Protein AF-0000000080279387 (afdb_homodimer)

Sequence (1044 aa):
MLILSMKEGHDGGIVAIEDGKLLFALESEKDNYPRYDRITGELMARAAGMLDKQPDVVALGGWVKGEFSVEPPSRTGYFGVGEGAISDEAGKFFGKDVRYFSSTHERSHIYTSLGMAPAAPGQEYYSLVWEGNIGDFYRIDERGEATHLQHVLTDPGAKYAYLFALADPGFPLGKGKFRFNDAGKQMALTGFAEPGPLTPDEQKTIDFILDRDGIILGLSKEEMSWSHLYNAGVWSQEYRNAAAKHSQAIFGRFHDYAEKNLTEGLPLLISGGCGLNCDWNRLWRESGLFSSVFVPPCPNDSGSALGTAIDAQWFYTGQATIEWDVYAGEDFVEDVVPDPAKYETRPLVASEVAKYIKDGNIIGWARGRYEMGPRALGNRSILAAPFTVDTTVRLNKIKRREDYRPIAPIALESDAPKWFVGSVQDPYMLYFNHVTSDELKAITHVDGTARTQTVTRERNAGITDLLEAFREQTGFSVLCNTSLNNNGRGFLNRTSDLIEYGETYGLDGYVINDTFVTPRASMLILSMKEGHDGGIVAIEDGKLLFALESEKDNYPRYDRITGELMARAAGMLDKQPDVVALGGWVKGEFSVEPPSRTGYFGVGEGAISDEAGKFFGKDVRYFSSTHERSHIYTSLGMAPAAPGQEYYSLVWEGNIGDFYRIDERGEATHLQHVLTDPGAKYAYLFALADPGFPLGKGKFRFNDAGKQMALTGFAEPGPLTPDEQKTIDFILDRDGIILGLSKEEMSWSHLYNAGVWSQEYRNAAAKHSQAIFGRFHDYAEKNLTEGLPLLISGGCGLNCDWNRLWRESGLFSSVFVPPCPNDSGSALGTAIDAQWFYTGQATIEWDVYAGEDFVEDVVPDPAKYETRPLVASEVAKYIKDGNIIGWARGRYEMGPRALGNRSILAAPFTVDTTVRLNKIKRREDYRPIAPIALESDAPKWFVGSVQDPYMLYFNHVTSDELKAITHVDGTARTQTVTRERNAGITDLLEAFREQTGFSVLCNTSLNNNGRGFLNRTSDLIEYGETYGLDGYVINDTFVTPRAS

Organism: Amycolatopsis orientalis (NCBI:txid31958)

Solvent-accessible surface area (backbone atoms only — not comparable to full-atom values): 51699 Å² total; per-residue (Å²): 99,36,35,38,11,25,20,58,50,61,27,3,24,44,21,34,35,45,73,47,30,57,72,32,42,42,52,37,15,45,63,54,15,37,53,54,25,45,44,44,57,67,55,50,49,53,55,29,42,74,33,74,47,71,53,46,27,44,26,43,33,12,29,41,43,58,88,49,85,87,41,59,62,31,90,30,9,47,62,48,68,58,92,67,14,58,47,78,44,82,48,40,51,32,46,38,79,25,37,38,34,26,29,3,37,47,40,10,32,55,27,32,25,57,13,65,40,80,89,52,91,62,54,50,33,37,32,39,42,30,13,56,61,44,24,32,37,31,39,28,41,55,77,66,52,60,42,86,73,44,84,73,40,66,23,47,36,46,51,60,27,43,57,50,49,34,13,28,74,81,48,74,81,49,55,63,60,84,64,85,65,40,43,62,53,48,59,54,40,29,48,70,36,65,90,75,80,86,46,72,67,52,47,53,50,46,51,55,53,71,70,39,71,59,50,46,68,69,45,30,56,72,82,41,61,86,39,87,44,45,52,52,30,74,82,30,66,69,43,19,33,42,47,37,53,45,52,48,53,56,51,44,56,53,48,54,49,40,69,73,68,51,75,82,43,43,32,36,32,31,11,18,49,50,49,66,38,22,62,60,45,34,51,56,61,68,59,73,56,38,74,42,66,46,67,50,58,28,24,30,56,64,22,27,11,49,1,28,37,26,44,50,40,23,74,77,69,58,48,40,57,47,50,78,60,65,55,21,36,58,64,58,38,77,82,52,75,81,54,70,89,54,33,44,78,44,73,58,46,43,57,60,52,25,51,47,22,71,72,68,36,38,29,41,36,39,36,54,31,31,48,44,40,91,53,52,73,70,23,30,17,31,38,29,49,27,56,37,58,64,47,38,53,50,51,28,56,48,46,68,52,64,83,78,62,74,41,26,32,38,26,38,49,90,54,40,69,80,38,34,45,77,55,47,90,22,70,58,46,42,24,38,23,36,58,72,50,87,57,44,40,22,28,45,36,93,64,37,32,32,40,36,23,26,44,45,56,90,80,39,48,69,57,41,46,30,32,53,33,27,20,75,74,70,74,43,39,57,30,30,38,39,61,32,42,56,74,71,31,19,41,51,40,34,41,58,58,48,51,52,49,25,73,72,47,65,46,56,31,35,34,57,59,65,29,33,36,32,65,52,82,128,100,36,34,38,10,26,21,60,49,62,26,3,23,44,20,34,36,46,72,47,30,56,70,34,43,42,51,38,14,47,62,53,15,38,53,54,25,44,44,44,57,67,55,50,50,53,55,28,42,74,32,74,49,71,54,46,28,46,27,42,34,12,29,41,43,58,90,48,84,85,41,58,61,31,88,29,10,45,61,48,68,57,91,66,15,59,47,77,44,82,46,40,51,31,47,38,77,25,36,38,34,26,29,4,38,47,39,10,35,55,28,32,24,57,13,65,40,80,90,54,90,61,53,50,33,35,32,39,40,29,14,54,62,44,23,33,39,31,39,29,41,54,76,67,51,60,42,85,71,44,81,72,41,66,23,46,37,45,52,62,28,42,57,50,48,33,13,30,74,82,48,75,82,50,55,63,61,84,65,85,66,41,44,62,53,47,59,55,40,30,49,70,36,65,91,74,80,87,46,72,68,54,48,54,49,46,49,56,53,72,72,39,72,60,49,46,68,69,44,30,59,72,81,41,60,85,39,87,45,46,51,52,32,74,80,30,66,71,42,19,34,43,47,37,52,46,53,48,54,56,52,45,56,54,50,55,49,40,68,74,69,50,74,82,44,43,33,35,32,30,13,18,50,49,49,65,38,22,64,61,44,32,50,56,59,68,60,71,56,38,74,42,67,48,66,49,58,29,24,30,57,65,22,28,11,49,2,27,35,26,43,48,39,22,73,77,70,59,48,40,58,47,49,77,62,65,56,21,35,56,63,57,38,76,81,53,76,79,55,69,89,53,33,43,76,42,73,60,47,42,57,59,52,25,50,47,21,71,73,68,36,37,28,40,36,39,35,55,31,30,48,45,39,91,55,52,74,69,22,30,16,31,39,30,49,26,56,36,58,65,46,39,54,50,50,29,58,49,46,69,52,64,84,78,62,74,40,24,34,36,27,37,50,90,56,39,70,79,37,34,45,76,54,47,88,22,71,56,47,43,25,38,23,37,57,73,49,84,57,43,40,23,28,44,32,92,66,37,33,30,41,36,23,26,45,46,56,90,82,39,48,70,56,41,47,30,32,52,34,26,21,75,74,70,74,44,40,57,30,29,39,41,60,31,42,57,75,72,30,20,41,52,40,36,41,58,58,48,51,52,49,25,73,71,48,65,45,56,30,36,34,56,60,66,27,33,35,33,63,52,81,129

Radius of gyration: 30.42 Å; Cα contacts (8 Å, |Δi|>4): 2560; chains: 2; bounding box: 77×84×66 Å

Foldseek 3Di:
DWEWFWEFFFQTWIWIDDPQATQFIATPQEAFRFHRDGDDPVRVVVVVVSDPDDGQEYEYEKDAPDHDQPHHIDQLGADDQDPSQKDWDWDDDPRDIHIYIYGHLVLLLLLLLVQADPDDQQAKEKEFEDAQAFGFIWIQGNLRRIDTDDGQFGRLHVLLLVLQLQQAPPRDWDAQGDDPCSNVVLLLLLLVADDDDQDPLLVVVLCVSRVDHPCRHPDTSVVVVVRPRRNNHCNDNVSSNSSNVSVCVSLVRVVVCLVVPVQPQGEYGYAYPCLLNQASQLCVQPVSRHVGYDYDLARYCSSSRVSSRLVVCCVVPSGSHHHDAQLRAAAFAAPDDPDPVWKDKDFDDLLVVLVVQVVWAKEFAAATGAGGHQFGQRRGKIKHAQFDCVSLQLVCQLQVHDSLDAWAKEFALVCQVVFWDGPRAAQNQRHKIAGRDPRRHRHAHPNRIHSYHHDDCVRPVVLVSNLVSNCVVPVGSMITIGGCHHVSGGGNRYPVVNVVSCVVRPGQWYDDHGMTMGTDDD/DWEWFWEFFFQTWIWIDDPQATQFIATPQEAFRFHRDGDDPVRVVVVVVSDPDDGQEYEYEKDAPDHDQVHHIDQLGADDQDPSQKDWDWDDDPRDIHIYIYGHLVQLLLLLLVQAPPDDQQAKEKEAEDAQAFGFIWIQGNLRRIDGDDGQFGRLHVLLLVLQLQQAPPRDWDAQGDDPCSNVVLLLLLLVADDDDQDPLLVVVLCVSRVDHPCRHPDTSVVVVVRPRRNNHCNDNVSSNSSNVSVCVSLVRVVVCLVVPVQPQGEYGYAYPCLLNQASQLCVQPVSSHPGYDYDLARYCSSSRVSSRLVVCCVVPSRSHHHDAQLRAAAFAAPDDPDPVWKDKDFDDLLVVLVVQVVWAKEFAAATGAGGHQFGQRRGKIKHAQFDCVSLQLVCQLQVHDSLDAWAKEFALVCQVVFWDGPRAAQNQRHKIAGRDPRRHRHAHPNRIHSYHHDDCVRPVPLQSNLVSNCVVPVGSMITIGGCHHVSGGGNRYPVVNVVSCVVRPGQWYDDHGMTMGTDDD

Secondary structure (DSSP, 8-state):
-EEEEEE-SSS-EEEEEETTEEEEEEETTTTTPBTTPPP-HHHHHHHHHT-SS--SEEEEE-EESSSSTTSPEETT-SS-SSTTSEEEEEEEETTEEEEEEEE-HHHHHHHHHHHHSPP-TT--EEEEEESSS-EEEEEE-TT--EEEEEE--SSHHHHHHHHHHHH-TTSPPSTT---TTHHHHHHHHHTTPPP-PPPHHHHHHHHHHHT-SSHHHH--GGGGTTSTTTT--TTSHHHHHHHHHHHHHHHHHHHHHHHHH--S---EEEESGGGG-HHHHHHHHTSSSSS-EE--S--SGGGHHHHHHHHHHHHHHS----B--S--SPBPB--SPPPTTTEEEEE--HHHHHHHHHTT--EEEE-SBPPSSSS--SSEEEEE-SS-HHHHHHHHHHHT--TT---EEEEETTTGGGTEEES---TTS---EEE--TT-GGG--TTSEE-PEEE-TTT-HHHHHHHHHHHHHHS--EEEEEE-B-TTB-B--BHHHHHHHHHHHT--EEEETTEEEEE---/-EEEEEE-SSS-EEEEEETTEEEEEEETTTTTPBTTPPP-HHHHHHHHHT-SS--SEEEEE-EESSSSTTSPEETT-SS-SSTTSEEEEEEEETTEEEEEEEE-HHHHHHHHHHHHSPP-TT--EEEEEESSS-EEEEEE-TT--EEEEEE--SSHHHHHHHHHHHH-TTSPPSTT---TTHHHHHHHHHTTPPP-PPPHHHHHHHHHHHT-SSHHHH--GGGGTTSTTTT--TTSHHHHHHHHHHHHHHHHHHHHHHHHH--S---EEEESGGGG-HHHHHHHHTSSSSS-EE--S--SGGGHHHHHHHHHHHHHHS----B--S--SPBPB--SPPPTTTEEEEE--HHHHHHHHHTT--EEEE-SBPPSSSS--SSEEEEE-SS-HHHHHHHHHHHT--TT---EEEEETTTGGGTEEES---TTS---EEE--TT-GGG--TTSEE-PEEE-TTT-HHHHHHHHHHHHHHS--EEEEEE-B-TTB-B--BHHHHHHHHHHHT--EEEETTEEEEEPP-

pLDDT: mean 97.04, std 3.27, range [49.47, 98.94]

Nearest PDB structures (foldseek):
  7vzn-assembly1_A  TM=8.167E-01  e=6.235E-36  Streptomyces hygroscopicus
  7vzq-assembly1_A  TM=8.208E-01  e=5.874E-36  Streptomyces hygroscopicus
  7vzu-assembly1_A  TM=8.029E-01  e=1.230E-34  Streptomyces hygroscopicus
  3vf4-assembly1_A  TM=7.707E-01  e=1.015E-32  Streptoalloteichus tenebrarius
  3veo-assembly1_A  TM=7.714E-01  e=3.347E-32  Streptoalloteichus tenebrarius

InterPro domains:
  IPR003696 Carbamoyltransferase [PF02543] (266-310)
  IPR031730 Carbamoyltransferase, C-terminal [PF16861] (354-517)
  IPR038152 Carbamoyltransferase, C-terminal domain superfamily [G3DSA:3.90.870.20] (325-518)
  IPR051338 NodU/CmcH Carbamoyltransferase [PTHR34847] (261-520)

Structure (mmCIF, N/CA/C/O backbone):
data_AF-0000000080279387-model_v1
#
loop_
_entity.id
_entity.type
_entity.pdbx_description
1 polymer 'Proline dehydrogenase'
#
loop_
_atom_site.group_PDB
_atom_site.id
_atom_site.type_symbol
_atom_site.label_atom_id
_atom_site.label_alt_id
_atom_site.label_comp_id
_atom_site.label_asym_id
_atom_site.label_entity_id
_atom_site.label_seq_id
_atom_site.pdbx_PDB_ins_code
_atom_site.Cartn_x
_atom_site.Cartn_y
_atom_site.Cartn_z
_atom_site.occupancy
_atom_site.B_iso_or_equiv
_atom_site.auth_seq_id
_atom_site.auth_comp_id
_atom_site.auth_asym_id
_atom_site.auth_atom_id
_atom_site.pdbx_PDB_model_num
ATOM 1 N N . MET A 1 1 ? 4.902 -24.031 19.344 1 97.62 1 MET A N 1
ATOM 2 C CA . MET A 1 1 ? 5.301 -22.656 19.062 1 97.62 1 MET A CA 1
ATOM 3 C C . MET A 1 1 ? 4.457 -22.062 17.938 1 97.62 1 MET A C 1
ATOM 5 O O . MET A 1 1 ? 4.398 -22.625 16.844 1 97.62 1 MET A O 1
ATOM 9 N N . LEU A 1 2 ? 3.699 -21.016 18.25 1 98.88 2 LEU A N 1
ATOM 10 C CA . LEU A 1 2 ? 2.877 -20.328 17.25 1 98.88 2 LEU A CA 1
ATOM 11 C C . LEU A 1 2 ? 3.625 -19.141 16.656 1 98.88 2 LEU A C 1
ATOM 13 O O . LEU A 1 2 ? 4.043 -18.234 17.375 1 98.88 2 LEU A O 1
ATOM 17 N N . ILE A 1 3 ? 3.801 -19.188 15.328 1 98.94 3 ILE A N 1
ATOM 18 C CA . ILE A 1 3 ? 4.5 -18.141 14.594 1 98.94 3 ILE A CA 1
ATOM 19 C C . ILE A 1 3 ? 3.51 -17.375 13.719 1 98.94 3 ILE A C 1
ATOM 21 O O . ILE A 1 3 ? 2.783 -17.969 12.922 1 98.94 3 ILE A O 1
ATOM 25 N N . LEU A 1 4 ? 3.357 -16.109 13.875 1 98.94 4 LEU A N 1
ATOM 26 C CA . LEU A 1 4 ? 2.627 -15.195 12.992 1 98.94 4 LEU A CA 1
ATOM 27 C C . LEU A 1 4 ? 3.584 -14.406 12.109 1 98.94 4 LEU A C 1
ATOM 29 O O . LEU A 1 4 ? 4.426 -13.664 12.609 1 98.94 4 LEU A O 1
ATOM 33 N N . SER A 1 5 ? 3.461 -14.578 10.836 1 98.94 5 SER A N 1
ATOM 34 C CA . SER A 1 5 ? 4.418 -13.977 9.914 1 98.94 5 SER A CA 1
ATOM 35 C C . SER A 1 5 ? 3.729 -13.023 8.945 1 98.94 5 SER A C 1
ATOM 37 O O . SER A 1 5 ? 2.605 -13.281 8.508 1 98.94 5 SER A O 1
ATOM 39 N N . MET A 1 6 ? 4.375 -11.945 8.617 1 98.56 6 MET A N 1
ATOM 40 C CA . MET A 1 6 ? 3.83 -10.93 7.715 1 98.56 6 MET A CA 1
ATOM 41 C C . MET A 1 6 ? 4.836 -10.578 6.625 1 98.56 6 MET A C 1
ATOM 43 O O . MET A 1 6 ? 6.039 -10.5 6.887 1 98.56 6 MET A O 1
ATOM 47 N N . LYS A 1 7 ? 4.355 -10.344 5.488 1 98 7 LYS A N 1
ATOM 48 C CA . LYS A 1 7 ? 5.148 -9.914 4.344 1 98 7 LYS A CA 1
ATOM 49 C C . LYS A 1 7 ? 4.809 -8.477 3.955 1 98 7 LYS A C 1
ATOM 51 O O . LYS A 1 7 ? 3.664 -8.172 3.623 1 98 7 LYS A O 1
ATOM 56 N N . GLU A 1 8 ? 5.844 -7.602 3.924 1 94.88 8 GLU A N 1
ATOM 57 C CA . GLU A 1 8 ? 5.711 -6.199 3.549 1 94.88 8 GLU A CA 1
ATOM 58 C C . GLU A 1 8 ? 5.707 -6.031 2.033 1 94.88 8 GLU A C 1
ATOM 60 O O . GLU A 1 8 ? 6.141 -6.926 1.302 1 94.88 8 GLU A O 1
ATOM 65 N N . GLY A 1 9 ? 5.195 -4.82 1.569 1 94.69 9 GLY A N 1
ATOM 66 C CA . GLY A 1 9 ? 5.262 -4.504 0.151 1 94.69 9 GLY A CA 1
ATOM 67 C C . GLY A 1 9 ? 4.184 -5.191 -0.664 1 94.69 9 GLY A C 1
ATOM 68 O O . GLY A 1 9 ? 3.123 -5.535 -0.138 1 94.69 9 GLY A O 1
ATOM 69 N N . HIS A 1 10 ? 4.469 -5.266 -1.979 1 95.75 10 HIS A N 1
ATOM 70 C CA . HIS A 1 10 ? 3.486 -5.906 -2.848 1 95.75 10 HIS A CA 1
ATOM 71 C C . HIS A 1 10 ? 3.338 -7.387 -2.518 1 95.75 10 HIS A C 1
ATOM 73 O O . HIS A 1 10 ? 4.223 -7.98 -1.897 1 95.75 10 HIS A O 1
ATOM 79 N N . ASP A 1 11 ? 2.191 -7.945 -2.828 1 97.44 11 ASP A N 1
ATOM 80 C CA . ASP A 1 11 ? 1.854 -9.328 -2.498 1 97.44 11 ASP A CA 1
ATOM 81 C C . ASP A 1 11 ? 1.908 -9.562 -0.99 1 97.44 11 ASP A C 1
ATOM 83 O O . ASP A 1 11 ? 2.525 -10.523 -0.527 1 97.44 11 ASP A O 1
ATOM 87 N N . GLY A 1 12 ? 1.348 -8.625 -0.328 1 97 12 GLY A N 1
ATOM 88 C CA . GLY A 1 12 ? 1.302 -8.75 1.119 1 97 12 GLY A CA 1
ATOM 89 C C . GLY A 1 12 ? 0.514 -9.961 1.586 1 97 12 GLY A C 1
ATOM 90 O O . GLY A 1 12 ? -0.411 -10.406 0.904 1 97 12 GLY A O 1
ATOM 91 N N . GLY A 1 13 ? 0.885 -10.508 2.756 1 98 13 GLY A N 1
ATOM 92 C CA . GLY A 1 13 ? 0.2 -11.656 3.318 1 98 13 GLY A CA 1
ATOM 93 C C . GLY A 1 13 ? 0.511 -11.883 4.789 1 98 13 GLY A C 1
ATOM 94 O O . GLY A 1 13 ? 1.445 -11.281 5.324 1 98 13 GLY A O 1
ATOM 95 N N . ILE A 1 14 ? -0.312 -12.609 5.453 1 98.75 14 ILE A N 1
ATOM 96 C CA . ILE A 1 14 ? -0.151 -13.016 6.844 1 98.75 14 ILE A CA 1
ATOM 97 C C . ILE A 1 14 ? -0.313 -14.531 6.953 1 98.75 14 ILE A C 1
ATOM 99 O O . ILE A 1 14 ? -1.27 -15.102 6.422 1 98.75 14 ILE A O 1
ATOM 103 N N . VAL A 1 15 ? 0.646 -15.141 7.578 1 98.81 15 VAL A N 1
ATOM 104 C CA . VAL A 1 15 ? 0.677 -16.594 7.688 1 98.81 15 VAL A CA 1
ATOM 105 C C . VAL A 1 15 ? 0.832 -17 9.156 1 98.81 15 VAL A C 1
ATOM 107 O O . VAL A 1 15 ? 1.449 -16.281 9.938 1 98.81 15 VAL A O 1
ATOM 110 N N . ALA A 1 16 ? 0.267 -18.141 9.5 1 98.94 16 ALA A N 1
ATOM 111 C CA . ALA A 1 16 ? 0.477 -18.703 10.836 1 98.94 16 ALA A CA 1
ATOM 112 C C . ALA A 1 16 ? 0.886 -20.172 10.75 1 98.94 16 ALA A C 1
ATOM 114 O O . ALA A 1 16 ? 0.264 -20.953 10.031 1 98.94 16 ALA A O 1
ATOM 115 N N . ILE A 1 17 ? 1.974 -20.469 11.383 1 98.88 17 ILE A N 1
ATOM 116 C CA . ILE A 1 17 ? 2.439 -21.844 11.562 1 98.88 17 ILE A CA 1
ATOM 117 C C . ILE A 1 17 ? 2.441 -22.188 13.055 1 98.88 17 ILE A C 1
ATOM 119 O O . ILE A 1 17 ? 2.898 -21.406 13.883 1 98.88 17 ILE A O 1
ATOM 123 N N . GLU A 1 18 ? 1.944 -23.359 13.375 1 98.75 18 GLU A N 1
ATOM 124 C CA . GLU A 1 18 ? 2.02 -23.828 14.758 1 98.75 18 GLU A CA 1
ATOM 125 C C . GLU A 1 18 ? 2.646 -25.219 14.82 1 98.75 18 GLU A C 1
ATOM 127 O O . GLU A 1 18 ? 2.084 -26.188 14.297 1 98.75 18 GLU A O 1
ATOM 132 N N . ASP A 1 19 ? 3.801 -25.328 15.453 1 98.12 19 ASP A N 1
ATOM 133 C CA . ASP A 1 19 ? 4.52 -26.578 15.641 1 98.12 19 ASP A CA 1
ATOM 134 C C . ASP A 1 19 ? 4.691 -27.312 14.312 1 98.12 19 ASP A C 1
ATOM 136 O O . ASP A 1 19 ? 4.406 -28.516 14.219 1 98.12 19 ASP A O 1
ATOM 140 N N . GLY A 1 20 ? 4.984 -26.531 13.297 1 97.88 20 GLY A N 1
ATOM 141 C CA . GLY A 1 20 ? 5.316 -27.109 12.008 1 97.88 20 GLY A CA 1
ATOM 142 C C . GLY A 1 20 ? 4.102 -27.344 11.125 1 97.88 20 GLY A C 1
ATOM 143 O O . GLY A 1 20 ? 4.219 -27.891 10.023 1 97.88 20 GLY A O 1
ATOM 144 N N . LYS A 1 21 ? 2.979 -26.953 11.555 1 98.69 21 LYS A N 1
ATOM 145 C CA . LYS A 1 21 ? 1.758 -27.094 10.766 1 98.69 21 LYS A CA 1
ATOM 146 C C . LYS A 1 21 ? 1.252 -25.734 10.289 1 98.69 21 LYS A C 1
ATOM 148 O O . LYS A 1 21 ? 1.062 -24.812 11.094 1 98.69 21 LYS A O 1
ATOM 153 N N . LEU A 1 22 ? 1.047 -25.594 8.992 1 98.81 22 LEU A N 1
ATOM 154 C CA . LEU A 1 22 ? 0.469 -24.375 8.445 1 98.81 22 LEU A CA 1
ATOM 155 C C . LEU A 1 22 ? -1.002 -24.25 8.828 1 98.81 22 LEU A C 1
ATOM 157 O O . LEU A 1 22 ? -1.815 -25.109 8.477 1 98.81 22 LEU A O 1
ATOM 161 N N . LEU A 1 23 ? -1.324 -23.219 9.555 1 98.81 23 LEU A N 1
ATOM 162 C CA . LEU A 1 23 ? -2.715 -22.984 9.93 1 98.81 23 LEU A CA 1
ATOM 163 C C . LEU A 1 23 ? -3.457 -22.234 8.82 1 98.81 23 LEU A C 1
ATOM 165 O O . LEU A 1 23 ? -4.57 -22.625 8.453 1 98.81 23 LEU A O 1
ATOM 169 N N . PHE A 1 24 ? -2.861 -21.203 8.312 1 98.81 24 PHE A N 1
ATOM 170 C CA . PHE A 1 24 ? -3.436 -20.453 7.199 1 98.81 24 PHE A CA 1
ATOM 171 C C . PHE A 1 24 ? -2.373 -19.609 6.504 1 98.81 24 PHE A C 1
ATOM 173 O O . PHE A 1 24 ? -1.317 -19.344 7.082 1 98.81 24 PHE A O 1
ATOM 180 N N . ALA A 1 25 ? -2.551 -19.312 5.305 1 98.81 25 ALA A N 1
ATOM 181 C CA . ALA A 1 25 ? -1.802 -18.359 4.484 1 98.81 25 ALA A CA 1
ATOM 182 C C . ALA A 1 25 ? -2.74 -17.391 3.779 1 98.81 25 ALA A C 1
ATOM 184 O O . ALA A 1 25 ? -3.287 -17.703 2.717 1 98.81 25 ALA A O 1
ATOM 185 N N . LEU A 1 26 ? -2.891 -16.219 4.348 1 98.69 26 LEU A N 1
ATOM 186 C CA . LEU A 1 26 ? -3.809 -15.203 3.824 1 98.69 26 LEU A CA 1
ATOM 187 C C . LEU A 1 26 ? -3.076 -14.227 2.912 1 98.69 26 LEU A C 1
ATOM 189 O O . LEU A 1 26 ? -2.02 -13.703 3.275 1 98.69 26 LEU A O 1
ATOM 193 N N . GLU A 1 27 ? -3.566 -14.047 1.76 1 98.44 27 GLU A N 1
ATOM 194 C CA . GLU A 1 27 ? -3.01 -13.086 0.806 1 98.44 27 GLU A CA 1
ATOM 195 C C . GLU A 1 27 ? -3.889 -11.844 0.692 1 98.44 27 GLU A C 1
ATOM 197 O O . GLU A 1 27 ? -5.117 -11.953 0.655 1 98.44 27 GLU A O 1
ATOM 202 N N . SER A 1 28 ? -3.287 -10.68 0.595 1 97.81 28 SER A N 1
ATOM 203 C CA . SER A 1 28 ? -3.986 -9.406 0.637 1 97.81 28 SER A CA 1
ATOM 204 C C . SER A 1 28 ? -4.938 -9.25 -0.547 1 97.81 28 SER A C 1
ATOM 206 O O . SER A 1 28 ? -5.973 -8.602 -0.437 1 97.81 28 SER A O 1
ATOM 208 N N . GLU A 1 29 ? -4.617 -9.82 -1.642 1 97.94 29 GLU A N 1
ATOM 209 C CA . GLU A 1 29 ? -5.395 -9.586 -2.854 1 97.94 29 GLU A CA 1
ATOM 210 C C . GLU A 1 29 ? -6.707 -10.367 -2.83 1 97.94 29 GLU A C 1
ATOM 212 O O . GLU A 1 29 ? -7.629 -10.062 -3.586 1 97.94 29 GLU A O 1
ATOM 217 N N . LYS A 1 30 ? -6.805 -11.438 -1.943 1 98.12 30 LYS A N 1
ATOM 218 C CA . LYS A 1 30 ? -7.996 -12.281 -1.937 1 98.12 30 LYS A CA 1
ATOM 219 C C . LYS A 1 30 ? -9.211 -11.523 -1.413 1 98.12 30 LYS A C 1
ATOM 221 O O . LYS A 1 30 ? -9.07 -10.461 -0.798 1 98.12 30 LYS A O 1
ATOM 226 N N . ASP A 1 31 ? -10.406 -12 -1.745 1 97.38 31 ASP A N 1
ATOM 227 C CA . ASP A 1 31 ? -11.68 -11.383 -1.395 1 97.38 31 ASP A CA 1
ATOM 228 C C . ASP A 1 31 ? -11.906 -10.094 -2.184 1 97.38 31 ASP A C 1
ATOM 230 O O . ASP A 1 31 ? -12.273 -9.062 -1.611 1 97.38 31 ASP A O 1
ATOM 234 N N . ASN A 1 32 ? -11.523 -10.125 -3.436 1 96.94 32 ASN A N 1
ATOM 235 C CA . ASN A 1 32 ? -11.852 -9.117 -4.438 1 96.94 32 ASN A CA 1
ATOM 236 C C . ASN A 1 32 ? -11.008 -7.859 -4.262 1 96.94 32 ASN A C 1
ATOM 238 O O . ASN A 1 32 ? -11.391 -6.785 -4.727 1 96.94 32 ASN A O 1
ATOM 242 N N . TYR A 1 33 ? -9.867 -7.891 -3.559 1 97.75 33 TYR A N 1
ATOM 243 C CA . TYR A 1 33 ? -8.93 -6.781 -3.461 1 97.75 33 TYR A CA 1
ATOM 244 C C . TYR A 1 33 ? -8.008 -6.734 -4.676 1 97.75 33 TYR A C 1
ATOM 246 O O . TYR A 1 33 ? -7.926 -7.703 -5.434 1 97.75 33 TYR A O 1
ATOM 254 N N . PRO A 1 34 ? -7.32 -5.602 -4.902 1 97.06 34 PRO A N 1
ATOM 255 C CA . PRO A 1 34 ? -6.43 -5.5 -6.062 1 97.06 34 PRO A CA 1
ATOM 256 C C . PRO A 1 34 ? -5.297 -6.523 -6.027 1 97.06 34 PRO A C 1
ATOM 258 O O . PRO A 1 34 ? -4.73 -6.789 -4.965 1 97.06 34 PRO A O 1
ATOM 261 N N . ARG A 1 35 ? -4.992 -7.023 -7.184 1 96.69 35 ARG A N 1
ATOM 262 C CA . ARG A 1 35 ? -3.85 -7.926 -7.297 1 96.69 35 ARG A CA 1
ATOM 263 C C . ARG A 1 35 ? -2.578 -7.262 -6.777 1 96.69 35 ARG A C 1
ATOM 265 O O . ARG A 1 35 ? -2.359 -6.066 -6.996 1 96.69 35 ARG A O 1
ATOM 272 N N . TYR A 1 36 ? -1.696 -8.008 -6.066 1 96.69 36 TYR A N 1
ATOM 273 C CA . TYR A 1 36 ? -0.398 -7.586 -5.555 1 96.69 36 TYR A CA 1
ATOM 274 C C . TYR A 1 36 ? -0.561 -6.582 -4.418 1 96.69 36 TYR A C 1
ATOM 276 O O . TYR A 1 36 ? 0.364 -5.824 -4.113 1 96.69 36 TYR A O 1
ATOM 284 N N . ASP A 1 37 ? -1.741 -6.551 -3.863 1 96.69 37 ASP A N 1
ATOM 285 C CA . ASP A 1 37 ? -2.014 -5.551 -2.836 1 96.69 37 ASP A CA 1
ATOM 286 C C . ASP A 1 37 ? -1.117 -5.758 -1.616 1 96.69 37 ASP A C 1
ATOM 288 O O . ASP A 1 37 ? -0.533 -6.828 -1.443 1 96.69 37 ASP A O 1
ATOM 292 N N . ARG A 1 38 ? -0.967 -4.746 -0.827 1 96.75 38 ARG A N 1
ATOM 293 C CA . ARG A 1 38 ? -0.201 -4.77 0.415 1 96.75 38 ARG A CA 1
ATOM 294 C C . ARG A 1 38 ? -1.077 -5.191 1.59 1 96.75 38 ARG A C 1
ATOM 296 O O . ARG A 1 38 ? -2.307 -5.191 1.486 1 96.75 38 ARG A O 1
ATOM 303 N N . ILE A 1 39 ? -0.416 -5.488 2.678 1 96.38 39 ILE A N 1
ATOM 304 C CA . ILE A 1 39 ? -1.158 -5.855 3.877 1 96.38 39 ILE A CA 1
ATOM 305 C C . ILE A 1 39 ? -2.123 -4.734 4.25 1 96.38 39 ILE A C 1
ATOM 307 O O . ILE A 1 39 ? -1.808 -3.553 4.086 1 96.38 39 ILE A O 1
ATOM 311 N N . THR A 1 40 ? -3.307 -5.086 4.75 1 96 40 THR A N 1
ATOM 312 C CA . THR A 1 40 ? -4.328 -4.133 5.176 1 96 40 THR A CA 1
ATOM 313 C C . THR A 1 40 ? -4.727 -4.383 6.625 1 96 40 THR A C 1
ATOM 315 O O . THR A 1 40 ? -4.406 -5.426 7.195 1 96 40 THR A O 1
ATOM 318 N N . GLY A 1 41 ? -5.348 -3.424 7.191 1 96.31 41 GLY A N 1
ATOM 319 C CA . GLY A 1 41 ? -5.934 -3.625 8.508 1 96.31 41 GLY A CA 1
ATOM 320 C C . GLY A 1 41 ? -6.969 -4.734 8.531 1 96.31 41 GLY A C 1
ATOM 321 O O . GLY A 1 41 ? -7.062 -5.48 9.508 1 96.31 41 GLY A O 1
ATOM 322 N N . GLU A 1 42 ? -7.715 -4.82 7.445 1 96.5 42 GLU A N 1
ATOM 323 C CA . GLU A 1 42 ? -8.719 -5.871 7.309 1 96.5 42 GLU A CA 1
ATOM 324 C C . GLU A 1 42 ? -8.078 -7.258 7.348 1 96.5 42 GLU A C 1
ATOM 326 O O . GLU A 1 42 ? -8.609 -8.18 7.965 1 96.5 42 GLU A O 1
ATOM 331 N N . LEU A 1 43 ? -7.016 -7.418 6.66 1 97.44 43 LEU A N 1
ATOM 332 C CA . LEU A 1 43 ? -6.312 -8.695 6.645 1 97.44 43 LEU A CA 1
ATOM 333 C C . LEU A 1 43 ? -5.816 -9.062 8.039 1 97.44 43 LEU A C 1
ATOM 335 O O . LEU A 1 43 ? -5.895 -10.219 8.445 1 97.44 43 LEU A O 1
ATOM 339 N N . MET A 1 44 ? -5.285 -8.07 8.719 1 97.5 44 MET A N 1
ATOM 340 C CA . MET A 1 44 ? -4.789 -8.281 10.07 1 97.5 44 MET A CA 1
ATOM 341 C C . MET A 1 44 ? -5.918 -8.711 11 1 97.5 44 MET A C 1
ATOM 343 O O . MET A 1 44 ? -5.742 -9.625 11.812 1 97.5 44 MET A O 1
ATOM 347 N N . ALA A 1 45 ? -7.039 -8.031 10.875 1 97.56 45 ALA A N 1
ATOM 348 C CA . ALA A 1 45 ? -8.195 -8.367 11.703 1 97.56 45 ALA A CA 1
ATOM 349 C C . ALA A 1 45 ? -8.664 -9.797 11.445 1 97.56 45 ALA A C 1
ATOM 351 O O . ALA A 1 45 ? -8.992 -10.523 12.383 1 97.56 45 ALA A O 1
ATOM 352 N N . ARG A 1 46 ? -8.711 -10.195 10.188 1 97.5 46 ARG A N 1
ATOM 353 C CA . ARG A 1 46 ? -9.133 -11.547 9.836 1 97.5 46 ARG A CA 1
ATOM 354 C C . ARG A 1 46 ? -8.156 -12.586 10.367 1 97.5 46 ARG A C 1
ATOM 356 O O . ARG A 1 46 ? -8.562 -13.609 10.914 1 97.5 46 ARG A O 1
ATOM 363 N N . ALA A 1 47 ? -6.867 -12.32 10.203 1 98.56 47 ALA A N 1
ATOM 364 C CA . ALA A 1 47 ? -5.844 -13.227 10.703 1 98.56 47 ALA A CA 1
ATOM 365 C C . ALA A 1 47 ? -5.957 -13.398 12.219 1 98.56 47 ALA A C 1
ATOM 367 O O . ALA A 1 47 ? -5.918 -14.523 12.727 1 98.56 47 ALA A O 1
ATOM 368 N N . ALA A 1 48 ? -6.102 -12.266 12.898 1 98.62 48 ALA A N 1
ATOM 369 C CA . ALA A 1 48 ? -6.238 -12.297 14.352 1 98.62 48 ALA A CA 1
ATOM 370 C C . ALA A 1 48 ? -7.473 -13.094 14.766 1 98.62 48 ALA A C 1
ATOM 372 O O . ALA A 1 48 ? -7.445 -13.812 15.773 1 98.62 48 ALA A O 1
ATOM 373 N N . GLY A 1 49 ? -8.508 -12.914 13.992 1 98.19 49 GLY A N 1
ATOM 374 C CA . GLY A 1 49 ? -9.758 -13.586 14.305 1 98.19 49 GLY A CA 1
ATOM 375 C C . GLY A 1 49 ? -9.695 -15.086 14.109 1 98.19 49 GLY A C 1
ATOM 376 O O . GLY A 1 49 ? -10.484 -15.828 14.688 1 98.19 49 GLY A O 1
ATOM 377 N N . MET A 1 50 ? -8.734 -15.555 13.352 1 98.19 50 MET A N 1
ATOM 378 C CA . MET A 1 50 ? -8.609 -16.969 13.023 1 98.19 50 MET A CA 1
ATOM 379 C C . MET A 1 50 ? -7.719 -17.688 14.031 1 98.19 50 MET A C 1
ATOM 381 O O . MET A 1 50 ? -7.598 -18.922 14 1 98.19 50 MET A O 1
ATOM 385 N N . LEU A 1 51 ? -7.098 -16.938 14.922 1 98.56 51 LEU A N 1
ATOM 386 C CA . LEU A 1 51 ? -6.223 -17.516 15.93 1 98.56 51 LEU A CA 1
ATOM 387 C C . LEU A 1 51 ? -6.875 -17.484 17.312 1 98.56 51 LEU A C 1
ATOM 389 O O . LEU A 1 51 ? -7.547 -16.516 17.656 1 98.56 51 LEU A O 1
ATOM 393 N N . ASP A 1 52 ? -6.621 -18.469 18.156 1 98.06 52 ASP A N 1
ATOM 394 C CA . ASP A 1 52 ? -7.254 -18.562 19.469 1 98.06 52 ASP A CA 1
ATOM 395 C C . ASP A 1 52 ? -6.305 -18.109 20.562 1 98.06 52 ASP A C 1
ATOM 397 O O . ASP A 1 52 ? -6.629 -18.203 21.75 1 98.06 52 ASP A O 1
ATOM 401 N N . LYS A 1 53 ? -5.137 -17.641 20.203 1 98.44 53 LYS A N 1
ATOM 402 C CA . LYS A 1 53 ? -4.16 -17.141 21.156 1 98.44 53 LYS A CA 1
ATOM 403 C C . LYS A 1 53 ? -3.152 -16.203 20.484 1 98.44 53 LYS A C 1
ATOM 405 O O . LYS A 1 53 ? -3.08 -16.141 19.266 1 98.44 53 LYS A O 1
ATOM 410 N N . GLN A 1 54 ? -2.418 -15.469 21.266 1 98.56 54 GLN A N 1
ATOM 411 C CA . GLN A 1 54 ? -1.31 -14.648 20.781 1 98.56 54 GLN A CA 1
ATOM 412 C C . GLN A 1 54 ? -0.14 -15.523 20.328 1 98.56 54 GLN A C 1
ATOM 414 O O . GLN A 1 54 ? 0.078 -16.609 20.875 1 98.56 54 GLN A O 1
ATOM 419 N N . PRO A 1 55 ? 0.603 -15.055 19.406 1 98.81 55 PRO A N 1
ATOM 420 C CA . PRO A 1 55 ? 1.743 -15.836 18.922 1 98.81 55 PRO A CA 1
ATOM 421 C C . PRO A 1 55 ? 2.9 -15.867 19.922 1 98.81 55 PRO A C 1
ATOM 423 O O . PRO A 1 55 ? 2.945 -15.047 20.844 1 98.81 55 PRO A O 1
ATOM 426 N N . ASP A 1 56 ? 3.779 -16.844 19.75 1 98.88 56 ASP A N 1
ATOM 427 C CA . ASP A 1 56 ? 5.051 -16.875 20.453 1 98.88 56 ASP A CA 1
ATOM 428 C C . ASP A 1 56 ? 6.125 -16.078 19.719 1 98.88 56 ASP A C 1
ATOM 430 O O . ASP A 1 56 ? 7.047 -15.555 20.344 1 98.88 56 ASP A O 1
ATOM 434 N N . VAL A 1 57 ? 6.004 -16.062 18.406 1 98.88 57 VAL A N 1
ATOM 435 C CA . VAL A 1 57 ? 6.941 -15.367 17.531 1 98.88 57 VAL A CA 1
ATOM 436 C C . VAL A 1 57 ? 6.168 -14.516 16.531 1 98.88 57 VAL A C 1
ATOM 438 O O . VAL A 1 57 ? 5.211 -14.977 15.906 1 98.88 57 VAL A O 1
ATOM 441 N N . VAL A 1 58 ? 6.496 -13.281 16.422 1 98.88 58 VAL A N 1
ATOM 442 C CA . VAL A 1 58 ? 6.062 -12.422 15.328 1 98.88 58 VAL A CA 1
ATOM 443 C C . VAL A 1 58 ? 7.191 -12.273 14.312 1 98.88 58 VAL A C 1
ATOM 445 O O . VAL A 1 58 ? 8.25 -11.727 14.625 1 98.88 58 VAL A O 1
ATOM 448 N N . ALA A 1 59 ? 6.977 -12.781 13.133 1 98.88 59 ALA A N 1
ATOM 449 C CA . ALA A 1 59 ? 7.996 -12.766 12.086 1 98.88 59 ALA A CA 1
ATOM 450 C C . ALA A 1 59 ? 7.664 -11.734 11.016 1 98.88 59 ALA A C 1
ATOM 452 O O . ALA A 1 59 ? 6.57 -11.758 10.438 1 98.88 59 ALA A O 1
ATOM 453 N N . LEU A 1 60 ? 8.547 -10.844 10.789 1 98.56 60 LEU A N 1
ATOM 454 C CA . LEU A 1 60 ? 8.422 -9.828 9.75 1 98.56 60 LEU A CA 1
ATOM 455 C C . LEU A 1 60 ? 9.461 -10.039 8.664 1 98.56 60 LEU A C 1
ATOM 457 O O . LEU A 1 60 ? 10.664 -9.961 8.922 1 98.56 60 LEU A O 1
ATOM 461 N N . GLY A 1 61 ? 8.984 -10.281 7.484 1 98.12 61 GLY A N 1
ATOM 462 C CA . GLY A 1 61 ? 9.914 -10.477 6.383 1 98.12 61 GLY A CA 1
ATOM 463 C C . GLY A 1 61 ? 10.758 -9.25 6.082 1 98.12 61 GLY A C 1
ATOM 464 O O . GLY A 1 61 ? 10.258 -8.125 6.129 1 98.12 61 GLY A O 1
ATOM 465 N N . GLY A 1 62 ? 12.07 -9.484 5.793 1 98.06 62 GLY A N 1
ATOM 466 C CA . GLY A 1 62 ? 12.898 -8.383 5.34 1 98.06 62 GLY A CA 1
ATOM 467 C C . GLY A 1 62 ? 12.391 -7.742 4.062 1 98.06 62 GLY A C 1
ATOM 468 O O . GLY A 1 62 ? 11.898 -8.43 3.168 1 98.06 62 GLY A O 1
ATOM 469 N N . TRP A 1 63 ? 12.508 -6.461 4.031 1 97.69 63 TRP A N 1
ATOM 470 C CA . TRP A 1 63 ? 12.023 -5.684 2.893 1 97.69 63 TRP A CA 1
ATOM 471 C C . TRP A 1 63 ? 12.695 -4.316 2.844 1 97.69 63 TRP A C 1
ATOM 473 O O . TRP A 1 63 ? 13.844 -4.164 3.268 1 97.69 63 TRP A O 1
ATOM 483 N N . VAL A 1 64 ? 12.039 -3.391 2.18 1 97.12 64 VAL A N 1
ATOM 484 C CA . VAL A 1 64 ? 12.531 -2.021 2.082 1 97.12 64 VAL A CA 1
ATOM 485 C C . VAL A 1 64 ? 11.445 -1.046 2.531 1 97.12 64 VAL A C 1
ATOM 487 O O . VAL A 1 64 ? 10.258 -1.379 2.518 1 97.12 64 VAL A O 1
ATOM 490 N N . LYS A 1 65 ? 11.875 0.129 2.984 1 95.94 65 LYS A N 1
ATOM 491 C CA . LYS A 1 65 ? 10.938 1.223 3.242 1 95.94 65 LYS A CA 1
ATOM 492 C C . LYS A 1 65 ? 10.531 1.911 1.943 1 95.94 65 LYS A C 1
ATOM 494 O O . LYS A 1 65 ? 10.867 3.076 1.72 1 95.94 65 LYS A O 1
ATOM 499 N N . GLY A 1 66 ? 9.781 1.199 1.149 1 94.31 66 GLY A N 1
ATOM 500 C CA . GLY A 1 66 ? 9.391 1.713 -0.153 1 94.31 66 GLY A CA 1
ATOM 501 C C . GLY A 1 66 ? 9.094 0.619 -1.161 1 94.31 66 GLY A C 1
ATOM 502 O O . GLY A 1 66 ? 8.438 -0.375 -0.833 1 94.31 66 GLY A O 1
ATOM 503 N N . GLU A 1 67 ? 9.531 0.817 -2.377 1 89.69 67 GLU A N 1
ATOM 504 C CA . GLU A 1 67 ? 9.125 -0.059 -3.473 1 89.69 67 GLU A CA 1
ATOM 505 C C . GLU A 1 67 ? 10.328 -0.772 -4.082 1 89.69 67 GLU A C 1
ATOM 507 O O . GLU A 1 67 ? 10.219 -1.915 -4.535 1 89.69 67 GLU A O 1
ATOM 512 N N . PHE A 1 68 ? 11.5 -0.117 -4.078 1 92.31 68 PHE A N 1
ATOM 513 C CA . PHE A 1 68 ? 12.648 -0.625 -4.824 1 92.31 68 PHE A CA 1
ATOM 514 C C . PHE A 1 68 ? 13.719 -1.149 -3.877 1 92.31 68 PHE A C 1
ATOM 516 O O . PHE A 1 68 ? 13.969 -0.562 -2.822 1 92.31 68 PHE A O 1
ATOM 523 N N . SER A 1 69 ? 14.383 -2.113 -4.297 1 90.69 69 SER A N 1
ATOM 524 C CA . SER A 1 69 ? 15.32 -2.84 -3.443 1 90.69 69 SER A CA 1
ATOM 525 C C . SER A 1 69 ? 16.469 -1.942 -2.986 1 90.69 69 SER A C 1
ATOM 527 O O . SER A 1 69 ? 17.156 -2.252 -2.012 1 90.69 69 SER A O 1
ATOM 529 N N . VAL A 1 70 ? 16.688 -0.841 -3.654 1 91.25 70 VAL A N 1
ATOM 530 C CA . VAL A 1 70 ? 17.797 0.056 -3.344 1 91.25 70 VAL A CA 1
ATOM 531 C C . VAL A 1 70 ? 17.391 0.995 -2.207 1 91.25 70 VAL A C 1
ATOM 533 O O . VAL A 1 70 ? 18.25 1.686 -1.639 1 91.25 70 VAL A O 1
ATOM 536 N N . GLU A 1 71 ? 16.172 1.069 -1.851 1 92.94 71 GLU A N 1
ATOM 537 C CA . GLU A 1 71 ? 15.695 1.967 -0.804 1 92.94 71 GLU A CA 1
ATOM 538 C C . GLU A 1 71 ? 16.125 1.48 0.578 1 92.94 71 GLU A C 1
ATOM 540 O O . GLU A 1 71 ? 16.578 0.347 0.729 1 92.94 71 GLU A O 1
ATOM 545 N N . PRO A 1 72 ? 15.961 2.344 1.61 1 94 72 PRO A N 1
ATOM 546 C CA . PRO A 1 72 ? 16.391 1.936 2.951 1 94 72 PRO A CA 1
ATOM 547 C C . PRO A 1 72 ? 15.734 0.634 3.408 1 94 72 PRO A C 1
ATOM 549 O O . PRO A 1 72 ? 14.547 0.417 3.162 1 94 72 PRO A O 1
ATOM 552 N N . PRO A 1 73 ? 16.531 -0.21 4.043 1 94.94 73 PRO A N 1
ATOM 553 C CA . PRO A 1 73 ? 16 -1.516 4.445 1 94.94 73 PRO A CA 1
ATOM 554 C C . PRO A 1 73 ? 14.984 -1.415 5.582 1 94.94 73 PRO A C 1
ATOM 556 O O . PRO A 1 73 ? 15.086 -0.527 6.43 1 94.94 73 PRO A O 1
ATOM 559 N N . SER A 1 74 ? 14.055 -2.189 5.535 1 94.88 74 SER A N 1
ATOM 560 C CA . SER A 1 74 ? 13.211 -2.537 6.676 1 94.88 74 SER A CA 1
ATOM 561 C C . SER A 1 74 ? 13.617 -3.877 7.273 1 94.88 74 SER A C 1
ATOM 563 O O . SER A 1 74 ? 13.82 -4.855 6.551 1 94.88 74 SER A O 1
ATOM 565 N N . ARG A 1 75 ? 13.852 -3.9 8.586 1 95.44 75 ARG A N 1
ATOM 566 C CA . ARG A 1 75 ? 14.336 -5.078 9.305 1 95.44 75 ARG A CA 1
ATOM 567 C C . ARG A 1 75 ? 15.617 -5.617 8.68 1 95.44 75 ARG A C 1
ATOM 569 O O . ARG A 1 75 ? 16.609 -4.898 8.57 1 95.44 75 ARG A O 1
ATOM 576 N N . THR A 1 76 ? 15.617 -6.844 8.234 1 97.31 76 THR A N 1
ATOM 577 C CA . THR A 1 76 ? 16.844 -7.477 7.773 1 97.31 76 THR A CA 1
ATOM 578 C C . THR A 1 76 ? 17.094 -7.164 6.297 1 97.31 76 THR A C 1
ATOM 580 O O . THR A 1 76 ? 18.141 -7.523 5.746 1 97.31 76 THR A O 1
ATOM 583 N N . GLY A 1 77 ? 16.172 -6.5 5.633 1 97.44 77 GLY A N 1
ATOM 584 C CA . GLY A 1 77 ? 16.375 -6.004 4.285 1 97.44 77 GLY A CA 1
ATOM 585 C C . GLY A 1 77 ? 16.078 -7.035 3.213 1 97.44 77 GLY A C 1
ATOM 586 O O . GLY A 1 77 ? 15.391 -8.031 3.479 1 97.44 77 GLY A O 1
ATOM 587 N N . TYR A 1 78 ? 16.578 -6.754 2.025 1 97.81 78 TYR A N 1
ATOM 588 C CA . TYR A 1 78 ? 16.188 -7.473 0.821 1 97.81 78 TYR A CA 1
ATOM 589 C C . TYR A 1 78 ? 17.125 -8.641 0.548 1 97.81 78 TYR A C 1
ATOM 591 O O . TYR A 1 78 ? 16.672 -9.734 0.181 1 97.81 78 TYR A O 1
ATOM 599 N N . PHE A 1 79 ? 18.375 -8.445 0.728 1 97.69 79 PHE A N 1
ATOM 600 C CA . PHE A 1 79 ? 19.391 -9.375 0.237 1 97.69 79 PHE A CA 1
ATOM 601 C C . PHE A 1 79 ? 20.172 -9.992 1.394 1 97.69 79 PHE A C 1
ATOM 603 O O . PHE A 1 79 ? 20.266 -9.391 2.467 1 97.69 79 PHE A O 1
ATOM 610 N N . GLY A 1 80 ? 20.656 -11.203 1.146 1 97.19 80 GLY A N 1
ATOM 611 C CA . GLY A 1 80 ? 21.625 -11.797 2.051 1 97.19 80 GLY A CA 1
ATOM 612 C C . GLY A 1 80 ? 21.156 -13.109 2.648 1 97.19 80 GLY A C 1
ATOM 613 O O . GLY A 1 80 ? 19.969 -13.281 2.938 1 97.19 80 GLY A O 1
ATOM 614 N N . VAL A 1 81 ? 22.094 -14.039 2.809 1 97.25 81 VAL A N 1
ATOM 615 C CA . VAL A 1 81 ? 21.797 -15.312 3.445 1 97.25 81 VAL A CA 1
ATOM 616 C C . VAL A 1 81 ? 22.828 -15.602 4.535 1 97.25 81 VAL A C 1
ATOM 618 O O . VAL A 1 81 ? 22.75 -16.641 5.203 1 97.25 81 VAL A O 1
ATOM 621 N N . GLY A 1 82 ? 23.797 -14.766 4.754 1 92.94 82 GLY A N 1
ATOM 622 C CA . GLY A 1 82 ? 24.859 -14.945 5.727 1 92.94 82 GLY A CA 1
ATOM 623 C C . GLY A 1 82 ? 24.672 -14.117 6.98 1 92.94 82 GLY A C 1
ATOM 624 O O . GLY A 1 82 ? 23.562 -14 7.496 1 92.94 82 GLY A O 1
ATOM 625 N N . GLU A 1 83 ? 25.766 -13.57 7.438 1 90.75 83 GLU A N 1
ATOM 626 C CA . GLU A 1 83 ? 25.734 -12.75 8.648 1 90.75 83 GLU A CA 1
ATOM 627 C C . GLU A 1 83 ? 24.828 -11.547 8.469 1 90.75 83 GLU A C 1
ATOM 629 O O . GLU A 1 83 ? 24.891 -10.859 7.449 1 90.75 83 GLU A O 1
ATOM 634 N N . GLY A 1 84 ? 23.984 -11.383 9.422 1 93.75 84 GLY A N 1
ATOM 635 C CA . GLY A 1 84 ? 23.109 -10.227 9.383 1 93.75 84 GLY A CA 1
ATOM 636 C C . GLY A 1 84 ? 21.812 -10.484 8.648 1 93.75 84 GLY A C 1
ATOM 637 O O . GLY A 1 84 ? 20.922 -9.625 8.625 1 93.75 84 GLY A O 1
ATOM 638 N N . ALA A 1 85 ? 21.688 -11.68 8.117 1 97.88 85 ALA A N 1
ATOM 639 C CA . ALA A 1 85 ? 20.516 -12 7.309 1 97.88 85 ALA A CA 1
ATOM 640 C C . ALA A 1 85 ? 19.328 -12.375 8.188 1 97.88 85 ALA A C 1
ATOM 642 O O . ALA A 1 85 ? 18.219 -12.531 7.691 1 97.88 85 ALA A O 1
ATOM 643 N N . ILE A 1 86 ? 19.609 -12.516 9.461 1 98.38 86 ILE A N 1
ATOM 644 C CA . ILE A 1 86 ? 18.578 -12.875 10.422 1 98.38 86 ILE A CA 1
ATOM 645 C C . ILE A 1 86 ? 18.656 -11.953 11.641 1 98.38 86 ILE A C 1
ATOM 647 O O . ILE A 1 86 ? 19.75 -11.555 12.047 1 98.38 86 ILE A O 1
ATOM 651 N N . SER A 1 87 ? 17.547 -11.531 12.156 1 98.19 87 SER A N 1
ATOM 652 C CA . SER A 1 87 ? 17.484 -10.852 13.445 1 98.19 87 SER A CA 1
ATOM 653 C C . SER A 1 87 ? 16.469 -11.5 14.375 1 98.19 87 SER A C 1
ATOM 655 O O . SER A 1 87 ? 15.469 -12.07 13.906 1 98.19 87 SER A O 1
ATOM 657 N N . ASP A 1 88 ? 16.688 -11.555 15.625 1 98.19 88 ASP A N 1
ATOM 658 C CA . ASP A 1 88 ? 15.852 -12.094 16.688 1 98.19 88 ASP A CA 1
ATOM 659 C C . ASP A 1 88 ? 15.898 -11.203 17.922 1 98.19 88 ASP A C 1
ATOM 661 O O . ASP A 1 88 ? 16.969 -10.992 18.516 1 98.19 88 ASP A O 1
ATOM 665 N N . GLU A 1 89 ? 14.812 -10.625 18.328 1 97.44 89 GLU A N 1
ATOM 666 C CA . GLU A 1 89 ? 14.797 -9.75 19.484 1 97.44 89 GLU A CA 1
ATOM 667 C C . GLU A 1 89 ? 13.57 -10.016 20.359 1 97.44 89 GLU A C 1
ATOM 669 O O . GLU A 1 89 ? 12.523 -10.438 19.859 1 97.44 89 GLU A O 1
ATOM 674 N N . ALA A 1 90 ? 13.727 -9.82 21.641 1 98.25 90 ALA A N 1
ATOM 675 C CA . ALA A 1 90 ? 12.602 -9.914 22.562 1 98.25 90 ALA A CA 1
ATOM 676 C C . ALA A 1 90 ? 11.688 -8.688 22.438 1 98.25 90 ALA A C 1
ATOM 678 O O . ALA A 1 90 ? 12.156 -7.586 22.141 1 98.25 90 ALA A O 1
ATOM 679 N N . GLY A 1 91 ? 10.422 -8.883 22.562 1 97.88 91 GLY A N 1
ATOM 680 C CA . GLY A 1 91 ? 9.461 -7.793 22.562 1 97.88 91 GLY A CA 1
ATOM 681 C C . GLY A 1 91 ? 8.117 -8.18 23.156 1 97.88 91 GLY A C 1
ATOM 682 O O . GLY A 1 91 ? 8.016 -9.203 23.844 1 97.88 91 GLY A O 1
ATOM 683 N N . LYS A 1 92 ? 7.188 -7.277 23.016 1 98.38 92 LYS A N 1
ATOM 684 C CA . LYS A 1 92 ? 5.828 -7.52 23.5 1 98.38 92 LYS A CA 1
ATOM 685 C C . LYS A 1 92 ? 4.82 -7.461 22.359 1 98.38 92 LYS A C 1
ATOM 687 O O . LYS A 1 92 ? 5.051 -6.781 21.344 1 98.38 92 LYS A O 1
ATOM 692 N N . PHE A 1 93 ? 3.836 -8.195 22.469 1 98.69 93 PHE A N 1
ATOM 693 C CA . PHE A 1 93 ? 2.705 -8.227 21.547 1 98.69 93 PHE A CA 1
ATOM 694 C C . PHE A 1 93 ? 1.386 -8.25 22.312 1 98.69 93 PHE A C 1
ATOM 696 O O . PHE A 1 93 ? 0.925 -9.32 22.719 1 98.69 93 PHE A O 1
ATOM 703 N N . PHE A 1 94 ? 0.744 -7.035 22.438 1 98.56 94 PHE A N 1
ATOM 704 C CA . PHE A 1 94 ? -0.475 -6.84 23.203 1 98.56 94 PHE A CA 1
ATOM 705 C C . PHE A 1 94 ? -0.319 -7.402 24.609 1 98.56 94 PHE A C 1
ATOM 707 O O . PHE A 1 94 ? -1.174 -8.156 25.094 1 98.56 94 PHE A O 1
ATOM 714 N N . GLY A 1 95 ? 0.799 -7.148 25.266 1 98.38 95 GLY A N 1
ATOM 715 C CA . GLY A 1 95 ? 1.022 -7.473 26.672 1 98.38 95 GLY A CA 1
ATOM 716 C C . GLY A 1 95 ? 1.747 -8.789 26.875 1 98.38 95 GLY A C 1
ATOM 717 O O . GLY A 1 95 ? 2.27 -9.062 27.953 1 98.38 95 GLY A O 1
ATOM 718 N N . LYS A 1 96 ? 1.833 -9.641 25.844 1 98.56 96 LYS A N 1
ATOM 719 C CA . LYS A 1 96 ? 2.541 -10.914 25.922 1 98.56 96 LYS A CA 1
ATOM 720 C C . LYS A 1 96 ? 3.994 -10.766 25.484 1 98.56 96 LYS A C 1
ATOM 722 O O . LYS A 1 96 ? 4.285 -10.086 24.5 1 98.56 96 LYS A O 1
ATOM 727 N N . ASP A 1 97 ? 4.875 -11.43 26.234 1 98.62 97 ASP A N 1
ATOM 728 C CA . ASP A 1 97 ? 6.262 -11.516 25.797 1 98.62 97 ASP A CA 1
ATOM 729 C C . ASP A 1 97 ? 6.387 -12.406 24.562 1 98.62 97 ASP A C 1
ATOM 731 O O . ASP A 1 97 ? 5.918 -13.547 24.547 1 98.62 97 ASP A O 1
ATOM 735 N N . VAL A 1 98 ? 6.973 -11.883 23.484 1 98.75 98 VAL A N 1
ATOM 736 C CA . VAL A 1 98 ? 7.145 -12.633 22.25 1 98.75 98 VAL A CA 1
ATOM 737 C C . VAL A 1 98 ? 8.562 -12.438 21.719 1 98.75 98 VAL A C 1
ATOM 739 O O . VAL A 1 98 ? 9.305 -11.594 22.219 1 98.75 98 VAL A O 1
ATOM 742 N N . ARG A 1 99 ? 8.953 -13.273 20.781 1 98.69 99 ARG A N 1
ATOM 743 C CA . ARG A 1 99 ? 10.133 -13.031 19.969 1 98.69 99 ARG A CA 1
ATOM 744 C C . ARG A 1 99 ? 9.75 -12.352 18.656 1 98.69 99 ARG A C 1
ATOM 746 O O . ARG A 1 99 ? 8.742 -12.703 18.031 1 98.69 99 ARG A O 1
ATOM 753 N N . TYR A 1 100 ? 10.469 -11.367 18.297 1 98.69 100 TYR A N 1
ATOM 754 C CA . TYR A 1 100 ? 10.391 -10.789 16.953 1 98.69 100 TYR A CA 1
ATOM 755 C C . TYR A 1 100 ? 11.508 -11.305 16.062 1 98.69 100 TYR A C 1
ATOM 757 O O . TYR A 1 100 ? 12.688 -11.125 16.375 1 98.69 100 TYR A O 1
ATOM 765 N N . PHE A 1 101 ? 11.148 -11.945 15.039 1 98.81 101 PHE A N 1
ATOM 766 C CA . PHE A 1 101 ? 12.078 -12.555 14.102 1 98.81 101 PHE A CA 1
ATOM 767 C C . PHE A 1 101 ? 12.008 -11.875 12.742 1 98.81 101 PHE A C 1
ATOM 769 O O . PHE A 1 101 ? 10.938 -11.445 12.312 1 98.81 101 PHE A O 1
ATOM 776 N N . SER A 1 102 ? 13.156 -11.734 12.086 1 98.75 102 SER A N 1
ATOM 777 C CA . SER A 1 102 ? 13.195 -11.289 10.695 1 98.75 102 SER A CA 1
ATOM 778 C C . SER A 1 102 ? 14.305 -11.992 9.922 1 98.75 102 SER A C 1
ATOM 780 O O . SER A 1 102 ? 15.336 -12.359 10.5 1 98.75 102 SER A O 1
ATOM 782 N N . SER A 1 103 ? 14.055 -12.227 8.773 1 98.75 103 SER A N 1
ATOM 783 C CA . SER A 1 103 ? 15.055 -12.672 7.816 1 98.75 103 SER A CA 1
ATOM 784 C C . SER A 1 103 ? 14.898 -11.961 6.477 1 98.75 103 SER A C 1
ATOM 786 O O . SER A 1 103 ? 13.852 -11.375 6.199 1 98.75 103 SER A O 1
ATOM 788 N N . THR A 1 104 ? 15.938 -11.953 5.664 1 98.75 104 THR A N 1
ATOM 789 C CA . THR A 1 104 ? 15.945 -11.18 4.43 1 98.75 104 THR A CA 1
ATOM 790 C C . THR A 1 104 ? 14.867 -11.688 3.471 1 98.75 104 THR A C 1
ATOM 792 O O . THR A 1 104 ? 14.43 -12.836 3.568 1 98.75 104 THR A O 1
ATOM 795 N N . HIS A 1 105 ? 14.445 -10.797 2.6 1 98.69 105 HIS A N 1
ATOM 796 C CA . HIS A 1 105 ? 13.539 -11.18 1.522 1 98.69 105 HIS A CA 1
ATOM 797 C C . HIS A 1 105 ? 14.086 -12.359 0.733 1 98.69 105 HIS A C 1
ATOM 799 O O . HIS A 1 105 ? 13.336 -13.273 0.381 1 98.69 105 HIS A O 1
ATOM 805 N N . GLU A 1 106 ? 15.32 -12.352 0.512 1 98.69 106 GLU A N 1
ATOM 806 C CA . GLU A 1 106 ? 16.031 -13.422 -0.182 1 98.69 106 GLU A CA 1
ATOM 807 C C . GLU A 1 106 ? 15.859 -14.758 0.532 1 98.69 106 GLU A C 1
ATOM 809 O O . GLU A 1 106 ? 15.508 -15.758 -0.091 1 98.69 106 GLU A O 1
ATOM 814 N N . ARG A 1 107 ? 16 -14.805 1.771 1 98.81 107 ARG A N 1
ATOM 815 C CA . ARG A 1 107 ? 15.844 -16.031 2.562 1 98.81 107 ARG A CA 1
ATOM 816 C C . ARG A 1 107 ? 14.398 -16.516 2.539 1 98.81 107 ARG A C 1
ATOM 818 O O . ARG A 1 107 ? 14.148 -17.719 2.557 1 98.81 107 ARG A O 1
ATOM 825 N N . SER A 1 108 ? 13.469 -15.57 2.52 1 98.81 108 SER A N 1
ATOM 826 C CA . SER A 1 108 ? 12.07 -15.984 2.5 1 98.81 108 SER A CA 1
ATOM 827 C C . SER A 1 108 ? 11.766 -16.859 1.289 1 98.81 108 SER A C 1
ATOM 829 O O . SER A 1 108 ? 11 -17.828 1.388 1 98.81 108 SER A O 1
ATOM 831 N N . HIS A 1 109 ? 12.375 -16.547 0.176 1 98.88 109 HIS A N 1
ATOM 832 C CA . HIS A 1 109 ? 12.188 -17.359 -1.019 1 98.88 109 HIS A CA 1
ATOM 833 C C . HIS A 1 109 ? 12.789 -18.75 -0.834 1 98.88 109 HIS A C 1
ATOM 835 O O . HIS A 1 109 ? 12.148 -19.75 -1.132 1 98.88 109 HIS A O 1
ATOM 841 N N . ILE A 1 110 ? 13.977 -18.812 -0.317 1 98.88 110 ILE A N 1
ATOM 842 C CA . ILE A 1 110 ? 14.68 -20.078 -0.141 1 98.88 110 ILE A CA 1
ATOM 843 C C . ILE A 1 110 ? 13.883 -21 0.785 1 98.88 110 ILE A C 1
ATOM 845 O O . ILE A 1 110 ? 13.609 -22.156 0.447 1 98.88 110 ILE A O 1
ATOM 849 N N . TYR A 1 111 ? 13.414 -20.469 1.822 1 98.81 111 TYR A N 1
ATOM 850 C CA . TYR A 1 111 ? 12.805 -21.297 2.855 1 98.81 111 TYR A CA 1
ATOM 851 C C . TYR A 1 111 ? 11.359 -21.641 2.496 1 98.81 111 TYR A C 1
ATOM 853 O O . TYR A 1 111 ? 10.836 -22.672 2.926 1 98.81 111 TYR A O 1
ATOM 861 N N . THR A 1 112 ? 10.688 -20.812 1.695 1 98.81 112 THR A N 1
ATOM 862 C CA . THR A 1 112 ? 9.375 -21.219 1.19 1 98.81 112 THR A CA 1
ATOM 863 C C . THR A 1 112 ? 9.469 -22.547 0.432 1 98.81 112 THR A C 1
ATOM 865 O O . THR A 1 112 ? 8.734 -23.484 0.72 1 98.81 112 THR A O 1
ATOM 868 N N . SER A 1 113 ? 10.422 -22.594 -0.513 1 98.62 113 SER A N 1
ATOM 869 C CA . SER A 1 113 ? 10.555 -23.812 -1.315 1 98.62 113 SER A CA 1
ATOM 870 C C . SER A 1 113 ? 11.062 -24.984 -0.478 1 98.62 113 SER A C 1
ATOM 872 O O . SER A 1 113 ? 10.602 -26.109 -0.632 1 98.62 113 SER A O 1
ATOM 874 N N . LEU A 1 114 ? 11.969 -24.734 0.475 1 98.69 114 LEU A N 1
ATOM 875 C CA . LEU A 1 114 ? 12.508 -25.797 1.32 1 98.69 114 LEU A CA 1
ATOM 876 C C . LEU A 1 114 ? 11.43 -26.391 2.217 1 98.69 114 LEU A C 1
ATOM 878 O O . LEU A 1 114 ? 11.258 -27.609 2.268 1 98.69 114 LEU A O 1
ATOM 882 N N . GLY A 1 115 ? 10.703 -25.484 2.848 1 98.62 115 GLY A N 1
ATOM 883 C CA . GLY A 1 115 ? 9.727 -25.953 3.824 1 98.62 115 GLY A CA 1
ATOM 884 C C . GLY A 1 115 ? 8.547 -26.656 3.197 1 98.62 115 GLY A C 1
ATOM 885 O O . GLY A 1 115 ? 7.926 -27.516 3.83 1 98.62 115 GLY A O 1
ATOM 886 N N . MET A 1 116 ? 8.242 -26.359 1.992 1 98.56 116 MET A N 1
ATOM 887 C CA . MET A 1 116 ? 7.051 -26.906 1.348 1 98.56 116 MET A CA 1
ATOM 888 C C . MET A 1 116 ? 7.402 -28.141 0.518 1 98.56 116 MET A C 1
ATOM 890 O O . MET A 1 116 ? 6.512 -28.859 0.059 1 98.56 116 MET A O 1
ATOM 894 N N . ALA A 1 117 ? 8.688 -28.359 0.304 1 98 117 ALA A N 1
ATOM 895 C CA . ALA A 1 117 ? 9.109 -29.547 -0.447 1 98 117 ALA A CA 1
ATOM 896 C C . ALA A 1 117 ? 8.695 -30.828 0.273 1 98 117 ALA A C 1
ATOM 898 O O . ALA A 1 117 ? 8.492 -30.812 1.489 1 98 117 ALA A O 1
ATOM 899 N N . PRO A 1 118 ? 8.539 -31.938 -0.491 1 94.62 118 PRO A N 1
ATOM 900 C CA . PRO A 1 118 ? 8.273 -33.219 0.18 1 94.62 118 PRO A CA 1
ATOM 901 C C . PRO A 1 118 ? 9.305 -33.531 1.253 1 94.62 118 PRO A C 1
ATOM 903 O O . PRO A 1 118 ? 10.5 -33.312 1.053 1 94.62 118 PRO A O 1
ATOM 906 N N . ALA A 1 119 ? 8.852 -34.062 2.361 1 90.5 119 ALA A N 1
ATOM 907 C CA . ALA A 1 119 ? 9.711 -34.344 3.51 1 90.5 119 ALA A CA 1
ATOM 908 C C . ALA A 1 119 ? 10.82 -35.312 3.137 1 90.5 119 ALA A C 1
ATOM 910 O O . ALA A 1 119 ? 10.547 -36.406 2.594 1 90.5 119 ALA A O 1
ATOM 911 N N . ALA A 1 120 ? 12.023 -34.812 3.402 1 91.75 120 ALA A N 1
ATOM 912 C CA . ALA A 1 120 ? 13.211 -35.625 3.166 1 91.75 120 ALA A CA 1
ATOM 913 C C . ALA A 1 120 ? 14.336 -35.25 4.133 1 91.75 120 ALA A C 1
ATOM 915 O O . ALA A 1 120 ? 15.32 -34.625 3.736 1 91.75 120 ALA A O 1
ATOM 916 N N . PRO A 1 121 ? 14.148 -35.75 5.367 1 89.75 121 PRO A N 1
ATOM 917 C CA . PRO A 1 121 ? 15.156 -35.406 6.375 1 89.75 121 PRO A CA 1
ATOM 918 C C . PRO A 1 121 ? 16.578 -35.719 5.926 1 89.75 121 PRO A C 1
ATOM 920 O O . PRO A 1 121 ? 16.828 -36.812 5.402 1 89.75 121 PRO A O 1
ATOM 923 N N . GLY A 1 122 ? 17.422 -34.812 6.039 1 92.88 122 GLY A N 1
ATOM 924 C CA . GLY A 1 122 ? 18.828 -35 5.738 1 92.88 122 GLY A CA 1
ATOM 925 C C . GLY A 1 122 ? 19.172 -34.75 4.277 1 92.88 122 GLY A C 1
ATOM 926 O O . GLY A 1 122 ? 20.328 -34.812 3.883 1 92.88 122 GLY A O 1
ATOM 927 N N . GLN A 1 123 ? 18.156 -34.5 3.516 1 96 123 GLN A N 1
ATOM 928 C CA . GLN A 1 123 ? 18.344 -34.281 2.09 1 96 123 GLN A CA 1
ATOM 929 C C . GLN A 1 123 ? 19 -32.906 1.845 1 96 123 GLN A C 1
ATOM 931 O O . GLN A 1 123 ? 18.594 -31.906 2.424 1 96 123 GLN A O 1
ATOM 936 N N . GLU A 1 124 ? 20.031 -32.875 1.024 1 98.06 124 GLU A N 1
ATOM 937 C CA . GLU A 1 124 ? 20.609 -31.641 0.511 1 98.06 124 GLU A CA 1
ATOM 938 C C . GLU A 1 124 ? 19.938 -31.203 -0.785 1 98.06 124 GLU A C 1
ATOM 940 O O . GLU A 1 124 ? 19.406 -32.031 -1.525 1 98.06 124 GLU A O 1
ATOM 945 N N . TYR A 1 125 ? 19.969 -29.891 -1 1 98.62 125 TYR A N 1
ATOM 946 C CA . TYR A 1 125 ? 19.312 -29.359 -2.191 1 98.62 125 TYR A CA 1
ATOM 947 C C . TYR A 1 125 ? 20.188 -28.297 -2.865 1 98.62 125 TYR A C 1
ATOM 949 O O . TYR A 1 125 ? 21.016 -27.656 -2.213 1 98.62 125 TYR A O 1
ATOM 957 N N . TYR A 1 126 ? 20.062 -28.203 -4.141 1 98.81 126 TYR A N 1
ATOM 958 C CA . TYR A 1 126 ? 20.281 -26.906 -4.781 1 98.81 126 TYR A CA 1
ATOM 959 C C . TYR A 1 126 ? 19.016 -26.062 -4.75 1 98.81 126 TYR A C 1
ATOM 961 O O . TYR A 1 126 ? 17.906 -26.594 -4.727 1 98.81 126 TYR A O 1
ATOM 969 N N . SER A 1 127 ? 19.219 -24.797 -4.656 1 98.81 127 SER A N 1
ATOM 970 C CA . SER A 1 127 ? 18.094 -23.844 -4.691 1 98.81 127 SER A CA 1
ATOM 971 C C . SER A 1 127 ? 18.344 -22.75 -5.715 1 98.81 127 SER A C 1
ATOM 973 O O . SER A 1 127 ? 19.438 -22.188 -5.793 1 98.81 127 SER A O 1
ATOM 975 N N . LEU A 1 128 ? 17.359 -22.531 -6.523 1 98.94 128 LEU A N 1
ATOM 976 C CA . LEU A 1 128 ? 17.359 -21.406 -7.453 1 98.94 128 LEU A CA 1
ATOM 977 C C . LEU A 1 128 ? 16.328 -20.344 -7.023 1 98.94 128 LEU A C 1
ATOM 979 O O . LEU A 1 128 ? 15.141 -20.641 -6.945 1 98.94 128 LEU A O 1
ATOM 983 N N . VAL A 1 129 ? 16.828 -19.172 -6.688 1 98.88 129 VAL A N 1
ATOM 984 C CA . VAL A 1 129 ? 15.945 -18.031 -6.488 1 98.88 129 VAL A CA 1
ATOM 985 C C . VAL A 1 129 ? 16.078 -17.062 -7.668 1 98.88 129 VAL A C 1
ATOM 987 O O . VAL A 1 129 ? 17.141 -16.484 -7.891 1 98.88 129 VAL A O 1
ATOM 990 N N . TRP A 1 130 ? 15.031 -16.922 -8.445 1 98.62 130 TRP A N 1
ATOM 991 C CA . TRP A 1 130 ? 15.023 -15.938 -9.523 1 98.62 130 TRP A CA 1
ATOM 992 C C . TRP A 1 130 ? 13.695 -15.195 -9.57 1 98.62 130 TRP A C 1
ATOM 994 O O . TRP A 1 130 ? 12.641 -15.805 -9.758 1 98.62 130 TRP A O 1
ATOM 1004 N N . GLU A 1 131 ? 13.742 -14 -9.344 1 97.69 131 GLU A N 1
ATOM 1005 C CA . GLU A 1 131 ? 12.633 -13.055 -9.266 1 97.69 131 GLU A CA 1
ATOM 1006 C C . GLU A 1 131 ? 13.023 -11.688 -9.812 1 97.69 131 GLU A C 1
ATOM 1008 O O . GLU A 1 131 ? 13.852 -11.586 -10.719 1 97.69 131 GLU A O 1
ATOM 1013 N N . GLY A 1 132 ? 12.266 -10.688 -9.5 1 96.31 132 GLY A N 1
ATOM 1014 C CA . GLY A 1 132 ? 12.453 -9.367 -10.078 1 96.31 132 GLY A CA 1
ATOM 1015 C C . GLY A 1 132 ? 13.891 -8.875 -9.992 1 96.31 132 GLY A C 1
ATOM 1016 O O . GLY A 1 132 ? 14.43 -8.336 -10.961 1 96.31 132 GLY A O 1
ATOM 1017 N N . ASN A 1 133 ? 14.555 -9.156 -8.852 1 96.62 133 ASN A N 1
ATOM 1018 C CA . ASN A 1 133 ? 15.867 -8.57 -8.602 1 96.62 133 ASN A CA 1
ATOM 1019 C C . ASN A 1 133 ? 16.938 -9.648 -8.438 1 96.62 133 ASN A C 1
ATOM 1021 O O . ASN A 1 133 ? 18.109 -9.422 -8.742 1 96.62 133 ASN A O 1
ATOM 1025 N N . ILE A 1 134 ? 16.516 -10.781 -7.957 1 98.12 134 ILE A N 1
ATOM 1026 C CA . ILE A 1 134 ? 17.469 -11.82 -7.582 1 98.12 134 ILE A CA 1
ATOM 1027 C C . ILE A 1 134 ? 17.516 -12.898 -8.664 1 98.12 134 ILE A C 1
ATOM 1029 O O . ILE A 1 134 ? 16.469 -13.359 -9.125 1 98.12 134 ILE A O 1
ATOM 1033 N N . GLY A 1 135 ? 18.656 -13.328 -9.102 1 98.62 135 GLY A N 1
ATOM 1034 C CA . GLY A 1 135 ? 18.938 -14.461 -9.977 1 98.62 135 GLY A CA 1
ATOM 1035 C C . GLY A 1 135 ? 20.156 -15.258 -9.547 1 98.62 135 GLY A C 1
ATOM 1036 O O . GLY A 1 135 ? 21.234 -15.102 -10.117 1 98.62 135 GLY A O 1
ATOM 1037 N N . ASP A 1 136 ? 19.906 -16.141 -8.531 1 98.81 136 ASP A N 1
ATOM 1038 C CA . ASP A 1 136 ? 21.062 -16.75 -7.875 1 98.81 136 ASP A CA 1
ATOM 1039 C C . ASP A 1 136 ? 20.781 -18.234 -7.578 1 98.81 136 ASP A C 1
ATOM 1041 O O . ASP A 1 136 ? 19.625 -18.641 -7.453 1 98.81 136 ASP A O 1
ATOM 1045 N N . PHE A 1 137 ? 21.891 -18.984 -7.465 1 98.88 137 PHE A N 1
ATOM 1046 C CA . PHE A 1 137 ? 21.844 -20.359 -6.984 1 98.88 137 PHE A CA 1
ATOM 1047 C C . PHE A 1 137 ? 22.391 -20.469 -5.566 1 98.88 137 PHE A C 1
ATOM 1049 O O . PHE A 1 137 ? 23.297 -19.703 -5.188 1 98.88 137 PHE A O 1
ATOM 1056 N N . TYR A 1 138 ? 21.875 -21.391 -4.82 1 98.81 138 TYR A N 1
ATOM 1057 C CA . TYR A 1 138 ? 22.281 -21.688 -3.447 1 98.81 138 TYR A CA 1
ATOM 1058 C C . TYR A 1 138 ? 22.406 -23.188 -3.219 1 98.81 138 TYR A C 1
ATOM 1060 O O . TYR A 1 138 ? 21.922 -23.984 -4.012 1 98.81 138 TYR A O 1
ATOM 1068 N N . ARG A 1 139 ? 23.125 -23.531 -2.174 1 98.56 139 ARG A N 1
ATOM 1069 C CA . ARG A 1 139 ? 23.156 -24.875 -1.62 1 98.56 139 ARG A CA 1
ATOM 1070 C C . ARG A 1 139 ? 22.516 -24.922 -0.234 1 98.56 139 ARG A C 1
ATOM 1072 O O . ARG A 1 139 ? 22.75 -24.016 0.581 1 98.56 139 ARG A O 1
ATOM 1079 N N . ILE A 1 140 ? 21.625 -25.828 -0.059 1 98.31 140 ILE A N 1
ATOM 1080 C CA . ILE A 1 140 ? 21.047 -26.078 1.257 1 98.31 140 ILE A CA 1
ATOM 1081 C C . ILE A 1 140 ? 21.594 -27.391 1.817 1 98.31 140 ILE A C 1
ATOM 1083 O O . ILE A 1 140 ? 21.406 -28.453 1.217 1 98.31 140 ILE A O 1
ATOM 1087 N N . ASP A 1 141 ? 22.219 -27.359 2.99 1 97.81 141 ASP A N 1
ATOM 1088 C CA . ASP A 1 141 ? 22.875 -28.547 3.535 1 97.81 141 ASP A CA 1
ATOM 1089 C C . ASP A 1 141 ? 21.875 -29.406 4.309 1 97.81 141 ASP A C 1
ATOM 1091 O O . ASP A 1 141 ? 20.672 -29.141 4.301 1 97.81 141 ASP A O 1
ATOM 1095 N N . GLU A 1 142 ? 22.359 -30.406 4.941 1 96.38 142 GLU A N 1
ATOM 1096 C CA . GLU A 1 142 ? 21.516 -31.391 5.602 1 96.38 142 GLU A CA 1
ATOM 1097 C C . GLU A 1 142 ? 20.797 -30.797 6.801 1 96.38 142 GLU A C 1
ATOM 1099 O O . GLU A 1 142 ? 19.797 -31.344 7.266 1 96.38 142 GLU A O 1
ATOM 1104 N N . ARG A 1 143 ? 21.344 -29.719 7.34 1 95.38 143 ARG A N 1
ATOM 1105 C CA . ARG A 1 143 ? 20.734 -29.062 8.492 1 95.38 143 ARG A CA 1
ATOM 1106 C C . ARG A 1 143 ? 19.719 -28.016 8.055 1 95.38 143 ARG A C 1
ATOM 1108 O O . ARG A 1 143 ? 18.984 -27.453 8.883 1 95.38 143 A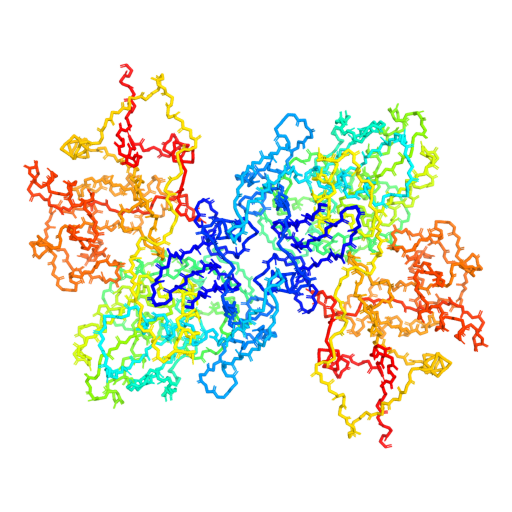RG A O 1
ATOM 1115 N N . GLY A 1 144 ? 19.641 -27.719 6.707 1 96.94 144 GLY A N 1
ATOM 1116 C CA . GLY A 1 144 ? 18.719 -26.719 6.195 1 96.94 144 GLY A CA 1
ATOM 1117 C C . GLY A 1 144 ? 19.359 -25.344 6.078 1 96.94 144 GLY A C 1
ATOM 1118 O O . GLY A 1 144 ? 18.656 -24.344 5.906 1 96.94 144 GLY A O 1
ATOM 1119 N N . GLU A 1 145 ? 20.625 -25.234 6.211 1 96.94 145 GLU A N 1
ATOM 1120 C CA . GLU A 1 145 ? 21.328 -23.969 6.094 1 96.94 145 GLU A CA 1
ATOM 1121 C C . GLU A 1 145 ? 21.625 -23.625 4.637 1 96.94 145 GLU A C 1
ATOM 1123 O O . GLU A 1 145 ? 22.172 -24.453 3.902 1 96.94 145 GLU A O 1
ATOM 1128 N N . ALA A 1 146 ? 21.312 -22.453 4.309 1 97.75 146 ALA A N 1
ATOM 1129 C CA . ALA A 1 146 ? 21.516 -22.016 2.932 1 97.75 146 ALA A CA 1
ATOM 1130 C C . ALA A 1 146 ? 22.844 -21.281 2.789 1 97.75 146 ALA A C 1
ATOM 1132 O O . ALA A 1 146 ? 23.203 -20.453 3.635 1 97.75 146 ALA A O 1
ATOM 1133 N N . THR A 1 147 ? 23.578 -21.547 1.753 1 98.06 147 THR A N 1
ATOM 1134 C CA . THR A 1 147 ? 24.812 -20.859 1.377 1 98.06 147 THR A CA 1
ATOM 1135 C C . THR A 1 147 ? 24.75 -20.391 -0.075 1 98.06 147 THR A C 1
ATOM 1137 O O . THR A 1 147 ? 24.281 -21.141 -0.95 1 98.06 147 THR A O 1
ATOM 1140 N N . HIS A 1 148 ? 25.188 -19.25 -0.296 1 98.5 148 HIS A N 1
ATOM 1141 C CA . HIS A 1 148 ? 25.172 -18.688 -1.638 1 98.5 148 HIS A CA 1
ATOM 1142 C C . HIS A 1 148 ? 26.219 -19.344 -2.529 1 98.5 148 HIS A C 1
ATOM 1144 O O . HIS A 1 148 ? 27.359 -19.531 -2.109 1 98.5 148 HIS A O 1
ATOM 1150 N N . LEU A 1 149 ? 25.844 -19.703 -3.764 1 98.31 149 LEU A N 1
ATOM 1151 C CA . LEU A 1 149 ? 26.781 -20.312 -4.695 1 98.31 149 LEU A CA 1
ATOM 1152 C C . LEU A 1 149 ? 27.203 -19.328 -5.777 1 98.31 149 LEU A C 1
ATOM 1154 O O . LEU A 1 149 ? 28.391 -19.078 -5.969 1 98.31 149 LEU A O 1
ATOM 1158 N N . GLN A 1 150 ? 26.125 -18.766 -6.52 1 98.19 150 GLN A N 1
ATOM 1159 C CA . GLN A 1 150 ? 26.469 -17.922 -7.668 1 98.19 150 GLN A CA 1
ATOM 1160 C C . GLN A 1 150 ? 25.344 -16.938 -7.98 1 98.19 150 GLN A C 1
ATOM 1162 O O . GLN A 1 150 ? 24.172 -17.312 -7.984 1 98.19 150 GLN A O 1
ATOM 1167 N N . HIS A 1 151 ? 25.781 -15.719 -8.164 1 97.88 151 HIS A N 1
ATOM 1168 C CA . HIS A 1 151 ? 24.922 -14.742 -8.82 1 97.88 151 HIS A CA 1
ATOM 1169 C C . HIS A 1 151 ? 24.984 -14.867 -10.336 1 97.88 151 HIS A C 1
ATOM 1171 O O . HIS A 1 151 ? 26.031 -14.586 -10.938 1 97.88 151 HIS A O 1
ATOM 1177 N N . VAL A 1 152 ? 23.891 -15.234 -10.992 1 98.38 152 VAL A N 1
ATOM 1178 C CA . VAL A 1 152 ? 23.906 -15.562 -12.414 1 98.38 152 VAL A CA 1
ATOM 1179 C C . VAL A 1 152 ? 23.469 -14.344 -13.227 1 98.38 152 VAL A C 1
ATOM 1181 O O . VAL A 1 152 ? 24.078 -14.016 -14.25 1 98.38 152 VAL A O 1
ATOM 1184 N N . LEU A 1 153 ? 22.422 -13.734 -12.852 1 98.06 153 LEU A N 1
ATOM 1185 C CA . LEU A 1 153 ? 21.859 -12.602 -13.586 1 98.06 153 LEU A CA 1
ATOM 1186 C C . LEU A 1 153 ? 21.109 -11.672 -12.641 1 98.06 153 LEU A C 1
ATOM 1188 O O . LEU A 1 153 ? 20.25 -12.117 -11.883 1 98.06 153 LEU A O 1
ATOM 1192 N N . THR A 1 154 ? 21.453 -10.406 -12.703 1 96.38 154 THR A N 1
ATOM 1193 C CA . THR A 1 154 ? 20.719 -9.398 -11.938 1 96.38 154 THR A CA 1
ATOM 1194 C C . THR A 1 154 ? 19.359 -9.117 -12.578 1 96.38 154 THR A C 1
ATOM 1196 O O . THR A 1 154 ? 19.266 -8.969 -13.805 1 96.38 154 THR A O 1
ATOM 1199 N N . ASP A 1 155 ? 18.297 -9.07 -11.836 1 97.06 155 ASP A N 1
ATOM 1200 C CA . ASP A 1 155 ? 16.969 -8.625 -12.219 1 97.06 155 ASP A CA 1
ATOM 1201 C C . ASP A 1 155 ? 16.391 -9.492 -13.336 1 97.06 155 ASP A C 1
ATOM 1203 O O . ASP A 1 155 ? 15.898 -8.969 -14.336 1 97.06 155 ASP A O 1
ATOM 1207 N N . PRO A 1 156 ? 16.5 -10.812 -13.219 1 98.06 156 PRO A N 1
ATOM 1208 C CA . PRO A 1 156 ? 16.016 -11.641 -14.328 1 98.06 156 PRO A CA 1
ATOM 1209 C C . PRO A 1 156 ? 14.523 -11.438 -14.602 1 98.06 156 PRO A C 1
ATOM 1211 O O . PRO A 1 156 ? 14.109 -11.383 -15.766 1 98.06 156 PRO A O 1
ATOM 1214 N N . GLY A 1 157 ? 13.711 -11.352 -13.562 1 97.62 157 GLY A N 1
ATOM 1215 C CA . GLY A 1 157 ? 12.289 -11.133 -13.766 1 97.62 157 GLY A CA 1
ATOM 1216 C C . GLY A 1 157 ? 11.977 -9.789 -14.398 1 97.62 157 GLY A C 1
ATOM 1217 O O . GLY A 1 157 ? 11.148 -9.703 -15.312 1 97.62 157 GLY A O 1
ATOM 1218 N N . ALA A 1 158 ? 12.648 -8.742 -13.922 1 97.12 158 ALA A N 1
ATOM 1219 C CA . ALA A 1 158 ? 12.461 -7.406 -14.484 1 97.12 158 ALA A CA 1
ATOM 1220 C C . ALA A 1 158 ? 12.906 -7.363 -15.945 1 97.12 158 ALA A C 1
ATOM 1222 O O . ALA A 1 158 ? 12.234 -6.75 -16.781 1 97.12 158 ALA A O 1
ATOM 1223 N N . LYS A 1 159 ? 13.977 -8.008 -16.188 1 97.94 159 LYS A N 1
ATOM 1224 C CA . LYS A 1 159 ? 14.508 -8.039 -17.547 1 97.94 159 LYS A CA 1
ATOM 1225 C C . LYS A 1 159 ? 13.594 -8.812 -18.484 1 97.94 159 LYS A C 1
ATOM 1227 O O . LYS A 1 159 ? 13.43 -8.453 -19.641 1 97.94 159 LYS A O 1
ATOM 1232 N N . TYR A 1 160 ? 13.016 -9.875 -17.969 1 98.19 160 TYR A N 1
ATOM 1233 C CA . TYR A 1 160 ? 12.055 -10.648 -18.734 1 98.19 160 TYR A CA 1
ATOM 1234 C C . TYR A 1 160 ? 10.867 -9.781 -19.141 1 98.19 160 TYR A C 1
ATOM 1236 O O . TYR A 1 160 ? 10.492 -9.742 -20.312 1 98.19 160 TYR A O 1
ATOM 1244 N N . ALA A 1 161 ? 10.305 -9.023 -18.234 1 97 161 ALA A N 1
ATOM 1245 C CA . ALA A 1 161 ? 9.102 -8.227 -18.453 1 97 161 ALA A CA 1
ATOM 1246 C C . ALA A 1 161 ? 9.422 -6.969 -19.266 1 97 161 ALA A C 1
ATOM 1248 O O . ALA A 1 161 ? 8.555 -6.418 -19.938 1 97 161 ALA A O 1
ATOM 1249 N N . TYR A 1 162 ? 10.664 -6.535 -19.219 1 97.44 162 TYR A N 1
ATOM 1250 C CA . TYR A 1 162 ? 11.047 -5.277 -19.844 1 97.44 162 TYR A CA 1
ATOM 1251 C C . TYR A 1 162 ? 10.836 -5.328 -21.344 1 97.44 162 TYR A C 1
ATOM 1253 O O . TYR A 1 162 ? 10.492 -4.316 -21.969 1 97.44 162 TYR A O 1
ATOM 1261 N N . LEU A 1 163 ? 11.07 -6.492 -21.984 1 98 163 LEU A N 1
ATOM 1262 C CA . LEU A 1 163 ? 10.867 -6.605 -23.422 1 98 163 LEU A CA 1
ATOM 1263 C C . LEU A 1 163 ? 9.422 -6.281 -23.797 1 98 163 LEU A C 1
ATOM 1265 O O . LEU A 1 163 ? 9.164 -5.672 -24.828 1 98 163 LEU A O 1
ATOM 1269 N N . PHE A 1 164 ? 8.492 -6.727 -22.984 1 97.88 164 PHE A N 1
ATOM 1270 C CA . PHE A 1 164 ? 7.09 -6.391 -23.203 1 97.88 164 PHE A CA 1
ATOM 1271 C C . PHE A 1 164 ? 6.879 -4.883 -23.125 1 97.88 164 PHE A C 1
ATOM 1273 O O . PHE A 1 164 ? 6.191 -4.309 -23.969 1 97.88 164 PHE A O 1
ATOM 1280 N N . ALA A 1 165 ? 7.426 -4.285 -22.109 1 97.19 165 ALA A N 1
ATOM 1281 C CA . ALA A 1 165 ? 7.336 -2.836 -21.953 1 97.19 165 ALA A CA 1
ATOM 1282 C C . ALA A 1 165 ? 7.875 -2.113 -23.172 1 97.19 165 ALA A C 1
ATOM 1284 O O . ALA A 1 165 ? 7.277 -1.14 -23.641 1 97.19 165 ALA A O 1
ATOM 1285 N N . LEU A 1 166 ? 8.984 -2.615 -23.672 1 97.88 166 LEU A N 1
ATOM 1286 C CA . LEU A 1 166 ? 9.641 -2.018 -24.828 1 97.88 166 LEU A CA 1
ATOM 1287 C C . LEU A 1 166 ? 8.727 -2.049 -26.047 1 97.88 166 LEU A C 1
ATOM 1289 O O . LEU A 1 166 ? 8.641 -1.07 -26.797 1 97.88 166 LEU A O 1
ATOM 1293 N N . ALA A 1 167 ? 8 -3.111 -26.203 1 98.19 167 ALA A N 1
ATOM 1294 C CA . ALA A 1 167 ? 7.203 -3.344 -27.406 1 98.19 167 ALA A CA 1
ATOM 1295 C C . ALA A 1 167 ? 5.844 -2.662 -27.297 1 98.19 167 ALA A C 1
ATOM 1297 O O . ALA A 1 167 ? 5.188 -2.406 -28.312 1 98.19 167 ALA A O 1
ATOM 1298 N N . ASP A 1 168 ? 5.363 -2.371 -26.109 1 97.31 168 ASP A N 1
ATOM 1299 C CA . ASP A 1 168 ? 4.012 -1.868 -25.859 1 97.31 168 ASP A CA 1
ATOM 1300 C C . ASP A 1 168 ? 3.965 -0.346 -25.984 1 97.31 168 ASP A C 1
ATOM 1302 O O . ASP A 1 168 ? 4.469 0.364 -25.109 1 97.31 168 ASP A O 1
ATOM 1306 N N . PRO A 1 169 ? 3.227 0.179 -26.953 1 95.06 169 PRO A N 1
ATOM 1307 C CA . PRO A 1 169 ? 3.123 1.636 -27.062 1 95.06 169 PRO A CA 1
ATOM 1308 C C . PRO A 1 169 ? 2.402 2.266 -25.875 1 95.06 169 PRO A C 1
ATOM 1310 O O . PRO A 1 169 ? 2.574 3.457 -25.594 1 95.06 169 PRO A O 1
ATOM 1313 N N . GLY A 1 170 ? 1.651 1.473 -25.203 1 91 170 GLY A N 1
ATOM 1314 C CA . GLY A 1 170 ? 0.87 1.991 -24.094 1 91 170 GLY A CA 1
ATOM 1315 C C . GLY A 1 170 ? 1.622 1.972 -22.766 1 91 170 GLY A C 1
ATOM 1316 O O . GLY A 1 170 ? 1.107 2.434 -21.75 1 91 170 GLY A O 1
ATOM 1317 N N . PHE A 1 171 ? 2.814 1.429 -22.766 1 92.94 171 PHE A N 1
ATOM 1318 C CA . PHE A 1 171 ? 3.611 1.422 -21.547 1 92.94 171 PHE A CA 1
ATOM 1319 C C . PHE A 1 171 ? 4.051 2.834 -21.188 1 92.94 171 PHE A C 1
ATOM 1321 O O . PHE A 1 171 ? 4.477 3.604 -22.047 1 92.94 171 PHE A O 1
ATOM 1328 N N . PRO A 1 172 ? 3.91 3.236 -19.906 1 87.12 172 PRO A N 1
ATOM 1329 C CA . PRO A 1 172 ? 4.277 4.598 -19.516 1 87.12 172 PRO A CA 1
ATOM 1330 C C . PRO A 1 172 ? 5.758 4.898 -19.75 1 87.12 172 PRO A C 1
ATOM 1332 O O . PRO A 1 172 ? 6.609 4.031 -19.531 1 87.12 172 PRO A O 1
ATOM 1335 N N . LEU A 1 173 ? 6.043 6.09 -20.047 1 88.19 173 LEU A N 1
ATOM 1336 C CA . LEU A 1 173 ? 7.41 6.527 -20.297 1 88.19 173 LEU A CA 1
ATOM 1337 C C . LEU A 1 173 ? 8.102 6.93 -19 1 88.19 173 LEU A C 1
ATOM 1339 O O . LEU A 1 173 ? 7.43 7.211 -18 1 88.19 173 LEU A O 1
ATOM 1343 N N . GLY A 1 174 ? 9.469 6.879 -19.109 1 89.5 174 GLY A N 1
ATOM 1344 C CA . GLY A 1 174 ? 10.258 7.262 -17.953 1 89.5 174 GLY A CA 1
ATOM 1345 C C . GLY A 1 174 ? 10.852 6.074 -17.219 1 89.5 174 GLY A C 1
ATOM 1346 O O . GLY A 1 174 ? 10.508 4.926 -17.5 1 89.5 174 GLY A O 1
ATOM 1347 N N . LYS A 1 175 ? 11.75 6.352 -16.297 1 91.38 175 LYS A N 1
ATOM 1348 C CA . LYS A 1 175 ? 12.406 5.332 -15.484 1 91.38 175 LYS A CA 1
ATOM 1349 C C . LYS A 1 175 ? 11.555 4.949 -14.281 1 91.38 175 LYS A C 1
ATOM 1351 O O . LYS A 1 175 ? 10.672 5.711 -13.867 1 91.38 175 LYS A O 1
ATOM 1356 N N . GLY A 1 176 ? 11.727 3.803 -13.789 1 90.88 176 GLY A N 1
ATOM 1357 C CA . GLY A 1 176 ? 11.062 3.379 -12.562 1 90.88 176 GLY A CA 1
ATOM 1358 C C . GLY A 1 176 ? 9.664 2.846 -12.805 1 90.88 176 GLY A C 1
ATOM 1359 O O . GLY A 1 176 ? 8.898 2.656 -11.859 1 90.88 176 GLY A O 1
ATOM 1360 N N . LYS A 1 177 ? 9.305 2.65 -14.031 1 88.56 177 LYS A N 1
ATOM 1361 C CA . LYS A 1 177 ? 7.973 2.158 -14.367 1 88.56 177 LYS A CA 1
ATOM 1362 C C . LYS A 1 177 ? 7.969 0.64 -14.523 1 88.56 177 LYS A C 1
ATOM 1364 O O . LYS A 1 177 ? 8.93 0.059 -15.031 1 88.56 177 LYS A O 1
ATOM 1369 N N . PHE A 1 178 ? 6.934 -0.036 -13.93 1 89.56 178 PHE A N 1
ATOM 1370 C CA . PHE A 1 178 ? 6.848 -1.49 -13.984 1 89.56 178 PHE A CA 1
ATOM 1371 C C . PHE A 1 178 ? 5.398 -1.95 -13.922 1 89.56 178 PHE A C 1
ATOM 1373 O O . PHE A 1 178 ? 4.59 -1.377 -13.188 1 89.56 178 PHE A O 1
ATOM 1380 N N . ARG A 1 179 ? 5.055 -2.928 -14.773 1 91.81 179 ARG A N 1
ATOM 1381 C CA . ARG A 1 179 ? 3.752 -3.586 -14.734 1 91.81 179 ARG A CA 1
ATOM 1382 C C . ARG A 1 179 ? 3.898 -5.066 -14.406 1 91.81 179 ARG A C 1
ATOM 1384 O O . ARG A 1 179 ? 4.387 -5.844 -15.227 1 91.81 179 ARG A O 1
ATOM 1391 N N . PHE A 1 180 ? 3.346 -5.551 -13.312 1 91.06 180 PHE A N 1
ATOM 1392 C CA . PHE A 1 180 ? 3.562 -6.895 -12.781 1 91.06 180 PHE A CA 1
ATOM 1393 C C . PHE A 1 180 ? 2.951 -7.941 -13.703 1 91.06 180 PHE A C 1
ATOM 1395 O O . PHE A 1 180 ? 3.461 -9.062 -13.805 1 91.06 180 PHE A O 1
ATOM 1402 N N . ASN A 1 181 ? 1.971 -7.602 -14.391 1 91.56 181 ASN A N 1
ATOM 1403 C CA . ASN A 1 181 ? 1.209 -8.57 -15.172 1 91.56 181 ASN A CA 1
ATOM 1404 C C . ASN A 1 181 ? 1.865 -8.844 -16.516 1 91.56 181 ASN A C 1
ATOM 1406 O O . ASN A 1 181 ? 1.513 -9.805 -17.203 1 91.56 181 ASN A O 1
ATOM 1410 N N . ASP A 1 182 ? 2.865 -8.102 -16.922 1 94.88 182 ASP A N 1
ATOM 1411 C CA . ASP A 1 182 ? 3.439 -8.188 -18.266 1 94.88 182 ASP A CA 1
ATOM 1412 C C . ASP A 1 182 ? 4.172 -9.516 -18.469 1 94.88 182 ASP A C 1
ATOM 1414 O O . ASP A 1 182 ? 4.188 -10.055 -19.578 1 94.88 182 ASP A O 1
ATOM 1418 N N . ALA A 1 183 ? 4.73 -9.992 -17.422 1 95.75 183 ALA A N 1
ATOM 1419 C CA . ALA A 1 183 ? 5.496 -11.234 -17.516 1 95.75 183 ALA A CA 1
ATOM 1420 C C . ALA A 1 183 ? 4.605 -12.391 -17.969 1 95.75 183 ALA A C 1
ATOM 1422 O O . ALA A 1 183 ? 5 -13.195 -18.812 1 95.75 183 ALA A O 1
ATOM 1423 N N . GLY A 1 184 ? 3.457 -12.484 -17.359 1 94.06 184 GLY A N 1
ATOM 1424 C CA . GLY A 1 184 ? 2.533 -13.547 -17.734 1 94.06 184 GLY A CA 1
ATOM 1425 C C . GLY A 1 184 ? 2.037 -13.414 -19.172 1 94.06 184 GLY A C 1
ATOM 1426 O O . GLY A 1 184 ? 1.905 -14.406 -19.875 1 94.06 184 GLY A O 1
ATOM 1427 N N . LYS A 1 185 ? 1.791 -12.195 -19.625 1 94.69 185 LYS A N 1
ATOM 1428 C CA . LYS A 1 185 ? 1.365 -11.945 -20.984 1 94.69 185 LYS A CA 1
ATOM 1429 C C . LYS A 1 185 ? 2.449 -12.352 -21.984 1 94.69 185 LYS A C 1
ATOM 1431 O O . LYS A 1 185 ? 2.16 -12.992 -23 1 94.69 185 LYS A O 1
ATOM 1436 N N . GLN A 1 186 ? 3.648 -11.961 -21.594 1 96.5 186 GLN A N 1
ATOM 1437 C CA . GLN A 1 186 ? 4.758 -12.297 -22.484 1 96.5 186 GLN A CA 1
ATOM 1438 C C . GLN A 1 186 ? 4.934 -13.812 -22.594 1 96.5 186 GLN A C 1
ATOM 1440 O O . GLN A 1 186 ? 5.191 -14.336 -23.672 1 96.5 186 GLN A O 1
ATOM 1445 N N . MET A 1 187 ? 4.816 -14.492 -21.5 1 96.38 187 MET A N 1
ATOM 1446 C CA . MET A 1 187 ? 4.922 -15.945 -21.531 1 96.38 187 MET A CA 1
ATOM 1447 C C . MET A 1 187 ? 3.922 -16.562 -22.5 1 96.38 187 MET A C 1
ATOM 1449 O O . MET A 1 187 ? 4.273 -17.422 -23.297 1 96.38 187 MET A O 1
ATOM 1453 N N . ALA A 1 188 ? 2.709 -16.078 -22.469 1 94.62 188 ALA A N 1
ATOM 1454 C CA . ALA A 1 188 ? 1.668 -16.578 -23.359 1 94.62 188 ALA A CA 1
ATOM 1455 C C . ALA A 1 188 ? 2.014 -16.281 -24.828 1 94.62 188 ALA A C 1
ATOM 1457 O O . ALA A 1 188 ? 1.785 -17.125 -25.703 1 94.62 188 ALA A O 1
ATOM 1458 N N . LEU A 1 189 ? 2.582 -15.164 -25.062 1 96.25 189 LEU A N 1
ATOM 1459 C CA . LEU A 1 189 ? 2.857 -14.711 -26.422 1 96.25 189 LEU A CA 1
ATOM 1460 C C . LEU A 1 189 ? 4.004 -15.5 -27.031 1 96.25 189 LEU A C 1
ATOM 1462 O O . LEU A 1 189 ? 4.102 -15.609 -28.25 1 96.25 189 LEU A O 1
ATOM 1466 N N . THR A 1 190 ? 4.875 -16.047 -26.219 1 96.75 190 THR A N 1
ATOM 1467 C CA . THR A 1 190 ? 5.973 -16.859 -26.734 1 96.75 190 THR A CA 1
ATOM 1468 C C . THR A 1 190 ? 5.441 -18.078 -27.484 1 96.75 190 THR A C 1
ATOM 1470 O O . THR A 1 190 ? 6.105 -18.594 -28.375 1 96.75 190 THR A O 1
ATOM 1473 N N . GLY A 1 191 ? 4.242 -18.531 -27.156 1 95.12 191 GLY A N 1
ATOM 1474 C CA . GLY A 1 191 ? 3.646 -19.672 -27.828 1 95.12 191 GLY A CA 1
ATOM 1475 C C . GLY A 1 191 ? 3.359 -19.422 -29.297 1 95.12 191 GLY A C 1
ATOM 1476 O O . GLY A 1 191 ? 3.215 -20.359 -30.078 1 95.12 191 GLY A O 1
ATOM 1477 N N . PHE A 1 192 ? 3.33 -18.203 -29.734 1 96.56 192 PHE A N 1
ATOM 1478 C CA . PHE A 1 192 ? 3.008 -17.812 -31.094 1 96.56 192 PHE A CA 1
ATOM 1479 C C . PHE A 1 192 ? 4.277 -17.625 -31.922 1 96.56 192 PHE A C 1
ATOM 1481 O O . PHE A 1 192 ? 4.211 -17.312 -33.125 1 96.56 192 PHE A O 1
ATOM 1488 N N . ALA A 1 193 ? 5.43 -17.812 -31.312 1 97.5 193 ALA A N 1
ATOM 1489 C CA . ALA A 1 193 ? 6.703 -17.578 -31.984 1 97.5 193 ALA A CA 1
ATOM 1490 C C . ALA A 1 193 ? 6.895 -18.547 -33.156 1 97.5 193 ALA A C 1
ATOM 1492 O O . ALA A 1 193 ? 6.551 -19.734 -33.031 1 97.5 193 ALA A O 1
ATOM 1493 N N . GLU A 1 194 ? 7.418 -18.031 -34.219 1 96.56 194 GLU A N 1
ATOM 1494 C CA . GLU A 1 194 ? 7.852 -18.844 -35.344 1 96.56 194 GLU A CA 1
ATOM 1495 C C . GLU A 1 194 ? 9.32 -19.219 -35.219 1 96.56 194 GLU A C 1
ATOM 1497 O O . GLU A 1 194 ? 10.156 -18.391 -34.844 1 96.56 194 GLU A O 1
ATOM 1502 N N . PRO A 1 195 ? 9.523 -20.5 -35.531 1 91.44 195 PRO A N 1
ATOM 1503 C CA . PRO A 1 195 ? 10.922 -20.906 -35.438 1 91.44 195 PRO A CA 1
ATOM 1504 C C . PRO A 1 195 ? 11.828 -20.172 -36.438 1 91.44 195 PRO A C 1
ATOM 1506 O O . PRO A 1 195 ? 11.391 -19.797 -37.5 1 91.44 195 PRO A O 1
ATOM 1509 N N . GLY A 1 196 ? 13.047 -19.797 -36.062 1 93.38 196 GLY A N 1
ATOM 1510 C CA . GLY A 1 196 ? 14.031 -19.141 -36.906 1 93.38 196 GLY A CA 1
ATOM 1511 C C . GLY A 1 196 ? 15.281 -18.734 -36.125 1 93.38 196 GLY A C 1
ATOM 1512 O O . GLY A 1 196 ? 15.312 -18.812 -34.906 1 93.38 196 GLY A O 1
ATOM 1513 N N . PRO A 1 197 ? 16.266 -18.391 -36.906 1 94.5 197 PRO A N 1
ATOM 1514 C CA . PRO A 1 197 ? 17.516 -18.016 -36.25 1 94.5 197 PRO A CA 1
ATOM 1515 C C . PRO A 1 197 ? 17.422 -16.656 -35.562 1 94.5 197 PRO A C 1
ATOM 1517 O O . PRO A 1 197 ? 16.531 -15.852 -35.875 1 94.5 197 PRO A O 1
ATOM 1520 N N . LEU A 1 198 ? 18.281 -16.484 -34.625 1 95.69 198 LEU A N 1
ATOM 1521 C CA . LEU A 1 198 ? 18.438 -15.18 -33.969 1 95.69 198 LEU A CA 1
ATOM 1522 C C . LEU A 1 198 ? 19.016 -14.156 -34.938 1 95.69 198 LEU A C 1
ATOM 1524 O O . LEU A 1 198 ? 20.109 -14.352 -35.469 1 95.69 198 LEU A O 1
ATOM 1528 N N . THR A 1 199 ? 18.297 -13.055 -35.188 1 96.62 199 THR A N 1
ATOM 1529 C CA . THR A 1 199 ? 18.797 -12 -36.062 1 96.62 199 THR A CA 1
ATOM 1530 C C . THR A 1 199 ? 19.75 -11.078 -35.312 1 96.62 199 THR A C 1
ATOM 1532 O O . THR A 1 199 ? 19.734 -11.016 -34.094 1 96.62 199 THR A O 1
ATOM 1535 N N . PRO A 1 200 ? 20.531 -10.297 -36.062 1 97.19 200 PRO A N 1
ATOM 1536 C CA . PRO A 1 200 ? 21.438 -9.359 -35.438 1 97.19 200 PRO A CA 1
ATOM 1537 C C . PRO A 1 200 ? 20.703 -8.312 -34.594 1 97.19 200 PRO A C 1
ATOM 1539 O O . PRO A 1 200 ? 21.156 -7.961 -33.5 1 97.19 200 PRO A O 1
ATOM 1542 N N . ASP A 1 201 ? 19.562 -7.891 -35.031 1 97.38 201 ASP A N 1
ATOM 1543 C CA . ASP A 1 201 ? 18.781 -6.883 -34.312 1 97.38 201 ASP A CA 1
ATOM 1544 C C . ASP A 1 201 ? 18.203 -7.453 -33.031 1 97.38 201 ASP A C 1
ATOM 1546 O O . ASP A 1 201 ? 18.188 -6.777 -32 1 97.38 201 ASP A O 1
ATOM 1550 N N . GLU A 1 202 ? 17.734 -8.625 -33.125 1 97.88 202 GLU A N 1
ATOM 1551 C CA . GLU A 1 202 ? 17.25 -9.305 -31.938 1 97.88 202 GLU A CA 1
ATOM 1552 C C . GLU A 1 202 ? 18.359 -9.5 -30.906 1 97.88 202 GLU A C 1
ATOM 1554 O O . GLU A 1 202 ? 18.172 -9.227 -29.719 1 97.88 202 GLU A O 1
ATOM 1559 N N . GLN A 1 203 ? 19.5 -9.93 -31.422 1 97.94 203 GLN A N 1
ATOM 1560 C CA . GLN A 1 203 ? 20.641 -10.164 -30.547 1 97.94 203 GLN A CA 1
ATOM 1561 C C . GLN A 1 203 ? 21.062 -8.883 -29.844 1 97.94 203 GLN A C 1
ATOM 1563 O O . GLN A 1 203 ? 21.312 -8.875 -28.641 1 97.94 203 GLN A O 1
ATOM 1568 N N . LYS A 1 204 ? 21.156 -7.832 -30.609 1 98.06 204 LYS A N 1
ATOM 1569 C CA . LYS A 1 204 ? 21.562 -6.543 -30.047 1 98.06 204 LYS A CA 1
ATOM 1570 C C . LYS A 1 204 ? 20.594 -6.098 -28.953 1 98.06 204 LYS A C 1
ATOM 1572 O O . LYS A 1 204 ? 21.031 -5.645 -27.891 1 98.06 204 LYS A O 1
ATOM 1577 N N . THR A 1 205 ? 19.328 -6.242 -29.188 1 98.38 205 THR A N 1
ATOM 1578 C CA . THR A 1 205 ? 18.297 -5.844 -28.219 1 98.38 205 THR A CA 1
ATOM 1579 C C . THR A 1 205 ? 18.391 -6.695 -26.953 1 98.38 205 THR A C 1
ATOM 1581 O O . THR A 1 205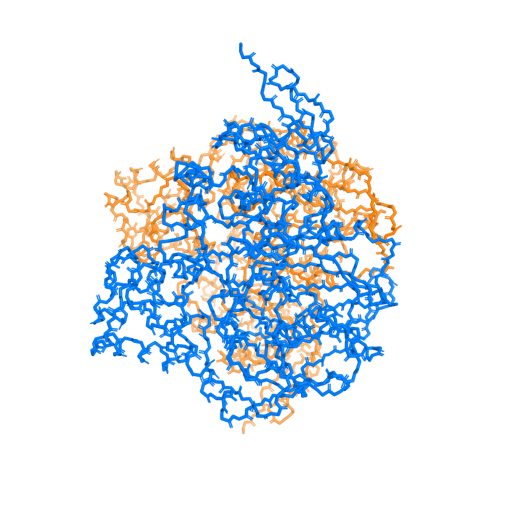 ? 18.406 -6.164 -25.844 1 98.38 205 THR A O 1
ATOM 1584 N N . ILE A 1 206 ? 18.453 -7.977 -27.109 1 98.44 206 ILE A N 1
ATOM 1585 C CA . ILE A 1 206 ? 18.469 -8.922 -26 1 98.44 206 ILE A CA 1
ATOM 1586 C C . ILE A 1 206 ? 19.734 -8.711 -25.172 1 98.44 206 ILE A C 1
ATOM 1588 O O . ILE A 1 206 ? 19.672 -8.617 -23.938 1 98.44 206 ILE A O 1
ATOM 1592 N N . ASP A 1 207 ? 20.891 -8.547 -25.812 1 98 207 ASP A N 1
ATOM 1593 C CA . ASP A 1 207 ? 22.141 -8.328 -25.109 1 98 207 ASP A CA 1
ATOM 1594 C C . ASP A 1 207 ? 22.109 -7.023 -24.312 1 98 207 ASP A C 1
ATOM 1596 O O . ASP A 1 207 ? 22.594 -6.965 -23.188 1 98 207 ASP A O 1
ATOM 1600 N N . PHE A 1 208 ? 21.562 -6.066 -24.953 1 98 208 PHE A N 1
ATOM 1601 C CA . PHE A 1 208 ? 21.484 -4.77 -24.297 1 98 208 PHE A CA 1
ATOM 1602 C C . PHE A 1 208 ? 20.688 -4.863 -23 1 98 208 PHE A C 1
ATOM 1604 O O . PHE A 1 208 ? 21.078 -4.324 -21.969 1 98 208 PHE A O 1
ATOM 1611 N N . ILE A 1 209 ? 19.547 -5.539 -23.031 1 97.88 209 ILE A N 1
ATOM 1612 C CA . ILE A 1 209 ? 18.672 -5.695 -21.875 1 97.88 209 ILE A CA 1
ATOM 1613 C C . ILE A 1 209 ? 19.375 -6.543 -20.812 1 97.88 209 ILE A C 1
ATOM 1615 O O . ILE A 1 209 ? 19.422 -6.152 -19.641 1 97.88 209 ILE A O 1
ATOM 1619 N N . LEU A 1 210 ? 19.953 -7.66 -21.188 1 97.69 210 LEU A N 1
ATOM 1620 C CA . LEU A 1 210 ? 20.484 -8.633 -20.25 1 97.69 210 LEU A CA 1
ATOM 1621 C C . LEU A 1 210 ? 21.766 -8.117 -19.609 1 97.69 210 LEU A C 1
ATOM 1623 O O . LEU A 1 210 ? 22.141 -8.547 -18.5 1 97.69 210 LEU A O 1
ATOM 1627 N N . ASP A 1 211 ? 22.438 -7.121 -20.172 1 95.62 211 ASP A N 1
ATOM 1628 C CA . ASP A 1 211 ? 23.719 -6.625 -19.656 1 95.62 211 ASP A CA 1
ATOM 1629 C C . ASP A 1 211 ? 23.5 -5.441 -18.719 1 95.62 211 ASP A C 1
ATOM 1631 O O . ASP A 1 211 ? 24.438 -4.969 -18.078 1 95.62 211 ASP A O 1
ATOM 1635 N N . ARG A 1 212 ? 22.266 -5.074 -18.547 1 92.5 212 ARG A N 1
ATOM 1636 C CA . ARG A 1 212 ? 21.984 -3.895 -17.734 1 92.5 212 ARG A CA 1
ATOM 1637 C C . ARG A 1 212 ? 21.688 -4.281 -16.297 1 92.5 212 ARG A C 1
ATOM 1639 O O . ARG A 1 212 ? 20.938 -5.223 -16.031 1 92.5 212 ARG A O 1
ATOM 1646 N N . ASP A 1 213 ? 22.344 -3.527 -15.406 1 90.25 213 ASP A N 1
ATOM 1647 C CA . ASP A 1 213 ? 21.938 -3.637 -14.008 1 90.25 213 ASP A CA 1
ATOM 1648 C C . ASP A 1 213 ? 20.922 -2.553 -13.648 1 90.25 213 ASP A C 1
ATOM 1650 O O . ASP A 1 213 ? 21 -1.43 -14.148 1 90.25 213 ASP A O 1
ATOM 1654 N N . GLY A 1 214 ? 20.016 -2.871 -12.789 1 91.62 214 GLY A N 1
ATOM 1655 C CA . GLY A 1 214 ? 19.031 -1.9 -12.352 1 91.62 214 GLY A CA 1
ATOM 1656 C C . GLY A 1 214 ? 18.156 -1.382 -13.484 1 91.62 214 GLY A C 1
ATOM 1657 O O . GLY A 1 214 ? 18 -0.171 -13.648 1 91.62 214 GLY A O 1
ATOM 1658 N N . ILE A 1 215 ? 17.672 -2.285 -14.266 1 92 215 ILE A N 1
ATOM 1659 C CA . ILE A 1 215 ? 17.047 -1.96 -15.539 1 92 215 ILE A CA 1
ATOM 1660 C C . ILE A 1 215 ? 15.82 -1.093 -15.312 1 92 215 ILE A C 1
ATOM 1662 O O . ILE A 1 215 ? 15.555 -0.164 -16.078 1 92 215 ILE A O 1
ATOM 1666 N N . ILE A 1 216 ? 15.094 -1.302 -14.25 1 91.56 216 ILE A N 1
ATOM 1667 C CA . ILE A 1 216 ? 13.859 -0.571 -13.992 1 91.56 216 ILE A CA 1
ATOM 1668 C C . ILE A 1 216 ? 14.18 0.88 -13.648 1 91.56 216 ILE A C 1
ATOM 1670 O O . ILE A 1 216 ? 13.562 1.805 -14.18 1 91.56 216 ILE A O 1
ATOM 1674 N N . LEU A 1 217 ? 15.141 1.083 -12.875 1 91.5 217 LEU A N 1
ATOM 1675 C CA . LEU A 1 217 ? 15.453 2.418 -12.375 1 91.5 217 LEU A CA 1
ATOM 1676 C C . LEU A 1 217 ? 16.438 3.121 -13.312 1 91.5 217 LEU A C 1
ATOM 1678 O O . LEU A 1 217 ? 16.547 4.348 -13.289 1 91.5 217 LEU A O 1
ATOM 1682 N N . GLY A 1 218 ? 17.094 2.354 -14.117 1 92.38 218 GLY A N 1
ATOM 1683 C CA . GLY A 1 218 ? 18.203 2.928 -14.867 1 92.38 218 GLY A CA 1
ATOM 1684 C C . GLY A 1 218 ? 17.891 3.117 -16.344 1 92.38 218 GLY A C 1
ATOM 1685 O O . GLY A 1 218 ? 18.656 3.771 -17.062 1 92.38 218 GLY A O 1
ATOM 1686 N N . LEU A 1 219 ? 16.75 2.541 -16.797 1 93.31 219 LEU A N 1
ATOM 1687 C CA . LEU A 1 219 ? 16.531 2.541 -18.234 1 93.31 219 LEU A CA 1
ATOM 1688 C C . LEU A 1 219 ? 15.086 2.854 -18.578 1 93.31 219 LEU A C 1
ATOM 1690 O O . LEU A 1 219 ? 14.188 2.049 -18.297 1 93.31 219 LEU A O 1
ATOM 1694 N N . SER A 1 220 ? 14.836 3.975 -19.188 1 93.75 220 SER A N 1
ATOM 1695 C CA . SER A 1 220 ? 13.539 4.254 -19.797 1 93.75 220 SER A CA 1
ATOM 1696 C C . SER A 1 220 ? 13.445 3.619 -21.188 1 93.75 220 SER A C 1
ATOM 1698 O O . SER A 1 220 ? 14.438 3.547 -21.906 1 93.75 220 SER A O 1
ATOM 1700 N N . LYS A 1 221 ? 12.273 3.18 -21.578 1 94.25 221 LYS A N 1
ATOM 1701 C CA . LYS A 1 221 ? 12.148 2.494 -22.859 1 94.25 221 LYS A CA 1
ATOM 1702 C C . LYS A 1 221 ? 12.508 3.422 -24.016 1 94.25 221 LYS A C 1
ATOM 1704 O O . LYS A 1 221 ? 12.938 2.965 -25.078 1 94.25 221 LYS A O 1
ATOM 1709 N N . GLU A 1 222 ? 12.359 4.758 -23.781 1 94.5 222 GLU A N 1
ATOM 1710 C CA . GLU A 1 222 ? 12.695 5.707 -24.828 1 94.5 222 GLU A CA 1
ATOM 1711 C C . GLU A 1 222 ? 14.18 5.664 -25.172 1 94.5 222 GLU A C 1
ATOM 1713 O O . GLU A 1 222 ? 14.578 5.98 -26.297 1 94.5 222 GLU A O 1
ATOM 1718 N N . GLU A 1 223 ? 14.977 5.289 -24.266 1 95.75 223 GLU A N 1
ATOM 1719 C CA . GLU A 1 223 ? 16.422 5.184 -24.469 1 95.75 223 GLU A CA 1
ATOM 1720 C C . GLU A 1 223 ? 16.75 4.016 -25.406 1 95.75 223 GLU A C 1
ATOM 1722 O O . GLU A 1 223 ? 17.875 3.908 -25.891 1 95.75 223 GLU A O 1
ATOM 1727 N N . MET A 1 224 ? 15.773 3.18 -25.719 1 97.56 224 MET A N 1
ATOM 1728 C CA . MET A 1 224 ? 15.945 2.062 -26.641 1 97.56 224 MET A CA 1
ATOM 1729 C C . MET A 1 224 ? 15.133 2.281 -27.922 1 97.56 224 MET A C 1
ATOM 1731 O O . MET A 1 224 ? 14.672 1.321 -28.531 1 97.56 224 MET A O 1
ATOM 1735 N N . SER A 1 225 ? 14.938 3.504 -28.266 1 97.38 225 SER A N 1
ATOM 1736 C CA . SER A 1 225 ? 14.195 3.834 -29.484 1 97.38 225 SER A CA 1
ATOM 1737 C C . SER A 1 225 ? 14.898 3.297 -30.719 1 97.38 225 SER A C 1
ATOM 1739 O O . SER A 1 225 ? 14.297 3.197 -31.797 1 97.38 225 SER A O 1
ATOM 1741 N N . TRP A 1 226 ? 16.141 2.918 -30.641 1 97.44 226 TRP A N 1
ATOM 1742 C CA . TRP A 1 226 ? 16.938 2.367 -31.734 1 97.44 226 TRP A CA 1
ATOM 1743 C C . TRP A 1 226 ? 16.5 0.937 -32.031 1 97.44 226 TRP A C 1
ATOM 1745 O O . TRP A 1 226 ? 16.797 0.417 -33.125 1 97.44 226 TRP A O 1
ATOM 1755 N N . SER A 1 227 ? 15.945 0.245 -31.062 1 98.12 227 SER A N 1
ATOM 1756 C CA . SER A 1 227 ? 15.555 -1.15 -31.234 1 98.12 227 SER A CA 1
ATOM 1757 C C . SER A 1 227 ? 14.375 -1.278 -32.188 1 98.12 227 SER A C 1
ATOM 1759 O O . SER A 1 227 ? 13.438 -0.48 -32.156 1 98.12 227 SER A O 1
ATOM 1761 N N . HIS A 1 228 ? 14.398 -2.322 -33 1 97.56 228 HIS A N 1
ATOM 1762 C CA . HIS A 1 228 ? 13.305 -2.598 -33.906 1 97.56 228 HIS A CA 1
ATOM 1763 C C . HIS A 1 228 ? 12.039 -2.992 -33.188 1 97.56 228 HIS A C 1
ATOM 1765 O O . HIS A 1 228 ? 10.945 -2.994 -33.75 1 97.56 228 HIS A O 1
ATOM 1771 N N . LEU A 1 229 ? 12.141 -3.213 -31.875 1 98.38 229 LEU A N 1
ATOM 1772 C CA . LEU A 1 229 ? 11.008 -3.672 -31.078 1 98.38 229 LEU A CA 1
ATOM 1773 C C . LEU A 1 229 ? 10.328 -2.502 -30.391 1 98.38 229 LEU A C 1
ATOM 1775 O O . LEU A 1 229 ? 9.227 -2.648 -29.844 1 98.38 229 LEU A O 1
ATOM 1779 N N . TYR A 1 230 ? 11.016 -1.341 -30.391 1 98.25 230 TYR A N 1
ATOM 1780 C CA . TYR A 1 230 ? 10.422 -0.183 -29.719 1 98.25 230 TYR A CA 1
ATOM 1781 C C . TYR A 1 230 ? 9.055 0.141 -30.312 1 98.25 230 TYR A C 1
ATOM 1783 O O . TYR A 1 230 ? 8.945 0.571 -31.453 1 98.25 230 TYR A O 1
ATOM 1791 N N . ASN A 1 231 ? 7.98 -0.054 -29.547 1 97.75 231 ASN A N 1
ATOM 1792 C CA . ASN A 1 231 ? 6.594 0.211 -29.906 1 97.75 231 ASN A CA 1
ATOM 1793 C C . ASN A 1 231 ? 6.172 -0.591 -31.125 1 97.75 231 ASN A C 1
ATOM 1795 O O . ASN A 1 231 ? 5.387 -0.112 -31.953 1 97.75 231 ASN A O 1
ATOM 1799 N N . ALA A 1 232 ? 6.727 -1.758 -31.281 1 97.94 232 ALA A N 1
ATOM 1800 C CA . ALA A 1 232 ? 6.402 -2.631 -32.406 1 97.94 232 ALA A CA 1
ATOM 1801 C C . ALA A 1 232 ? 5.02 -3.25 -32.25 1 97.94 232 ALA A C 1
ATOM 1803 O O . ALA A 1 232 ? 4.441 -3.77 -33.219 1 97.94 232 ALA A O 1
ATOM 1804 N N . GLY A 1 233 ? 4.445 -3.115 -31.094 1 97.25 233 GLY A N 1
ATOM 1805 C CA . GLY A 1 233 ? 3.193 -3.785 -30.781 1 97.25 233 GLY A CA 1
ATOM 1806 C C . GLY A 1 233 ? 3.387 -5.184 -30.219 1 97.25 233 GLY A C 1
ATOM 1807 O O . GLY A 1 233 ? 4.137 -5.984 -30.797 1 97.25 233 GLY A O 1
ATOM 1808 N N . VAL A 1 234 ? 2.662 -5.527 -29.219 1 95.31 234 VAL A N 1
ATOM 1809 C CA . VAL A 1 234 ? 2.875 -6.789 -28.516 1 95.31 234 VAL A CA 1
ATOM 1810 C C . VAL A 1 234 ? 2.285 -7.938 -29.312 1 95.31 234 VAL A C 1
ATOM 1812 O O . VAL A 1 234 ? 2.592 -9.109 -29.062 1 95.31 234 VAL A O 1
ATOM 1815 N N . TRP A 1 235 ? 1.484 -7.629 -30.359 1 95.12 235 TRP A N 1
ATOM 1816 C CA . TRP A 1 235 ? 0.883 -8.664 -31.203 1 95.12 235 TRP A CA 1
ATOM 1817 C C . TRP A 1 235 ? 1.69 -8.867 -32.469 1 95.12 235 TRP A C 1
ATOM 1819 O O . TRP A 1 235 ? 1.472 -9.836 -33.219 1 95.12 235 TRP A O 1
ATOM 1829 N N . SER A 1 236 ? 2.699 -8.031 -32.688 1 97.19 236 SER A N 1
ATOM 1830 C CA . SER A 1 236 ? 3.504 -8.188 -33.875 1 97.19 236 SER A CA 1
ATOM 1831 C C . SER A 1 236 ? 4.301 -9.484 -33.875 1 97.19 236 SER A C 1
ATOM 1833 O O . SER A 1 236 ? 4.73 -9.93 -32.781 1 97.19 236 SER A O 1
ATOM 1835 N N . GLN A 1 237 ? 4.441 -10.039 -35.062 1 97.06 237 GLN A N 1
ATOM 1836 C CA . GLN A 1 237 ? 5.18 -11.297 -35.156 1 97.06 237 GLN A CA 1
ATOM 1837 C C . GLN A 1 237 ? 6.641 -11.102 -34.781 1 97.06 237 GLN A C 1
ATOM 1839 O O . GLN A 1 237 ? 7.242 -11.984 -34.156 1 97.06 237 GLN A O 1
ATOM 1844 N N . GLU A 1 238 ? 7.199 -9.961 -35.094 1 96.62 238 GLU A N 1
ATOM 1845 C CA . GLU A 1 238 ? 8.578 -9.664 -34.719 1 96.62 238 GLU A CA 1
ATOM 1846 C C . GLU A 1 238 ? 8.766 -9.719 -33.219 1 96.62 238 GLU A C 1
ATOM 1848 O O . GLU A 1 238 ? 9.75 -10.273 -32.719 1 96.62 238 GLU A O 1
ATOM 1853 N N . TYR A 1 239 ? 7.828 -9.102 -32.562 1 97.69 239 TYR A N 1
ATOM 1854 C CA . TYR A 1 239 ? 7.906 -9.117 -31.094 1 97.69 239 TYR A CA 1
ATOM 1855 C C . TYR A 1 239 ? 7.754 -10.531 -30.562 1 97.69 239 TYR A C 1
ATOM 1857 O O . TYR A 1 239 ? 8.531 -10.961 -29.703 1 97.69 239 TYR A O 1
ATOM 1865 N N . ARG A 1 240 ? 6.789 -11.273 -30.984 1 97.94 240 ARG A N 1
ATOM 1866 C CA . ARG A 1 240 ? 6.531 -12.625 -30.5 1 97.94 240 ARG A CA 1
ATOM 1867 C C . ARG A 1 240 ? 7.738 -13.531 -30.734 1 97.94 240 ARG A C 1
ATOM 1869 O O . ARG A 1 240 ? 8.102 -14.32 -29.859 1 97.94 240 ARG A O 1
ATOM 1876 N N . ASN A 1 241 ? 8.414 -13.43 -31.875 1 98.12 241 ASN A N 1
ATOM 1877 C CA . ASN A 1 241 ? 9.648 -14.164 -32.156 1 98.12 241 ASN A CA 1
ATOM 1878 C C . ASN A 1 241 ? 10.758 -13.789 -31.172 1 98.12 241 ASN A C 1
ATOM 1880 O O . ASN A 1 241 ? 11.414 -14.664 -30.609 1 98.12 241 ASN A O 1
ATOM 1884 N N . ALA A 1 242 ? 10.883 -12.516 -30.969 1 98.25 242 ALA A N 1
ATOM 1885 C CA . ALA A 1 242 ? 11.93 -12.016 -30.078 1 98.25 242 ALA A CA 1
ATOM 1886 C C . ALA A 1 242 ? 11.664 -12.422 -28.641 1 98.25 242 ALA A C 1
ATOM 1888 O O . ALA A 1 242 ? 12.594 -12.695 -27.875 1 98.25 242 ALA A O 1
ATOM 1889 N N . ALA A 1 243 ? 10.391 -12.398 -28.266 1 98.25 243 ALA A N 1
ATOM 1890 C CA . ALA A 1 243 ? 10.016 -12.75 -26.906 1 98.25 243 ALA A CA 1
ATOM 1891 C C . ALA A 1 243 ? 10.453 -14.172 -26.562 1 98.25 243 ALA A C 1
ATOM 1893 O O . ALA A 1 243 ? 10.977 -14.43 -25.484 1 98.25 243 ALA A O 1
ATOM 1894 N N . ALA A 1 244 ? 10.242 -15.094 -27.484 1 98.19 244 ALA A N 1
ATOM 1895 C CA . ALA A 1 244 ? 10.656 -16.469 -27.266 1 98.19 244 ALA A CA 1
ATOM 1896 C C . ALA A 1 244 ? 12.172 -16.578 -27.156 1 98.19 244 ALA A C 1
ATOM 1898 O O . ALA A 1 244 ? 12.688 -17.297 -26.297 1 98.19 244 ALA A O 1
ATOM 1899 N N . LYS A 1 245 ? 12.891 -15.898 -28.031 1 98.38 245 LYS A N 1
ATOM 1900 C CA . LYS A 1 245 ? 14.352 -15.93 -28.031 1 98.38 245 LYS A CA 1
ATOM 1901 C C . LYS A 1 245 ? 14.914 -15.25 -26.781 1 98.38 245 LYS A C 1
ATOM 1903 O O . LYS A 1 245 ? 15.93 -15.68 -26.25 1 98.38 245 LYS A O 1
ATOM 1908 N N . HIS A 1 246 ? 14.266 -14.148 -26.375 1 98.56 246 HIS A N 1
ATOM 1909 C CA . HIS A 1 246 ? 14.625 -13.453 -25.141 1 98.56 246 HIS A CA 1
ATOM 1910 C C . HIS A 1 246 ? 14.469 -14.359 -23.922 1 98.56 246 HIS A C 1
ATOM 1912 O O . HIS A 1 246 ? 15.359 -14.43 -23.078 1 98.56 246 HIS A O 1
ATOM 1918 N N . SER A 1 247 ? 13.344 -15.07 -23.844 1 98.44 247 SER A N 1
ATOM 1919 C CA . SER A 1 247 ? 13.086 -16.031 -22.781 1 98.44 247 SER A CA 1
ATOM 1920 C C . SER A 1 247 ? 14.164 -17.109 -22.75 1 98.44 247 SER A C 1
ATOM 1922 O O . SER A 1 247 ? 14.688 -17.438 -21.672 1 98.44 247 SER A O 1
ATOM 1924 N N . GLN A 1 248 ? 14.523 -17.625 -23.875 1 97.81 248 GLN A N 1
ATOM 1925 C CA . GLN A 1 248 ? 15.539 -18.672 -23.984 1 97.81 248 GLN A CA 1
ATOM 1926 C C . GLN A 1 248 ? 16.906 -18.141 -23.562 1 97.81 248 GLN A C 1
ATOM 1928 O O . GLN A 1 248 ? 17.703 -18.875 -22.953 1 97.81 248 GLN A O 1
ATOM 1933 N N . ALA A 1 249 ? 17.172 -16.922 -23.922 1 98.38 249 ALA A N 1
ATOM 1934 C CA . ALA A 1 249 ? 18.453 -16.328 -23.578 1 98.38 249 ALA A CA 1
ATOM 1935 C C . ALA A 1 249 ? 18.625 -16.219 -22.062 1 98.38 249 ALA A C 1
ATOM 1937 O O . ALA A 1 249 ? 19.703 -16.5 -21.531 1 98.38 249 ALA A O 1
ATOM 1938 N N . ILE A 1 250 ? 17.578 -15.844 -21.391 1 98.75 250 ILE A N 1
ATOM 1939 C CA . ILE A 1 250 ? 17.625 -15.742 -19.938 1 98.75 250 ILE A CA 1
ATOM 1940 C C . ILE A 1 250 ? 17.797 -17.141 -19.328 1 98.75 250 ILE A C 1
ATOM 1942 O O . ILE A 1 250 ? 18.719 -17.359 -18.547 1 98.75 250 ILE A O 1
ATOM 1946 N N . PHE A 1 251 ? 16.953 -18.062 -19.719 1 98.75 251 PHE A N 1
ATOM 1947 C CA . PHE A 1 251 ? 17.031 -19.438 -19.203 1 98.75 251 PHE A CA 1
ATOM 1948 C C . PHE A 1 251 ? 18.406 -20.031 -19.453 1 98.75 251 PHE A C 1
ATOM 1950 O O . PHE A 1 251 ? 18.984 -20.688 -18.594 1 98.75 251 PHE A O 1
ATOM 1957 N N . GLY A 1 252 ? 18.906 -19.797 -20.625 1 98.62 252 GLY A N 1
ATOM 1958 C CA . GLY A 1 252 ? 20.188 -20.344 -21.031 1 98.62 252 GLY A CA 1
ATOM 1959 C C . GLY A 1 252 ? 21.328 -19.969 -20.109 1 98.62 252 GLY A C 1
ATOM 1960 O O . GLY A 1 252 ? 22.203 -20.781 -19.828 1 98.62 252 GLY A O 1
ATOM 1961 N N . ARG A 1 253 ? 21.312 -18.75 -19.609 1 98.38 253 ARG A N 1
ATOM 1962 C CA . ARG A 1 253 ? 22.359 -18.312 -18.688 1 98.38 253 ARG A CA 1
ATOM 1963 C C . ARG A 1 253 ? 22.359 -19.141 -17.422 1 98.38 253 ARG A C 1
ATOM 1965 O O . ARG A 1 253 ? 23.422 -19.531 -16.922 1 98.38 253 ARG A O 1
ATOM 1972 N N . PHE A 1 254 ? 21.234 -19.375 -16.906 1 98.81 254 PHE A N 1
ATOM 1973 C CA . PHE A 1 254 ? 21.109 -20.156 -15.68 1 98.81 254 PHE A CA 1
ATOM 1974 C C . PHE A 1 254 ? 21.406 -21.641 -15.945 1 98.81 254 PHE A C 1
ATOM 1976 O O . PHE A 1 254 ? 22.094 -22.281 -15.164 1 98.81 254 PHE A O 1
ATOM 1983 N N . HIS A 1 255 ? 20.875 -22.125 -17.047 1 98.75 255 HIS A N 1
ATOM 1984 C CA . HIS A 1 255 ? 21.094 -23.516 -17.406 1 98.75 255 HIS A CA 1
ATOM 1985 C C . HIS A 1 255 ? 22.578 -23.812 -17.609 1 98.75 255 HIS A C 1
ATOM 1987 O O . HIS A 1 255 ? 23.078 -24.828 -17.141 1 98.75 255 HIS A O 1
ATOM 1993 N N . ASP A 1 256 ? 23.297 -22.938 -18.312 1 98.44 256 ASP A N 1
ATOM 1994 C CA . ASP A 1 256 ? 24.719 -23.109 -18.594 1 98.44 256 ASP A CA 1
ATOM 1995 C C . ASP A 1 256 ? 25.516 -23.203 -17.312 1 98.44 256 ASP A C 1
ATOM 1997 O O . ASP A 1 256 ? 26.391 -24.062 -17.172 1 98.44 256 ASP A O 1
ATOM 2001 N N . TYR A 1 257 ? 25.219 -22.375 -16.375 1 98.5 257 TYR A N 1
ATOM 2002 C CA . TYR A 1 257 ? 25.906 -22.438 -15.086 1 98.5 257 TYR A CA 1
ATOM 2003 C C . TYR A 1 257 ? 25.625 -23.75 -14.375 1 98.5 257 TYR A C 1
ATOM 2005 O O . TYR A 1 257 ? 26.547 -24.391 -13.859 1 98.5 257 TYR A O 1
ATOM 2013 N N . ALA A 1 258 ? 24.359 -24.094 -14.305 1 98.75 258 ALA A N 1
ATOM 2014 C CA . ALA A 1 258 ? 23.969 -25.297 -13.586 1 98.75 258 ALA A CA 1
ATOM 2015 C C . ALA A 1 258 ? 24.641 -26.531 -14.18 1 98.75 258 ALA A C 1
ATOM 2017 O O . ALA A 1 258 ? 25.172 -27.375 -13.445 1 98.75 258 ALA A O 1
ATOM 2018 N N . GLU A 1 259 ? 24.625 -26.609 -15.484 1 98.38 259 GLU A N 1
ATOM 2019 C CA . GLU A 1 259 ? 25.219 -27.75 -16.172 1 98.38 259 GLU A CA 1
ATOM 2020 C C . GLU A 1 259 ? 26.703 -27.891 -15.844 1 98.38 259 GLU A C 1
ATOM 2022 O O . GLU A 1 259 ? 27.203 -29 -15.648 1 98.38 259 GLU A O 1
ATOM 2027 N N . LYS A 1 260 ? 27.328 -26.812 -15.711 1 98.25 260 LYS A N 1
ATOM 2028 C CA . LYS A 1 260 ? 28.781 -26.797 -15.523 1 98.25 260 LYS A CA 1
ATOM 2029 C C . LYS A 1 260 ? 29.125 -26.984 -14.047 1 98.25 260 LYS A C 1
ATOM 2031 O O . LYS A 1 260 ? 30.141 -27.594 -13.719 1 98.25 260 LYS A O 1
ATOM 2036 N N . ASN A 1 261 ? 28.297 -26.469 -13.148 1 98.38 261 ASN A N 1
ATOM 2037 C CA . ASN A 1 261 ? 28.766 -26.297 -11.781 1 98.38 261 ASN A CA 1
ATOM 2038 C C . ASN A 1 261 ? 27.953 -27.125 -10.797 1 98.38 261 ASN A C 1
ATOM 2040 O O . ASN A 1 261 ? 28.422 -27.406 -9.688 1 98.38 261 ASN A O 1
ATOM 2044 N N . LEU A 1 262 ? 26.734 -27.453 -11.117 1 98.31 262 LEU A N 1
ATOM 2045 C CA . LEU A 1 262 ? 25.859 -28.219 -10.227 1 98.31 262 LEU A CA 1
ATOM 2046 C C . LEU A 1 262 ? 25.812 -29.688 -10.633 1 98.31 262 LEU A C 1
ATOM 2048 O O . LEU A 1 262 ? 24.781 -30.156 -11.133 1 98.31 262 LEU A O 1
ATOM 2052 N N . THR A 1 263 ? 26.781 -30.484 -10.266 1 96.62 263 THR A N 1
ATOM 2053 C CA . THR A 1 263 ? 27 -31.781 -10.922 1 96.62 263 THR A CA 1
ATOM 2054 C C . THR A 1 263 ? 26.75 -32.938 -9.945 1 96.62 263 THR A C 1
ATOM 2056 O O . THR A 1 263 ? 26.953 -34.094 -10.289 1 96.62 263 THR A O 1
ATOM 2059 N N . GLU A 1 264 ? 26.266 -32.688 -8.766 1 96.81 264 GLU A N 1
ATOM 2060 C CA . GLU A 1 264 ? 26.141 -33.75 -7.758 1 96.81 264 GLU A CA 1
ATOM 2061 C C . GLU A 1 264 ? 24.797 -34.469 -7.887 1 96.81 264 GLU A C 1
ATOM 2063 O O . GLU A 1 264 ? 24.531 -35.438 -7.148 1 96.81 264 GLU A O 1
ATOM 2068 N N . GLY A 1 265 ? 23.953 -34 -8.742 1 95.62 265 GLY A N 1
ATOM 2069 C CA . GLY A 1 265 ? 22.672 -34.656 -8.961 1 95.62 265 GLY A CA 1
ATOM 2070 C C . GLY A 1 265 ? 21.688 -34.438 -7.836 1 95.62 265 GLY A C 1
ATOM 2071 O O . GLY A 1 265 ? 20.781 -35.25 -7.617 1 95.62 265 GLY A O 1
ATOM 2072 N N . LEU A 1 266 ? 21.844 -33.438 -7.043 1 97.94 266 LEU A N 1
ATOM 2073 C CA . LEU A 1 266 ? 20.922 -33.094 -5.965 1 97.94 266 LEU A CA 1
ATOM 2074 C C . LEU A 1 266 ? 19.594 -32.594 -6.527 1 97.94 266 LEU A C 1
ATOM 2076 O O . LEU A 1 266 ? 19.531 -32.125 -7.664 1 97.94 266 LEU A O 1
ATOM 2080 N N . PRO A 1 267 ? 18.516 -32.75 -5.738 1 98.5 267 PRO A N 1
ATOM 2081 C CA . PRO A 1 267 ? 17.25 -32.125 -6.16 1 98.5 267 PRO A CA 1
ATOM 2082 C C . PRO A 1 267 ? 17.328 -30.609 -6.207 1 98.5 267 PRO A C 1
ATOM 2084 O O . PRO A 1 267 ? 18.141 -30 -5.5 1 98.5 267 PRO A O 1
ATOM 2087 N N . LEU A 1 268 ? 16.484 -29.984 -7.016 1 98.81 268 LEU A N 1
ATOM 2088 C CA . LEU A 1 268 ? 16.438 -28.531 -7.191 1 98.81 268 LEU A CA 1
ATOM 2089 C C . LEU A 1 268 ? 15.148 -27.953 -6.633 1 98.81 268 LEU A C 1
ATOM 2091 O O . LEU A 1 268 ? 14.055 -28.422 -6.973 1 98.81 268 LEU A O 1
ATOM 2095 N N . LEU A 1 269 ? 15.297 -27 -5.742 1 98.81 269 LEU A N 1
ATOM 2096 C CA . LEU A 1 269 ? 14.172 -26.188 -5.285 1 98.81 269 LEU A CA 1
ATOM 2097 C C . LEU A 1 269 ? 14.141 -24.844 -6.02 1 98.81 269 LEU A C 1
ATOM 2099 O O . LEU A 1 269 ? 15.18 -24.203 -6.199 1 98.81 269 LEU A O 1
ATOM 2103 N N . ILE A 1 270 ? 12.938 -24.453 -6.492 1 98.88 270 ILE A N 1
ATOM 2104 C CA . ILE A 1 270 ? 12.812 -23.219 -7.254 1 98.88 270 ILE A CA 1
ATOM 2105 C C . ILE A 1 270 ? 11.844 -22.281 -6.547 1 98.88 270 ILE A C 1
ATOM 2107 O O . ILE A 1 270 ? 10.758 -22.688 -6.133 1 98.88 270 ILE A O 1
ATOM 2111 N N . SER A 1 271 ? 12.211 -21.016 -6.363 1 98.56 271 SER A N 1
ATOM 2112 C CA . SER A 1 271 ? 11.344 -19.969 -5.824 1 98.56 271 SER A CA 1
ATOM 2113 C C . SER A 1 271 ? 11.617 -18.625 -6.496 1 98.56 271 SER A C 1
ATOM 2115 O O . SER A 1 271 ? 12.555 -18.5 -7.281 1 98.56 271 SER A O 1
ATOM 2117 N N . GLY A 1 272 ? 10.789 -17.688 -6.207 1 98.56 272 GLY A N 1
ATOM 2118 C CA . GLY A 1 272 ? 10.789 -16.406 -6.906 1 98.56 272 GLY A CA 1
ATOM 2119 C C . GLY A 1 272 ? 9.75 -16.328 -8.008 1 98.56 272 GLY A C 1
ATOM 2120 O O . GLY A 1 272 ? 9.289 -17.359 -8.508 1 98.56 272 GLY A O 1
ATOM 2121 N N . GLY A 1 273 ? 9.469 -15.148 -8.398 1 98.25 273 GLY A N 1
ATOM 2122 C CA . GLY A 1 273 ? 8.398 -14.938 -9.367 1 98.25 273 GLY A CA 1
ATOM 2123 C C . GLY A 1 273 ? 8.633 -15.641 -10.688 1 98.25 273 GLY A C 1
ATOM 2124 O O . GLY A 1 273 ? 7.684 -16.031 -11.367 1 98.25 273 GLY A O 1
ATOM 2125 N N . CYS A 1 274 ? 9.883 -15.812 -11.062 1 98.56 274 CYS A N 1
ATOM 2126 C CA . CYS A 1 274 ? 10.227 -16.516 -12.289 1 98.56 274 CYS A CA 1
ATOM 2127 C C . CYS A 1 274 ? 9.844 -18 -12.195 1 98.56 274 CYS A C 1
ATOM 2129 O O . CYS A 1 274 ? 9.75 -18.688 -13.211 1 98.56 274 CYS A O 1
ATOM 2131 N N . GLY A 1 275 ? 9.609 -18.453 -10.977 1 98.62 275 GLY A N 1
ATOM 2132 C CA . GLY A 1 275 ? 9.117 -19.812 -10.766 1 98.62 275 GLY A CA 1
ATOM 2133 C C . GLY A 1 275 ? 7.711 -20.016 -11.289 1 98.62 275 GLY A C 1
ATOM 2134 O O . GLY A 1 275 ? 7.223 -21.156 -11.328 1 98.62 275 GLY A O 1
ATOM 2135 N N . LEU A 1 276 ? 7.062 -19.016 -11.742 1 98.25 276 LEU A N 1
ATOM 2136 C CA . LEU A 1 276 ? 5.734 -19.125 -12.328 1 98.25 276 LEU A CA 1
ATOM 2137 C C . LEU A 1 276 ? 5.824 -19.328 -13.836 1 98.25 276 LEU A C 1
ATOM 2139 O O . LEU A 1 276 ? 4.809 -19.516 -14.508 1 98.25 276 LEU A O 1
ATOM 2143 N N . ASN A 1 277 ? 7.023 -19.25 -14.406 1 98.19 277 ASN A N 1
ATOM 2144 C CA . ASN A 1 277 ? 7.211 -19.562 -15.82 1 98.19 277 ASN A CA 1
ATOM 2145 C C . ASN A 1 277 ? 7.18 -21.062 -16.078 1 98.19 277 ASN A C 1
ATOM 2147 O O . ASN A 1 277 ? 8.164 -21.75 -15.828 1 98.19 277 ASN A O 1
ATOM 2151 N N . CYS A 1 278 ? 6.129 -21.484 -16.641 1 97.75 278 CYS A N 1
ATOM 2152 C CA . CYS A 1 278 ? 5.855 -22.922 -16.766 1 97.75 278 CYS A CA 1
ATOM 2153 C C . CYS A 1 278 ? 6.793 -23.562 -17.766 1 97.75 278 CYS A C 1
ATOM 2155 O O . CYS A 1 278 ? 7.113 -24.75 -17.656 1 97.75 278 CYS A O 1
ATOM 2157 N N . ASP A 1 279 ? 7.199 -22.828 -18.75 1 97.25 279 ASP A N 1
ATOM 2158 C CA . ASP A 1 279 ? 8.156 -23.328 -19.719 1 97.25 279 ASP A CA 1
ATOM 2159 C C . ASP A 1 279 ? 9.516 -23.594 -19.062 1 97.25 279 ASP A C 1
ATOM 2161 O O . ASP A 1 279 ? 10.125 -24.641 -19.281 1 97.25 279 ASP A O 1
ATOM 2165 N N . TRP A 1 280 ? 9.961 -22.609 -18.328 1 98.62 280 TRP A N 1
ATOM 2166 C CA . TRP A 1 280 ? 11.234 -22.75 -17.625 1 98.62 280 TRP A CA 1
ATOM 2167 C C . TRP A 1 280 ? 11.203 -23.922 -16.656 1 98.62 280 TRP A C 1
ATOM 2169 O O . TRP A 1 280 ? 12.172 -24.688 -16.562 1 98.62 280 TRP A O 1
ATOM 2179 N N . ASN A 1 281 ? 10.109 -24.078 -15.93 1 98.69 281 ASN A N 1
ATOM 2180 C CA . ASN A 1 281 ? 9.969 -25.188 -15 1 98.69 281 ASN A CA 1
ATOM 2181 C C . ASN A 1 281 ? 10.039 -26.531 -15.719 1 98.69 281 ASN A C 1
ATOM 2183 O O . ASN A 1 281 ? 10.68 -27.469 -15.242 1 98.69 281 ASN A O 1
ATOM 2187 N N . ARG A 1 282 ? 9.359 -26.641 -16.844 1 98 282 ARG A N 1
ATOM 2188 C CA . ARG A 1 282 ? 9.414 -27.844 -17.641 1 98 282 ARG A CA 1
ATOM 2189 C C . ARG A 1 282 ? 10.844 -28.156 -18.078 1 98 282 ARG A C 1
ATOM 2191 O O . ARG A 1 282 ? 11.305 -29.281 -17.969 1 98 282 ARG A O 1
ATOM 2198 N N . LEU A 1 283 ? 11.539 -27.141 -18.562 1 98.31 283 LEU A N 1
ATOM 2199 C CA . LEU A 1 283 ? 12.898 -27.312 -19.031 1 98.31 283 LEU A CA 1
ATOM 2200 C C . LEU A 1 283 ? 13.82 -27.781 -17.922 1 98.31 283 LEU A C 1
ATOM 2202 O O . LEU A 1 283 ? 14.664 -28.656 -18.141 1 98.31 283 LEU A O 1
ATOM 2206 N N . TRP A 1 284 ? 13.664 -27.234 -16.734 1 98.69 284 TRP A N 1
ATOM 2207 C CA . TRP A 1 284 ? 14.453 -27.688 -15.594 1 98.69 284 TRP A CA 1
ATOM 2208 C C . TRP A 1 284 ? 14.141 -29.156 -15.266 1 98.69 284 TRP A C 1
ATOM 2210 O O . TRP A 1 284 ? 15.055 -29.969 -15.094 1 98.69 284 TRP A O 1
ATOM 2220 N N . ARG A 1 285 ? 12.852 -29.453 -15.172 1 98 285 ARG A N 1
ATOM 2221 C CA . ARG A 1 285 ? 12.414 -30.797 -14.805 1 98 285 ARG A CA 1
ATOM 2222 C C . ARG A 1 285 ? 12.914 -31.828 -15.805 1 98 285 ARG A C 1
ATOM 2224 O O . ARG A 1 285 ? 13.289 -32.938 -15.422 1 98 285 ARG A O 1
ATOM 2231 N N . GLU A 1 286 ? 13 -31.484 -17.062 1 97.31 286 GLU A N 1
ATOM 2232 C CA . GLU A 1 286 ? 13.344 -32.406 -18.125 1 97.31 286 GLU A CA 1
ATOM 2233 C C . GLU A 1 286 ? 14.828 -32.344 -18.469 1 97.31 286 GLU A C 1
ATOM 2235 O O . GLU A 1 286 ? 15.297 -33.031 -19.359 1 97.31 286 GLU A O 1
ATOM 2240 N N . SER A 1 287 ? 15.594 -31.562 -17.797 1 96.81 287 SER A N 1
ATOM 2241 C CA . SER A 1 287 ? 16.984 -31.297 -18.156 1 96.81 287 SER A CA 1
ATOM 2242 C C . SER A 1 287 ? 17.875 -32.5 -17.859 1 96.81 287 SER A C 1
ATOM 2244 O O . SER A 1 287 ? 18.953 -32.625 -18.453 1 96.81 287 SER A O 1
ATOM 2246 N N . GLY A 1 288 ? 17.5 -33.312 -16.875 1 96.69 288 GLY A N 1
ATOM 2247 C CA . GLY A 1 288 ? 18.328 -34.438 -16.438 1 96.69 288 GLY A CA 1
ATOM 2248 C C . GLY A 1 288 ? 19.438 -34 -15.484 1 96.69 288 GLY A C 1
ATOM 2249 O O . GLY A 1 288 ? 20.203 -34.844 -15.016 1 96.69 288 GLY A O 1
ATOM 2250 N N . LEU A 1 289 ? 19.484 -32.75 -15.102 1 97.81 289 LEU A N 1
ATOM 2251 C CA . LEU A 1 289 ? 20.547 -32.219 -14.25 1 97.81 289 LEU A CA 1
ATOM 2252 C C . LEU A 1 289 ? 20.25 -32.531 -12.781 1 97.81 289 LEU A C 1
ATOM 2254 O O . LEU A 1 289 ? 21.172 -32.594 -11.961 1 97.81 289 LEU A O 1
ATOM 2258 N N . PHE A 1 290 ? 19.047 -32.719 -12.414 1 98.31 290 PHE A N 1
ATOM 2259 C CA . PHE A 1 290 ? 18.609 -32.812 -11.023 1 98.31 290 PHE A CA 1
ATOM 2260 C C . PHE A 1 290 ? 17.781 -34.094 -10.82 1 98.31 290 PHE A C 1
ATOM 2262 O O . PHE A 1 290 ? 17.062 -34.5 -11.727 1 98.31 290 PHE A O 1
ATOM 2269 N N . SER A 1 291 ? 17.859 -34.656 -9.641 1 97.75 291 SER A N 1
ATOM 2270 C CA . SER A 1 291 ? 17.094 -35.875 -9.367 1 97.75 291 SER A CA 1
ATOM 2271 C C . SER A 1 291 ? 15.602 -35.594 -9.328 1 97.75 291 SER A C 1
ATOM 2273 O O . SER A 1 291 ? 14.797 -36.5 -9.602 1 97.75 291 SER A O 1
ATOM 2275 N N . SER A 1 292 ? 15.25 -34.375 -8.93 1 97.38 292 SER A N 1
ATOM 2276 C CA . SER A 1 292 ? 13.883 -33.875 -8.945 1 97.38 292 SER A CA 1
ATOM 2277 C C . SER A 1 292 ? 13.844 -32.344 -8.898 1 97.38 292 SER A C 1
ATOM 2279 O O . SER A 1 292 ? 14.844 -31.719 -8.57 1 97.38 292 SER A O 1
ATOM 2281 N N . VAL A 1 293 ? 12.789 -31.812 -9.32 1 98.25 293 VAL A N 1
ATOM 2282 C CA . VAL A 1 293 ? 12.562 -30.375 -9.289 1 98.25 293 VAL A CA 1
ATOM 2283 C C . VAL A 1 293 ? 11.242 -30.062 -8.578 1 98.25 293 VAL A C 1
ATOM 2285 O O . VAL A 1 293 ? 10.203 -30.625 -8.922 1 98.25 293 VAL A O 1
ATOM 2288 N N . PHE A 1 294 ? 11.297 -29.219 -7.527 1 98.31 294 PHE A N 1
ATOM 2289 C CA . PHE A 1 294 ? 10.086 -28.828 -6.812 1 98.31 294 PHE A CA 1
ATOM 2290 C C . PHE A 1 294 ? 9.875 -27.328 -6.875 1 98.31 294 PHE A C 1
ATOM 2292 O O . PHE A 1 294 ? 10.797 -26.562 -6.602 1 98.31 294 PHE A O 1
ATOM 2299 N N . VAL A 1 295 ? 8.727 -26.906 -7.285 1 98.69 295 VAL A N 1
ATOM 2300 C CA . VAL A 1 295 ? 8.25 -25.516 -7.238 1 98.69 295 VAL A CA 1
ATOM 2301 C C . VAL A 1 295 ? 6.988 -25.438 -6.379 1 98.69 295 VAL A C 1
ATOM 2303 O O . VAL A 1 295 ? 5.996 -26.109 -6.652 1 98.69 295 VAL A O 1
ATOM 2306 N N . PRO A 1 296 ? 7.023 -24.656 -5.316 1 98.62 296 PRO A N 1
ATOM 2307 C CA . PRO A 1 296 ? 5.805 -24.516 -4.52 1 98.62 296 PRO A CA 1
ATOM 2308 C C . PRO A 1 296 ? 4.688 -23.797 -5.27 1 98.62 296 PRO A C 1
ATOM 2310 O O . PRO A 1 296 ? 4.949 -23.125 -6.27 1 98.62 296 PRO A O 1
ATOM 2313 N N . PRO A 1 297 ? 3.424 -23.922 -4.812 1 98.44 297 PRO A N 1
ATOM 2314 C CA . PRO A 1 297 ? 2.305 -23.266 -5.488 1 98.44 297 PRO A CA 1
ATOM 2315 C C . PRO A 1 297 ? 2.379 -21.734 -5.395 1 98.44 297 PRO A C 1
ATOM 2317 O O . PRO A 1 297 ? 1.676 -21.031 -6.129 1 98.44 297 PRO A O 1
ATOM 2320 N N . CYS A 1 298 ? 3.172 -21.234 -4.484 1 98.5 298 CYS A N 1
ATOM 2321 C CA . CYS A 1 298 ? 3.324 -19.812 -4.27 1 98.5 298 CYS A CA 1
ATOM 2322 C C . CYS A 1 298 ? 4.789 -19.391 -4.359 1 98.5 298 CYS A C 1
ATOM 2324 O O . CYS A 1 298 ? 5.312 -18.75 -3.445 1 98.5 298 CYS A O 1
ATOM 2326 N N . PRO A 1 299 ? 5.426 -19.609 -5.488 1 98.44 299 PRO A N 1
ATOM 2327 C CA . PRO A 1 299 ? 6.855 -19.312 -5.578 1 98.44 299 PRO A CA 1
ATOM 2328 C C . PRO A 1 299 ? 7.141 -17.812 -5.586 1 98.44 299 PRO A C 1
ATOM 2330 O O . PRO A 1 299 ? 8.25 -17.391 -5.25 1 98.44 299 PRO A O 1
ATOM 2333 N N . ASN A 1 300 ? 6.199 -17.016 -6.039 1 98.06 300 ASN A N 1
ATOM 2334 C CA . ASN A 1 300 ? 6.355 -15.562 -6.047 1 98.06 300 ASN A CA 1
ATOM 2335 C C . ASN A 1 300 ? 6.207 -14.977 -4.645 1 98.06 300 ASN A C 1
ATOM 2337 O O . ASN A 1 300 ? 6.25 -15.703 -3.654 1 98.06 300 ASN A O 1
ATOM 2341 N N . ASP A 1 301 ? 6.023 -13.695 -4.547 1 97.94 301 ASP A N 1
ATOM 2342 C CA . ASP A 1 301 ? 6.062 -13.016 -3.254 1 97.94 301 ASP A CA 1
ATOM 2343 C C . ASP A 1 301 ? 4.832 -13.359 -2.418 1 97.94 301 ASP A C 1
ATOM 2345 O O . ASP A 1 301 ? 4.797 -13.086 -1.217 1 97.94 301 ASP A O 1
ATOM 2349 N N . SER A 1 302 ? 3.84 -14.008 -3.008 1 97.62 302 SER A N 1
ATOM 2350 C CA . SER A 1 302 ? 2.713 -14.484 -2.211 1 97.62 302 SER A CA 1
ATOM 2351 C C . SER A 1 302 ? 3.148 -15.562 -1.228 1 97.62 302 SER A C 1
ATOM 2353 O O . SER A 1 302 ? 2.445 -15.844 -0.255 1 97.62 302 SER A O 1
ATOM 2355 N N . GLY A 1 303 ? 4.297 -16.141 -1.448 1 98.5 303 GLY A N 1
ATOM 2356 C CA . GLY A 1 303 ? 4.824 -17.156 -0.549 1 98.5 303 GLY A CA 1
ATOM 2357 C C . GLY A 1 303 ? 5.84 -16.609 0.435 1 98.5 303 GLY A C 1
ATOM 2358 O O . GLY A 1 303 ? 6.344 -17.344 1.286 1 98.5 303 GLY A O 1
ATOM 2359 N N . SER A 1 304 ? 6.117 -15.359 0.363 1 98.56 304 SER A N 1
ATOM 2360 C CA . SER A 1 304 ? 7.234 -14.789 1.115 1 98.56 304 SER A CA 1
ATOM 2361 C C . SER A 1 304 ? 6.934 -14.766 2.609 1 98.56 304 SER A C 1
ATOM 2363 O O . SER A 1 304 ? 7.82 -15.008 3.43 1 98.56 304 SER A O 1
ATOM 2365 N N . ALA A 1 305 ? 5.703 -14.414 2.979 1 98.81 305 ALA A N 1
ATOM 2366 C CA . ALA A 1 305 ? 5.34 -14.469 4.395 1 98.81 305 ALA A CA 1
ATOM 2367 C C . ALA A 1 305 ? 5.531 -15.875 4.953 1 98.81 305 ALA A C 1
ATOM 2369 O O . ALA A 1 305 ? 6.02 -16.047 6.074 1 98.81 305 ALA A O 1
ATOM 2370 N N . LEU A 1 306 ? 5.117 -16.859 4.188 1 98.88 306 LEU A N 1
ATOM 2371 C CA . LEU A 1 306 ? 5.262 -18.25 4.582 1 98.88 306 LEU A CA 1
ATOM 2372 C C . LEU A 1 306 ? 6.734 -18.625 4.719 1 98.88 306 LEU A C 1
ATOM 2374 O O . LEU A 1 306 ? 7.121 -19.312 5.672 1 98.88 306 LEU A O 1
ATOM 2378 N N . GLY A 1 307 ? 7.527 -18.188 3.752 1 98.88 307 GLY A N 1
ATOM 2379 C CA . GLY A 1 307 ? 8.961 -18.438 3.826 1 98.88 307 GLY A CA 1
ATOM 2380 C C . GLY A 1 307 ? 9.594 -17.891 5.086 1 98.88 307 GLY A C 1
ATOM 2381 O O . GLY A 1 307 ? 10.43 -18.547 5.711 1 98.88 307 GLY A O 1
ATOM 2382 N N . THR A 1 308 ? 9.242 -16.672 5.441 1 98.88 308 THR A N 1
ATOM 2383 C CA . THR A 1 308 ? 9.758 -16.078 6.664 1 98.88 308 THR A CA 1
ATOM 2384 C C . THR A 1 308 ? 9.32 -16.875 7.891 1 98.88 308 THR A C 1
ATOM 2386 O O . THR A 1 308 ? 10.102 -17.062 8.82 1 98.88 308 THR A O 1
ATOM 2389 N N . ALA A 1 309 ? 8.102 -17.344 7.922 1 98.94 309 ALA A N 1
ATOM 2390 C CA . ALA A 1 309 ? 7.605 -18.172 9.023 1 98.94 309 ALA A CA 1
ATOM 2391 C C . ALA A 1 309 ? 8.391 -19.469 9.117 1 98.94 309 ALA A C 1
ATOM 2393 O O . ALA A 1 309 ? 8.75 -19.906 10.219 1 98.94 309 ALA A O 1
ATOM 2394 N N . ILE A 1 310 ? 8.594 -20.109 8.008 1 98.88 310 ILE A N 1
ATOM 2395 C CA . ILE A 1 310 ? 9.328 -21.359 7.961 1 98.88 310 ILE A CA 1
ATOM 2396 C C . ILE A 1 310 ? 10.766 -21.141 8.438 1 98.88 310 ILE A C 1
ATOM 2398 O O . ILE A 1 310 ? 11.32 -21.953 9.172 1 98.88 310 ILE A O 1
ATOM 2402 N N . ASP A 1 311 ? 11.352 -20.016 7.941 1 98.88 311 ASP A N 1
ATOM 2403 C CA . ASP A 1 311 ? 12.695 -19.672 8.383 1 98.88 311 ASP A CA 1
ATOM 2404 C C . ASP A 1 311 ? 12.75 -19.5 9.898 1 98.88 311 ASP A C 1
ATOM 2406 O O . ASP A 1 311 ? 13.68 -19.969 10.547 1 98.88 311 ASP A O 1
ATOM 2410 N N . ALA A 1 312 ? 11.773 -18.812 10.461 1 98.88 312 ALA A N 1
ATOM 2411 C CA . ALA A 1 312 ? 11.672 -18.672 11.914 1 98.88 312 ALA A CA 1
ATOM 2412 C C . ALA A 1 312 ? 11.578 -20.031 12.594 1 98.88 312 ALA A C 1
ATOM 2414 O O . ALA A 1 312 ? 12.266 -20.281 13.586 1 98.88 312 ALA A O 1
ATOM 2415 N N . GLN A 1 313 ? 10.734 -20.875 12.086 1 98.69 313 GLN A N 1
ATOM 2416 C CA . GLN A 1 313 ? 10.602 -22.219 12.648 1 98.69 313 GLN A CA 1
ATOM 2417 C C . GLN A 1 313 ? 11.938 -22.953 12.625 1 98.69 313 GLN A C 1
ATOM 2419 O O . GLN A 1 313 ? 12.328 -23.594 13.609 1 98.69 313 GLN A O 1
ATOM 2424 N N . TRP A 1 314 ? 12.594 -22.891 11.492 1 98.19 314 TRP A N 1
ATOM 2425 C CA . TRP A 1 314 ? 13.898 -23.531 11.359 1 98.19 314 TRP A CA 1
ATOM 2426 C C . TRP A 1 314 ? 14.883 -22.984 12.383 1 98.19 314 TRP A C 1
ATOM 2428 O O . TRP A 1 314 ? 15.617 -23.734 13.023 1 98.19 314 TRP A O 1
ATOM 2438 N N . PHE A 1 315 ? 14.898 -21.641 12.5 1 98.44 315 PHE A N 1
ATOM 2439 C CA . PHE A 1 315 ? 15.82 -20.953 13.398 1 98.44 315 PHE A CA 1
ATOM 2440 C C . PHE A 1 315 ? 15.609 -21.422 14.836 1 98.44 315 PHE A C 1
ATOM 2442 O O . PHE A 1 315 ? 16.578 -21.688 15.555 1 98.44 315 PHE A O 1
ATOM 2449 N N . TYR A 1 316 ? 14.359 -21.578 15.281 1 98.38 316 TYR A N 1
ATOM 2450 C CA . TYR A 1 316 ? 14.062 -21.828 16.688 1 98.38 316 TYR A CA 1
ATOM 2451 C C . TYR A 1 316 ? 14.039 -23.328 16.969 1 98.38 316 TYR A C 1
ATOM 2453 O O . TYR A 1 316 ? 14.289 -23.766 18.094 1 98.38 316 TYR A O 1
ATOM 2461 N N . THR A 1 317 ? 13.766 -24.188 15.938 1 97.44 317 THR A N 1
ATOM 2462 C CA . THR A 1 317 ? 13.508 -25.594 16.234 1 97.44 317 THR A CA 1
ATOM 2463 C C . THR A 1 317 ? 14.453 -26.5 15.445 1 97.44 317 THR A C 1
ATOM 2465 O O . THR A 1 317 ? 14.562 -27.688 15.727 1 97.44 317 THR A O 1
ATOM 2468 N N . GLY A 1 318 ? 15.008 -25.984 14.414 1 96.25 318 GLY A N 1
ATOM 2469 C CA . GLY A 1 318 ? 15.852 -26.781 13.539 1 96.25 318 GLY A CA 1
ATOM 2470 C C . GLY A 1 318 ? 15.078 -27.484 12.438 1 96.25 318 GLY A C 1
ATOM 2471 O O . GLY A 1 318 ? 15.664 -28.203 11.617 1 96.25 318 GLY A O 1
ATOM 2472 N N . GLN A 1 319 ? 13.773 -27.266 12.383 1 95 319 GLN A N 1
ATOM 2473 C CA . GLN A 1 319 ? 12.93 -27.938 11.406 1 95 319 GLN A CA 1
ATOM 2474 C C . GLN A 1 319 ? 12.32 -26.938 10.43 1 95 319 GLN A C 1
ATOM 2476 O O . GLN A 1 319 ? 11.5 -26.109 10.812 1 95 319 GLN A O 1
ATOM 2481 N N . ALA A 1 320 ? 12.641 -27.125 9.164 1 96.25 320 ALA A N 1
ATOM 2482 C CA . ALA A 1 320 ? 12.094 -26.219 8.148 1 96.25 320 ALA A CA 1
ATOM 2483 C C . ALA A 1 320 ? 10.836 -26.812 7.512 1 96.25 320 ALA A C 1
ATOM 2485 O O . ALA A 1 320 ? 9.953 -26.062 7.07 1 96.25 320 ALA A O 1
ATOM 2486 N N . THR A 1 321 ? 10.758 -28.078 7.457 1 97.25 321 THR A N 1
ATOM 2487 C CA . THR A 1 321 ? 9.648 -28.75 6.789 1 97.25 321 THR A CA 1
ATOM 2488 C C . THR A 1 321 ? 8.336 -28.5 7.535 1 97.25 321 THR A C 1
ATOM 2490 O O . THR A 1 321 ? 8.289 -28.594 8.766 1 97.25 321 THR A O 1
ATOM 2493 N N . ILE A 1 322 ? 7.281 -28.281 6.746 1 98.06 322 ILE A N 1
ATOM 2494 C CA . ILE A 1 322 ? 5.988 -28.047 7.379 1 98.06 322 ILE A CA 1
ATOM 2495 C C . ILE A 1 322 ? 4.953 -29.016 6.797 1 98.06 322 ILE A C 1
ATOM 2497 O O . ILE A 1 322 ? 5.109 -29.5 5.672 1 98.06 322 ILE A O 1
ATOM 2501 N N . GLU A 1 323 ? 3.934 -29.312 7.637 1 98.31 323 GLU A N 1
ATOM 2502 C CA . GLU A 1 323 ? 2.697 -29.906 7.141 1 98.31 323 GLU A CA 1
ATOM 2503 C C . GLU A 1 323 ? 1.77 -28.844 6.555 1 98.31 323 GLU A C 1
ATOM 2505 O O . GLU A 1 323 ? 1.494 -27.828 7.199 1 98.31 323 GLU A O 1
ATOM 2510 N N . TRP A 1 324 ? 1.315 -29.078 5.312 1 98.19 324 TRP A N 1
ATOM 2511 C CA . TRP A 1 324 ? 0.531 -28.016 4.68 1 98.19 324 TRP A CA 1
ATOM 2512 C C . TRP A 1 324 ? -0.416 -28.594 3.633 1 98.19 324 TRP A C 1
ATOM 2514 O O . TRP A 1 324 ? -0.283 -29.766 3.24 1 98.19 324 TRP A O 1
ATOM 2524 N N . ASP A 1 325 ? -1.408 -27.781 3.33 1 97.44 325 ASP A N 1
ATOM 2525 C CA . ASP A 1 325 ? -2.363 -27.953 2.24 1 97.44 325 ASP A CA 1
ATOM 2526 C C . ASP A 1 325 ? -2.449 -26.688 1.389 1 97.44 325 ASP A C 1
ATOM 2528 O O . ASP A 1 325 ? -2.375 -25.578 1.913 1 97.44 325 ASP A O 1
ATOM 2532 N N . VAL A 1 326 ? -2.592 -26.891 0.057 1 98.31 326 VAL A N 1
ATOM 2533 C CA . VAL A 1 326 ? -2.607 -25.734 -0.818 1 98.31 326 VAL A CA 1
ATOM 2534 C C . VAL A 1 326 ? -3.836 -24.875 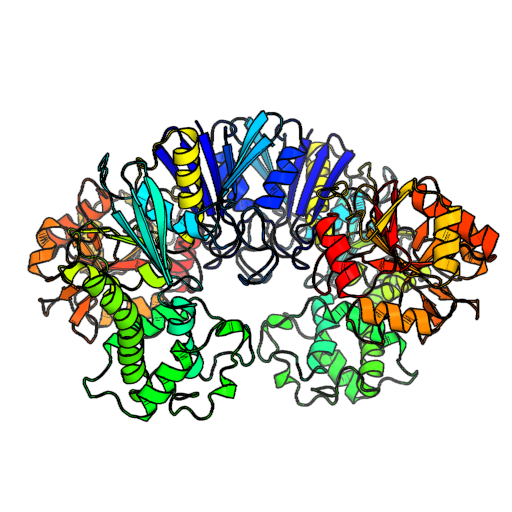-0.52 1 98.31 326 VAL A C 1
ATOM 2536 O O . VAL A 1 326 ? -3.834 -23.672 -0.766 1 98.31 326 VAL A O 1
ATOM 2539 N N . TYR A 1 327 ? -4.863 -25.469 0.003 1 98.56 327 TYR A N 1
ATOM 2540 C CA . TYR A 1 327 ? -6.066 -24.75 0.405 1 98.56 327 TYR A CA 1
ATOM 2541 C C . TYR A 1 327 ? -5.941 -24.234 1.833 1 98.56 327 TYR A C 1
ATOM 2543 O O . TYR A 1 327 ? -6.594 -24.75 2.744 1 98.56 327 TYR A O 1
ATOM 2551 N N . ALA A 1 328 ? -5.16 -23.172 1.914 1 98.5 328 ALA A N 1
ATOM 2552 C CA . ALA A 1 328 ? -4.789 -22.656 3.23 1 98.5 328 ALA A CA 1
ATOM 2553 C C . ALA A 1 328 ? -5.281 -21.219 3.424 1 98.5 328 ALA A C 1
ATOM 2555 O O . ALA A 1 328 ? -4.824 -20.516 4.328 1 98.5 328 ALA A O 1
ATOM 2556 N N . GLY A 1 329 ? -6.207 -20.75 2.523 1 98.44 329 GLY A N 1
ATOM 2557 C CA . GLY A 1 329 ? -6.812 -19.438 2.693 1 98.44 329 GLY A CA 1
ATOM 2558 C C . GLY A 1 329 ? -8.008 -19.453 3.625 1 98.44 329 GLY A C 1
ATOM 2559 O O . GLY A 1 329 ? -8.016 -20.172 4.629 1 98.44 329 GLY A O 1
ATOM 2560 N N . GLU A 1 330 ? -8.977 -18.609 3.396 1 98.25 330 GLU A N 1
ATOM 2561 C CA . GLU A 1 330 ? -10.203 -18.516 4.176 1 98.25 330 GLU A CA 1
ATOM 2562 C C . GLU A 1 330 ? -11.328 -19.328 3.523 1 98.25 330 GLU A C 1
ATOM 2564 O O . GLU A 1 330 ? -11.289 -19.578 2.318 1 98.25 330 GLU A O 1
ATOM 2569 N N . ASP A 1 331 ? -12.25 -19.734 4.348 1 98.31 331 ASP A N 1
ATOM 2570 C CA . ASP A 1 331 ? -13.461 -20.359 3.82 1 98.31 331 ASP A CA 1
ATOM 2571 C C . ASP A 1 331 ? -14.281 -19.359 3.006 1 98.31 331 ASP A C 1
ATOM 2573 O O . ASP A 1 331 ? -14.234 -18.156 3.26 1 98.31 331 ASP A O 1
ATOM 2577 N N . PHE A 1 332 ? -14.992 -19.875 2.023 1 98.38 332 PHE A N 1
ATOM 2578 C CA . PHE A 1 332 ? -15.914 -19.047 1.262 1 98.38 332 PHE A CA 1
ATOM 2579 C C . PHE A 1 332 ? -17.031 -18.5 2.158 1 98.38 332 PHE A C 1
ATOM 2581 O O . PHE A 1 332 ? -17.609 -19.25 2.939 1 98.38 332 PHE A O 1
ATOM 2588 N N . VAL A 1 333 ? -17.281 -17.203 2.002 1 97.62 333 VAL A N 1
ATOM 2589 C CA . VAL A 1 333 ? -18.234 -16.547 2.893 1 97.62 333 VAL A CA 1
ATOM 2590 C C . VAL A 1 333 ? -19.609 -16.484 2.221 1 97.62 333 VAL A C 1
ATOM 2592 O O . VAL A 1 333 ? -19.75 -15.883 1.156 1 97.62 333 VAL A O 1
ATOM 2595 N N . GLU A 1 334 ? -20.578 -17.062 2.826 1 98 334 GLU A N 1
ATOM 2596 C CA . GLU A 1 334 ? -21.953 -17 2.34 1 98 334 GLU A CA 1
ATOM 2597 C C . GLU A 1 334 ? -22.719 -15.852 2.992 1 98 334 GLU A C 1
ATOM 2599 O O . GLU A 1 334 ? -23.641 -16.078 3.779 1 98 334 GLU A O 1
ATOM 2604 N N . ASP A 1 335 ? -22.469 -14.664 2.514 1 95.62 335 ASP A N 1
ATOM 2605 C CA . ASP A 1 335 ? -22.953 -13.453 3.164 1 95.62 335 ASP A CA 1
ATOM 2606 C C . ASP A 1 335 ? -24.359 -13.109 2.707 1 95.62 335 ASP A C 1
ATOM 2608 O O . ASP A 1 335 ? -25.062 -12.352 3.371 1 95.62 335 ASP A O 1
ATOM 2612 N N . VAL A 1 336 ? -24.781 -13.594 1.511 1 96.94 336 VAL A N 1
ATOM 2613 C CA . VAL A 1 336 ? -26.141 -13.391 1.037 1 96.94 336 VAL A CA 1
ATOM 2614 C C . VAL A 1 336 ? -26.703 -14.711 0.51 1 96.94 336 VAL A C 1
ATOM 2616 O O . VAL A 1 336 ? -25.953 -15.633 0.185 1 96.94 336 VAL A O 1
ATOM 2619 N N . VAL A 1 337 ? -27.984 -14.758 0.479 1 97.19 337 VAL A N 1
ATOM 2620 C CA . VAL A 1 337 ? -28.703 -15.867 -0.155 1 97.19 337 VAL A CA 1
ATOM 2621 C C . VAL A 1 337 ? -29.109 -15.469 -1.572 1 97.19 337 VAL A C 1
ATOM 2623 O O . VAL A 1 337 ? -29.688 -14.398 -1.782 1 97.19 337 VAL A O 1
ATOM 2626 N N . PRO A 1 338 ? -28.75 -16.344 -2.471 1 97.62 338 PRO A N 1
ATOM 2627 C CA . PRO A 1 338 ? -29.203 -16.016 -3.822 1 97.62 338 PRO A CA 1
ATOM 2628 C C . PRO A 1 338 ? -30.719 -15.758 -3.891 1 97.62 338 PRO A C 1
ATOM 2630 O O . PRO A 1 338 ? -31.484 -16.469 -3.254 1 97.62 338 PRO A O 1
ATOM 2633 N N . ASP A 1 339 ? -31.109 -14.781 -4.676 1 97.06 339 ASP A N 1
ATOM 2634 C CA . ASP A 1 339 ? -32.5 -14.391 -4.797 1 97.06 339 ASP A CA 1
ATOM 2635 C C . ASP A 1 339 ? -33.375 -15.531 -5.344 1 97.06 339 ASP A C 1
ATOM 2637 O O . ASP A 1 339 ? -33.219 -15.914 -6.508 1 97.06 339 ASP A O 1
ATOM 2641 N N . PRO A 1 340 ? -34.344 -16 -4.613 1 96.38 340 PRO A N 1
ATOM 2642 C CA . PRO A 1 340 ? -35.156 -17.141 -5.066 1 96.38 340 PRO A CA 1
ATOM 2643 C C . PRO A 1 340 ? -36.031 -16.797 -6.27 1 96.38 340 PRO A C 1
ATOM 2645 O O . PRO A 1 340 ? -36.531 -17.703 -6.957 1 96.38 340 PRO A O 1
ATOM 2648 N N . ALA A 1 341 ? -36.25 -15.531 -6.473 1 96.81 341 ALA A N 1
ATOM 2649 C CA . ALA A 1 341 ? -37.031 -15.117 -7.641 1 96.81 341 ALA A CA 1
ATOM 2650 C C . ALA A 1 341 ? -36.219 -15.242 -8.914 1 96.81 341 ALA A C 1
ATOM 2652 O O . ALA A 1 341 ? -36.75 -15.422 -10.008 1 96.81 341 ALA A O 1
ATOM 2653 N N . LYS A 1 342 ? -34.938 -15.273 -8.797 1 96.38 342 LYS A N 1
ATOM 2654 C CA . LYS A 1 342 ? -34.062 -15.258 -9.961 1 96.38 342 LYS A CA 1
ATOM 2655 C C . LYS A 1 342 ? -33.375 -16.594 -10.133 1 96.38 342 LYS A C 1
ATOM 2657 O O . LYS A 1 342 ? -33.031 -16.984 -11.258 1 96.38 342 LYS A O 1
ATOM 2662 N N . TYR A 1 343 ? -33.156 -17.281 -8.914 1 98.12 343 TYR A N 1
ATOM 2663 C CA . TYR A 1 343 ? -32.312 -18.453 -8.953 1 98.12 343 TYR A CA 1
ATOM 2664 C C . TYR A 1 343 ? -33 -19.656 -8.305 1 98.12 343 TYR A C 1
ATOM 2666 O O . TYR A 1 343 ? -33.781 -19.5 -7.383 1 98.12 343 TYR A O 1
ATOM 2674 N N . GLU A 1 344 ? -32.656 -20.828 -8.852 1 97.88 344 GLU A N 1
ATOM 2675 C CA . GLU A 1 344 ? -32.938 -22.094 -8.18 1 97.88 344 GLU A CA 1
ATOM 2676 C C . GLU A 1 344 ? -31.703 -22.625 -7.449 1 97.88 344 GLU A C 1
ATOM 2678 O O . GLU A 1 344 ? -30.625 -22.75 -8.039 1 97.88 344 GLU A O 1
ATOM 2683 N N . THR A 1 345 ? -31.875 -22.859 -6.172 1 97.88 345 THR A N 1
ATOM 2684 C CA . THR A 1 345 ? -30.797 -23.391 -5.348 1 97.88 345 THR A CA 1
ATOM 2685 C C . THR A 1 345 ? -31.109 -24.828 -4.914 1 97.88 345 THR A C 1
ATOM 2687 O O . THR A 1 345 ? -32.188 -25.094 -4.367 1 97.88 345 THR A O 1
ATOM 2690 N N . ARG A 1 346 ? -30.234 -25.734 -5.18 1 97.88 346 ARG A N 1
ATOM 2691 C CA . ARG A 1 346 ? -30.406 -27.141 -4.793 1 97.88 346 ARG A CA 1
ATOM 2692 C C . ARG A 1 346 ? -29.094 -27.719 -4.266 1 97.88 346 ARG A C 1
ATOM 2694 O O . ARG A 1 346 ? -28.031 -27.125 -4.449 1 97.88 346 ARG A O 1
ATOM 2701 N N . PRO A 1 347 ? -29.141 -28.812 -3.562 1 98.25 347 PRO A N 1
ATOM 2702 C CA . PRO A 1 347 ? -27.906 -29.453 -3.09 1 98.25 347 PRO A CA 1
ATOM 2703 C C . PRO A 1 347 ? -26.953 -29.797 -4.227 1 98.25 347 PRO A C 1
ATOM 2705 O O . PRO A 1 347 ? -27.391 -30.172 -5.316 1 98.25 347 PRO A O 1
ATOM 2708 N N . LEU A 1 348 ? -25.719 -29.812 -3.916 1 98.56 348 LEU A N 1
ATOM 2709 C CA . LEU A 1 348 ? -24.688 -30.109 -4.902 1 98.56 348 LEU A CA 1
ATOM 2710 C C . LEU A 1 348 ? -24.656 -31.594 -5.219 1 98.56 348 LEU A C 1
ATOM 2712 O O . LEU A 1 348 ? -24.359 -32.406 -4.344 1 98.56 348 LEU A O 1
ATOM 2716 N N . VAL A 1 349 ? -24.969 -31.875 -6.461 1 98.62 349 VAL A N 1
ATOM 2717 C CA . VAL A 1 349 ? -24.844 -33.219 -7.016 1 98.62 349 VAL A CA 1
ATOM 2718 C C . VAL A 1 349 ? -23.906 -33.188 -8.227 1 98.62 349 VAL A C 1
ATOM 2720 O O . VAL A 1 349 ? -24.203 -32.531 -9.234 1 98.62 349 VAL A O 1
ATOM 2723 N N . ALA A 1 350 ? -22.859 -33.969 -8.164 1 98.69 350 ALA A N 1
ATOM 2724 C CA . ALA A 1 350 ? -21.797 -33.875 -9.156 1 98.69 350 ALA A CA 1
ATOM 2725 C C . ALA A 1 350 ? -22.328 -34.188 -10.555 1 98.69 350 ALA A C 1
ATOM 2727 O O . ALA A 1 350 ? -21.938 -33.531 -11.523 1 98.69 350 ALA A O 1
ATOM 2728 N N . SER A 1 351 ? -23.141 -35.188 -10.703 1 98.69 351 SER A N 1
ATOM 2729 C CA . SER A 1 351 ? -23.641 -35.594 -12.016 1 98.69 351 SER A CA 1
ATOM 2730 C C . SER A 1 351 ? -24.5 -34.5 -12.648 1 98.69 351 SER A C 1
ATOM 2732 O O . SER A 1 351 ? -24.5 -34.312 -13.867 1 98.69 351 SER A O 1
ATOM 2734 N N . GLU A 1 352 ? -25.219 -33.781 -11.781 1 98.62 352 GLU A N 1
ATOM 2735 C CA . GLU A 1 352 ? -26.031 -32.688 -12.289 1 98.62 352 GLU A CA 1
ATOM 2736 C C . GLU A 1 352 ? -25.172 -31.531 -12.797 1 98.62 352 GLU A C 1
ATOM 2738 O O . GLU A 1 352 ? -25.453 -30.938 -13.844 1 98.62 352 GLU A O 1
ATOM 2743 N N . VAL A 1 353 ? -24.188 -31.203 -12.047 1 98.81 353 VAL A N 1
ATOM 2744 C CA . VAL A 1 353 ? -23.281 -30.125 -12.445 1 98.81 353 VAL A CA 1
ATOM 2745 C C . VAL A 1 353 ? -22.531 -30.531 -13.719 1 98.81 353 VAL A C 1
ATOM 2747 O O . VAL A 1 353 ? -22.391 -29.734 -14.641 1 98.81 353 VAL A O 1
ATOM 2750 N N . ALA A 1 354 ? -22.078 -31.781 -13.758 1 98.88 354 ALA A N 1
ATOM 2751 C CA . ALA A 1 354 ? -21.391 -32.281 -14.938 1 98.88 354 ALA A CA 1
ATOM 2752 C C . ALA A 1 354 ? -22.25 -32.188 -16.188 1 98.88 354 ALA A C 1
ATOM 2754 O O . ALA A 1 354 ? -21.781 -31.766 -17.25 1 98.88 354 ALA A O 1
ATOM 2755 N N . LYS A 1 355 ? -23.5 -32.531 -16.047 1 98.81 355 LYS A N 1
ATOM 2756 C CA . LYS A 1 355 ? -24.422 -32.406 -17.172 1 98.81 355 LYS A CA 1
ATOM 2757 C C . LYS A 1 355 ? -24.594 -30.969 -17.609 1 98.81 355 LYS A C 1
ATOM 2759 O O . LYS A 1 355 ? -24.578 -30.672 -18.797 1 98.81 355 LYS A O 1
ATOM 2764 N N . TYR A 1 356 ? -24.703 -30.109 -16.641 1 98.69 356 TYR A N 1
ATOM 2765 C CA . TYR A 1 356 ? -24.891 -28.688 -16.906 1 98.6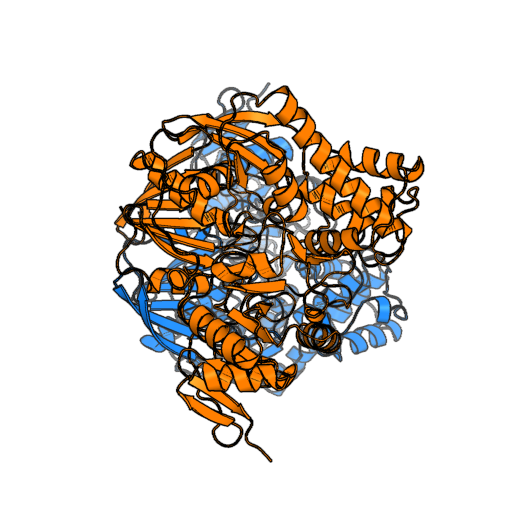9 356 TYR A CA 1
ATOM 2766 C C . TYR A 1 356 ? -23.688 -28.125 -17.672 1 98.69 356 TYR A C 1
ATOM 2768 O O . TYR A 1 356 ? -23.859 -27.359 -18.625 1 98.69 356 TYR A O 1
ATOM 2776 N N . ILE A 1 357 ? -22.5 -28.531 -17.344 1 98.81 357 ILE A N 1
ATOM 2777 C CA . ILE A 1 357 ? -21.266 -28.094 -18 1 98.81 357 ILE A CA 1
ATOM 2778 C C . ILE A 1 357 ? -21.172 -28.734 -19.375 1 98.81 357 ILE A C 1
ATOM 2780 O O . ILE A 1 357 ? -20.828 -28.078 -20.359 1 98.81 357 ILE A O 1
ATOM 2784 N N . LYS A 1 358 ? -21.5 -30.031 -19.453 1 98.5 358 LYS A N 1
ATOM 2785 C CA . LYS A 1 358 ? -21.484 -30.75 -20.719 1 98.5 358 LYS A CA 1
ATOM 2786 C C . LYS A 1 358 ? -22.391 -30.062 -21.75 1 98.5 358 LYS A C 1
ATOM 2788 O O . LYS A 1 358 ? -22.078 -30.031 -22.938 1 98.5 358 LYS A O 1
ATOM 2793 N N . ASP A 1 359 ? -23.438 -29.484 -21.234 1 98.06 359 ASP A N 1
ATOM 2794 C CA . ASP A 1 359 ? -24.422 -28.844 -22.109 1 98.06 359 ASP A CA 1
ATOM 2795 C C . ASP A 1 359 ? -23.953 -27.453 -22.547 1 98.06 359 ASP A C 1
ATOM 2797 O O . ASP A 1 359 ? -24.703 -26.719 -23.188 1 98.06 359 ASP A O 1
ATOM 2801 N N . GLY A 1 360 ? -22.797 -27.062 -22.125 1 97.81 360 GLY A N 1
ATOM 2802 C CA . GLY A 1 360 ? -22.203 -25.859 -22.672 1 97.81 360 GLY A CA 1
ATOM 2803 C C . GLY A 1 360 ? -22.188 -24.703 -21.703 1 97.81 360 GLY A C 1
ATOM 2804 O O . GLY A 1 360 ? -21.719 -23.609 -22.031 1 97.81 360 GLY A O 1
ATOM 2805 N N . ASN A 1 361 ? -22.625 -24.922 -20.453 1 98.5 361 ASN A N 1
ATOM 2806 C CA . ASN A 1 361 ? -22.703 -23.844 -19.469 1 98.5 361 ASN A CA 1
ATOM 2807 C C . ASN A 1 361 ? -21.375 -23.625 -18.766 1 98.5 361 ASN A C 1
ATOM 2809 O O . ASN A 1 361 ? -20.641 -24.578 -18.516 1 98.5 361 ASN A O 1
ATOM 2813 N N . ILE A 1 362 ? -21.062 -22.344 -18.5 1 98.81 362 ILE A N 1
ATOM 2814 C CA . ILE A 1 362 ? -19.875 -21.938 -17.766 1 98.81 362 ILE A CA 1
ATOM 2815 C C . ILE A 1 362 ? -20.266 -21.531 -16.344 1 98.81 362 ILE A C 1
ATOM 2817 O O . ILE A 1 362 ? -21.125 -20.672 -16.141 1 98.81 362 ILE A O 1
ATOM 2821 N N . ILE A 1 363 ? -19.609 -22.062 -15.32 1 98.81 363 ILE A N 1
ATOM 2822 C CA . ILE A 1 363 ? -20.078 -21.828 -13.961 1 98.81 363 ILE A CA 1
ATOM 2823 C C . ILE A 1 363 ? -18.938 -21.312 -13.094 1 98.81 363 ILE A C 1
ATOM 2825 O O . ILE A 1 363 ? -17.766 -21.562 -13.383 1 98.81 363 ILE A O 1
ATOM 2829 N N . GLY A 1 364 ? -19.312 -20.531 -12.062 1 98.88 364 GLY A N 1
ATOM 2830 C CA . GLY A 1 364 ? -18.406 -20.219 -10.977 1 98.88 364 GLY A CA 1
ATOM 2831 C C . GLY A 1 364 ? -18.406 -21.281 -9.883 1 98.88 364 GLY A C 1
ATOM 2832 O O . GLY A 1 364 ? -19.469 -21.703 -9.422 1 98.88 364 GLY A O 1
ATOM 2833 N N . TRP A 1 365 ? -17.25 -21.75 -9.516 1 98.81 365 TRP A N 1
ATOM 2834 C CA . TRP A 1 365 ? -17.062 -22.797 -8.523 1 98.81 365 TRP A CA 1
ATOM 2835 C C . TRP A 1 365 ? -16.297 -22.266 -7.312 1 98.81 365 TRP A C 1
ATOM 2837 O O . TRP A 1 365 ? -15.094 -22 -7.395 1 98.81 365 TRP A O 1
ATOM 2847 N N . ALA A 1 366 ? -16.969 -22.094 -6.172 1 98.81 366 ALA A N 1
ATOM 2848 C CA . ALA A 1 366 ? -16.375 -21.609 -4.93 1 98.81 366 ALA A CA 1
ATOM 2849 C C . ALA A 1 366 ? -16.688 -22.562 -3.77 1 98.81 366 ALA A C 1
ATOM 2851 O O . ALA A 1 366 ? -17.828 -22.625 -3.299 1 98.81 366 ALA A O 1
ATOM 2852 N N . ARG A 1 367 ? -15.688 -23.281 -3.322 1 98.12 367 ARG A N 1
ATOM 2853 C CA . ARG A 1 367 ? -15.883 -24.266 -2.26 1 98.12 367 ARG A CA 1
ATOM 2854 C C . ARG A 1 367 ? -14.695 -24.281 -1.303 1 98.12 367 ARG A C 1
ATOM 2856 O O . ARG A 1 367 ? -13.547 -24.234 -1.734 1 98.12 367 ARG A O 1
ATOM 2863 N N . GLY A 1 368 ? -15.023 -24.297 -0.029 1 98.31 368 GLY A N 1
ATOM 2864 C CA . GLY A 1 368 ? -13.992 -24.422 0.993 1 98.31 368 GLY A CA 1
ATOM 2865 C C . GLY A 1 368 ? -13.031 -23.25 1.019 1 98.31 368 GLY A C 1
ATOM 2866 O O . GLY A 1 368 ? -13.406 -22.125 0.68 1 98.31 368 GLY A O 1
ATOM 2867 N N . ARG A 1 369 ? -11.812 -23.547 1.522 1 98.56 369 ARG A N 1
ATOM 2868 C CA . ARG A 1 369 ? -10.773 -22.516 1.628 1 98.56 369 ARG A CA 1
ATOM 2869 C C . ARG A 1 369 ? -10.125 -22.25 0.272 1 98.56 369 ARG A C 1
ATOM 2871 O O . ARG A 1 369 ? -9.914 -23.188 -0.511 1 98.56 369 ARG A O 1
ATOM 2878 N N . TYR A 1 370 ? -9.867 -21.016 -0.023 1 98.69 370 TYR A N 1
ATOM 2879 C CA . TYR A 1 370 ? -9.219 -20.734 -1.298 1 98.69 370 TYR A CA 1
ATOM 2880 C C . TYR A 1 370 ? -7.758 -21.172 -1.276 1 98.69 370 TYR A C 1
ATOM 2882 O O . TYR A 1 370 ? -7.16 -21.297 -0.206 1 98.69 370 TYR A O 1
ATOM 2890 N N . GLU A 1 371 ? -7.203 -21.484 -2.385 1 98.56 371 GLU A N 1
ATOM 2891 C CA . GLU A 1 371 ? -5.832 -21.953 -2.557 1 98.56 371 GLU A CA 1
ATOM 2892 C C . GLU A 1 371 ? -4.832 -20.812 -2.41 1 98.56 371 GLU A C 1
ATOM 2894 O O . GLU A 1 371 ? -5.16 -19.656 -2.686 1 98.56 371 GLU A O 1
ATOM 2899 N N . MET A 1 372 ? -3.66 -21.125 -1.984 1 97.88 372 MET A N 1
ATOM 2900 C CA . MET A 1 372 ? -2.531 -20.203 -1.95 1 97.88 372 MET A CA 1
ATOM 2901 C C . MET A 1 372 ? -1.934 -20.016 -3.342 1 97.88 372 MET A C 1
ATOM 2903 O O . MET A 1 372 ? -2.043 -20.906 -4.191 1 97.88 372 MET A O 1
AT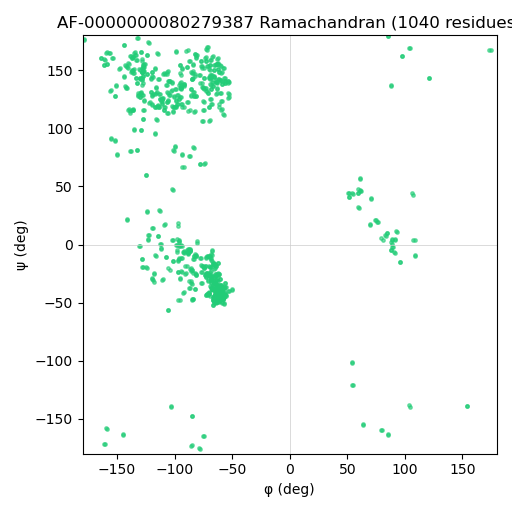OM 2907 N N . GLY A 1 373 ? -1.318 -18.844 -3.51 1 97.62 373 GLY A N 1
ATOM 2908 C CA . GLY A 1 373 ? -0.668 -18.578 -4.781 1 97.62 373 GLY A CA 1
ATOM 2909 C C . GLY A 1 373 ? -1.612 -18.016 -5.828 1 97.62 373 GLY A C 1
ATOM 2910 O O . GLY A 1 373 ? -2.807 -17.859 -5.574 1 97.62 373 GLY A O 1
ATOM 2911 N N . PRO A 1 374 ? -1.115 -17.75 -6.973 1 96.44 374 PRO A N 1
ATOM 2912 C CA . PRO A 1 374 ? -1.885 -17 -7.965 1 96.44 374 PRO A CA 1
ATOM 2913 C C . PRO A 1 374 ? -2.742 -17.891 -8.852 1 96.44 374 PRO A C 1
ATOM 2915 O O . PRO A 1 374 ? -3.561 -17.391 -9.633 1 96.44 374 PRO A O 1
ATOM 2918 N N . ARG A 1 375 ? -2.621 -19.219 -8.742 1 97.88 375 ARG A N 1
ATOM 2919 C CA . ARG A 1 375 ? -3.324 -20.125 -9.648 1 97.88 375 ARG A CA 1
ATOM 2920 C C . ARG A 1 375 ? -4.648 -20.578 -9.039 1 97.88 375 ARG A C 1
ATOM 2922 O O . ARG A 1 375 ? -4.73 -20.844 -7.84 1 97.88 375 ARG A O 1
ATOM 2929 N N . ALA A 1 376 ? -5.648 -20.641 -9.891 1 98.06 376 ALA A N 1
ATOM 2930 C CA . ALA A 1 376 ? -6.867 -21.312 -9.461 1 98.06 376 ALA A CA 1
ATOM 2931 C C . ALA A 1 376 ? -6.684 -22.828 -9.469 1 98.06 376 ALA A C 1
ATOM 2933 O O . ALA A 1 376 ? -6.379 -23.422 -10.516 1 98.06 376 ALA A O 1
ATOM 2934 N N . LEU A 1 377 ? -6.914 -23.438 -8.344 1 98.62 377 LEU A N 1
ATOM 2935 C CA . LEU A 1 377 ? -6.609 -24.859 -8.203 1 98.62 377 LEU A CA 1
ATOM 2936 C C . LEU A 1 377 ? -7.844 -25.641 -7.766 1 98.62 377 LEU A C 1
ATOM 2938 O O . LEU A 1 377 ? -7.738 -26.594 -6.996 1 98.62 377 LEU A O 1
ATOM 2942 N N . GLY A 1 378 ? -8.977 -25.109 -8.133 1 98.56 378 GLY A N 1
ATOM 2943 C CA . GLY A 1 378 ? -10.172 -25.922 -7.996 1 98.56 378 GLY A CA 1
ATOM 2944 C C . GLY A 1 378 ? -11.094 -25.453 -6.887 1 98.56 378 GLY A C 1
ATOM 2945 O O . GLY A 1 378 ? -12.211 -25.953 -6.75 1 98.56 378 GLY A O 1
ATOM 2946 N N . ASN A 1 379 ? -10.68 -24.5 -6.023 1 98.75 379 ASN A N 1
ATOM 2947 C CA . ASN A 1 379 ? -11.57 -24 -4.984 1 98.75 379 ASN A CA 1
ATOM 2948 C C . ASN A 1 379 ? -12.125 -22.625 -5.328 1 98.75 379 ASN A C 1
ATOM 2950 O O . ASN A 1 379 ? -13.125 -22.188 -4.75 1 98.75 379 ASN A O 1
ATOM 2954 N N . ARG A 1 380 ? -11.523 -21.875 -6.168 1 98.88 380 ARG A N 1
ATOM 2955 C CA . ARG A 1 380 ? -11.992 -20.625 -6.746 1 98.88 380 ARG A CA 1
ATOM 2956 C C . ARG A 1 380 ? -11.789 -20.609 -8.258 1 98.88 380 ARG A C 1
ATOM 2958 O O . ARG A 1 380 ? -10.883 -19.953 -8.766 1 98.88 380 ARG A O 1
ATOM 2965 N N . SER A 1 381 ? -12.719 -21.234 -8.945 1 98.81 381 SER A N 1
ATOM 2966 C CA . SER A 1 381 ? -12.492 -21.531 -10.359 1 98.81 381 SER A CA 1
ATOM 2967 C C . SER A 1 381 ? -13.727 -21.203 -11.188 1 98.81 381 SER A C 1
ATOM 2969 O O . SER A 1 381 ? -14.852 -21.25 -10.68 1 98.81 381 SER A O 1
ATOM 2971 N N . ILE A 1 382 ? -13.477 -20.797 -12.383 1 98.88 382 ILE A N 1
ATOM 2972 C CA . ILE A 1 382 ? -14.477 -20.859 -13.445 1 98.88 382 ILE A CA 1
ATOM 2973 C C . ILE A 1 382 ? -14.273 -22.125 -14.273 1 98.88 382 ILE A C 1
ATOM 2975 O O . ILE A 1 382 ? -13.18 -22.391 -14.773 1 98.88 382 ILE A O 1
ATOM 2979 N N . LEU A 1 383 ? -15.336 -22.922 -14.398 1 98.88 383 LEU A N 1
ATOM 2980 C CA . LEU A 1 383 ? -15.227 -24.219 -15.039 1 98.88 383 LEU A CA 1
ATOM 2981 C C . LEU A 1 383 ? -16.125 -24.297 -16.266 1 98.88 383 LEU A C 1
ATOM 2983 O O . LEU A 1 383 ? -17.219 -23.734 -16.281 1 98.88 383 LEU A O 1
ATOM 2987 N N . ALA A 1 384 ? -15.664 -25 -17.266 1 98.88 384 ALA A N 1
ATOM 2988 C CA . ALA A 1 384 ? -16.391 -25.203 -18.516 1 98.88 384 ALA A CA 1
ATOM 2989 C C . ALA A 1 384 ? -15.922 -26.453 -19.234 1 98.88 384 ALA A C 1
ATOM 2991 O O . ALA A 1 384 ? -14.883 -27.031 -18.891 1 98.88 384 ALA A O 1
ATOM 2992 N N . ALA A 1 385 ? -16.734 -26.891 -20.203 1 98.81 385 ALA A N 1
ATOM 2993 C CA . ALA A 1 385 ? -16.344 -28.016 -21.047 1 98.81 385 ALA A CA 1
ATOM 2994 C C . ALA A 1 385 ? -15.172 -27.641 -21.953 1 98.81 385 ALA A C 1
ATOM 2996 O O . ALA A 1 385 ? -15.109 -26.516 -22.469 1 98.81 385 ALA A O 1
ATOM 2997 N N . PRO A 1 386 ? -14.289 -28.516 -22.219 1 98.69 386 PRO A N 1
ATOM 2998 C CA . PRO A 1 386 ? -13.023 -28.172 -22.875 1 98.69 386 PRO A CA 1
ATOM 2999 C C . PRO A 1 386 ? -13.062 -28.406 -24.375 1 98.69 386 PRO A C 1
ATOM 3001 O O . PRO A 1 386 ? -12.023 -28.344 -25.047 1 98.69 386 PRO A O 1
ATOM 3004 N N . PHE A 1 387 ? -14.133 -28.562 -25.031 1 98.38 387 PHE A N 1
ATOM 3005 C CA . PHE A 1 387 ? -14.195 -29.25 -26.328 1 98.38 387 PHE A CA 1
ATOM 3006 C C . PHE A 1 387 ? -14.164 -28.25 -27.469 1 98.38 387 PHE A C 1
ATOM 3008 O O . PHE A 1 387 ? -13.82 -28.609 -28.609 1 98.38 387 PHE A O 1
ATOM 3015 N N . THR A 1 388 ? -14.547 -27.016 -27.266 1 97.19 388 THR A N 1
ATOM 3016 C CA . THR A 1 388 ? -14.734 -26.141 -28.422 1 97.19 388 THR A CA 1
ATOM 3017 C C . THR A 1 388 ? -13.945 -24.844 -28.266 1 97.19 388 THR A C 1
ATOM 3019 O O . THR A 1 388 ? -13.75 -24.375 -27.141 1 97.19 388 THR A O 1
ATOM 3022 N N . VAL A 1 389 ? -13.625 -24.266 -29.375 1 95.5 389 VAL A N 1
ATOM 3023 C CA . VAL A 1 389 ? -12.945 -22.969 -29.422 1 95.5 389 VAL A CA 1
ATOM 3024 C C . VAL A 1 389 ? -13.891 -21.875 -28.906 1 95.5 389 VAL A C 1
ATOM 3026 O O . VAL A 1 389 ? -13.453 -20.922 -28.281 1 95.5 389 VAL A O 1
ATOM 3029 N N . ASP A 1 390 ? -15.117 -22.094 -29.109 1 96.06 390 ASP A N 1
ATOM 3030 C CA . ASP A 1 390 ? -16.125 -21.141 -28.641 1 96.06 390 ASP A CA 1
ATOM 3031 C C . ASP A 1 390 ? -16.062 -20.969 -27.125 1 96.06 390 ASP A C 1
ATOM 3033 O O . ASP A 1 390 ? -16.266 -19.875 -26.594 1 96.06 390 ASP A O 1
ATOM 3037 N N . THR A 1 391 ? -15.812 -22.047 -26.484 1 97.19 391 THR A N 1
ATOM 3038 C CA . THR A 1 391 ? -15.672 -21.984 -25.031 1 97.19 391 THR A CA 1
ATOM 3039 C C . THR A 1 391 ? -14.516 -21.062 -24.641 1 97.19 391 THR A C 1
ATOM 3041 O O . THR A 1 391 ? -14.641 -20.266 -23.703 1 97.19 391 THR A O 1
ATOM 3044 N N . THR A 1 392 ? -13.414 -21.172 -25.359 1 96.25 392 THR A N 1
ATOM 3045 C CA . THR A 1 392 ? -12.266 -20.297 -25.109 1 96.25 392 THR A CA 1
ATOM 3046 C C . THR A 1 392 ? -12.648 -18.828 -25.266 1 96.25 392 THR A C 1
ATOM 3048 O O . THR A 1 392 ? -12.312 -18 -24.422 1 96.25 392 THR A O 1
ATOM 3051 N N . VAL A 1 393 ? -13.336 -18.531 -26.297 1 95.94 393 VAL A N 1
ATOM 3052 C CA . VAL A 1 393 ? -13.742 -17.156 -26.594 1 95.94 393 VAL A CA 1
ATOM 3053 C C . VAL A 1 393 ? -14.648 -16.641 -25.5 1 95.94 393 VAL A C 1
ATOM 3055 O O . VAL A 1 393 ? -14.469 -15.516 -25.016 1 95.94 393 VAL A O 1
ATOM 3058 N N . ARG A 1 394 ? -15.578 -17.438 -25.094 1 96.94 394 ARG A N 1
ATOM 3059 C CA . ARG A 1 394 ? -16.531 -17.031 -24.062 1 96.94 394 ARG A CA 1
ATOM 3060 C C . ARG A 1 394 ? -15.836 -16.812 -22.734 1 96.94 394 ARG A C 1
ATOM 3062 O O . ARG A 1 394 ? -16.141 -15.844 -22.016 1 96.94 394 ARG A O 1
ATOM 3069 N N . LEU A 1 395 ? -14.969 -17.734 -22.422 1 97.62 395 LEU A N 1
ATOM 3070 C CA . LEU A 1 395 ? -14.234 -17.609 -21.156 1 97.62 395 LEU A CA 1
ATOM 3071 C C . LEU A 1 395 ? -13.398 -16.344 -21.141 1 97.62 395 LEU A C 1
ATOM 3073 O O . LEU A 1 395 ? -13.359 -15.633 -20.125 1 97.62 395 LEU A O 1
ATOM 3077 N N . ASN A 1 396 ? -12.727 -16.031 -22.203 1 95.75 396 ASN A N 1
ATOM 3078 C CA . ASN A 1 396 ? -11.906 -14.828 -22.266 1 95.75 396 ASN A CA 1
ATOM 3079 C C . ASN A 1 396 ? -12.766 -13.562 -22.188 1 95.75 396 ASN A C 1
ATOM 3081 O O . ASN A 1 396 ? -12.336 -12.555 -21.641 1 95.75 396 ASN A O 1
ATOM 3085 N N . LYS A 1 397 ? -13.961 -13.656 -22.75 1 96.12 397 LYS A N 1
ATOM 3086 C CA . LYS A 1 397 ? -14.898 -12.539 -22.625 1 96.12 397 LYS A CA 1
ATOM 3087 C C . LYS A 1 397 ? -15.336 -12.344 -21.172 1 96.12 397 LYS A C 1
ATOM 3089 O O . LYS A 1 397 ? -15.344 -11.219 -20.672 1 96.12 397 LYS A O 1
ATOM 3094 N N . ILE A 1 398 ? -15.656 -13.406 -20.531 1 97 398 ILE A N 1
ATOM 3095 C CA . ILE A 1 398 ? -16.062 -13.367 -19.141 1 97 398 ILE A CA 1
ATOM 3096 C C . ILE A 1 398 ? -14.938 -12.797 -18.281 1 97 398 ILE A C 1
ATOM 3098 O O . ILE A 1 398 ? -15.172 -11.969 -17.391 1 97 398 ILE A O 1
ATOM 3102 N N . LYS A 1 399 ? -13.703 -13.195 -18.609 1 95.88 399 LYS A N 1
ATOM 3103 C CA . LYS A 1 399 ? -12.523 -12.789 -17.859 1 95.88 399 LYS A CA 1
ATOM 3104 C C . LYS A 1 399 ? -12.055 -11.398 -18.266 1 95.88 399 LYS A C 1
ATOM 3106 O O . LYS A 1 399 ? -11.203 -10.805 -17.609 1 95.88 399 LYS A O 1
ATOM 3111 N N . ARG A 1 400 ? -12.633 -10.828 -19.375 1 92 400 ARG A N 1
ATOM 3112 C CA . ARG A 1 400 ? -12.273 -9.516 -19.906 1 92 400 ARG A CA 1
ATOM 3113 C C . ARG A 1 400 ? -10.781 -9.414 -20.172 1 92 400 ARG A C 1
ATOM 3115 O O . ARG A 1 400 ? -10.117 -8.477 -19.703 1 92 400 ARG A O 1
ATOM 3122 N N . ARG A 1 401 ? -10.273 -10.406 -20.75 1 87.31 401 ARG A N 1
ATOM 3123 C CA . ARG A 1 401 ? -8.844 -10.391 -21.062 1 87.31 401 ARG A CA 1
ATOM 3124 C C . ARG A 1 401 ? -8.617 -10.602 -22.562 1 87.31 401 ARG A C 1
ATOM 3126 O O . ARG A 1 401 ? -9.57 -10.727 -23.328 1 87.31 401 ARG A O 1
ATOM 3133 N N . GLU A 1 402 ? -7.277 -10.484 -23 1 86.12 402 GLU A N 1
ATOM 3134 C CA . GLU A 1 402 ? -6.91 -10.578 -24.406 1 86.12 402 GLU A CA 1
ATOM 3135 C C . GLU A 1 402 ? -7.297 -11.938 -24.984 1 86.12 402 GLU A C 1
ATOM 3137 O O . GLU A 1 402 ? -7.223 -12.953 -24.297 1 86.12 402 GLU A O 1
ATOM 3142 N N . ASP A 1 403 ? -7.496 -11.969 -26.219 1 85.5 403 ASP A N 1
ATOM 3143 C CA . ASP A 1 403 ? -8.023 -13.148 -26.906 1 85.5 403 ASP A CA 1
ATOM 3144 C C . ASP A 1 403 ? -6.949 -14.227 -27.031 1 85.5 403 ASP A C 1
ATOM 3146 O O . ASP A 1 403 ? -7.266 -15.406 -27.234 1 85.5 403 ASP A O 1
ATOM 3150 N N . TYR A 1 404 ? -5.754 -13.844 -26.906 1 86.81 404 TYR A N 1
ATOM 3151 C CA . TYR A 1 404 ? -4.688 -14.812 -27.141 1 86.81 404 TYR A CA 1
ATOM 3152 C C . TYR A 1 404 ? -4.367 -15.586 -25.875 1 86.81 404 TYR A C 1
ATOM 3154 O O . TYR A 1 404 ? -3.562 -16.516 -25.891 1 86.81 404 TYR A O 1
ATOM 3162 N N . ARG A 1 405 ? -5.016 -15.234 -24.719 1 87.5 405 ARG A N 1
ATOM 3163 C CA . ARG A 1 405 ? -4.719 -15.891 -23.453 1 87.5 405 ARG A CA 1
ATOM 3164 C C . ARG A 1 405 ? -5.238 -17.328 -23.438 1 87.5 405 ARG A C 1
ATOM 3166 O O . ARG A 1 405 ? -6.418 -17.562 -23.703 1 87.5 405 ARG A O 1
ATOM 3173 N N . PRO A 1 406 ? -4.422 -18.234 -23.062 1 90.44 406 PRO A N 1
ATOM 3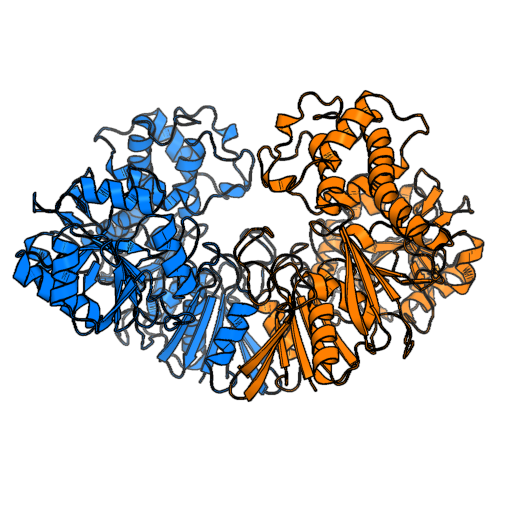174 C CA . PRO A 1 406 ? -4.848 -19.625 -23.016 1 90.44 406 PRO A CA 1
ATOM 3175 C C . PRO A 1 406 ? -5.707 -19.938 -21.797 1 90.44 406 PRO A C 1
ATOM 3177 O O . PRO A 1 406 ? -5.699 -19.188 -20.828 1 90.44 406 PRO A O 1
ATOM 3180 N N . ILE A 1 407 ? -6.473 -20.984 -21.906 1 96 407 ILE A N 1
ATOM 3181 C CA . ILE A 1 407 ? -7.25 -21.531 -20.797 1 96 407 ILE A CA 1
ATOM 3182 C C . ILE A 1 407 ? -6.605 -22.812 -20.281 1 96 407 ILE A C 1
ATOM 3184 O O . ILE A 1 407 ? -6.254 -23.688 -21.062 1 96 407 ILE A O 1
ATOM 3188 N N . ALA A 1 408 ? -6.438 -22.875 -18.984 1 97.31 408 ALA A N 1
ATOM 3189 C CA . ALA A 1 408 ? -5.773 -24.031 -18.406 1 97.31 408 ALA A CA 1
ATOM 3190 C C . ALA A 1 408 ? -6.766 -25.172 -18.156 1 97.31 408 ALA A C 1
ATOM 3192 O O . ALA A 1 408 ? -7.949 -24.922 -17.906 1 97.31 408 ALA A O 1
ATOM 3193 N N . PRO A 1 409 ? -6.309 -26.406 -18.25 1 98.19 409 PRO A N 1
ATOM 3194 C CA . PRO A 1 409 ? -7.137 -27.562 -17.875 1 98.19 409 PRO A CA 1
ATOM 3195 C C . PRO A 1 409 ? -6.934 -28 -16.438 1 98.19 409 PRO A C 1
ATOM 3197 O O . PRO A 1 409 ? -5.867 -27.781 -15.859 1 98.19 409 PRO A O 1
ATOM 3200 N N . ILE A 1 410 ? -7.93 -28.562 -15.883 1 98.81 410 ILE A N 1
ATOM 3201 C CA . ILE A 1 410 ? -7.895 -29.359 -14.664 1 98.81 410 ILE A CA 1
ATOM 3202 C C . ILE A 1 410 ? -8.352 -30.781 -14.969 1 98.81 410 ILE A C 1
ATOM 3204 O O . ILE A 1 410 ? -9.359 -30.984 -15.641 1 98.81 410 ILE A O 1
ATOM 3208 N N . ALA A 1 411 ? -7.582 -31.797 -14.547 1 98.81 411 ALA A N 1
ATOM 3209 C CA . ALA A 1 411 ? -7.848 -33.188 -14.953 1 98.81 411 ALA A CA 1
ATOM 3210 C C . ALA A 1 411 ? -7.566 -34.156 -13.805 1 98.81 411 ALA A C 1
ATOM 3212 O O . ALA A 1 411 ? -6.793 -33.844 -12.898 1 98.81 411 ALA A O 1
ATOM 3213 N N . LEU A 1 412 ? -8.25 -35.281 -13.867 1 98.69 412 LEU A N 1
ATOM 3214 C CA . LEU A 1 412 ? -7.887 -36.344 -12.961 1 98.69 412 LEU A CA 1
ATOM 3215 C C . LEU A 1 412 ? -6.469 -36.844 -13.242 1 98.69 412 LEU A C 1
ATOM 3217 O O . LEU A 1 412 ? -6.125 -37.125 -14.391 1 98.69 412 LEU A O 1
ATOM 3221 N N . GLU A 1 413 ? -5.711 -36.906 -12.195 1 98.38 413 GLU A N 1
ATOM 3222 C CA . GLU A 1 413 ? -4.309 -37.281 -12.344 1 98.38 413 GLU A CA 1
ATOM 3223 C C . GLU A 1 413 ? -4.156 -38.656 -12.992 1 98.38 413 GLU A C 1
ATOM 3225 O O . GLU A 1 413 ? -3.287 -38.844 -13.844 1 98.38 413 GLU A O 1
ATOM 3230 N N . SER A 1 414 ? -5.016 -39.594 -12.703 1 97.88 414 SER A N 1
ATOM 3231 C CA . SER A 1 414 ? -4.945 -40.969 -13.195 1 97.88 414 SER A CA 1
ATOM 3232 C C . SER A 1 414 ? -5.211 -41.031 -14.695 1 97.88 414 SER A C 1
ATOM 3234 O O . SER A 1 414 ? -4.699 -41.938 -15.383 1 97.88 414 SER A O 1
ATOM 3236 N N . ASP A 1 415 ? -5.957 -40.094 -15.227 1 98.12 415 ASP A N 1
ATOM 3237 C CA . ASP A 1 415 ? -6.367 -40.156 -16.625 1 98.12 415 ASP A CA 1
ATOM 3238 C C . ASP A 1 415 ? -5.508 -39.219 -17.484 1 98.12 415 ASP A C 1
ATOM 3240 O O . ASP A 1 415 ? -5.504 -39.312 -18.703 1 98.12 415 ASP A O 1
ATOM 3244 N N . ALA A 1 416 ? -4.781 -38.344 -16.859 1 97.94 416 ALA A N 1
ATOM 3245 C CA . ALA A 1 416 ? -4.113 -37.25 -17.547 1 97.94 416 ALA A CA 1
ATOM 3246 C C . ALA A 1 416 ? -3.207 -37.75 -18.672 1 97.94 416 ALA A C 1
ATOM 3248 O O . ALA A 1 416 ? -3.164 -37.188 -19.75 1 97.94 416 ALA A O 1
ATOM 3249 N N . PRO A 1 417 ? -2.537 -38.906 -18.484 1 97.12 417 PRO A N 1
ATOM 3250 C CA . PRO A 1 417 ? -1.616 -39.375 -19.516 1 97.12 417 PRO A CA 1
ATOM 3251 C C . PRO A 1 417 ? -2.334 -39.781 -20.797 1 97.12 417 PRO A C 1
ATOM 3253 O O . PRO A 1 417 ? -1.691 -39.969 -21.828 1 97.12 417 PRO A O 1
ATOM 3256 N N . LYS A 1 418 ? -3.65 -39.938 -20.703 1 97.56 418 LYS A N 1
ATOM 3257 C CA . LYS A 1 418 ? -4.414 -40.281 -21.906 1 97.56 418 LYS A CA 1
ATOM 3258 C C . LYS A 1 418 ? -4.391 -39.125 -22.906 1 97.56 418 LYS A C 1
ATOM 3260 O O . LYS A 1 418 ? -4.484 -39.344 -24.125 1 97.56 418 LYS A O 1
ATOM 3265 N N . TRP A 1 419 ? -4.23 -37.938 -22.359 1 98 419 TRP A N 1
ATOM 3266 C CA . TRP A 1 419 ? -4.457 -36.781 -23.266 1 98 419 TRP A CA 1
ATOM 3267 C C . TRP A 1 419 ? -3.279 -35.812 -23.234 1 98 419 TRP A C 1
ATOM 3269 O O . TRP A 1 419 ? -3.195 -34.906 -24.047 1 98 419 TRP A O 1
ATOM 3279 N N . PHE A 1 420 ? -2.398 -36 -22.25 1 98 420 PHE A N 1
ATOM 3280 C CA . PHE A 1 420 ? -1.264 -35.094 -22.078 1 98 420 PHE A CA 1
ATOM 3281 C C . PHE A 1 420 ? 0.042 -35.875 -22 1 98 420 PHE A C 1
ATOM 3283 O O . PHE A 1 420 ? 0.073 -37 -21.484 1 98 420 PHE A O 1
ATOM 3290 N N . VAL A 1 421 ? 1.139 -35.281 -22.484 1 97.62 421 VAL A N 1
ATOM 3291 C CA . VAL A 1 421 ? 2.455 -35.906 -22.406 1 97.62 421 VAL A CA 1
ATOM 3292 C C . VAL A 1 421 ? 3.492 -34.875 -21.953 1 97.62 421 VAL A C 1
ATOM 3294 O O . VAL A 1 421 ? 3.301 -33.688 -22.125 1 97.62 421 VAL A O 1
ATOM 3297 N N . GLY A 1 422 ? 4.555 -35.438 -21.25 1 95.62 422 GLY A N 1
ATOM 3298 C CA . GLY A 1 422 ? 5.586 -34.562 -20.703 1 95.62 422 GLY A CA 1
ATOM 3299 C C . GLY A 1 422 ? 5.453 -34.375 -19.203 1 95.62 422 GLY A C 1
ATOM 3300 O O . GLY A 1 422 ? 5.297 -35.344 -18.453 1 95.62 422 GLY A O 1
ATOM 3301 N N . SER A 1 423 ? 5.652 -33.219 -18.734 1 92.56 423 SER A N 1
ATOM 3302 C CA . SER A 1 423 ? 5.535 -32.875 -17.312 1 92.56 423 SER A CA 1
ATOM 3303 C C . SER A 1 423 ? 4.078 -32.812 -16.875 1 92.56 423 SER A C 1
ATOM 3305 O O . SER A 1 423 ? 3.6 -31.781 -16.422 1 92.56 423 SER A O 1
ATOM 3307 N N . VAL A 1 424 ? 3.445 -33.938 -16.828 1 91.69 424 VAL A N 1
ATOM 3308 C CA . VAL A 1 424 ? 1.99 -34.031 -16.75 1 91.69 424 VAL A CA 1
ATOM 3309 C C . VAL A 1 424 ? 1.548 -33.906 -15.289 1 91.69 424 VAL A C 1
ATOM 3311 O O . VAL A 1 424 ? 0.631 -33.156 -14.977 1 91.69 424 VAL A O 1
ATOM 3314 N N . GLN A 1 425 ? 2.223 -34.656 -14.359 1 94.62 425 GLN A N 1
ATOM 3315 C CA . GLN A 1 425 ? 1.822 -34.562 -12.961 1 94.62 425 GLN A CA 1
ATOM 3316 C C . GLN A 1 425 ? 2.17 -33.219 -12.359 1 94.62 425 GLN A C 1
ATOM 3318 O O . GLN A 1 425 ? 3.344 -32.906 -12.141 1 94.62 425 GLN A O 1
ATOM 3323 N N . ASP A 1 426 ? 1.148 -32.438 -12.148 1 97.31 426 ASP A N 1
ATOM 3324 C CA . ASP A 1 426 ? 1.327 -31.062 -11.672 1 97.31 426 ASP A CA 1
ATOM 3325 C C . ASP A 1 426 ? 0.112 -30.594 -10.875 1 97.31 426 ASP A C 1
ATOM 3327 O O . ASP A 1 426 ? -0.784 -29.953 -11.422 1 97.31 426 ASP A O 1
ATOM 3331 N N . PRO A 1 427 ? 0.169 -30.828 -9.578 1 97.81 427 PRO A N 1
ATOM 3332 C CA . PRO A 1 427 ? -0.981 -30.438 -8.758 1 97.81 427 PRO A CA 1
ATOM 3333 C C . PRO A 1 427 ? -1.144 -28.922 -8.648 1 97.81 427 PRO A C 1
ATOM 3335 O O . PRO A 1 427 ? -2.201 -28.453 -8.234 1 97.81 427 PRO A O 1
ATOM 3338 N N . TYR A 1 428 ? -0.118 -28.156 -9.086 1 98.19 428 TYR A N 1
ATOM 3339 C CA . TYR A 1 428 ? -0.149 -26.734 -8.758 1 98.19 428 TYR A CA 1
ATOM 3340 C C . TYR A 1 428 ? -0.101 -25.875 -10.023 1 98.19 428 TYR A C 1
ATOM 3342 O O . TYR A 1 428 ? 0.065 -24.656 -9.945 1 98.19 428 TYR A O 1
ATOM 3350 N N . MET A 1 429 ? -0.202 -26.5 -11.188 1 97.88 429 MET A N 1
ATOM 3351 C CA . MET A 1 429 ? -0.293 -25.797 -12.469 1 97.88 429 MET A CA 1
ATOM 3352 C C . MET A 1 429 ? 0.955 -24.953 -12.719 1 97.88 429 MET A C 1
ATOM 3354 O O . MET A 1 429 ? 0.859 -23.75 -12.961 1 97.88 429 MET A O 1
ATOM 3358 N N . LEU A 1 430 ? 2.111 -25.641 -12.695 1 98.31 430 LEU A N 1
ATOM 3359 C CA . LEU A 1 430 ? 3.357 -24.891 -12.773 1 98.31 430 LEU A CA 1
ATOM 3360 C C . LEU A 1 430 ? 4.211 -25.359 -13.945 1 98.31 430 LEU A C 1
ATOM 3362 O O . LEU A 1 430 ? 5.348 -24.922 -14.109 1 98.31 430 LEU A O 1
ATOM 3366 N N . TYR A 1 431 ? 3.67 -26.297 -14.758 1 98 431 TYR A N 1
ATOM 3367 C CA . TYR A 1 431 ? 4.422 -26.844 -15.875 1 98 431 TYR A CA 1
ATOM 3368 C C . TYR A 1 431 ? 3.578 -26.875 -17.141 1 98 431 TYR A C 1
ATOM 3370 O O . TYR A 1 431 ? 2.381 -27.172 -17.094 1 98 431 TYR A O 1
ATOM 3378 N N . PHE A 1 432 ? 4.238 -26.609 -18.281 1 97 432 PHE A N 1
ATOM 3379 C CA . PHE A 1 432 ? 3.598 -26.859 -19.562 1 97 432 PHE A CA 1
ATOM 3380 C C . PHE A 1 432 ? 3.777 -28.328 -19.969 1 97 432 PHE A C 1
ATOM 3382 O O . PHE A 1 432 ? 4.801 -28.938 -19.672 1 97 432 PHE A O 1
ATOM 3389 N N . ASN A 1 433 ? 2.762 -28.828 -20.562 1 97.06 433 ASN A N 1
ATOM 3390 C CA . ASN A 1 433 ? 2.795 -30.125 -21.234 1 97.06 433 ASN A CA 1
ATOM 3391 C C . ASN A 1 433 ? 2.166 -30.047 -22.625 1 97.06 433 ASN A C 1
ATOM 3393 O O . ASN A 1 433 ? 1.748 -28.984 -23.062 1 97.06 433 ASN A O 1
ATOM 3397 N N . HIS A 1 434 ? 2.195 -31.188 -23.328 1 97.62 434 HIS A N 1
ATOM 3398 C CA . HIS A 1 434 ? 1.638 -31.203 -24.672 1 97.62 434 HIS A CA 1
ATOM 3399 C C . HIS A 1 434 ? 0.315 -31.969 -24.703 1 97.62 434 HIS A C 1
ATOM 3401 O O . HIS A 1 434 ? 0.186 -33.031 -24.094 1 97.62 434 HIS A O 1
ATOM 3407 N N . VAL A 1 435 ? -0.638 -31.406 -25.422 1 98.25 435 VAL A N 1
ATOM 3408 C CA . VAL A 1 435 ? -1.947 -32.031 -25.578 1 98.25 435 VAL A CA 1
ATOM 3409 C C . VAL A 1 435 ? -1.91 -33.031 -26.75 1 98.25 435 VAL A C 1
ATOM 3411 O O . VAL A 1 435 ? -1.442 -32.688 -27.844 1 98.25 435 VAL A O 1
ATOM 3414 N N . THR A 1 436 ? -2.439 -34.188 -26.547 1 97.62 436 THR A N 1
ATOM 3415 C CA . THR A 1 436 ? -2.355 -35.188 -27.594 1 97.62 436 THR A CA 1
ATOM 3416 C C . THR A 1 436 ? -3.732 -35.469 -28.188 1 97.62 436 THR A C 1
ATOM 3418 O O . THR A 1 436 ? -3.857 -36.25 -29.156 1 97.62 436 THR A O 1
ATOM 3421 N N . SER A 1 437 ? -4.715 -34.875 -27.672 1 96.88 437 SER A N 1
ATOM 3422 C CA . SER A 1 437 ? -6.07 -35.062 -28.172 1 96.88 437 SER A CA 1
ATOM 3423 C C . SER A 1 437 ? -6.52 -33.844 -29 1 96.88 437 SER A C 1
ATOM 3425 O O . SER A 1 437 ? -6.363 -32.719 -28.578 1 96.88 437 SER A O 1
ATOM 3427 N N . ASP A 1 438 ? -7.23 -34.156 -30.094 1 95.88 438 ASP A N 1
ATOM 3428 C CA . ASP A 1 438 ? -7.758 -33.094 -30.953 1 95.88 438 ASP A CA 1
ATOM 3429 C C . ASP A 1 438 ? -9.133 -32.625 -30.469 1 95.88 438 ASP A C 1
ATOM 3431 O O . ASP A 1 438 ? -9.664 -31.625 -30.938 1 95.88 438 ASP A O 1
ATOM 3435 N N . GLU A 1 439 ? -9.602 -33.312 -29.453 1 97.38 439 GLU A N 1
ATOM 3436 C CA . GLU A 1 439 ? -10.945 -33 -28.969 1 97.38 439 GLU A CA 1
ATOM 3437 C C . GLU A 1 439 ? -10.906 -31.859 -27.938 1 97.38 439 GLU A C 1
ATOM 3439 O O . GLU A 1 439 ? -11.93 -31.219 -27.672 1 97.38 439 GLU A O 1
ATOM 3444 N N . LEU A 1 440 ? -9.781 -31.656 -27.359 1 98.25 440 LEU A N 1
ATOM 3445 C CA . LEU A 1 440 ? -9.648 -30.688 -26.266 1 98.25 440 LEU A CA 1
ATOM 3446 C C . LEU A 1 440 ? -9.242 -29.312 -26.797 1 98.25 440 LEU A C 1
ATOM 3448 O O . LEU A 1 440 ? -8.203 -28.781 -26.422 1 98.25 440 LEU A O 1
ATOM 3452 N N . LYS A 1 441 ? -10.094 -28.703 -27.516 1 97.38 441 LYS A N 1
ATOM 3453 C CA . LYS A 1 441 ? -9.773 -27.5 -28.297 1 97.38 441 LYS A CA 1
ATOM 3454 C C . LYS A 1 441 ? -9.703 -26.266 -27.391 1 97.38 441 LYS A C 1
ATOM 3456 O O . LYS A 1 441 ? -8.844 -25.406 -27.594 1 97.38 441 LYS A O 1
ATOM 3461 N N . ALA A 1 442 ? -10.5 -26.219 -26.344 1 97.56 442 ALA A N 1
ATOM 3462 C CA . ALA A 1 442 ? -10.641 -25.016 -25.531 1 97.56 442 ALA A CA 1
ATOM 3463 C C . ALA A 1 442 ? -9.383 -24.766 -24.703 1 97.56 442 ALA A C 1
ATOM 3465 O O . ALA A 1 442 ? -9.086 -23.609 -24.344 1 97.56 442 ALA A O 1
ATOM 3466 N N . ILE A 1 443 ? -8.664 -25.875 -24.469 1 97.62 443 ILE A N 1
ATOM 3467 C CA . ILE A 1 443 ? -7.582 -25.766 -23.5 1 97.62 443 ILE A CA 1
ATOM 3468 C C . ILE A 1 443 ? -6.238 -25.922 -24.203 1 97.62 443 ILE A C 1
ATOM 3470 O O . ILE A 1 443 ? -5.188 -25.938 -23.547 1 97.62 443 ILE A O 1
ATOM 3474 N N . THR A 1 444 ? -6.199 -26.109 -25.5 1 97.31 444 THR A N 1
ATOM 3475 C CA . THR A 1 444 ? -4.961 -26.266 -26.266 1 97.31 444 THR A CA 1
ATOM 3476 C C . THR A 1 444 ? -4.473 -24.938 -26.797 1 97.31 444 THR A C 1
ATOM 3478 O O . THR A 1 444 ? -5.16 -24.297 -27.594 1 97.31 444 THR A O 1
ATOM 3481 N N . HIS A 1 445 ? -3.328 -24.562 -26.375 1 95.25 445 HIS A N 1
ATOM 3482 C CA . HIS A 1 445 ? -2.734 -23.328 -26.859 1 95.25 445 HIS A CA 1
ATOM 3483 C C . HIS A 1 445 ? -2.273 -23.469 -28.312 1 95.25 445 HIS A C 1
ATOM 3485 O O . HIS A 1 445 ? -2.219 -24.578 -28.844 1 95.25 445 HIS A O 1
ATOM 3491 N N . VAL A 1 446 ? -1.916 -22.438 -28.938 1 94.25 446 VAL A N 1
ATOM 3492 C CA . VAL A 1 446 ? -1.585 -22.375 -30.359 1 94.25 446 VAL A CA 1
ATOM 3493 C C . VAL A 1 446 ? -0.367 -23.25 -30.641 1 94.25 446 VAL A C 1
ATOM 3495 O O . VAL A 1 446 ? -0.252 -23.844 -31.719 1 94.25 446 VAL A O 1
ATOM 3498 N N . ASP A 1 447 ? 0.469 -23.453 -29.656 1 95.06 447 ASP A N 1
ATOM 3499 C CA . ASP A 1 447 ? 1.672 -24.25 -29.844 1 95.06 447 ASP A CA 1
ATOM 3500 C C . ASP A 1 447 ? 1.449 -25.688 -29.406 1 95.06 447 ASP A C 1
ATOM 3502 O O . ASP A 1 447 ? 2.404 -26.453 -29.266 1 95.06 447 ASP A O 1
ATOM 3506 N N . GLY A 1 448 ? 0.252 -26 -29 1 96.5 448 GLY A N 1
ATOM 3507 C CA . GLY A 1 448 ? -0.104 -27.359 -28.656 1 96.5 448 GLY A CA 1
ATOM 3508 C C . GLY A 1 448 ? 0.102 -27.672 -27.188 1 96.5 448 GLY A C 1
ATOM 3509 O O . GLY A 1 448 ? -0.104 -28.812 -26.75 1 96.5 448 GLY A O 1
ATOM 3510 N N . THR A 1 449 ? 0.467 -26.719 -26.422 1 96.94 449 THR A N 1
ATOM 3511 C CA . THR A 1 449 ? 0.771 -26.969 -25.016 1 96.94 449 THR A CA 1
ATOM 3512 C C . THR A 1 449 ? -0.42 -26.594 -24.141 1 96.94 449 THR A C 1
ATOM 3514 O O . THR A 1 449 ? -1.387 -26 -24.609 1 96.94 449 THR A O 1
ATOM 3517 N N . ALA A 1 450 ? -0.379 -27.031 -22.906 1 97.31 450 ALA A N 1
ATOM 3518 C CA . ALA A 1 450 ? -1.321 -26.656 -21.844 1 97.31 450 ALA A CA 1
ATOM 3519 C C . ALA A 1 450 ? -0.641 -26.641 -20.484 1 97.31 450 ALA A C 1
ATOM 3521 O O . ALA A 1 450 ? 0.39 -27.297 -20.297 1 97.31 450 ALA A O 1
ATOM 3522 N N . ARG A 1 451 ? -1.123 -25.844 -19.625 1 96.69 451 ARG A N 1
ATOM 3523 C CA . ARG A 1 451 ? -0.702 -25.828 -18.234 1 96.69 451 ARG A CA 1
ATOM 3524 C C . ARG A 1 451 ? -1.688 -26.594 -17.344 1 96.69 451 ARG A C 1
ATOM 3526 O O . ARG A 1 451 ? -2.533 -25.984 -16.688 1 96.69 451 ARG A O 1
ATOM 3533 N N . THR A 1 452 ? -1.545 -27.875 -17.266 1 96.81 452 THR A N 1
ATOM 3534 C CA . THR A 1 452 ? -2.553 -28.781 -16.719 1 96.81 452 THR A CA 1
ATOM 3535 C C . THR A 1 452 ? -2.379 -28.938 -15.211 1 96.81 452 THR A C 1
ATOM 3537 O O . THR A 1 452 ? -1.304 -29.312 -14.742 1 96.81 452 THR A O 1
ATOM 3540 N N . GLN A 1 453 ? -3.414 -28.625 -14.492 1 98.44 453 GLN A N 1
ATOM 3541 C CA . GLN A 1 453 ? -3.463 -29.062 -13.094 1 98.44 453 GLN A CA 1
ATOM 3542 C C . GLN A 1 453 ? -3.971 -30.5 -12.984 1 98.44 453 GLN A C 1
ATOM 3544 O O . GLN A 1 453 ? -5.023 -30.828 -13.531 1 98.44 453 GLN A O 1
ATOM 3549 N N . THR A 1 454 ? -3.271 -31.359 -12.305 1 98.62 454 THR A N 1
ATOM 3550 C CA . THR A 1 454 ? -3.756 -32.688 -12.023 1 98.62 454 THR A CA 1
ATOM 3551 C C . THR A 1 454 ? -4.258 -32.812 -10.594 1 98.62 454 THR A C 1
ATOM 3553 O O . THR A 1 454 ? -3.666 -32.25 -9.672 1 98.62 454 THR A O 1
ATOM 3556 N N . VAL A 1 455 ? -5.395 -33.531 -10.414 1 98.31 455 VAL A N 1
ATOM 3557 C CA . VAL A 1 455 ? -6.016 -33.594 -9.094 1 98.31 455 VAL A CA 1
ATOM 3558 C C . VAL A 1 455 ? -6.266 -35.062 -8.703 1 98.31 455 VAL A C 1
ATOM 3560 O O . VAL A 1 455 ? -6.539 -35.906 -9.57 1 98.31 455 VAL A O 1
ATOM 3563 N N . THR A 1 456 ? -6.094 -35.375 -7.422 1 98.25 456 THR A N 1
ATOM 3564 C CA . THR A 1 456 ? -6.473 -36.625 -6.812 1 98.25 456 THR A CA 1
ATOM 3565 C C . THR A 1 456 ? -7.574 -36.438 -5.777 1 98.25 456 THR A C 1
ATOM 3567 O O . THR A 1 456 ? -7.836 -35.312 -5.355 1 98.25 456 THR A O 1
ATOM 3570 N N . ARG A 1 457 ? -8.211 -37.5 -5.398 1 97.94 457 ARG A N 1
ATOM 3571 C CA . ARG A 1 457 ? -9.273 -37.406 -4.402 1 97.94 457 ARG A CA 1
ATOM 3572 C C . ARG A 1 457 ? -8.734 -36.906 -3.072 1 97.94 457 ARG A C 1
ATOM 3574 O O . ARG A 1 457 ? -9.398 -36.094 -2.389 1 97.94 457 ARG A O 1
ATOM 3581 N N . GLU A 1 458 ? -7.566 -37.312 -2.738 1 97 458 GLU A N 1
ATOM 3582 C CA . GLU A 1 458 ? -6.938 -36.906 -1.487 1 97 458 GLU A CA 1
ATOM 3583 C C . GLU A 1 458 ? -6.723 -35.375 -1.45 1 97 458 GLU A C 1
ATOM 3585 O O . GLU A 1 458 ? -6.879 -34.75 -0.401 1 97 458 GLU A O 1
ATOM 3590 N N . ARG A 1 459 ? -6.422 -34.781 -2.504 1 96.56 459 ARG A N 1
ATOM 3591 C CA . ARG A 1 459 ? -6.066 -33.375 -2.547 1 96.56 459 ARG A CA 1
ATOM 3592 C C . ARG A 1 459 ? -7.309 -32.5 -2.691 1 96.56 459 ARG A C 1
ATOM 3594 O O . ARG A 1 459 ? -7.371 -31.406 -2.139 1 96.56 459 ARG A O 1
ATOM 3601 N N . ASN A 1 460 ? -8.281 -33 -3.49 1 98.19 460 ASN A N 1
ATOM 3602 C CA . ASN A 1 460 ? -9.516 -32.25 -3.688 1 98.19 460 ASN A CA 1
ATOM 3603 C C . ASN A 1 460 ? -10.68 -33.156 -4.074 1 98.19 460 ASN A C 1
ATOM 3605 O O . ASN A 1 460 ? -10.969 -33.344 -5.258 1 98.19 460 ASN A O 1
ATOM 3609 N N . ALA A 1 461 ? -11.406 -33.625 -3.102 1 98.25 461 ALA A N 1
ATOM 3610 C CA . ALA A 1 461 ? -12.469 -34.625 -3.307 1 98.25 461 ALA A CA 1
ATOM 3611 C C . ALA A 1 461 ? -13.617 -34 -4.121 1 98.25 461 ALA A C 1
ATOM 3613 O O . ALA A 1 461 ? -14.211 -34.688 -4.953 1 98.25 461 ALA A O 1
ATOM 3614 N N . GLY A 1 462 ? -13.938 -32.812 -3.887 1 98.19 462 GLY A N 1
ATOM 3615 C CA . GLY A 1 462 ? -15.031 -32.156 -4.594 1 98.19 462 GLY A CA 1
ATOM 3616 C C . GLY A 1 462 ? -14.805 -32.062 -6.094 1 98.19 462 GLY A C 1
ATOM 3617 O O . GLY A 1 462 ? -15.68 -32.438 -6.879 1 98.19 462 GLY A O 1
ATOM 3618 N N . ILE A 1 463 ? -13.695 -31.625 -6.523 1 98.62 463 ILE A N 1
ATOM 3619 C CA . ILE A 1 463 ? -13.352 -31.531 -7.941 1 98.62 463 ILE A CA 1
ATOM 3620 C C . ILE A 1 463 ? -13.266 -32.938 -8.547 1 98.62 463 ILE A C 1
ATOM 3622 O O . ILE A 1 463 ? -13.664 -33.156 -9.688 1 98.62 463 ILE A O 1
ATOM 3626 N N . THR A 1 464 ? -12.711 -33.875 -7.777 1 98.69 464 THR A N 1
ATOM 3627 C CA . THR A 1 464 ? -12.609 -35.25 -8.258 1 98.69 464 THR A CA 1
ATOM 3628 C C . THR A 1 464 ? -13.992 -35.812 -8.57 1 98.69 464 THR A C 1
ATOM 3630 O O . THR A 1 464 ? -14.188 -36.469 -9.609 1 98.69 464 THR A O 1
ATOM 3633 N N . ASP A 1 465 ? -14.938 -35.562 -7.668 1 98.75 465 ASP A N 1
ATOM 3634 C CA . ASP A 1 465 ? -16.312 -36.031 -7.902 1 98.75 465 ASP A CA 1
ATOM 3635 C C . ASP A 1 465 ? -16.844 -35.469 -9.219 1 98.75 465 ASP A C 1
ATOM 3637 O O . ASP A 1 465 ? -17.484 -36.188 -9.992 1 98.75 465 ASP A O 1
ATOM 3641 N N . LEU A 1 466 ? -16.609 -34.188 -9.414 1 98.88 466 LEU A N 1
ATOM 3642 C CA . LEU A 1 466 ? -17.094 -33.531 -10.617 1 98.88 466 LEU A CA 1
ATOM 3643 C C . LEU A 1 466 ? -16.438 -34.125 -11.867 1 98.88 466 LEU A C 1
ATOM 3645 O O . LEU A 1 466 ? -17.109 -34.406 -12.859 1 98.88 466 LEU A O 1
ATOM 3649 N N . LEU A 1 467 ? -15.117 -34.281 -11.852 1 98.88 467 LEU A N 1
ATOM 3650 C CA . LEU A 1 467 ? -14.375 -34.812 -13 1 98.88 467 LEU A CA 1
ATOM 3651 C C . LEU A 1 467 ? -14.797 -36.219 -13.32 1 98.88 467 LEU A C 1
ATOM 3653 O O . LEU A 1 467 ? -14.898 -36.594 -14.492 1 98.88 467 LEU A O 1
ATOM 3657 N N . GLU A 1 468 ? -15 -37.031 -12.289 1 98.81 468 GLU A N 1
ATOM 3658 C CA . GLU A 1 468 ? -15.461 -38.406 -12.5 1 98.81 468 GLU A CA 1
ATOM 3659 C C . GLU A 1 468 ? -16.859 -38.438 -13.125 1 98.81 468 GLU A C 1
ATOM 3661 O O . GLU A 1 468 ? -17.109 -39.219 -14.047 1 98.81 468 GLU A O 1
ATOM 3666 N N . ALA A 1 469 ? -17.719 -37.594 -12.602 1 98.88 469 ALA A N 1
ATOM 3667 C CA . ALA A 1 469 ? -19.062 -37.5 -13.164 1 98.88 469 ALA A CA 1
ATOM 3668 C C . ALA A 1 469 ? -19.016 -37.031 -14.617 1 98.88 469 ALA A C 1
ATOM 3670 O O . ALA A 1 469 ? -19.766 -37.531 -15.461 1 98.88 469 ALA A O 1
ATOM 3671 N N . PHE A 1 470 ? -18.234 -36.125 -14.945 1 98.81 470 PHE A N 1
ATOM 3672 C CA . PHE A 1 470 ? -18.094 -35.594 -16.312 1 98.81 470 PHE A CA 1
ATOM 3673 C C . PHE A 1 470 ? -17.547 -36.688 -17.234 1 98.81 470 PHE A C 1
ATOM 3675 O O . PHE A 1 470 ? -18.016 -36.812 -18.375 1 98.81 470 PHE A O 1
ATOM 3682 N N . ARG A 1 471 ? -16.562 -37.469 -16.75 1 98.75 471 ARG A N 1
ATOM 3683 C CA . ARG A 1 471 ? -16 -38.562 -17.5 1 98.75 471 ARG A CA 1
ATOM 3684 C C . ARG A 1 471 ? -17.078 -39.594 -17.844 1 98.75 471 ARG A C 1
ATOM 3686 O O . ARG A 1 471 ? -17.109 -40.094 -18.969 1 98.75 471 ARG A O 1
ATOM 3693 N N . GLU A 1 472 ? -17.922 -39.844 -16.953 1 98.62 472 GLU A N 1
ATOM 3694 C CA . GLU A 1 472 ? -19 -40.812 -17.172 1 98.62 472 GLU A CA 1
ATOM 3695 C C . GLU A 1 472 ? -19.922 -40.375 -18.297 1 98.62 472 GLU A C 1
ATOM 3697 O O . GLU A 1 472 ? -20.453 -41.188 -19.047 1 98.62 472 GLU A O 1
ATOM 3702 N N . GLN A 1 473 ? -20.031 -39.094 -18.406 1 98.62 473 GLN A N 1
ATOM 3703 C CA . GLN A 1 473 ? -20.984 -38.562 -19.375 1 98.62 473 GLN A CA 1
ATOM 3704 C C . GLN A 1 473 ? -20.312 -38.281 -20.719 1 98.62 473 GLN A C 1
ATOM 3706 O O . GLN A 1 473 ? -20.969 -38.25 -21.75 1 98.62 473 GLN A O 1
ATOM 3711 N N . THR A 1 474 ? -18.984 -38.062 -20.734 1 98.5 474 THR A N 1
ATOM 3712 C CA . THR A 1 474 ? -18.375 -37.562 -21.953 1 98.5 474 THR A CA 1
ATOM 3713 C C . THR A 1 474 ? -17.188 -38.438 -22.375 1 98.5 474 THR A C 1
ATOM 3715 O O . THR A 1 474 ? -16.719 -38.344 -23.5 1 98.5 474 THR A O 1
ATOM 3718 N N . GLY A 1 475 ? -16.656 -39.219 -21.406 1 98.31 475 GLY A N 1
ATOM 3719 C CA . GLY A 1 475 ? -15.438 -39.969 -21.641 1 98.31 475 GLY A CA 1
ATOM 3720 C C . GLY A 1 475 ? -14.18 -39.219 -21.266 1 98.31 475 GLY A C 1
ATOM 3721 O O . GLY A 1 475 ? -13.086 -39.781 -21.281 1 98.31 475 GLY A O 1
ATOM 3722 N N . PHE A 1 476 ? -14.32 -37.938 -20.906 1 98.62 476 PHE A N 1
ATOM 3723 C CA . PHE A 1 476 ? -13.18 -37.094 -20.562 1 98.62 476 PHE A CA 1
ATOM 3724 C C . PHE A 1 476 ? -13.25 -36.656 -19.109 1 98.62 476 PHE A C 1
ATOM 3726 O O . PHE A 1 476 ? -14.305 -36.219 -18.625 1 98.62 476 PHE A O 1
ATOM 3733 N N . SER A 1 477 ? -12.172 -36.812 -18.375 1 98.69 477 SER A N 1
ATOM 3734 C CA . SER A 1 477 ? -12.062 -36.25 -17.031 1 98.69 477 SER A CA 1
ATOM 3735 C C . SER A 1 477 ? -11.219 -34.969 -17.031 1 98.69 477 SER A C 1
ATOM 3737 O O . SER A 1 477 ? -10.281 -34.844 -16.234 1 98.69 477 SER A O 1
ATOM 3739 N N . VAL A 1 478 ? -11.484 -34.094 -17.938 1 98.75 478 VAL A N 1
ATOM 3740 C CA . VAL A 1 478 ? -10.789 -32.812 -18.172 1 98.75 478 VAL A CA 1
ATOM 3741 C C . VAL A 1 478 ? -11.797 -31.688 -18.281 1 98.75 478 VAL A C 1
ATOM 3743 O O . VAL A 1 478 ? -12.82 -31.812 -18.953 1 98.75 478 VAL A O 1
ATOM 3746 N N . LEU A 1 479 ? -11.586 -30.578 -17.547 1 98.88 479 LEU A N 1
ATOM 3747 C CA . LEU A 1 479 ? -12.375 -29.359 -17.656 1 98.88 479 LEU A CA 1
ATOM 3748 C C . LEU A 1 479 ? -11.477 -28.141 -17.859 1 98.88 479 LEU A C 1
ATOM 3750 O O . LEU A 1 479 ? -10.273 -28.188 -17.578 1 98.88 479 LEU A O 1
ATOM 3754 N N . CYS A 1 480 ? -12.062 -27.047 -18.422 1 98.69 480 CYS A N 1
ATOM 3755 C CA . CYS A 1 480 ? -11.414 -25.734 -18.359 1 98.69 480 CYS A CA 1
ATOM 3756 C C . CYS A 1 480 ? -11.391 -25.203 -16.938 1 98.69 480 CYS A C 1
ATOM 3758 O O . CYS A 1 480 ? -12.352 -25.375 -16.188 1 98.69 480 CYS A O 1
ATOM 3760 N N . ASN A 1 481 ? -10.289 -24.656 -16.594 1 98.56 481 ASN A N 1
ATOM 3761 C CA . ASN A 1 481 ? -10.125 -24.047 -15.281 1 98.56 481 ASN A CA 1
ATOM 3762 C C . ASN A 1 481 ? -9.422 -22.703 -15.367 1 98.56 481 ASN A C 1
ATOM 3764 O O . ASN A 1 481 ? -8.273 -22.625 -15.812 1 98.56 481 ASN A O 1
ATOM 3768 N N . THR A 1 482 ? -10.117 -21.656 -15.008 1 97.69 482 THR A N 1
ATOM 3769 C CA . THR A 1 482 ? -9.5 -20.344 -14.852 1 97.69 482 THR A CA 1
ATOM 3770 C C . THR A 1 482 ? -9.945 -19.672 -13.555 1 97.69 482 THR A C 1
ATOM 3772 O O . THR A 1 482 ? -10.828 -20.188 -12.867 1 97.69 482 THR A O 1
ATOM 3775 N N . SER A 1 483 ? -9.242 -18.703 -13.164 1 97.62 483 SER A N 1
ATOM 3776 C CA . SER A 1 483 ? -9.422 -18.109 -11.844 1 97.62 483 SER A CA 1
ATOM 3777 C C . SER A 1 483 ? -10.773 -17.422 -11.719 1 97.62 483 SER A C 1
ATOM 3779 O O . SER A 1 483 ? -11.227 -16.766 -12.664 1 97.62 483 SER A O 1
ATOM 3781 N N . LEU A 1 484 ? -11.453 -17.594 -10.633 1 98.56 484 LEU A N 1
ATOM 3782 C CA . LEU A 1 484 ? -12.695 -16.906 -10.289 1 98.56 484 LEU A CA 1
ATOM 3783 C C . LEU A 1 484 ? -12.406 -15.539 -9.672 1 98.56 484 LEU A C 1
ATOM 3785 O O . LEU A 1 484 ? -12.406 -15.398 -8.445 1 98.56 484 LEU A O 1
ATOM 3789 N N . ASN A 1 485 ? -12.188 -14.578 -10.453 1 97.75 485 ASN A N 1
ATOM 3790 C CA . ASN A 1 485 ? -11.812 -13.242 -9.992 1 97.75 485 ASN A CA 1
ATOM 3791 C C . ASN A 1 485 ? -12.117 -12.18 -11.039 1 97.75 485 ASN A C 1
ATOM 3793 O O . ASN A 1 485 ? -12.258 -12.492 -12.227 1 97.75 485 ASN A O 1
ATOM 3797 N N . ASN A 1 486 ? -12.305 -10.93 -10.609 1 96.5 486 ASN A N 1
ATOM 3798 C CA . ASN A 1 486 ? -12.32 -9.781 -11.508 1 96.5 486 ASN A CA 1
ATOM 3799 C C . ASN A 1 486 ? -10.938 -9.508 -12.086 1 96.5 486 ASN A C 1
ATOM 3801 O O . ASN A 1 486 ? -9.922 -9.758 -11.43 1 96.5 486 ASN A O 1
ATOM 3805 N N . ASN A 1 487 ? -10.906 -9.047 -13.32 1 94.44 487 ASN A N 1
ATOM 3806 C CA . ASN A 1 487 ? -9.633 -8.664 -13.93 1 94.44 487 ASN A CA 1
ATOM 3807 C C . ASN A 1 487 ? -8.867 -7.676 -13.055 1 94.44 487 ASN A C 1
ATOM 3809 O O . ASN A 1 487 ? -9.422 -6.66 -12.625 1 94.44 487 ASN A O 1
ATOM 3813 N N . GLY A 1 488 ? -7.648 -8.031 -12.781 1 94.38 488 GLY A N 1
ATOM 3814 C CA . GLY A 1 488 ? -6.797 -7.172 -11.977 1 94.38 488 GLY A CA 1
ATOM 3815 C C . GLY A 1 488 ? -7.016 -7.336 -10.484 1 94.38 488 GLY A C 1
ATOM 3816 O O . GLY A 1 488 ? -6.441 -6.602 -9.68 1 94.38 488 GLY A O 1
ATOM 3817 N N . ARG A 1 489 ? -7.801 -8.312 -10.07 1 96.94 489 ARG A N 1
ATOM 3818 C CA . ARG A 1 489 ? -8.086 -8.523 -8.656 1 96.94 489 ARG A CA 1
ATOM 3819 C C . ARG A 1 489 ? -7.852 -9.977 -8.258 1 96.94 489 ARG A C 1
ATOM 3821 O O . ARG A 1 489 ? -7.668 -10.836 -9.125 1 96.94 489 ARG A O 1
ATOM 3828 N N . GLY A 1 490 ? -7.801 -10.219 -6.938 1 97.5 490 GLY A N 1
ATOM 3829 C CA . GLY A 1 490 ? -7.668 -11.578 -6.434 1 97.5 490 GLY A CA 1
ATOM 3830 C C . GLY A 1 490 ? -8.977 -12.352 -6.449 1 97.5 490 GLY A C 1
ATOM 3831 O O . GLY A 1 490 ? -10.008 -11.828 -6.867 1 97.5 490 GLY A O 1
ATOM 3832 N N . PHE A 1 491 ? -8.984 -13.547 -5.934 1 98.5 491 PHE A N 1
ATOM 3833 C CA . PHE A 1 491 ? -10.125 -14.453 -5.941 1 98.5 491 PHE A CA 1
ATOM 3834 C C . PHE A 1 491 ? -11.32 -13.828 -5.234 1 98.5 491 PHE A C 1
ATOM 3836 O O . PHE A 1 491 ? -11.164 -13.164 -4.207 1 98.5 491 PHE A O 1
ATOM 3843 N N . LEU A 1 492 ? -12.477 -14.016 -5.828 1 98.5 492 LEU A N 1
ATOM 3844 C CA . LEU A 1 492 ? -13.703 -13.734 -5.09 1 98.5 492 LEU A CA 1
ATOM 3845 C C . LEU A 1 492 ? -13.867 -14.703 -3.922 1 98.5 492 LEU A C 1
ATOM 3847 O O . LEU A 1 492 ? -13.539 -15.891 -4.043 1 98.5 492 LEU A O 1
ATOM 3851 N N . ASN A 1 493 ? -14.406 -14.18 -2.83 1 98.56 493 ASN A N 1
ATOM 3852 C CA . ASN A 1 493 ? -14.547 -15.078 -1.687 1 98.56 493 ASN A CA 1
ATOM 3853 C C . ASN A 1 493 ? -15.859 -14.836 -0.946 1 98.56 493 ASN A C 1
ATOM 3855 O O . ASN A 1 493 ? -16 -15.219 0.218 1 98.56 493 ASN A O 1
ATOM 3859 N N . ARG A 1 494 ? -16.859 -14.234 -1.64 1 97.88 494 ARG A N 1
ATOM 3860 C CA . ARG A 1 494 ? -18.172 -14.016 -1.058 1 97.88 494 ARG A CA 1
ATOM 3861 C C . ARG A 1 494 ? -19.266 -14.25 -2.092 1 97.88 494 ARG A C 1
ATOM 3863 O O . ARG A 1 494 ? -19.109 -13.906 -3.266 1 97.88 494 ARG A O 1
ATOM 3870 N N . THR A 1 495 ? -20.453 -14.648 -1.586 1 98.5 495 THR A N 1
ATOM 3871 C CA . THR A 1 495 ? -21.578 -14.93 -2.471 1 98.5 495 THR A CA 1
ATOM 3872 C C . THR A 1 495 ? -22.031 -13.664 -3.193 1 98.5 495 THR A C 1
ATOM 3874 O O . THR A 1 495 ? -22.344 -13.695 -4.387 1 98.5 495 THR A O 1
ATOM 3877 N N . SER A 1 496 ? -22.031 -12.547 -2.496 1 97.69 496 SER A N 1
ATOM 3878 C CA . SER A 1 496 ? -22.484 -11.289 -3.092 1 97.69 496 SER A CA 1
ATOM 3879 C C . SER A 1 496 ? -21.609 -10.906 -4.289 1 97.69 496 SER A C 1
ATOM 3881 O O . SER A 1 496 ? -22.141 -10.602 -5.363 1 97.69 496 SER A O 1
ATOM 3883 N N . ASP A 1 497 ? -20.328 -11.016 -4.086 1 97.81 497 ASP A N 1
ATOM 3884 C CA . ASP A 1 497 ? -19.406 -10.695 -5.16 1 97.81 497 ASP A CA 1
ATOM 3885 C C . ASP A 1 497 ? -19.531 -11.688 -6.312 1 97.81 497 ASP A C 1
ATOM 3887 O O . ASP A 1 497 ? -19.422 -11.312 -7.48 1 97.81 497 ASP A O 1
ATOM 3891 N N . LEU A 1 498 ? -19.734 -12.906 -5.973 1 98.5 498 LEU A N 1
ATOM 3892 C CA . LEU A 1 498 ? -19.828 -13.961 -6.977 1 98.5 498 LEU A CA 1
ATOM 3893 C C . LEU A 1 498 ? -21.047 -13.758 -7.863 1 98.5 498 LEU A C 1
ATOM 3895 O O . LEU A 1 498 ? -20.953 -13.836 -9.094 1 98.5 498 LEU A O 1
ATOM 3899 N N . ILE A 1 499 ? -22.156 -13.516 -7.254 1 98.19 499 ILE A N 1
ATOM 3900 C CA . ILE A 1 499 ? -23.406 -13.312 -7.992 1 98.19 499 ILE A CA 1
ATOM 3901 C C . ILE A 1 499 ? -23.297 -12.055 -8.852 1 98.19 499 ILE A C 1
ATOM 3903 O O . ILE A 1 499 ? -23.672 -12.062 -10.023 1 98.19 499 ILE A O 1
ATOM 3907 N N . GLU A 1 500 ? -22.797 -11.016 -8.242 1 97.75 500 GLU A N 1
ATOM 3908 C CA . GLU A 1 500 ? -22.609 -9.789 -9.008 1 97.75 500 GLU A CA 1
ATOM 3909 C C . GLU A 1 500 ? -21.703 -10.023 -10.219 1 97.75 500 GLU A C 1
ATOM 3911 O O . GLU A 1 500 ? -22 -9.539 -11.312 1 97.75 500 GLU A O 1
ATOM 3916 N N . TYR A 1 501 ? -20.672 -10.719 -10.008 1 97.94 501 TYR A N 1
ATOM 3917 C CA . TYR A 1 501 ? -19.75 -11.055 -11.086 1 97.94 501 TYR A CA 1
ATOM 3918 C C . TYR A 1 501 ? -20.453 -11.82 -12.195 1 97.94 501 TYR A C 1
ATOM 3920 O O . TYR A 1 501 ? -20.328 -11.477 -13.375 1 97.94 501 TYR A O 1
ATOM 3928 N N . GLY A 1 502 ? -21.188 -12.844 -11.852 1 98.19 502 GLY A N 1
ATOM 3929 C CA . GLY A 1 502 ? -21.875 -13.664 -12.828 1 98.19 502 GLY A CA 1
ATOM 3930 C C . GLY A 1 502 ? -22.938 -12.906 -13.609 1 98.19 502 GLY A C 1
ATOM 3931 O O . GLY A 1 502 ? -23.062 -13.062 -14.828 1 98.19 502 GLY A O 1
ATOM 3932 N N . GLU A 1 503 ? -23.672 -12.086 -12.898 1 97.62 503 GLU A N 1
ATOM 3933 C CA . GLU A 1 503 ? -24.719 -11.312 -13.547 1 97.62 503 GLU A CA 1
ATOM 3934 C C . GLU A 1 503 ? -24.125 -10.266 -14.492 1 97.62 503 GLU A C 1
ATOM 3936 O O . GLU A 1 503 ? -24.703 -9.961 -15.539 1 97.62 503 GLU A O 1
ATOM 3941 N N . THR A 1 504 ? -22.969 -9.797 -14.148 1 97.38 504 THR A N 1
ATOM 3942 C CA . THR A 1 504 ? -22.359 -8.727 -14.922 1 97.38 504 THR A CA 1
ATOM 3943 C C . THR A 1 504 ? -21.641 -9.297 -16.156 1 97.38 504 THR A C 1
ATOM 3945 O O . THR A 1 504 ? -21.688 -8.703 -17.234 1 97.38 504 THR A O 1
ATOM 3948 N N . TYR A 1 505 ? -20.984 -10.469 -15.984 1 97.25 505 TYR A N 1
ATOM 3949 C CA . TYR A 1 505 ? -20.062 -10.883 -17.031 1 97.25 505 TYR A CA 1
ATOM 3950 C C . TYR A 1 505 ? -20.531 -12.18 -17.688 1 97.25 505 TYR A C 1
ATOM 3952 O O . TYR A 1 505 ? -19.938 -12.633 -18.672 1 97.25 505 TYR A O 1
ATOM 3960 N N . GLY A 1 506 ? -21.484 -12.797 -17.141 1 96.06 506 GLY A N 1
ATOM 3961 C CA . GLY A 1 506 ? -22.156 -13.82 -17.938 1 96.06 506 GLY A CA 1
ATOM 3962 C C . GLY A 1 506 ? -21.828 -15.234 -17.484 1 96.06 506 GLY A C 1
ATOM 3963 O O . GLY A 1 506 ? -21.562 -16.109 -18.312 1 96.06 506 GLY A O 1
ATOM 3964 N N . LEU A 1 507 ? -21.781 -15.562 -16.203 1 98.25 507 LEU A N 1
ATOM 3965 C CA . LEU A 1 507 ? -21.766 -16.938 -15.727 1 98.25 507 LEU A CA 1
ATOM 3966 C C . LEU A 1 507 ? -23.172 -17.547 -15.789 1 98.25 507 LEU A C 1
ATOM 3968 O O . LEU A 1 507 ? -24.156 -16.859 -15.547 1 98.25 507 LEU A O 1
ATOM 3972 N N . ASP A 1 508 ? -23.172 -18.797 -16.062 1 98.25 508 ASP A N 1
ATOM 3973 C CA . ASP A 1 508 ? -24.453 -19.453 -16.281 1 98.25 508 ASP A CA 1
ATOM 3974 C C . ASP A 1 508 ? -24.969 -20.109 -14.992 1 98.25 508 ASP A C 1
ATOM 3976 O O . ASP A 1 508 ? -26.125 -20.531 -14.922 1 98.25 508 ASP A O 1
ATOM 3980 N N . GLY A 1 509 ? -24.188 -20.219 -13.984 1 98.56 509 GLY A N 1
ATOM 3981 C CA . GLY A 1 509 ? -24.531 -20.828 -12.711 1 98.56 509 GLY A CA 1
ATOM 3982 C C . GLY A 1 509 ? -23.391 -20.781 -11.711 1 98.56 509 GLY A C 1
ATOM 3983 O O . GLY A 1 509 ? -22.297 -20.328 -12.031 1 98.56 509 GLY A O 1
ATOM 3984 N N . TYR A 1 510 ? -23.75 -21.312 -10.461 1 98.75 510 TYR A N 1
ATOM 3985 C CA . TYR A 1 510 ? -22.766 -21.219 -9.375 1 98.75 510 TYR A CA 1
ATOM 3986 C C . TYR A 1 510 ? -22.812 -22.469 -8.508 1 98.75 510 TYR A C 1
ATOM 3988 O O . TYR A 1 510 ? -23.891 -23.016 -8.242 1 98.75 510 TYR A O 1
ATOM 3996 N N . VAL A 1 511 ? -21.625 -22.922 -8.188 1 98.88 511 VAL A N 1
ATOM 3997 C CA . VAL A 1 511 ? -21.5 -23.797 -7.031 1 98.88 511 VAL A CA 1
ATOM 3998 C C . VAL A 1 511 ? -20.984 -23 -5.836 1 98.88 511 VAL A C 1
ATOM 4000 O O . VAL A 1 511 ? -19.922 -22.391 -5.898 1 98.88 511 VAL A O 1
ATOM 4003 N N . ILE A 1 512 ? -21.734 -22.938 -4.844 1 98.69 512 ILE A N 1
ATOM 4004 C CA . ILE A 1 512 ? -21.422 -22.25 -3.596 1 98.69 512 ILE A CA 1
ATOM 4005 C C . ILE A 1 512 ? -21.375 -23.25 -2.447 1 98.69 512 ILE A C 1
ATOM 4007 O O . ILE A 1 512 ? -22.422 -23.641 -1.914 1 98.69 512 ILE A O 1
ATOM 4011 N N . ASN A 1 513 ? -20.125 -23.688 -2.168 1 98.25 513 ASN A N 1
ATOM 4012 C CA . ASN A 1 513 ? -19.891 -24.766 -1.216 1 98.25 513 ASN A CA 1
ATOM 4013 C C . ASN A 1 513 ? -20.703 -26 -1.569 1 98.25 513 ASN A C 1
ATOM 4015 O O . ASN A 1 513 ? -20.453 -26.656 -2.588 1 98.25 513 ASN A O 1
ATOM 4019 N N . ASP A 1 514 ? -21.844 -26.234 -0.882 1 98.12 514 ASP A N 1
ATOM 4020 C CA . ASP A 1 514 ? -22.547 -27.5 -1.073 1 98.12 514 ASP A CA 1
ATOM 4021 C C . ASP A 1 514 ? -23.844 -27.281 -1.836 1 98.12 514 ASP A C 1
ATOM 4023 O O . ASP A 1 514 ? -24.719 -28.156 -1.828 1 98.12 514 ASP A O 1
ATOM 4027 N N . THR A 1 515 ? -23.938 -26.141 -2.473 1 98.38 515 THR A N 1
ATOM 4028 C CA . THR A 1 515 ? -25.156 -25.875 -3.211 1 98.38 515 THR A CA 1
ATOM 4029 C C . THR A 1 515 ? -24.859 -25.562 -4.676 1 98.38 515 THR A C 1
ATOM 4031 O O . THR A 1 515 ? -23.766 -25.078 -5.004 1 98.38 515 THR A O 1
ATOM 4034 N N . PHE A 1 516 ? -25.812 -26 -5.461 1 98.62 516 PHE A N 1
ATOM 4035 C CA . PHE A 1 516 ? -25.797 -25.688 -6.883 1 98.62 516 PHE A CA 1
ATOM 4036 C C . PHE A 1 516 ? -26.891 -24.672 -7.223 1 98.62 516 PHE A C 1
ATOM 4038 O O . PHE A 1 516 ? -28.062 -24.906 -6.957 1 98.62 516 PHE A O 1
ATOM 4045 N N . VAL A 1 517 ? -26.484 -23.469 -7.727 1 98.81 517 VAL A N 1
ATOM 4046 C CA . VAL A 1 517 ? -27.375 -22.344 -7.973 1 98.81 517 VAL A CA 1
ATOM 4047 C C . VAL A 1 517 ? -27.438 -22.062 -9.469 1 98.81 517 VAL A C 1
ATOM 4049 O O . VAL A 1 517 ? -26.422 -21.75 -10.102 1 98.81 517 VAL A O 1
ATOM 4052 N N . THR A 1 518 ? -28.625 -22.141 -10.117 1 98.44 518 THR A N 1
ATOM 4053 C CA . THR A 1 518 ? -28.812 -21.859 -11.539 1 98.44 518 THR A CA 1
ATOM 4054 C C . THR A 1 518 ? -29.984 -20.906 -11.742 1 98.44 518 THR A C 1
ATOM 4056 O O . THR A 1 518 ? -30.891 -20.828 -10.906 1 98.44 518 THR A O 1
ATOM 4059 N N . PRO A 1 519 ? -29.891 -20.109 -12.828 1 96.88 519 PRO A N 1
ATOM 4060 C CA . PRO A 1 519 ? -31.031 -19.234 -13.102 1 96.88 519 PRO A CA 1
ATOM 4061 C C . PRO A 1 519 ? -32.344 -19.984 -13.336 1 96.88 519 PRO A C 1
ATOM 4063 O O . PRO A 1 519 ? -32.312 -21.062 -13.945 1 96.88 519 PRO A O 1
ATOM 4066 N N . ARG A 1 520 ? -33.375 -19.297 -12.914 1 92.25 520 ARG A N 1
ATOM 4067 C CA . ARG A 1 520 ? -34.656 -19.875 -13.211 1 92.25 520 ARG A CA 1
ATOM 4068 C C . ARG A 1 520 ? -35.031 -19.688 -14.672 1 92.25 520 ARG A C 1
ATOM 4070 O O . ARG A 1 520 ? -34.719 -18.672 -15.281 1 92.25 520 ARG A O 1
ATOM 4077 N N . ALA A 1 521 ? -35.531 -20.75 -15.258 1 73.75 521 ALA A N 1
ATOM 4078 C CA . ALA A 1 521 ? -36.031 -20.656 -16.641 1 73.75 521 ALA A CA 1
ATOM 4079 C C . ALA A 1 521 ? -37.156 -19.625 -16.75 1 73.75 521 ALA A C 1
ATOM 4081 O O . ALA A 1 521 ? -38 -19.516 -15.867 1 73.75 521 ALA A O 1
ATOM 4082 N N . SER A 1 522 ? -36.938 -18.453 -17.562 1 49.78 522 SER A N 1
ATOM 4083 C CA . SER A 1 522 ? -38.094 -17.641 -17.844 1 49.78 522 SER A CA 1
ATOM 4084 C C . SER A 1 522 ? -39.25 -18.484 -18.375 1 49.78 522 SER A C 1
ATOM 4086 O O . SER A 1 522 ? -39.031 -19.516 -19.016 1 49.78 522 SER A O 1
ATOM 4088 N N . MET B 1 1 ? -12.18 0.977 28.516 1 97.62 1 MET B N 1
ATOM 4089 C CA . MET B 1 1 ? -12.328 0.352 27.203 1 97.62 1 MET B CA 1
ATOM 4090 C C . MET B 1 1 ? -11.164 0.724 26.297 1 97.62 1 MET B C 1
ATOM 4092 O O . MET B 1 1 ? -10.898 1.905 26.062 1 97.62 1 MET B O 1
ATOM 4096 N N . LEU B 1 2 ? -10.406 -0.273 25.875 1 98.88 2 LEU B N 1
ATOM 4097 C CA . LEU B 1 2 ? -9.281 -0.059 24.953 1 98.88 2 LEU B CA 1
ATOM 4098 C C . LEU B 1 2 ? -9.711 -0.27 23.516 1 98.88 2 LEU B C 1
ATOM 4100 O O . LEU B 1 2 ? -10.188 -1.35 23.156 1 98.88 2 LEU B O 1
ATOM 4104 N N . ILE B 1 3 ? -9.555 0.78 22.703 1 98.94 3 ILE B N 1
ATOM 4105 C CA . ILE B 1 3 ? -9.922 0.75 21.297 1 98.94 3 ILE B CA 1
ATOM 4106 C C . ILE B 1 3 ? -8.656 0.808 20.438 1 98.94 3 ILE B C 1
ATOM 4108 O O . ILE B 1 3 ? -7.836 1.712 20.594 1 98.94 3 ILE B O 1
ATOM 4112 N N . LEU B 1 4 ? -8.398 -0.144 19.594 1 98.94 4 LEU B N 1
ATOM 4113 C CA . LEU B 1 4 ? -7.371 -0.147 18.562 1 98.94 4 LEU B CA 1
ATOM 4114 C C . LEU B 1 4 ? -7.977 0.131 17.203 1 98.94 4 LEU B C 1
ATOM 4116 O O . LEU B 1 4 ? -8.82 -0.629 16.719 1 98.94 4 LEU B O 1
ATOM 4120 N N . SER B 1 5 ? -7.559 1.188 16.594 1 98.94 5 SER B N 1
ATOM 4121 C CA . SER B 1 5 ? -8.18 1.613 15.344 1 98.94 5 SER B CA 1
ATOM 4122 C C . SER B 1 5 ? -7.16 1.662 14.203 1 98.94 5 SER B C 1
ATOM 4124 O O . SER B 1 5 ? -6.004 2.029 14.422 1 98.94 5 SER B O 1
ATOM 4126 N N . MET B 1 6 ? -7.566 1.288 13.023 1 98.56 6 MET B N 1
ATOM 4127 C CA . MET B 1 6 ? -6.699 1.258 11.852 1 98.56 6 MET B CA 1
ATOM 4128 C C . MET B 1 6 ? -7.355 1.975 10.672 1 98.56 6 MET B C 1
ATOM 4130 O O . MET B 1 6 ? -8.562 1.871 10.469 1 98.56 6 MET B O 1
ATOM 4134 N N . LYS B 1 7 ? -6.574 2.635 9.945 1 98 7 LYS B N 1
ATOM 4135 C CA . LYS B 1 7 ? -7 3.32 8.727 1 98 7 LYS B CA 1
ATOM 4136 C C . LYS B 1 7 ? -6.41 2.654 7.488 1 98 7 LYS B C 1
ATOM 4138 O O . LYS B 1 7 ? -5.188 2.582 7.336 1 98 7 LYS B O 1
ATOM 4143 N N . GLU B 1 8 ? -7.289 2.23 6.543 1 94.94 8 GLU B N 1
ATOM 4144 C CA . GLU B 1 8 ? -6.906 1.602 5.281 1 94.94 8 GLU B CA 1
ATOM 4145 C C . GLU B 1 8 ? -6.508 2.646 4.242 1 94.94 8 GLU B C 1
ATOM 4147 O O . GLU B 1 8 ? -6.855 3.822 4.375 1 94.94 8 GLU B O 1
ATOM 4152 N N . GLY B 1 9 ? -5.746 2.17 3.178 1 94.81 9 GLY B N 1
ATOM 4153 C CA . GLY B 1 9 ? -5.418 3.053 2.07 1 94.81 9 GLY B CA 1
ATOM 4154 C C . GLY B 1 9 ? -4.258 3.984 2.371 1 94.81 9 GLY B C 1
ATOM 4155 O O . GLY B 1 9 ? -3.416 3.68 3.217 1 94.81 9 GLY B O 1
ATOM 4156 N N . HIS B 1 10 ? -4.211 5.062 1.572 1 95.81 10 HIS B N 1
ATOM 4157 C CA . HIS B 1 10 ? -3.123 6.012 1.777 1 95.81 10 HIS B CA 1
ATOM 4158 C C . HIS B 1 10 ? -3.236 6.695 3.137 1 95.81 10 HIS B C 1
ATOM 4160 O O . HIS B 1 10 ? -4.312 6.719 3.736 1 95.81 10 HIS B O 1
ATOM 4166 N N . ASP B 1 11 ? -2.131 7.148 3.658 1 97.44 11 ASP B N 1
ATOM 4167 C CA . ASP B 1 11 ? -2.051 7.746 4.988 1 97.44 11 ASP B CA 1
ATOM 4168 C C . ASP B 1 11 ? -2.512 6.766 6.059 1 97.44 11 ASP B C 1
ATOM 4170 O O . ASP B 1 11 ? -3.332 7.109 6.914 1 97.44 11 ASP B O 1
ATOM 4174 N N . GLY B 1 12 ? -2.031 5.586 5.891 1 97 12 GLY B N 1
ATOM 4175 C CA . GLY B 1 12 ? -2.369 4.57 6.871 1 97 12 GLY B CA 1
ATOM 4176 C C . GLY B 1 12 ? -1.867 4.895 8.266 1 97 12 GLY B C 1
ATOM 4177 O O . GLY B 1 12 ? -0.861 5.59 8.422 1 97 12 GLY B O 1
ATOM 4178 N N . GLY B 1 13 ? -2.578 4.402 9.289 1 98 13 GLY B N 1
ATOM 4179 C CA . GLY B 1 13 ? -2.191 4.629 10.672 1 98 13 GLY B CA 1
ATOM 4180 C C . GLY B 1 13 ? -2.887 3.695 11.648 1 98 13 GLY B C 1
ATOM 4181 O O . GLY B 1 13 ? -3.846 3.014 11.281 1 98 13 GLY B O 1
ATOM 4182 N N . ILE B 1 14 ? -2.352 3.555 12.805 1 98.75 14 ILE B N 1
ATOM 4183 C CA . ILE B 1 14 ? -2.904 2.785 13.914 1 98.75 14 ILE B CA 1
ATOM 4184 C C . ILE B 1 14 ? -2.957 3.652 15.164 1 98.75 14 ILE B C 1
ATOM 4186 O O . ILE B 1 14 ? -1.972 4.305 15.523 1 98.75 14 ILE B O 1
ATOM 4190 N N . VAL B 1 15 ? -4.105 3.688 15.758 1 98.81 15 VAL B N 1
ATOM 4191 C CA . VAL B 1 15 ? -4.336 4.539 16.922 1 98.81 15 VAL B CA 1
ATOM 4192 C C . VAL B 1 15 ? -4.898 3.707 18.062 1 98.81 15 VAL B C 1
ATOM 4194 O O . VAL B 1 15 ? -5.598 2.719 17.844 1 98.81 15 VAL B O 1
ATOM 4197 N N . ALA B 1 16 ? -4.574 4.113 19.297 1 98.94 16 ALA B N 1
ATOM 4198 C CA . ALA B 1 16 ? -5.172 3.486 20.469 1 98.94 16 ALA B CA 1
ATOM 4199 C C . ALA B 1 16 ? -5.723 4.535 21.422 1 98.94 16 ALA B C 1
ATOM 4201 O O . ALA B 1 16 ? -5.039 5.516 21.734 1 98.94 16 ALA B O 1
ATOM 4202 N N . ILE B 1 17 ? -6.961 4.375 21.766 1 98.88 17 ILE B N 1
ATOM 4203 C CA . ILE B 1 17 ? -7.617 5.172 22.797 1 98.88 17 ILE B CA 1
ATOM 4204 C C . ILE B 1 17 ? -8.031 4.27 23.953 1 98.88 17 ILE B C 1
ATOM 4206 O O . ILE B 1 17 ? -8.586 3.188 23.734 1 98.88 17 ILE B O 1
ATOM 4210 N N . GLU B 1 18 ? -7.766 4.711 25.156 1 98.75 18 GLU B N 1
ATOM 4211 C CA . GLU B 1 18 ? -8.234 3.986 26.328 1 98.75 18 GLU B CA 1
ATOM 4212 C C . GLU B 1 18 ? -9.023 4.902 27.266 1 98.75 18 GLU B C 1
ATOM 4214 O O . GLU B 1 18 ? -8.469 5.852 27.828 1 98.75 18 GLU B O 1
ATOM 4219 N N . ASP B 1 19 ? -10.297 4.621 27.438 1 98.12 19 ASP B N 1
ATOM 4220 C CA . ASP B 1 19 ? -11.188 5.371 28.328 1 98.12 19 ASP B CA 1
ATOM 4221 C C . ASP B 1 19 ? -11.102 6.867 28.031 1 98.12 19 ASP B C 1
ATOM 4223 O O . ASP B 1 19 ? -10.945 7.676 28.953 1 98.12 19 ASP B O 1
ATOM 4227 N N . GLY B 1 20 ? -11.039 7.172 26.75 1 97.88 20 GLY B N 1
ATOM 4228 C CA . GLY B 1 20 ? -11.102 8.562 26.328 1 97.88 20 GLY B CA 1
ATOM 4229 C C . GLY B 1 20 ? -9.742 9.234 26.281 1 97.88 20 GLY B C 1
ATOM 4230 O O . GLY B 1 20 ? -9.648 10.43 26 1 97.88 20 GLY B O 1
ATOM 4231 N N . LYS 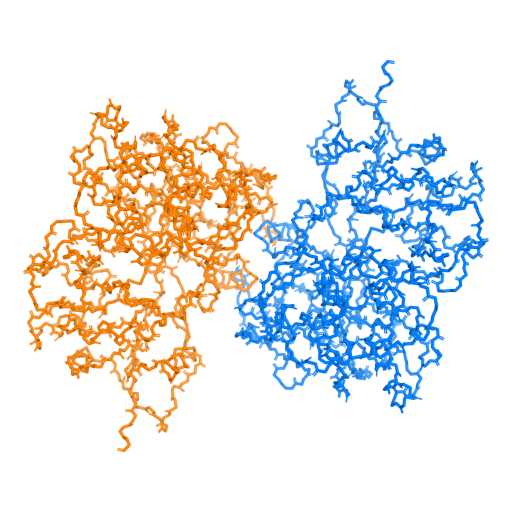B 1 21 ? -8.727 8.523 26.516 1 98.69 21 LYS B N 1
ATOM 4232 C CA . LYS B 1 21 ? -7.371 9.062 26.453 1 98.69 21 LYS B CA 1
ATOM 4233 C C . LYS B 1 21 ? -6.609 8.492 25.266 1 98.69 21 LYS B C 1
ATOM 4235 O O . LYS B 1 21 ? -6.52 7.277 25.109 1 98.69 21 LYS B O 1
ATOM 4240 N N . LEU B 1 22 ? -6.07 9.367 24.438 1 98.81 22 LEU B N 1
ATOM 4241 C CA . LEU B 1 22 ? -5.23 8.93 23.328 1 98.81 22 LEU B CA 1
ATOM 4242 C C . LEU B 1 22 ? -3.898 8.383 23.828 1 98.81 22 LEU B C 1
ATOM 4244 O O . LEU B 1 22 ? -3.127 9.109 24.453 1 98.81 22 LEU B O 1
ATOM 4248 N N . LEU B 1 23 ? -3.65 7.141 23.562 1 98.81 23 LEU B N 1
ATOM 4249 C CA . LEU B 1 23 ? -2.379 6.543 23.953 1 98.81 23 LEU B CA 1
ATOM 4250 C C . LEU B 1 23 ? -1.303 6.816 22.922 1 98.81 23 LEU B C 1
ATOM 4252 O O . LEU B 1 23 ? -0.182 7.203 23.266 1 98.81 23 LEU B O 1
ATOM 4256 N N . PHE B 1 24 ? -1.631 6.605 21.672 1 98.81 24 PHE B N 1
ATOM 4257 C CA . PHE B 1 24 ? -0.712 6.906 20.578 1 98.81 24 PHE B CA 1
ATOM 4258 C C . PHE B 1 24 ? -1.461 7.012 19.25 1 98.81 24 PHE B C 1
ATOM 4260 O O . PHE B 1 24 ? -2.586 6.523 19.125 1 98.81 24 PHE B O 1
ATOM 4267 N N . ALA B 1 25 ? -0.953 7.707 18.344 1 98.81 25 ALA B N 1
ATOM 4268 C CA . ALA B 1 25 ? -1.354 7.805 16.938 1 98.81 25 ALA B CA 1
ATOM 4269 C C . ALA B 1 25 ? -0.16 7.605 16.016 1 98.81 25 ALA B C 1
ATOM 4271 O O . ALA B 1 25 ? 0.594 8.547 15.75 1 98.81 25 ALA B O 1
ATOM 4272 N N . LEU B 1 26 ? -0.018 6.402 15.508 1 98.69 26 LEU B N 1
ATOM 4273 C CA . LEU B 1 26 ? 1.114 6.047 14.664 1 98.69 26 LEU B CA 1
ATOM 4274 C C . LEU B 1 26 ? 0.755 6.191 13.188 1 98.69 26 LEU B C 1
ATOM 4276 O O . LEU B 1 26 ? -0.278 5.688 12.742 1 98.69 26 LEU B O 1
ATOM 4280 N N . GLU B 1 27 ? 1.531 6.902 12.484 1 98.44 27 GLU B N 1
ATOM 4281 C CA . GLU B 1 27 ? 1.347 7.078 11.047 1 98.44 27 GLU B CA 1
ATOM 4282 C C . GLU B 1 27 ? 2.365 6.266 10.25 1 98.44 27 GLU B C 1
ATOM 4284 O O . GLU B 1 27 ? 3.543 6.215 10.617 1 98.44 27 GLU B O 1
ATOM 4289 N N . SER B 1 28 ? 1.944 5.672 9.156 1 97.88 28 SER B N 1
ATOM 4290 C CA . SER B 1 28 ? 2.754 4.734 8.383 1 97.88 28 SER B CA 1
ATOM 4291 C C . SER B 1 28 ? 3.98 5.418 7.793 1 97.88 28 SER B C 1
ATOM 4293 O O . SER B 1 28 ? 5.023 4.789 7.617 1 97.88 28 SER B O 1
ATOM 4295 N N . GLU B 1 29 ? 3.889 6.656 7.492 1 97.94 29 GLU B N 1
ATOM 4296 C CA . GLU B 1 29 ? 4.969 7.328 6.777 1 97.94 29 GLU B CA 1
ATOM 4297 C C . GLU B 1 29 ? 6.133 7.656 7.711 1 97.94 29 GLU B C 1
ATOM 4299 O O . GLU B 1 29 ? 7.246 7.922 7.254 1 97.94 29 GLU B O 1
ATOM 4304 N N . LYS B 1 30 ? 5.883 7.648 9.078 1 98.12 30 LYS B N 1
ATOM 4305 C CA . LYS B 1 30 ? 6.922 8.047 10.023 1 98.12 30 LYS B CA 1
ATOM 4306 C C . LYS B 1 30 ? 8.047 7.012 10.07 1 98.12 30 LYS B C 1
ATOM 4308 O O . LYS B 1 30 ? 7.871 5.879 9.609 1 98.12 30 LYS B O 1
ATOM 4313 N N . ASP B 1 31 ? 9.219 7.426 10.531 1 97.38 31 ASP B N 1
ATOM 4314 C CA . ASP B 1 31 ? 10.43 6.609 10.594 1 97.38 31 ASP B CA 1
ATOM 4315 C C . ASP B 1 31 ? 10.992 6.352 9.195 1 97.38 31 ASP B C 1
ATOM 4317 O O . ASP B 1 31 ? 11.32 5.215 8.852 1 97.38 31 ASP B O 1
ATOM 4321 N N . ASN B 1 32 ? 10.938 7.375 8.375 1 96.94 32 ASN B N 1
ATOM 4322 C CA . ASN B 1 32 ? 11.625 7.449 7.09 1 96.94 32 ASN B CA 1
ATOM 4323 C C . ASN B 1 32 ? 10.914 6.609 6.031 1 96.94 32 ASN B C 1
ATOM 4325 O O . ASN B 1 32 ? 11.523 6.223 5.031 1 96.94 32 ASN B O 1
ATOM 4329 N N . TYR B 1 33 ? 9.641 6.234 6.191 1 97.75 33 TYR B N 1
ATOM 4330 C CA . TYR B 1 33 ? 8.844 5.559 5.172 1 97.75 33 TYR B CA 1
ATOM 4331 C C . TYR B 1 33 ? 8.266 6.562 4.18 1 97.75 33 TYR B C 1
ATOM 4333 O O . TYR B 1 33 ? 8.258 7.766 4.438 1 97.75 33 TYR B O 1
ATOM 4341 N N . PRO B 1 34 ? 7.797 6.098 3.006 1 97.12 34 PRO B N 1
ATOM 4342 C CA . PRO B 1 34 ? 7.246 7.016 2.008 1 97.12 34 PRO B CA 1
ATOM 4343 C C . PRO B 1 34 ? 6.031 7.781 2.52 1 97.12 34 PRO B C 1
ATOM 4345 O O . PRO B 1 34 ? 5.191 7.215 3.223 1 97.12 34 PRO B O 1
ATOM 4348 N N . ARG B 1 35 ? 5.977 9.016 2.133 1 96.75 35 ARG B N 1
ATOM 4349 C CA . ARG B 1 35 ? 4.801 9.812 2.463 1 96.75 35 ARG B CA 1
ATOM 4350 C C . ARG B 1 35 ? 3.525 9.148 1.957 1 96.75 35 ARG B C 1
ATOM 4352 O O . ARG B 1 35 ? 3.51 8.578 0.865 1 96.75 35 ARG B O 1
ATOM 4359 N N . TYR B 1 36 ? 2.408 9.195 2.736 1 96.75 36 TYR B N 1
ATOM 4360 C CA . TYR B 1 36 ? 1.082 8.688 2.4 1 96.75 36 TYR B CA 1
ATOM 4361 C C . TYR B 1 36 ? 1.071 7.164 2.367 1 96.75 36 TYR B C 1
ATOM 4363 O O . TYR B 1 36 ? 0.19 6.559 1.753 1 96.75 36 TYR B O 1
ATOM 4371 N N . ASP B 1 37 ? 2.082 6.59 2.963 1 96.81 37 ASP B N 1
ATOM 4372 C CA . ASP B 1 37 ? 2.203 5.137 2.887 1 96.81 37 ASP B CA 1
ATOM 4373 C C . ASP B 1 37 ? 1.015 4.453 3.557 1 96.81 37 ASP B C 1
ATOM 4375 O O . ASP B 1 37 ? 0.275 5.082 4.316 1 96.81 37 ASP B O 1
ATOM 4379 N N . ARG B 1 38 ? 0.796 3.213 3.236 1 96.88 38 ARG B N 1
ATOM 4380 C CA . ARG B 1 38 ? -0.255 2.377 3.807 1 96.88 38 ARG B CA 1
ATOM 4381 C C . ARG B 1 38 ? 0.243 1.641 5.047 1 96.88 38 ARG B C 1
ATOM 4383 O O . ARG B 1 38 ? 1.449 1.569 5.289 1 96.88 38 ARG B O 1
ATOM 4390 N N . ILE B 1 39 ? -0.704 1.093 5.758 1 96.44 39 ILE B N 1
ATOM 4391 C CA . ILE B 1 39 ? -0.337 0.327 6.941 1 96.44 39 ILE B CA 1
ATOM 4392 C C . ILE B 1 39 ? 0.634 -0.787 6.559 1 96.44 39 ILE B C 1
ATOM 4394 O O . ILE B 1 39 ? 0.515 -1.378 5.48 1 96.44 39 ILE B O 1
ATOM 4398 N N . THR B 1 40 ? 1.611 -1.081 7.422 1 96.06 40 THR B N 1
ATOM 4399 C CA . THR B 1 40 ? 2.598 -2.135 7.211 1 96.06 40 THR B CA 1
ATOM 4400 C C . THR B 1 40 ? 2.588 -3.125 8.375 1 96.06 40 THR B C 1
ATOM 4402 O O . THR B 1 40 ? 2.01 -2.848 9.43 1 96.06 40 THR B O 1
ATOM 4405 N N . GLY B 1 41 ? 3.158 -4.246 8.141 1 96.38 41 GLY B N 1
ATOM 4406 C CA . GLY B 1 41 ? 3.371 -5.184 9.234 1 96.38 41 GLY B CA 1
ATOM 4407 C C . GLY B 1 41 ? 4.227 -4.613 10.352 1 96.38 41 GLY B C 1
ATOM 4408 O O . GLY B 1 41 ? 3.98 -4.887 11.523 1 96.38 41 GLY B O 1
ATOM 4409 N N . GLU B 1 42 ? 5.203 -3.816 9.945 1 96.44 42 GLU B N 1
ATOM 4410 C CA . GLU B 1 42 ? 6.078 -3.158 10.914 1 96.44 42 GLU B CA 1
ATOM 4411 C C . GLU B 1 42 ? 5.285 -2.221 11.82 1 96.44 42 GLU B C 1
ATOM 4413 O O . GLU B 1 42 ? 5.543 -2.154 13.023 1 96.44 42 GLU B O 1
ATOM 4418 N N . LEU B 1 43 ? 4.418 -1.474 11.258 1 97.44 43 LEU B N 1
ATOM 4419 C CA . LEU B 1 43 ? 3.592 -0.56 12.039 1 97.44 43 LEU B CA 1
ATOM 4420 C C . LEU B 1 43 ? 2.723 -1.325 13.031 1 97.44 43 LEU B C 1
ATOM 4422 O O . LEU B 1 43 ? 2.557 -0.899 14.18 1 97.44 43 LEU B O 1
ATOM 4426 N N . MET B 1 44 ? 2.162 -2.408 12.562 1 97.5 44 MET B N 1
ATOM 4427 C CA . MET B 1 44 ? 1.323 -3.244 13.414 1 97.5 44 MET B CA 1
ATOM 4428 C C . MET B 1 44 ? 2.125 -3.801 14.586 1 97.5 44 MET B C 1
ATOM 4430 O O . MET B 1 44 ? 1.646 -3.814 15.719 1 97.5 44 MET B O 1
ATOM 4434 N N . ALA B 1 45 ? 3.312 -4.277 14.273 1 97.62 45 ALA B N 1
ATOM 4435 C CA . ALA B 1 45 ? 4.18 -4.824 15.312 1 97.62 45 ALA B CA 1
ATOM 4436 C C . ALA B 1 45 ? 4.523 -3.764 16.359 1 97.62 45 ALA B C 1
ATOM 4438 O O . ALA B 1 45 ? 4.516 -4.039 17.562 1 97.62 45 ALA B O 1
ATOM 4439 N N . ARG B 1 46 ? 4.832 -2.566 15.914 1 97.56 46 ARG B N 1
ATOM 4440 C CA . ARG B 1 46 ? 5.168 -1.48 16.828 1 97.56 46 ARG B CA 1
ATOM 4441 C C . ARG B 1 46 ? 3.967 -1.1 17.688 1 97.56 46 ARG B C 1
ATOM 4443 O O . ARG B 1 46 ? 4.102 -0.904 18.906 1 97.56 46 ARG B O 1
ATOM 4450 N N . ALA B 1 47 ? 2.799 -0.995 17.078 1 98.56 47 ALA B N 1
ATOM 4451 C CA . ALA B 1 47 ? 1.581 -0.673 17.812 1 98.56 47 ALA B CA 1
ATOM 4452 C C . ALA B 1 47 ? 1.295 -1.726 18.891 1 98.56 47 ALA B C 1
ATOM 4454 O O . ALA B 1 47 ? 0.992 -1.389 20.031 1 98.56 47 ALA B O 1
ATOM 4455 N N . ALA B 1 48 ? 1.404 -2.98 18.469 1 98.62 48 ALA B N 1
ATOM 4456 C CA . ALA B 1 48 ? 1.167 -4.078 19.406 1 98.62 48 ALA B CA 1
ATOM 4457 C C . ALA B 1 48 ? 2.152 -4.035 20.562 1 98.62 48 ALA B C 1
ATOM 4459 O O . ALA B 1 48 ? 1.792 -4.336 21.703 1 98.62 48 ALA B O 1
ATOM 4460 N N . GLY B 1 49 ? 3.361 -3.678 20.234 1 98.19 49 GLY B N 1
ATOM 4461 C CA . GLY B 1 49 ? 4.41 -3.627 21.234 1 98.19 49 GLY B CA 1
ATOM 4462 C C . GLY B 1 49 ? 4.215 -2.506 22.234 1 98.19 49 GLY B C 1
ATOM 4463 O O . GLY B 1 49 ? 4.754 -2.561 23.344 1 98.19 49 GLY B O 1
ATOM 4464 N N . MET B 1 50 ? 3.422 -1.527 21.906 1 98.19 50 MET B N 1
ATOM 4465 C CA . MET B 1 50 ? 3.221 -0.354 22.75 1 98.19 50 MET B CA 1
ATOM 4466 C C . MET B 1 50 ? 2.027 -0.553 23.672 1 98.19 50 MET B C 1
ATOM 4468 O O . MET B 1 50 ? 1.772 0.275 24.562 1 98.19 50 MET B O 1
ATOM 4472 N N . LEU B 1 51 ? 1.302 -1.648 23.484 1 98.56 51 LEU B N 1
ATOM 4473 C CA . LEU B 1 51 ? 0.138 -1.932 24.328 1 98.56 51 LEU B CA 1
ATOM 4474 C C . LEU B 1 51 ? 0.424 -3.082 25.281 1 98.56 51 LEU B C 1
ATOM 4476 O O . LEU B 1 51 ? 1.093 -4.051 24.922 1 98.56 51 LEU B O 1
ATOM 4480 N N . ASP B 1 52 ? -0.138 -3.062 26.469 1 98.06 52 ASP B N 1
ATOM 4481 C CA . ASP B 1 52 ? 0.129 -4.066 27.5 1 98.06 52 ASP B CA 1
ATOM 4482 C C . ASP B 1 52 ? -1.008 -5.082 27.578 1 98.06 52 ASP B C 1
ATOM 4484 O O . ASP B 1 52 ? -1.009 -5.953 28.453 1 98.06 52 ASP B O 1
ATOM 4488 N N . LYS B 1 53 ? -1.986 -4.965 26.703 1 98.44 53 LYS B N 1
ATOM 4489 C CA . LYS B 1 53 ? -3.111 -5.895 26.672 1 98.44 53 LYS B CA 1
ATOM 4490 C C . LYS B 1 53 ? -3.801 -5.863 25.312 1 98.44 53 LYS B C 1
ATOM 4492 O O . LYS B 1 53 ? -3.551 -4.965 24.5 1 98.44 53 LYS B O 1
ATOM 4497 N N . GLN B 1 54 ? -4.613 -6.84 25.016 1 98.56 54 GLN B N 1
ATOM 4498 C CA . GLN B 1 54 ? -5.461 -6.871 23.828 1 98.56 54 GLN B CA 1
ATOM 4499 C C . GLN B 1 54 ? -6.578 -5.836 23.922 1 98.56 54 GLN B C 1
ATOM 4501 O O . GLN B 1 54 ? -7.055 -5.527 25.016 1 98.56 54 GLN B O 1
ATOM 4506 N N . PRO B 1 55 ? -6.996 -5.34 22.828 1 98.81 55 PRO B N 1
ATOM 4507 C CA . PRO B 1 55 ? -8.062 -4.34 22.844 1 98.81 55 PRO B CA 1
ATOM 4508 C C . PRO B 1 55 ? -9.43 -4.945 23.172 1 98.81 55 PRO B C 1
ATOM 4510 O O . PRO B 1 55 ? -9.609 -6.164 23.094 1 98.81 55 PRO B O 1
ATOM 4513 N N . ASP B 1 56 ? -10.352 -4.078 23.578 1 98.88 56 ASP B N 1
ATOM 4514 C CA . ASP B 1 56 ? -11.75 -4.445 23.734 1 98.88 56 ASP B CA 1
ATOM 4515 C C . ASP B 1 56 ? -12.508 -4.27 22.422 1 98.88 56 ASP B C 1
ATOM 4517 O O . ASP B 1 56 ? -13.484 -4.973 22.156 1 98.88 56 ASP B O 1
ATOM 4521 N N . VAL B 1 57 ? -12.07 -3.301 21.641 1 98.88 57 VAL B N 1
ATOM 4522 C CA . VAL B 1 57 ? -12.672 -2.963 20.359 1 98.88 57 VAL B CA 1
ATOM 4523 C C . VAL B 1 57 ? -11.578 -2.842 19.297 1 98.88 57 VAL B C 1
ATOM 4525 O O . VAL B 1 57 ? -10.555 -2.186 19.516 1 98.88 57 VAL B O 1
ATOM 4528 N N . VAL B 1 58 ? -11.719 -3.516 18.219 1 98.88 58 VAL B N 1
ATOM 4529 C CA . VAL B 1 58 ? -10.922 -3.287 17.016 1 98.88 58 VAL B CA 1
ATOM 4530 C C . VAL B 1 58 ? -11.734 -2.482 16 1 98.88 58 VAL B C 1
ATOM 4532 O O . VAL B 1 58 ? -12.773 -2.949 15.516 1 98.88 58 VAL B O 1
ATOM 4535 N N . ALA B 1 59 ? -11.289 -1.287 15.734 1 98.88 59 ALA B N 1
ATOM 4536 C CA . ALA B 1 59 ? -12.008 -0.392 14.836 1 98.88 59 ALA B CA 1
ATOM 4537 C C . ALA B 1 59 ? -11.297 -0.281 13.492 1 98.88 59 ALA B C 1
ATOM 4539 O O . ALA B 1 59 ? -10.102 0.019 13.438 1 98.88 59 ALA B O 1
ATOM 4540 N N . LEU B 1 60 ? -11.984 -0.564 12.461 1 98.56 60 LEU B N 1
ATOM 4541 C CA . LEU B 1 60 ? -11.484 -0.438 11.094 1 98.56 60 LEU B CA 1
ATOM 4542 C C . LEU B 1 60 ? -12.234 0.647 10.336 1 98.56 60 LEU B C 1
ATOM 4544 O O . LEU B 1 60 ? -13.453 0.544 10.141 1 98.56 60 LEU B O 1
ATOM 4548 N N . GLY B 1 61 ? -11.516 1.641 9.93 1 98.19 61 GLY B N 1
ATOM 4549 C CA . GLY B 1 61 ? -12.156 2.711 9.188 1 98.19 61 GLY B CA 1
ATOM 4550 C C . GLY B 1 61 ? -12.742 2.25 7.867 1 98.19 61 GLY B C 1
ATOM 4551 O O . GLY B 1 61 ? -12.141 1.436 7.164 1 98.19 61 GLY B O 1
ATOM 4552 N N . GLY B 1 62 ? -13.961 2.777 7.539 1 98 62 GLY B N 1
ATOM 4553 C CA . GLY B 1 62 ? -14.516 2.514 6.219 1 98 62 GLY B CA 1
ATOM 4554 C C . GLY B 1 62 ? -13.633 3.008 5.094 1 98 62 GLY B C 1
ATOM 4555 O O . GLY B 1 62 ? -13.008 4.066 5.203 1 98 62 GLY B O 1
ATOM 4556 N N . TRP B 1 63 ? -13.57 2.219 4.07 1 97.69 63 TRP B N 1
ATOM 4557 C CA . TRP B 1 63 ? -12.727 2.523 2.918 1 97.69 63 TRP B CA 1
ATOM 4558 C C . TRP B 1 63 ? -13.195 1.762 1.684 1 97.69 63 TRP B C 1
ATOM 4560 O O . TRP B 1 63 ? -14.383 1.47 1.54 1 97.69 63 TRP B O 1
ATOM 4570 N N . VAL B 1 64 ? -12.305 1.61 0.747 1 97.19 64 VAL B N 1
ATOM 4571 C CA . VAL B 1 64 ? -12.594 0.866 -0.475 1 97.19 64 VAL B CA 1
ATOM 4572 C C . VAL B 1 64 ? -11.539 -0.225 -0.675 1 97.19 64 VAL B C 1
ATOM 4574 O O . VAL B 1 64 ? -10.438 -0.139 -0.135 1 97.19 64 VAL B O 1
ATOM 4577 N N . LYS B 1 65 ? -11.93 -1.284 -1.41 1 95.94 65 LYS B N 1
ATOM 4578 C CA . LYS B 1 65 ? -10.961 -2.289 -1.85 1 95.94 65 LYS B CA 1
ATOM 4579 C C . LYS B 1 65 ? -10.156 -1.793 -3.047 1 95.94 65 LYS B C 1
ATOM 4581 O O . LYS B 1 65 ? -10.273 -2.332 -4.148 1 95.94 65 LYS B O 1
ATOM 4586 N N . GLY B 1 66 ? -9.312 -0.815 -2.791 1 94.44 66 GLY B N 1
ATOM 4587 C CA . GLY B 1 66 ? -8.547 -0.201 -3.861 1 94.44 66 GLY B CA 1
ATOM 4588 C C . GLY B 1 66 ? -8.141 1.231 -3.562 1 94.44 66 GLY B C 1
ATOM 4589 O O . GLY B 1 66 ? -7.723 1.544 -2.447 1 94.44 66 GLY B O 1
ATOM 4590 N N . GLU B 1 67 ? -8.242 2.078 -4.566 1 89.88 67 GLU B N 1
ATOM 4591 C CA . GLU B 1 67 ? -7.684 3.424 -4.453 1 89.88 67 GLU B CA 1
ATOM 4592 C C . GLU B 1 67 ? -8.773 4.484 -4.594 1 89.88 67 GLU B C 1
ATOM 4594 O O . GLU B 1 67 ? -8.688 5.551 -3.98 1 89.88 67 GLU B O 1
ATOM 4599 N N . PHE B 1 68 ? -9.836 4.188 -5.371 1 92.62 68 PHE B N 1
ATOM 4600 C CA . PHE B 1 68 ? -10.812 5.211 -5.727 1 92.62 68 PHE B CA 1
ATOM 4601 C C . PHE B 1 68 ? -12.141 4.957 -5.023 1 92.62 68 PHE B C 1
ATOM 4603 O O . PHE B 1 68 ? -12.57 3.809 -4.891 1 92.62 68 PHE B O 1
ATOM 4610 N N . SER B 1 69 ? -12.781 5.973 -4.711 1 91.25 69 SER B N 1
ATOM 4611 C CA . SER B 1 69 ? -13.969 5.902 -3.877 1 91.25 69 SER B CA 1
ATOM 4612 C C . SER B 1 69 ? -15.086 5.117 -4.566 1 91.25 69 SER B C 1
ATOM 4614 O O . SER B 1 69 ? -16.016 4.656 -3.916 1 91.25 69 SER B O 1
ATOM 4616 N N . VAL B 1 70 ? -15 4.957 -5.859 1 91.56 70 VAL B N 1
ATOM 4617 C CA . VAL B 1 70 ? -16.047 4.277 -6.625 1 91.56 70 VAL B CA 1
ATOM 4618 C C . VAL B 1 70 ? -15.836 2.766 -6.551 1 91.56 70 VAL B C 1
ATOM 4620 O O . VAL B 1 70 ? -16.719 1.993 -6.941 1 91.56 70 VAL B O 1
ATOM 4623 N N . GLU B 1 71 ? -14.742 2.293 -6.102 1 93.06 71 GLU B N 1
ATOM 4624 C CA . GLU B 1 71 ? -14.438 0.868 -6.027 1 93.06 71 GLU B CA 1
ATOM 4625 C C . GLU B 1 71 ? -15.25 0.184 -4.934 1 93.06 71 GLU B C 1
ATOM 4627 O O . GLU B 1 71 ? -15.867 0.854 -4.098 1 93.06 71 GLU B O 1
ATOM 4632 N N . PRO B 1 72 ? -15.25 -1.166 -4.934 1 94.06 72 PRO B N 1
ATOM 4633 C CA . PRO B 1 72 ? -16.047 -1.872 -3.922 1 94.06 72 PRO B CA 1
ATOM 4634 C C . PRO B 1 72 ? -15.688 -1.464 -2.496 1 94.06 72 PRO B C 1
ATOM 4636 O O . PRO B 1 72 ? -14.508 -1.28 -2.184 1 94.06 72 PRO B O 1
ATOM 4639 N N . PRO B 1 73 ? -16.703 -1.311 -1.676 1 94.94 73 PRO B N 1
ATOM 4640 C CA . PRO B 1 73 ? -16.453 -0.845 -0.31 1 94.94 73 PRO B CA 1
ATOM 4641 C C . PRO B 1 73 ? -15.742 -1.891 0.55 1 94.94 73 PRO B C 1
ATOM 4643 O O . PRO B 1 73 ? -15.953 -3.092 0.361 1 94.94 73 PRO B O 1
ATOM 4646 N N . SER B 1 74 ? -14.93 -1.474 1.352 1 94.81 74 SER B N 1
ATOM 4647 C CA . SER B 1 74 ? -14.453 -2.219 2.51 1 94.81 74 SER B CA 1
ATOM 4648 C C . SER B 1 74 ? -15.156 -1.771 3.787 1 94.81 74 SER B C 1
ATOM 4650 O O . SER B 1 74 ? -15.281 -0.571 4.043 1 94.81 74 SER B O 1
ATOM 4652 N N . ARG B 1 75 ? -15.727 -2.715 4.531 1 95.38 75 ARG B N 1
ATOM 4653 C CA . ARG B 1 75 ? -16.5 -2.455 5.734 1 95.38 75 ARG B CA 1
ATOM 4654 C C . ARG B 1 75 ? -17.641 -1.478 5.449 1 95.38 75 ARG B C 1
ATOM 4656 O O . ARG B 1 75 ? -18.484 -1.726 4.578 1 95.38 75 ARG B O 1
ATOM 4663 N N . THR B 1 76 ? -17.672 -0.351 6.117 1 97.31 76 THR B N 1
ATOM 4664 C CA . THR B 1 76 ? -18.812 0.557 6.012 1 97.31 76 THR B CA 1
ATOM 4665 C C . THR B 1 76 ? -18.641 1.504 4.828 1 97.31 76 THR B C 1
ATOM 4667 O O . THR B 1 76 ? -19.547 2.281 4.512 1 97.31 76 THR B O 1
ATOM 4670 N N . GLY B 1 77 ? -17.5 1.47 4.148 1 97.44 77 GLY B N 1
ATOM 4671 C CA . GLY B 1 77 ? -17.312 2.199 2.906 1 97.44 77 GLY B CA 1
ATOM 4672 C C . GLY B 1 77 ? -16.875 3.635 3.121 1 97.44 77 GLY B C 1
ATOM 4673 O O . GLY B 1 77 ? -16.406 3.992 4.207 1 97.44 77 GLY B O 1
ATOM 4674 N N . TYR B 1 78 ? -17.016 4.406 2.064 1 97.88 78 TYR B N 1
ATOM 4675 C CA . TYR B 1 78 ? -16.422 5.734 1.984 1 97.88 78 TYR B CA 1
ATOM 4676 C C . TYR B 1 78 ? -17.391 6.805 2.471 1 97.88 78 TYR B C 1
ATOM 4678 O O . TYR B 1 78 ? -17 7.73 3.184 1 97.88 78 TYR B O 1
ATOM 4686 N N . PHE B 1 79 ? -18.625 6.684 2.125 1 97.69 79 PHE B N 1
ATOM 4687 C CA . PHE B 1 79 ? -19.594 7.77 2.271 1 97.69 79 PHE B CA 1
ATOM 4688 C C . PHE B 1 79 ? -20.703 7.383 3.244 1 97.69 79 PHE B C 1
ATOM 4690 O O . PHE B 1 79 ? -21 6.199 3.412 1 97.69 79 PHE B O 1
ATOM 4697 N N . GLY B 1 80 ? -21.234 8.406 3.889 1 97.12 80 GLY B N 1
ATOM 4698 C CA . GLY B 1 80 ? -22.469 8.219 4.645 1 97.12 80 GLY B CA 1
ATOM 4699 C C . GLY B 1 80 ? -22.328 8.555 6.117 1 97.12 80 GLY B C 1
ATOM 4700 O O . GLY B 1 80 ? -21.266 8.305 6.715 1 97.12 80 GLY B O 1
ATOM 4701 N N . VAL B 1 81 ? -23.375 9.133 6.68 1 97.19 81 VAL B N 1
ATOM 4702 C CA . VAL B 1 81 ? -23.391 9.438 8.109 1 97.19 81 VAL B CA 1
ATOM 4703 C C . VAL B 1 81 ? -24.688 8.922 8.727 1 97.19 81 VAL B C 1
ATOM 4705 O O . VAL B 1 81 ? -24.906 9.062 9.938 1 97.19 81 VAL B O 1
ATOM 4708 N N . GLY B 1 82 ? -25.578 8.344 7.973 1 92.81 82 GLY B N 1
ATOM 4709 C CA . GLY B 1 82 ? -26.875 7.855 8.438 1 92.81 82 GLY B CA 1
ATOM 4710 C C . GLY B 1 82 ? -26.906 6.348 8.609 1 92.81 82 GLY B C 1
ATOM 4711 O O . GLY B 1 82 ? -25.953 5.75 9.102 1 92.81 82 GLY B O 1
ATOM 4712 N N . GLU B 1 83 ? -28 5.785 8.211 1 90.69 83 GLU B N 1
ATOM 4713 C CA . GLU B 1 83 ? -28.188 4.34 8.32 1 90.69 83 GLU B CA 1
ATOM 4714 C C . GLU B 1 83 ? -27.125 3.586 7.527 1 90.69 83 GLU B C 1
ATOM 4716 O O . GLU B 1 83 ? -26.844 3.926 6.379 1 90.69 83 GLU B O 1
ATOM 4721 N N . GLY B 1 84 ? -26.547 2.66 8.188 1 93.69 84 GLY B N 1
ATOM 4722 C CA . GLY B 1 84 ? -25.562 1.837 7.508 1 93.69 84 GLY B CA 1
ATOM 4723 C C . GLY B 1 84 ? -24.156 2.404 7.582 1 93.69 84 GLY B C 1
ATOM 4724 O O . GLY B 1 84 ? -23.203 1.765 7.141 1 93.69 84 GLY B O 1
ATOM 4725 N N . ALA B 1 85 ? -24.047 3.555 8.203 1 97.88 85 ALA B N 1
ATOM 4726 C CA . ALA B 1 85 ? -22.75 4.234 8.25 1 97.88 85 ALA B CA 1
ATOM 4727 C C . ALA B 1 85 ? -21.875 3.666 9.359 1 97.88 85 ALA B C 1
ATOM 4729 O O . ALA B 1 85 ? -20.703 4.012 9.461 1 97.88 85 ALA B O 1
ATOM 4730 N N . ILE B 1 86 ? -22.484 2.824 10.156 1 98.38 86 ILE B N 1
ATOM 4731 C CA . ILE B 1 86 ? -21.781 2.205 11.273 1 98.38 86 ILE B CA 1
ATOM 4732 C C . ILE B 1 86 ? -22.047 0.703 11.289 1 98.38 86 ILE B C 1
ATOM 4734 O O . ILE B 1 86 ? -23.156 0.263 10.953 1 98.38 86 ILE B O 1
ATOM 4738 N N . SER B 1 87 ? -21.047 -0.09 11.555 1 98.19 87 SER B N 1
ATOM 4739 C CA . SER B 1 87 ? -21.234 -1.512 11.828 1 98.19 87 SER B CA 1
ATOM 4740 C C . SER B 1 87 ? -20.562 -1.917 13.133 1 98.19 87 SER B C 1
ATOM 4742 O O . SER B 1 87 ? -19.562 -1.321 13.531 1 98.19 87 SER B O 1
ATOM 4744 N N . ASP B 1 88 ? -21.094 -2.807 13.867 1 98.19 88 ASP B N 1
ATOM 4745 C CA . ASP B 1 88 ? -20.625 -3.369 15.125 1 98.19 88 ASP B CA 1
ATOM 4746 C C . ASP B 1 88 ? -20.875 -4.875 15.188 1 98.19 88 ASP B C 1
ATOM 4748 O O . ASP B 1 88 ? -22.031 -5.32 15.109 1 98.19 88 ASP B O 1
ATOM 4752 N N . GLU B 1 89 ? -19.859 -5.676 15.25 1 97.44 89 GLU B N 1
ATOM 4753 C CA . GLU B 1 89 ? -20.047 -7.125 15.297 1 97.44 89 GLU B CA 1
ATOM 4754 C C . GLU B 1 89 ? -19.109 -7.762 16.328 1 97.44 89 GLU B C 1
ATOM 4756 O O . GLU B 1 89 ? -18.031 -7.234 16.609 1 97.44 89 GLU B O 1
ATOM 4761 N N . ALA B 1 90 ? -19.562 -8.836 16.906 1 98.25 90 ALA B N 1
ATOM 4762 C CA . ALA B 1 90 ? -18.719 -9.609 17.812 1 98.25 90 ALA B CA 1
ATOM 4763 C C . ALA B 1 90 ? -17.672 -10.406 17.031 1 98.25 90 ALA B C 1
ATOM 4765 O O . ALA B 1 90 ? -17.922 -10.844 15.906 1 98.25 90 ALA B O 1
ATOM 4766 N N . GLY B 1 91 ? -16.5 -10.523 17.562 1 97.88 91 GLY B N 1
ATOM 4767 C CA . GLY B 1 91 ? -15.445 -11.336 16.984 1 97.88 91 GLY B CA 1
ATOM 4768 C C . GLY B 1 91 ? -14.352 -11.695 17.969 1 97.88 91 GLY B C 1
ATOM 4769 O O . GLY B 1 91 ? -14.547 -11.586 19.188 1 97.88 91 GLY B O 1
ATOM 4770 N N . LYS B 1 92 ? -13.312 -12.273 17.438 1 98.38 92 LYS B N 1
ATOM 4771 C CA . LYS B 1 92 ? -12.156 -12.641 18.25 1 98.38 92 LYS B CA 1
ATOM 4772 C C . LYS B 1 92 ? -10.891 -11.93 17.781 1 98.38 92 LYS B C 1
ATOM 4774 O O . LYS B 1 92 ? -10.781 -11.586 16.594 1 98.38 92 LYS B O 1
ATOM 4779 N N . PHE B 1 93 ? -10.062 -11.672 18.656 1 98.69 93 PHE B N 1
ATOM 4780 C CA . PHE B 1 93 ? -8.75 -11.094 18.406 1 98.69 93 PHE B CA 1
ATOM 4781 C C . PHE B 1 93 ? -7.676 -11.812 19.219 1 98.69 93 PHE B C 1
ATOM 4783 O O . PHE B 1 93 ? -7.465 -11.492 20.391 1 98.69 93 PHE B O 1
ATOM 4790 N N . PHE B 1 94 ? -6.941 -12.758 18.531 1 98.56 94 PHE B N 1
ATOM 4791 C CA . PHE B 1 94 ? -5.941 -13.609 19.141 1 98.56 94 PHE B CA 1
ATOM 4792 C C . PHE B 1 94 ? -6.508 -14.305 20.391 1 98.56 94 PHE B C 1
ATOM 4794 O O . PHE B 1 94 ? -5.895 -14.281 21.453 1 98.56 94 PHE B O 1
ATOM 4801 N N . GLY B 1 95 ? -7.715 -14.828 20.297 1 98.38 95 GLY B N 1
ATOM 4802 C CA . GLY B 1 95 ? -8.32 -15.656 21.328 1 98.38 95 GLY B CA 1
ATOM 4803 C C . GLY B 1 95 ? -9.227 -14.883 22.266 1 98.38 95 GLY B C 1
ATOM 4804 O O . GLY B 1 95 ? -10.023 -15.469 22.984 1 98.38 95 GLY B O 1
ATOM 4805 N N . LYS B 1 96 ? -9.148 -13.539 22.266 1 98.56 96 LYS B N 1
ATOM 4806 C CA . LYS B 1 96 ? -10 -12.703 23.109 1 98.56 96 LYS B CA 1
ATOM 4807 C C . LYS B 1 96 ? -11.273 -12.297 22.375 1 98.56 96 LYS B C 1
ATOM 4809 O O . LYS B 1 96 ? -11.219 -11.953 21.188 1 98.56 96 LYS B O 1
ATOM 4814 N N . ASP B 1 97 ? -12.391 -12.352 23.109 1 98.62 97 ASP B N 1
ATOM 4815 C CA . ASP B 1 97 ? -13.617 -11.789 22.562 1 98.62 97 ASP B CA 1
ATOM 4816 C C . ASP B 1 97 ? -13.531 -10.273 22.453 1 98.62 97 ASP B C 1
ATOM 4818 O O . ASP B 1 97 ? -13.219 -9.594 23.438 1 98.62 97 ASP B O 1
ATOM 4822 N N . VAL B 1 98 ? -13.766 -9.711 21.281 1 98.75 98 VAL B N 1
ATOM 4823 C CA . VAL B 1 98 ? -13.719 -8.273 21.062 1 98.75 98 VAL B CA 1
ATOM 4824 C C . VAL B 1 98 ? -14.922 -7.828 20.234 1 98.75 98 VAL B C 1
ATOM 4826 O O . VAL B 1 98 ? -15.664 -8.664 19.719 1 98.75 98 VAL B O 1
ATOM 4829 N N . ARG B 1 99 ? -15.164 -6.535 20.219 1 98.69 99 ARG B N 1
ATOM 4830 C CA . ARG B 1 99 ? -16.062 -5.93 19.234 1 98.69 99 ARG B CA 1
ATOM 4831 C C . ARG B 1 99 ? -15.289 -5.418 18.031 1 98.69 99 ARG B C 1
ATOM 4833 O O . ARG B 1 99 ? -14.211 -4.836 18.172 1 98.69 99 ARG B O 1
ATOM 4840 N N . TYR B 1 100 ? -15.773 -5.703 16.891 1 98.69 100 TYR B N 1
ATOM 4841 C CA . TYR B 1 100 ? -15.289 -5.07 15.664 1 98.69 100 TYR B CA 1
ATOM 4842 C C . TYR B 1 100 ? -16.203 -3.928 15.242 1 98.69 100 TYR B C 1
ATOM 4844 O O . TYR B 1 100 ? -17.391 -4.137 15 1 98.69 100 TYR B O 1
ATOM 4852 N N . PHE B 1 101 ? -15.672 -2.77 15.188 1 98.81 101 PHE B N 1
ATOM 4853 C CA . PHE B 1 101 ? -16.406 -1.555 14.859 1 98.81 101 PHE B CA 1
ATOM 4854 C C . PHE B 1 101 ? -15.914 -0.968 13.539 1 98.81 101 PHE B C 1
ATOM 4856 O O . PHE B 1 101 ? -14.727 -1.039 13.227 1 98.81 101 PHE B O 1
ATOM 4863 N N . SER B 1 102 ? -16.844 -0.433 12.75 1 98.75 102 SER B N 1
ATOM 4864 C CA . SER B 1 102 ? -16.484 0.341 11.57 1 98.75 102 SER B CA 1
ATOM 4865 C C . SER B 1 102 ? -17.438 1.506 11.352 1 98.75 102 SER B C 1
ATOM 4867 O O . SER B 1 102 ? -18.625 1.425 11.711 1 98.75 102 SER B O 1
ATOM 4869 N N . SER B 1 103 ? -16.938 2.502 10.914 1 98.75 103 SER B N 1
ATOM 4870 C CA . SER B 1 103 ? -17.719 3.633 10.422 1 98.75 103 SER B CA 1
ATOM 4871 C C . SER B 1 103 ? -17.141 4.176 9.117 1 98.75 103 SER B C 1
ATOM 4873 O O . SER B 1 103 ? -16 3.885 8.766 1 98.75 103 SER B O 1
ATOM 4875 N N . THR B 1 104 ? -17.938 4.906 8.367 1 98.75 104 THR B N 1
ATOM 4876 C CA . THR B 1 104 ? -17.531 5.348 7.035 1 98.75 104 THR B CA 1
ATOM 4877 C C . THR B 1 104 ? -16.328 6.27 7.105 1 98.75 104 THR B C 1
ATOM 4879 O O . THR B 1 104 ? -16.062 6.879 8.148 1 98.75 104 THR B O 1
ATOM 4882 N N . HIS B 1 105 ? -15.602 6.316 6.012 1 98.69 105 HIS B N 1
ATOM 4883 C CA . HIS B 1 105 ? -14.5 7.266 5.879 1 98.69 105 HIS B CA 1
ATOM 4884 C C . HIS B 1 105 ? -14.969 8.688 6.164 1 98.69 105 HIS B C 1
ATOM 4886 O O . HIS B 1 105 ? -14.266 9.453 6.836 1 98.69 105 HIS B O 1
ATOM 4892 N N . GLU B 1 106 ? -16.094 9 5.715 1 98.69 106 GLU B N 1
ATOM 4893 C CA . GLU B 1 106 ? -16.734 10.289 5.922 1 98.69 106 GLU B CA 1
ATOM 4894 C C . GLU B 1 106 ? -16.906 10.586 7.41 1 98.69 106 GLU B C 1
ATOM 4896 O O . GLU B 1 106 ? -16.531 11.664 7.883 1 98.69 106 GLU B O 1
ATOM 4901 N N . ARG B 1 107 ? -17.359 9.703 8.164 1 98.81 107 ARG B N 1
ATOM 4902 C CA . ARG B 1 107 ? -17.547 9.867 9.602 1 98.81 107 ARG B CA 1
ATOM 4903 C C . ARG B 1 107 ? -16.219 10.031 10.32 1 98.81 107 ARG B C 1
ATOM 4905 O O . ARG B 1 107 ? -16.125 10.758 11.312 1 98.81 107 ARG B O 1
ATOM 4912 N N . SER B 1 108 ? -15.211 9.32 9.828 1 98.81 108 SER B N 1
ATOM 4913 C CA . SER B 1 108 ? -13.906 9.438 10.484 1 98.81 108 SER B CA 1
ATOM 4914 C C . SER B 1 108 ? -13.422 10.883 10.492 1 98.81 108 SER B C 1
ATOM 4916 O O . SER B 1 108 ? -12.82 11.328 11.477 1 98.81 108 SER B O 1
ATOM 4918 N N . HIS B 1 109 ? -13.688 11.594 9.43 1 98.88 109 HIS B N 1
ATOM 4919 C CA . HIS B 1 109 ? -13.305 13 9.375 1 98.88 109 HIS B CA 1
ATOM 4920 C C . HIS B 1 109 ? -14.094 13.82 10.383 1 98.88 109 HIS B C 1
ATOM 4922 O O . HIS B 1 109 ? -13.523 14.617 11.133 1 98.88 109 HIS B O 1
ATOM 4928 N N . ILE B 1 110 ? -15.375 13.609 10.461 1 98.88 110 ILE B N 1
ATOM 4929 C CA . ILE B 1 110 ? -16.25 14.367 11.344 1 98.88 110 ILE B CA 1
ATOM 4930 C C . ILE B 1 110 ? -15.82 14.156 12.797 1 98.88 110 ILE B C 1
ATOM 4932 O O . ILE B 1 110 ? -15.609 15.125 13.539 1 98.88 110 ILE B O 1
ATOM 4936 N N . TYR B 1 111 ? -15.57 12.984 13.141 1 98.81 111 TYR B N 1
ATOM 4937 C CA . TYR B 1 111 ? -15.336 12.656 14.539 1 98.81 111 TYR B CA 1
ATOM 4938 C C . TYR B 1 111 ? -13.898 12.977 14.945 1 98.81 111 TYR B C 1
ATOM 4940 O O . TYR B 1 111 ? -13.625 13.25 16.109 1 98.81 111 TYR B O 1
ATOM 4948 N N . THR B 1 112 ? -12.953 12.984 14.008 1 98.81 112 THR B N 1
ATOM 4949 C CA . THR B 1 112 ? -11.617 13.469 14.336 1 98.81 112 THR B CA 1
ATOM 4950 C C . THR B 1 112 ? -11.68 14.898 14.859 1 98.81 112 THR B C 1
ATOM 4952 O O . THR B 1 112 ? -11.148 15.195 15.938 1 98.81 112 THR B O 1
ATOM 4955 N N . SER B 1 113 ? -12.367 15.766 14.102 1 98.62 113 SER B N 1
ATOM 4956 C CA . SER B 1 113 ? -12.43 17.172 14.508 1 98.62 113 SER B CA 1
ATOM 4957 C C . SER B 1 113 ? -13.273 17.344 15.766 1 98.62 113 SER B C 1
ATOM 4959 O O . SER B 1 113 ? -12.922 18.141 16.641 1 98.62 113 SER B O 1
ATOM 4961 N N . LEU B 1 114 ? -14.344 16.578 15.93 1 98.69 114 LEU B N 1
ATOM 4962 C CA . LEU B 1 114 ? -15.203 16.672 17.109 1 98.69 114 LEU B CA 1
ATOM 4963 C C . LEU B 1 114 ? -14.453 16.25 18.359 1 98.69 114 LEU B C 1
ATOM 4965 O O . LEU B 1 114 ? -14.453 16.969 19.359 1 98.69 114 LEU B O 1
ATOM 4969 N N . GLY B 1 115 ? -13.805 15.102 18.234 1 98.69 115 GLY B N 1
ATOM 4970 C CA . GLY B 1 115 ? -13.164 14.539 19.422 1 98.69 115 GLY B CA 1
ATOM 4971 C C . GLY B 1 115 ? -11.953 15.336 19.875 1 98.69 115 GLY B C 1
ATOM 4972 O O . GLY B 1 115 ? -11.625 15.328 21.062 1 98.69 115 GLY B O 1
ATOM 4973 N N . MET B 1 116 ? -11.328 16.016 19 1 98.56 116 MET B N 1
ATOM 4974 C CA . MET B 1 116 ? -10.094 16.719 19.328 1 98.56 116 MET B CA 1
ATOM 4975 C C . MET B 1 116 ? -10.367 18.188 19.672 1 98.56 116 MET B C 1
ATOM 4977 O O . MET B 1 116 ? -9.484 18.891 20.156 1 98.56 116 MET B O 1
ATOM 4981 N N . ALA B 1 117 ? -11.57 18.641 19.391 1 98 117 ALA B N 1
ATOM 4982 C CA . ALA B 1 117 ? -11.922 20.016 19.719 1 98 117 ALA B CA 1
ATOM 4983 C C . ALA B 1 117 ? -11.859 20.234 21.234 1 98 117 ALA B C 1
ATOM 4985 O O . ALA B 1 117 ? -11.969 19.297 22.016 1 98 117 ALA B O 1
ATOM 4986 N N . PRO B 1 118 ? -11.656 21.516 21.656 1 94.56 118 PRO B N 1
ATOM 4987 C CA . PRO B 1 118 ? -11.719 21.797 23.094 1 94.56 118 PRO B CA 1
ATOM 4988 C C . PRO B 1 118 ? -13.023 21.312 23.734 1 94.56 118 PRO B C 1
ATOM 4990 O O . PRO B 1 118 ? -14.094 21.469 23.141 1 94.56 118 PRO B O 1
ATOM 4993 N N . ALA B 1 119 ? -12.922 20.75 24.906 1 90.62 119 ALA B N 1
ATOM 4994 C CA . ALA B 1 119 ? -14.07 20.156 25.594 1 90.62 119 ALA B CA 1
ATOM 4995 C C . ALA B 1 119 ? -15.164 21.188 25.828 1 90.62 119 ALA B C 1
ATOM 4997 O O . ALA B 1 119 ? -14.891 22.266 26.375 1 90.62 119 ALA B O 1
ATOM 4998 N N . ALA B 1 120 ? -16.328 20.812 25.297 1 91.88 120 ALA B N 1
ATOM 4999 C CA . ALA B 1 120 ? -17.5 21.656 25.484 1 91.88 120 ALA B CA 1
ATOM 5000 C C . ALA B 1 120 ? -18.781 20.812 25.5 1 91.88 120 ALA B C 1
ATOM 5002 O O . ALA B 1 120 ? -19.562 20.828 24.531 1 91.88 120 ALA B O 1
ATOM 5003 N N . PRO B 1 121 ? -18.984 20.172 26.656 1 89.88 121 PRO B N 1
ATOM 5004 C CA . PRO B 1 121 ? -20.156 19.297 26.734 1 89.88 121 PRO B CA 1
ATOM 5005 C C . PRO B 1 121 ? -21.453 20.016 26.359 1 89.88 121 PRO B C 1
ATOM 5007 O O . PRO B 1 121 ? -21.688 21.141 26.812 1 89.88 121 PRO B O 1
ATOM 5010 N N . GLY B 1 122 ? -22.188 19.438 25.516 1 92.94 122 GLY B N 1
ATOM 5011 C CA . GLY B 1 122 ? -23.484 19.969 25.125 1 92.94 122 GLY B CA 1
ATOM 5012 C C . GLY B 1 122 ? -23.406 20.953 23.984 1 92.94 122 GLY B C 1
ATOM 5013 O O . GLY B 1 122 ? -24.438 21.438 23.5 1 92.94 122 GLY B O 1
ATOM 5014 N N . GLN B 1 123 ? -22.203 21.25 23.594 1 96.06 123 GLN B N 1
ATOM 5015 C CA . GLN B 1 123 ? -22.016 22.203 22.5 1 96.06 123 GLN B CA 1
ATOM 5016 C C . GLN B 1 123 ? -22.422 21.594 21.156 1 96.06 123 GLN B C 1
ATOM 5018 O O . GLN B 1 123 ? -22.047 20.469 20.844 1 96.06 123 GLN B O 1
ATOM 5023 N N . GLU B 1 124 ? -23.203 22.328 20.391 1 98.12 124 GLU B N 1
ATOM 5024 C CA . GLU B 1 124 ? -23.484 21.984 19 1 98.12 124 GLU B CA 1
ATOM 5025 C C . GLU B 1 124 ? -22.453 22.609 18.062 1 98.12 124 GLU B C 1
ATOM 5027 O O . GLU B 1 124 ? -21.859 23.641 18.375 1 98.12 124 GLU B O 1
ATOM 5032 N N . TYR B 1 125 ? -22.281 21.922 16.922 1 98.62 125 TYR B N 1
ATOM 5033 C CA . TYR B 1 125 ? -21.297 22.422 15.961 1 98.62 125 TYR B CA 1
ATOM 5034 C C . TYR B 1 125 ? -21.828 22.344 14.539 1 98.62 125 TYR B C 1
ATOM 5036 O O . TYR B 1 125 ? -22.719 21.547 14.234 1 98.62 125 TYR B O 1
ATOM 5044 N N . TYR B 1 126 ? -21.375 23.234 13.727 1 98.81 126 TYR B N 1
ATOM 5045 C CA . TYR B 1 126 ? -21.266 22.922 12.305 1 98.81 126 TYR B CA 1
ATOM 5046 C C . TYR B 1 126 ? -19.969 22.203 12 1 98.81 126 TYR B C 1
ATOM 5048 O O . TYR B 1 126 ? -18.969 22.406 12.703 1 98.81 126 TYR B O 1
ATOM 5056 N N . SER B 1 127 ? -20.016 21.344 11.047 1 98.81 127 SER B N 1
ATOM 5057 C CA . SER B 1 127 ? -18.828 20.641 10.594 1 98.81 127 SER B CA 1
ATOM 5058 C C . SER B 1 127 ? -18.672 20.734 9.078 1 98.81 127 SER B C 1
ATOM 5060 O O . SER B 1 127 ? -19.641 20.578 8.336 1 98.81 127 SER B O 1
ATOM 5062 N N . LEU B 1 128 ? -17.5 21.094 8.672 1 98.94 128 LEU B N 1
ATOM 5063 C CA . LEU B 1 128 ? -17.125 21.078 7.262 1 98.94 128 LEU B CA 1
ATOM 5064 C C . LEU B 1 128 ? -16.125 19.953 6.98 1 98.94 128 LEU B C 1
ATOM 5066 O O . LEU B 1 128 ? -15.031 19.938 7.543 1 98.94 128 LEU B O 1
ATOM 5070 N N . VAL B 1 129 ? -16.547 19 6.172 1 98.88 129 VAL B N 1
ATOM 5071 C CA . VAL B 1 129 ? -15.625 18.016 5.641 1 98.88 129 VAL B CA 1
ATOM 5072 C C . VAL B 1 129 ? -15.336 18.312 4.172 1 98.88 129 VAL B C 1
ATOM 5074 O O . VAL B 1 129 ? -16.234 18.219 3.326 1 98.88 129 VAL B O 1
ATOM 5077 N N . TRP B 1 130 ? -14.125 18.688 3.857 1 98.62 130 TRP B N 1
ATOM 5078 C CA . TRP B 1 130 ? -13.734 18.875 2.467 1 98.62 130 TRP B CA 1
ATOM 5079 C C . TRP B 1 130 ? -12.352 18.266 2.207 1 98.62 130 TRP B C 1
ATOM 5081 O O . TRP B 1 130 ? -11.367 18.688 2.816 1 98.62 130 TRP B O 1
ATOM 5091 N N . GLU B 1 131 ? -12.32 17.328 1.422 1 97.75 131 GLU B N 1
ATOM 5092 C CA . GLU B 1 131 ? -11.164 16.531 1.037 1 97.75 131 GLU B CA 1
ATOM 5093 C C . GLU B 1 131 ? -11.242 16.109 -0.427 1 97.75 131 GLU B C 1
ATOM 5095 O O . GLU B 1 131 ? -11.805 16.828 -1.255 1 97.75 131 GLU B O 1
ATOM 5100 N N . GLY B 1 132 ? -10.461 15.141 -0.805 1 96.38 132 GLY B N 1
ATOM 5101 C CA . GLY B 1 132 ? -10.344 14.766 -2.203 1 96.38 132 GLY B CA 1
ATOM 5102 C C . GLY B 1 132 ? -11.68 14.555 -2.881 1 96.38 132 GLY B C 1
ATOM 5103 O O . GLY B 1 132 ? -11.891 15.016 -4.004 1 96.38 132 GLY B O 1
ATOM 5104 N N . ASN B 1 133 ? -12.641 13.953 -2.154 1 96.62 133 ASN B N 1
ATOM 5105 C CA . ASN B 1 133 ? -13.898 13.547 -2.773 1 96.62 133 ASN B CA 1
ATOM 5106 C C . ASN B 1 133 ? -15.094 14.234 -2.121 1 96.62 133 ASN B C 1
ATOM 5108 O O . ASN B 1 133 ? -16.125 14.438 -2.766 1 96.62 133 ASN B O 1
ATOM 5112 N N . ILE B 1 134 ? -14.945 14.555 -0.876 1 98.12 134 ILE B N 1
ATOM 5113 C CA . ILE B 1 134 ? -16.078 15.055 -0.101 1 98.12 134 ILE B CA 1
ATOM 5114 C C . ILE B 1 134 ? -15.977 16.562 0.054 1 98.12 134 ILE B C 1
ATOM 5116 O O . ILE B 1 134 ? -14.914 17.094 0.394 1 98.12 134 ILE B O 1
ATOM 5120 N N . GLY B 1 135 ? -17.016 17.312 -0.181 1 98.62 135 GLY B N 1
ATOM 5121 C CA . GLY B 1 135 ? -17.203 18.734 0.087 1 98.62 135 GLY B CA 1
ATOM 5122 C C . GLY B 1 135 ? -18.562 19.062 0.646 1 98.62 135 GLY B C 1
ATOM 5123 O O . GLY B 1 135 ? -19.453 19.516 -0.087 1 98.62 135 GLY B O 1
ATOM 5124 N N . ASP B 1 136 ? -18.688 18.828 1.98 1 98.81 136 ASP B N 1
ATOM 5125 C CA . ASP B 1 136 ? -20.031 18.859 2.562 1 98.81 136 ASP B CA 1
ATOM 5126 C C . ASP B 1 136 ? -20.016 19.547 3.926 1 98.81 136 ASP B C 1
ATOM 5128 O O . ASP B 1 136 ? -18.984 19.578 4.602 1 98.81 136 ASP B O 1
ATOM 5132 N N . PHE B 1 137 ? -21.203 20.078 4.289 1 98.88 137 PHE B N 1
ATOM 5133 C CA . PHE B 1 137 ? -21.438 20.594 5.633 1 98.88 137 PHE B CA 1
ATOM 5134 C C . PHE B 1 137 ? -22.328 19.641 6.426 1 98.88 137 PHE B C 1
ATOM 5136 O O . PHE B 1 137 ? -23.203 18.969 5.855 1 98.88 137 PHE B O 1
ATOM 5143 N N . TYR B 1 138 ? -22.141 19.609 7.715 1 98.81 138 TYR B N 1
ATOM 5144 C CA . TYR B 1 138 ? -22.891 18.797 8.656 1 98.81 138 TYR B CA 1
ATOM 5145 C C . TYR B 1 138 ? -23.266 19.609 9.898 1 98.81 138 TYR B C 1
ATOM 5147 O O . TYR B 1 138 ? -22.688 20.656 10.156 1 98.81 138 TYR B O 1
ATOM 5155 N N . ARG B 1 139 ? -24.25 19.109 10.609 1 98.56 139 ARG B N 1
ATOM 5156 C CA . ARG B 1 139 ? -24.578 19.562 11.953 1 98.56 139 ARG B CA 1
ATOM 5157 C C . ARG B 1 139 ? -24.312 18.469 12.977 1 98.56 139 ARG B C 1
ATOM 5159 O O . ARG B 1 139 ? -24.625 17.297 12.734 1 98.56 139 ARG B O 1
ATOM 5166 N N . ILE B 1 140 ? -23.609 18.812 14.008 1 98.31 140 ILE B N 1
ATOM 5167 C CA . ILE B 1 140 ? -23.422 17.906 15.141 1 98.31 140 ILE B CA 1
ATOM 5168 C C . ILE B 1 140 ? -24.25 18.391 16.328 1 98.31 140 ILE B C 1
ATOM 5170 O O . ILE B 1 140 ? -24.047 19.5 16.812 1 98.31 140 ILE B O 1
ATOM 5174 N N . ASP B 1 141 ? -25.141 17.547 16.844 1 97.81 141 ASP B N 1
ATOM 5175 C CA . ASP B 1 141 ? -26.047 17.969 17.906 1 97.81 141 ASP B CA 1
ATOM 5176 C C . ASP B 1 141 ? -25.391 17.828 19.281 1 97.81 141 ASP B C 1
ATOM 5178 O O . ASP B 1 141 ? -24.203 17.516 19.375 1 97.81 141 ASP B O 1
ATOM 5182 N N . GLU B 1 142 ? -26.141 18.031 20.297 1 96.38 142 GLU B N 1
ATOM 5183 C CA . GLU B 1 142 ? -25.609 18.062 21.656 1 96.38 142 GLU B CA 1
ATOM 5184 C C . GLU B 1 142 ? -25.141 16.688 22.109 1 96.38 142 GLU B C 1
ATOM 5186 O O . GLU B 1 142 ? -24.359 16.578 23.047 1 96.38 142 GLU B O 1
ATOM 5191 N N . ARG B 1 143 ? -25.688 15.656 21.484 1 95.44 143 ARG B N 1
ATOM 5192 C CA . ARG B 1 143 ? -25.297 14.289 21.844 1 95.44 143 ARG B CA 1
ATOM 5193 C C . ARG B 1 143 ? -24.094 13.836 21.047 1 95.44 143 ARG B C 1
ATOM 5195 O O . ARG B 1 143 ? -23.531 12.766 21.297 1 95.44 143 ARG B O 1
ATOM 5202 N N . GLY B 1 144 ? -23.641 14.656 20.031 1 96.88 144 GLY B N 1
ATOM 5203 C CA . GLY B 1 144 ? -22.516 14.289 19.172 1 96.88 144 GLY B CA 1
ATOM 5204 C C . GLY B 1 144 ? -22.922 13.578 17.906 1 96.88 144 GLY B C 1
ATOM 5205 O O . GLY B 1 144 ? -22.094 12.984 17.219 1 96.88 144 GLY B O 1
ATOM 5206 N N . GLU B 1 145 ? -24.172 13.562 17.594 1 96.94 145 GLU B N 1
ATOM 5207 C CA . GLU B 1 145 ? -24.656 12.914 16.375 1 96.94 145 GLU B CA 1
ATOM 5208 C C . GLU B 1 145 ? -24.547 13.844 15.172 1 96.94 145 GLU B C 1
ATOM 5210 O O . GLU B 1 145 ? -24.969 15 15.227 1 96.94 145 GLU B O 1
ATOM 5215 N N . ALA B 1 146 ? -24 13.305 14.164 1 97.75 146 ALA B N 1
ATOM 5216 C CA . ALA B 1 146 ? -23.812 14.086 12.945 1 97.75 146 ALA B CA 1
ATOM 5217 C C . ALA B 1 146 ? -24.953 13.883 11.969 1 97.75 146 ALA B C 1
ATOM 5219 O O . ALA B 1 146 ? -25.406 12.75 11.766 1 97.75 146 ALA B O 1
ATOM 5220 N N . THR B 1 147 ? -25.438 14.922 11.359 1 98.06 147 THR B N 1
ATOM 5221 C CA . THR B 1 147 ? -26.438 14.906 10.305 1 98.06 147 THR B CA 1
ATOM 5222 C C . THR B 1 147 ? -25.953 15.703 9.094 1 98.06 147 THR B C 1
ATOM 5224 O O . THR B 1 147 ? -25.391 16.781 9.242 1 98.06 147 THR B O 1
ATOM 5227 N N . HIS B 1 148 ? -26.203 15.195 7.98 1 98.5 148 HIS B N 1
ATOM 5228 C CA . HIS B 1 148 ? -25.781 15.844 6.742 1 98.5 148 HIS B CA 1
ATOM 5229 C C . HIS B 1 148 ? -26.641 17.062 6.438 1 98.5 148 HIS B C 1
ATOM 5231 O O . HIS B 1 148 ? -27.859 17.016 6.559 1 98.5 148 HIS B O 1
ATOM 5237 N N . LEU B 1 149 ? -26 18.188 6.059 1 98.31 149 LEU B N 1
ATOM 5238 C CA . LEU B 1 149 ? -26.734 19.406 5.727 1 98.31 149 LEU B CA 1
ATOM 5239 C C . LEU B 1 149 ? -26.75 19.641 4.223 1 98.31 149 LEU B C 1
ATOM 5241 O O . LEU B 1 149 ? -27.828 19.781 3.621 1 98.31 149 LEU B O 1
ATOM 5245 N N . GLN B 1 150 ? -25.469 19.703 3.605 1 98.19 150 GLN B N 1
ATOM 5246 C CA . GLN B 1 150 ? -25.406 20.094 2.199 1 98.19 150 GLN B CA 1
ATOM 5247 C C . GLN B 1 150 ? -24.125 19.562 1.543 1 98.19 150 GLN B C 1
ATOM 5249 O O . GLN B 1 150 ? -23.047 19.641 2.121 1 98.19 150 GLN B O 1
ATOM 5254 N N . HIS B 1 151 ? -24.359 18.969 0.389 1 97.88 151 HIS B N 1
ATOM 5255 C CA . HIS B 1 151 ? -23.25 18.734 -0.531 1 97.88 151 HIS B CA 1
ATOM 5256 C C . HIS B 1 151 ? -22.953 19.969 -1.365 1 97.88 151 HIS B C 1
ATOM 5258 O O . HIS B 1 151 ? -23.75 20.359 -2.219 1 97.88 151 HIS B O 1
ATOM 5264 N N . VAL B 1 152 ? -21.781 20.594 -1.186 1 98.38 152 VAL B N 1
ATOM 5265 C CA . VAL B 1 152 ? -21.484 21.875 -1.801 1 98.38 152 VAL B CA 1
ATOM 5266 C C . VAL B 1 152 ? -20.719 21.672 -3.102 1 98.38 152 VAL B C 1
ATOM 5268 O O . VAL B 1 152 ? -21.016 22.297 -4.117 1 98.38 152 VAL B O 1
ATOM 5271 N N . LEU B 1 153 ? -19.734 20.875 -3.074 1 98.06 153 LEU B N 1
ATOM 5272 C CA . LEU B 1 153 ? -18.875 20.625 -4.227 1 98.06 153 LEU B CA 1
ATOM 5273 C C . LEU B 1 153 ? -18.281 19.234 -4.172 1 98.06 153 LEU B C 1
ATOM 5275 O O . LEU B 1 153 ? -17.688 18.828 -3.16 1 98.06 153 LEU B O 1
ATOM 5279 N N . THR B 1 154 ? -18.438 18.5 -5.25 1 96.38 154 THR B N 1
ATOM 5280 C CA . THR B 1 154 ? -17.812 17.188 -5.363 1 96.38 154 THR B CA 1
ATOM 5281 C C . THR B 1 154 ? -16.312 17.344 -5.629 1 96.38 154 THR B C 1
ATOM 5283 O O . THR B 1 154 ? -15.906 18.156 -6.449 1 96.38 154 THR B O 1
ATOM 5286 N N . ASP B 1 155 ? -15.477 16.609 -4.953 1 97.12 155 ASP B N 1
ATOM 5287 C CA . ASP B 1 155 ? -14.047 16.453 -5.195 1 97.12 155 ASP B CA 1
ATOM 5288 C C . ASP B 1 155 ? -13.32 17.797 -5.066 1 97.12 155 ASP B C 1
ATOM 5290 O O . ASP B 1 155 ? -12.523 18.156 -5.938 1 97.12 155 ASP B O 1
ATOM 5294 N N . PRO B 1 156 ? -13.602 18.562 -4.023 1 98.06 156 PRO B N 1
ATOM 5295 C CA . PRO B 1 156 ? -12.961 19.875 -3.938 1 98.06 156 PRO B CA 1
ATOM 5296 C C . PRO B 1 156 ? -11.438 19.781 -3.885 1 98.06 156 PRO B C 1
ATOM 5298 O O . PRO B 1 156 ? -10.742 20.578 -4.523 1 98.06 156 PRO B O 1
ATOM 5301 N N . GLY B 1 157 ? -10.906 18.844 -3.119 1 97.62 157 GLY B N 1
ATOM 5302 C CA . GLY B 1 157 ? -9.461 18.688 -3.051 1 97.62 157 GLY B CA 1
ATOM 5303 C C . GLY B 1 157 ? -8.844 18.266 -4.371 1 97.62 157 GLY B C 1
ATOM 5304 O O . GLY B 1 157 ? -7.812 18.797 -4.777 1 97.62 157 GLY B O 1
ATOM 5305 N N . ALA B 1 158 ? -9.492 17.312 -5.047 1 97.12 158 ALA B N 1
ATOM 5306 C CA . ALA B 1 158 ? -9.016 16.859 -6.352 1 97.12 158 ALA B CA 1
ATOM 5307 C C . ALA B 1 158 ? -9.062 18 -7.379 1 97.12 158 ALA B C 1
ATOM 5309 O O . ALA B 1 158 ? -8.141 18.156 -8.18 1 97.12 158 ALA B O 1
ATOM 5310 N N . LYS B 1 159 ? -10.109 18.719 -7.301 1 97.94 159 LYS B N 1
ATOM 5311 C CA . LYS B 1 159 ? -10.289 19.828 -8.234 1 97.94 159 LYS B CA 1
ATOM 5312 C C . LYS B 1 159 ? -9.258 20.922 -7.973 1 97.94 159 LYS B C 1
ATOM 5314 O O . LYS B 1 159 ? -8.766 21.562 -8.914 1 97.94 159 LYS B O 1
ATOM 5319 N N . TYR B 1 160 ? -8.961 21.156 -6.715 1 98.19 160 TYR B N 1
ATOM 5320 C CA . TYR B 1 160 ? -7.934 22.125 -6.352 1 98.19 160 TYR B CA 1
ATOM 5321 C C . TYR B 1 160 ? -6.59 21.734 -6.953 1 98.19 160 TYR B C 1
ATOM 5323 O O . TYR B 1 160 ? -5.93 22.562 -7.598 1 98.19 160 TYR B O 1
ATOM 5331 N N . ALA B 1 161 ? -6.191 20.484 -6.84 1 97.06 161 ALA B N 1
ATOM 5332 C CA . ALA B 1 161 ? -4.887 20.016 -7.281 1 97.06 161 ALA B CA 1
ATOM 5333 C C . ALA B 1 161 ? -4.844 19.859 -8.797 1 97.06 161 ALA B C 1
ATOM 5335 O O . ALA B 1 161 ? -3.77 19.906 -9.406 1 97.06 161 ALA B O 1
ATOM 5336 N N . TYR B 1 162 ? -5.996 19.688 -9.406 1 97.44 162 TYR B N 1
ATOM 5337 C CA . TYR B 1 162 ? -6.062 19.391 -10.836 1 97.44 162 TYR B CA 1
ATOM 5338 C C . TYR B 1 162 ? -5.484 20.547 -11.648 1 97.44 162 TYR B C 1
ATOM 5340 O O . TYR B 1 162 ? -4.883 20.328 -12.703 1 97.44 162 TYR B O 1
ATOM 5348 N N . LEU B 1 163 ? -5.691 21.797 -11.211 1 98 163 LEU B N 1
ATOM 5349 C CA . LEU B 1 163 ? -5.148 22.938 -11.945 1 98 163 LEU B CA 1
ATOM 5350 C C . LEU B 1 163 ? -3.631 22.844 -12.047 1 98 163 LEU B C 1
ATOM 5352 O O . LEU B 1 163 ? -3.051 23.203 -13.07 1 98 163 LEU B O 1
ATOM 5356 N N . PHE B 1 164 ? -2.996 22.406 -10.977 1 97.88 164 PHE B N 1
ATOM 5357 C CA . PHE B 1 164 ? -1.555 22.188 -11.016 1 97.88 164 PHE B CA 1
ATOM 5358 C C . PHE B 1 164 ? -1.188 21.141 -12.055 1 97.88 164 PHE B C 1
ATOM 5360 O O . PHE B 1 164 ? -0.25 21.328 -12.836 1 97.88 164 PHE B O 1
ATOM 5367 N N . ALA B 1 165 ? -1.902 20.062 -12.047 1 97.19 165 ALA B N 1
ATOM 5368 C CA . ALA B 1 165 ? -1.684 19 -13.023 1 97.19 165 ALA B CA 1
ATOM 5369 C C . ALA B 1 165 ? -1.806 19.531 -14.445 1 97.19 165 ALA B C 1
ATOM 5371 O O . ALA B 1 165 ? -0.999 19.188 -15.312 1 97.19 165 ALA B O 1
ATOM 5372 N N . LEU B 1 166 ? -2.799 20.344 -14.648 1 97.88 166 LEU B N 1
ATOM 5373 C CA . LEU B 1 166 ? -3.062 20.922 -15.961 1 97.88 166 LEU B CA 1
ATOM 5374 C C . LEU B 1 166 ? -1.88 21.75 -16.438 1 97.88 166 LEU B C 1
ATOM 5376 O O . LEU B 1 166 ? -1.497 21.688 -17.609 1 97.88 166 LEU B O 1
ATOM 5380 N N . ALA B 1 167 ? -1.274 22.469 -15.547 1 98.19 167 ALA B N 1
ATOM 5381 C CA . ALA B 1 167 ? -0.232 23.438 -15.898 1 98.19 167 ALA B CA 1
ATOM 5382 C C . ALA B 1 167 ? 1.13 22.75 -16 1 98.19 167 ALA B C 1
ATOM 5384 O O . ALA B 1 167 ? 2.045 23.281 -16.641 1 98.19 167 ALA B O 1
ATOM 5385 N N . ASP B 1 168 ? 1.323 21.594 -15.383 1 97.31 168 ASP B N 1
ATOM 5386 C CA . ASP B 1 168 ? 2.617 20.938 -15.273 1 97.31 168 ASP B CA 1
ATOM 5387 C C . ASP B 1 168 ? 2.875 20.031 -16.484 1 97.31 168 ASP B C 1
ATOM 5389 O O . ASP B 1 168 ? 2.256 18.984 -16.625 1 97.31 168 ASP B O 1
ATOM 5393 N N . PRO B 1 169 ? 3.891 20.375 -17.281 1 95.06 169 PRO B N 1
ATOM 5394 C CA . PRO B 1 169 ? 4.191 19.5 -18.438 1 95.06 169 PRO B CA 1
ATOM 5395 C C . PRO B 1 169 ? 4.656 18.109 -18.016 1 95.06 169 PRO B C 1
ATOM 5397 O O . PRO B 1 169 ? 4.562 17.156 -18.797 1 95.06 169 PRO B O 1
ATOM 5400 N N . GLY B 1 170 ? 5.113 18 -16.812 1 90.88 170 GLY B N 1
ATOM 5401 C CA . GLY B 1 170 ? 5.648 16.734 -16.344 1 90.88 170 GLY B CA 1
ATOM 5402 C C . GLY B 1 170 ? 4.594 15.836 -15.727 1 90.88 170 GLY B C 1
ATOM 5403 O O . GLY B 1 170 ? 4.887 14.703 -15.328 1 90.88 170 GLY B O 1
ATOM 5404 N N . PHE B 1 171 ? 3.379 16.328 -15.609 1 92.94 171 PHE B N 1
ATOM 5405 C CA . PHE B 1 171 ? 2.307 15.492 -15.07 1 92.94 171 PHE B CA 1
ATOM 5406 C C . PHE B 1 171 ? 1.96 14.359 -16.031 1 92.94 171 PHE B C 1
ATOM 5408 O O . PHE B 1 171 ? 1.862 14.57 -17.234 1 92.94 171 PHE B O 1
ATOM 5415 N N . PRO B 1 172 ? 1.826 13.133 -15.516 1 86.94 172 PRO B N 1
ATOM 5416 C CA . PRO B 1 172 ? 1.534 12 -16.406 1 86.94 172 PRO B CA 1
ATOM 5417 C C . PRO B 1 172 ? 0.212 12.164 -17.141 1 86.94 172 PRO B C 1
ATOM 5419 O O . PRO B 1 172 ? -0.763 12.664 -16.578 1 86.94 172 PRO B O 1
ATOM 5422 N N . LEU B 1 173 ? 0.151 11.656 -18.297 1 88.06 173 LEU B N 1
ATOM 5423 C CA . LEU B 1 173 ? -1.047 11.727 -19.125 1 88.06 173 LEU B CA 1
ATOM 5424 C C . LEU B 1 173 ? -1.987 10.57 -18.828 1 88.06 173 LEU B C 1
ATOM 5426 O O . LEU B 1 173 ? -1.565 9.555 -18.266 1 88.06 173 LEU B O 1
ATOM 5430 N N . GLY B 1 174 ? -3.287 10.852 -19.203 1 89.5 174 GLY B N 1
ATOM 5431 C CA . GLY B 1 174 ? -4.289 9.82 -19 1 89.5 174 GLY B CA 1
ATOM 5432 C C . GLY B 1 174 ? -5.188 10.094 -17.797 1 89.5 174 GLY B C 1
ATOM 5433 O O . GLY B 1 174 ? -4.93 11.016 -17.016 1 89.5 174 GLY B O 1
ATOM 5434 N N . LYS B 1 175 ? -6.246 9.328 -17.688 1 91.38 175 LYS B N 1
ATOM 5435 C CA . LYS B 1 175 ? -7.207 9.453 -16.594 1 91.38 175 LYS B CA 1
ATOM 5436 C C . LYS B 1 175 ? -6.734 8.68 -15.359 1 91.38 175 LYS B C 1
ATOM 5438 O O . LYS B 1 175 ? -5.902 7.781 -15.461 1 91.38 175 LYS B O 1
ATOM 5443 N N . GLY B 1 176 ? -7.168 9.062 -14.227 1 90.94 176 GLY B N 1
ATOM 5444 C CA . GLY B 1 176 ? -6.887 8.328 -13.008 1 90.94 176 GLY B CA 1
ATOM 5445 C C . GLY B 1 176 ? -5.543 8.68 -12.391 1 90.94 176 GLY B C 1
ATOM 5446 O O . GLY B 1 176 ? -5.059 7.984 -11.5 1 90.94 176 GLY B O 1
ATOM 5447 N N . LYS B 1 177 ? -4.922 9.703 -12.898 1 88.62 177 LYS B N 1
ATOM 5448 C CA . LYS B 1 177 ? -3.617 10.117 -12.398 1 88.62 177 LYS B CA 1
ATOM 5449 C C . LYS B 1 177 ? -3.758 11.211 -11.344 1 88.62 177 LYS B C 1
ATOM 5451 O O . LYS B 1 177 ? -4.617 12.086 -11.453 1 88.62 177 LYS B O 1
ATOM 5456 N N . PHE B 1 178 ? -3.004 11.086 -10.211 1 89.69 178 PHE B N 1
ATOM 5457 C CA . PHE B 1 178 ? -3.072 12.055 -9.125 1 89.69 178 PHE B CA 1
ATOM 5458 C C . PHE B 1 178 ? -1.747 12.125 -8.375 1 89.69 178 PHE B C 1
ATOM 5460 O O . PHE B 1 178 ? -1.095 11.102 -8.164 1 89.69 178 PHE B O 1
ATOM 5467 N N . ARG B 1 179 ? -1.319 13.344 -8.055 1 91.88 179 ARG B N 1
ATOM 5468 C CA . ARG B 1 179 ? -0.154 13.578 -7.211 1 91.88 179 ARG B CA 1
ATOM 5469 C C . ARG B 1 179 ? -0.547 14.297 -5.926 1 91.88 179 ARG B C 1
ATOM 5471 O O . ARG B 1 179 ? -0.907 15.477 -5.957 1 91.88 179 ARG B O 1
ATOM 5478 N N . PHE B 1 180 ? -0.338 13.711 -4.758 1 91.06 180 PHE B N 1
ATOM 5479 C CA . PHE B 1 180 ? -0.832 14.195 -3.475 1 91.06 180 PHE B CA 1
ATOM 5480 C C . PHE B 1 180 ? -0.134 15.492 -3.08 1 91.06 180 PHE B C 1
ATOM 5482 O O . PHE B 1 180 ? -0.727 16.344 -2.42 1 91.06 180 PHE B O 1
ATOM 5489 N N . ASN B 1 181 ? 1.024 15.664 -3.51 1 91.56 181 ASN B N 1
ATOM 5490 C CA . ASN B 1 181 ? 1.839 16.797 -3.055 1 91.56 181 ASN B CA 1
ATOM 5491 C C . ASN B 1 181 ? 1.515 18.062 -3.824 1 91.56 181 ASN B C 1
ATOM 5493 O O . ASN B 1 181 ? 1.914 19.156 -3.42 1 91.56 181 ASN B O 1
ATOM 5497 N N . ASP B 1 182 ? 0.749 18.016 -4.883 1 94.88 182 ASP B N 1
ATOM 5498 C CA . ASP B 1 182 ? 0.521 19.156 -5.77 1 94.88 182 ASP B CA 1
ATOM 5499 C C . ASP B 1 182 ? -0.289 20.25 -5.066 1 94.88 182 ASP B C 1
ATOM 5501 O O . ASP B 1 182 ? -0.092 21.438 -5.324 1 94.88 182 ASP B O 1
ATOM 5505 N N . ALA B 1 183 ? -1.148 19.828 -4.211 1 95.75 183 ALA B N 1
ATOM 5506 C CA . ALA B 1 183 ? -2.008 20.797 -3.525 1 95.75 183 ALA B CA 1
ATOM 5507 C C . ALA B 1 183 ? -1.18 21.766 -2.693 1 95.75 183 ALA B C 1
ATOM 5509 O O . ALA B 1 183 ? -1.446 22.969 -2.691 1 95.75 183 ALA B O 1
ATOM 5510 N N . GLY B 1 184 ? -0.234 21.234 -1.965 1 93.94 184 GLY B N 1
ATOM 5511 C CA . GLY B 1 184 ? 0.622 22.094 -1.164 1 93.94 184 GLY B CA 1
ATOM 5512 C C . GLY B 1 184 ? 1.471 23.031 -1.998 1 93.94 184 GLY B C 1
ATOM 5513 O O . GLY B 1 184 ? 1.655 24.203 -1.637 1 93.94 184 GLY B O 1
ATOM 5514 N N . LYS B 1 185 ? 1.963 22.578 -3.125 1 94.62 185 LYS B N 1
ATOM 5515 C CA . LYS B 1 185 ? 2.744 23.406 -4.039 1 94.62 185 LYS B CA 1
ATOM 5516 C C . LYS B 1 185 ? 1.903 24.547 -4.602 1 94.62 185 LYS B C 1
ATOM 5518 O O . LYS B 1 185 ? 2.359 25.688 -4.656 1 94.62 185 LYS B O 1
ATOM 5523 N N . GLN B 1 186 ? 0.702 24.141 -4.957 1 96.5 186 GLN B N 1
ATOM 5524 C CA . GLN B 1 186 ? -0.186 25.156 -5.508 1 96.5 186 GLN B CA 1
ATOM 5525 C C . GLN B 1 186 ? -0.507 26.234 -4.473 1 96.5 186 GLN B C 1
ATOM 5527 O O . GLN B 1 186 ? -0.55 27.422 -4.797 1 96.5 186 GLN B O 1
ATOM 5532 N N . MET B 1 187 ? -0.742 25.828 -3.273 1 96.31 187 MET B N 1
ATOM 5533 C CA . MET B 1 187 ? -1.015 26.781 -2.209 1 96.31 187 MET B CA 1
ATOM 5534 C C . MET B 1 187 ? 0.117 27.797 -2.088 1 96.31 187 MET B C 1
ATOM 5536 O O . MET B 1 187 ? -0.13 29 -1.99 1 96.31 187 MET B O 1
ATOM 5540 N N . ALA B 1 188 ? 1.333 27.328 -2.133 1 94.56 188 ALA B N 1
ATOM 5541 C CA . ALA B 1 188 ? 2.498 28.203 -2.033 1 94.56 188 ALA B CA 1
ATOM 5542 C C . ALA B 1 188 ? 2.562 29.172 -3.217 1 94.56 188 ALA B C 1
ATOM 5544 O O . ALA B 1 188 ? 2.902 30.344 -3.055 1 94.56 188 ALA B O 1
ATOM 5545 N N . LEU B 1 189 ? 2.205 28.688 -4.352 1 96.25 189 LEU B N 1
ATOM 5546 C CA . LEU B 1 189 ? 2.332 29.453 -5.582 1 96.25 189 LEU B CA 1
ATOM 5547 C C . LEU B 1 189 ? 1.289 30.562 -5.641 1 96.25 189 LEU B C 1
ATOM 5549 O O . LEU B 1 189 ? 1.486 31.578 -6.324 1 96.25 189 LEU B O 1
ATOM 5553 N N . THR B 1 190 ? 0.182 30.406 -4.949 1 96.69 190 THR B N 1
ATOM 5554 C CA . THR B 1 190 ? -0.843 31.438 -4.918 1 96.69 190 THR B CA 1
ATOM 5555 C C . THR B 1 190 ? -0.29 32.719 -4.316 1 96.69 190 THR B C 1
ATOM 5557 O O . THR B 1 190 ? -0.767 33.812 -4.629 1 96.69 190 THR B O 1
ATOM 5560 N N . GLY B 1 191 ? 0.73 32.625 -3.484 1 95.12 191 GLY B N 1
ATOM 5561 C CA . GLY B 1 191 ? 1.336 33.812 -2.875 1 95.12 191 GLY B CA 1
ATOM 5562 C C . GLY B 1 191 ? 2.01 34.719 -3.879 1 95.12 191 GLY B C 1
ATOM 5563 O O . GLY B 1 191 ? 2.232 35.906 -3.602 1 95.12 191 GLY B O 1
ATOM 5564 N N . PHE B 1 192 ? 2.285 34.281 -5.051 1 96.5 192 PHE B N 1
ATOM 5565 C CA . PHE B 1 192 ? 2.984 35.031 -6.09 1 96.5 192 PHE B CA 1
ATOM 5566 C C . PHE B 1 192 ? 1.993 35.688 -7.039 1 96.5 192 PHE B C 1
ATOM 5568 O O . PHE B 1 192 ? 2.391 36.375 -7.973 1 96.5 192 PHE B O 1
ATOM 5575 N N . ALA B 1 193 ? 0.712 35.469 -6.82 1 97.44 193 ALA B N 1
ATOM 5576 C CA . ALA B 1 193 ? -0.312 36 -7.727 1 97.44 193 ALA B CA 1
ATOM 5577 C C . ALA B 1 193 ? -0.319 37.531 -7.738 1 97.44 193 ALA B C 1
ATOM 5579 O O . ALA B 1 193 ? -0.153 38.156 -6.691 1 97.44 193 ALA B O 1
ATOM 5580 N N . GLU B 1 194 ? -0.488 38.031 -8.906 1 96.5 194 GLU B N 1
ATOM 5581 C CA . GLU B 1 194 ? -0.717 39.469 -9.086 1 96.5 194 GLU B CA 1
ATOM 5582 C C . GLU B 1 194 ? -2.209 39.781 -9.078 1 96.5 194 GLU B C 1
ATOM 5584 O O . GLU B 1 194 ? -3.006 39.094 -9.695 1 96.5 194 GLU B O 1
ATOM 5589 N N . PRO B 1 195 ? -2.463 40.875 -8.359 1 91.31 195 PRO B N 1
ATOM 5590 C CA . PRO B 1 195 ? -3.883 41.25 -8.344 1 91.31 195 PRO B CA 1
ATOM 5591 C C . PRO B 1 195 ? -4.414 41.594 -9.727 1 91.31 195 PRO B C 1
ATOM 5593 O O . PRO B 1 195 ? -3.672 42.156 -10.555 1 91.31 195 PRO B O 1
ATOM 5596 N N . GLY B 1 196 ? -5.629 41.25 -10.086 1 93.31 196 GLY B N 1
ATOM 5597 C CA . GLY B 1 196 ? -6.289 41.562 -11.344 1 93.31 196 GLY B CA 1
ATOM 5598 C C . GLY B 1 196 ? -7.629 40.875 -11.5 1 93.31 196 GLY B C 1
ATOM 5599 O O . GLY B 1 196 ? -7.977 40 -10.711 1 93.31 196 GLY B O 1
ATOM 5600 N N . PRO B 1 197 ? -8.344 41.344 -12.477 1 94.38 197 PRO B N 1
ATOM 5601 C CA . PRO B 1 197 ? -9.656 40.75 -12.68 1 94.38 197 PRO B CA 1
ATOM 5602 C C . PRO B 1 197 ? -9.578 39.344 -13.266 1 94.38 197 PRO B C 1
ATOM 5604 O O . PRO B 1 197 ? -8.555 38.969 -13.844 1 94.38 197 PRO B O 1
ATOM 5607 N N . LEU B 1 198 ? -10.625 38.625 -13.055 1 95.69 198 LEU B N 1
ATOM 5608 C CA . LEU B 1 198 ? -10.781 37.312 -13.688 1 95.69 198 LEU B CA 1
ATOM 5609 C C . LEU B 1 198 ? -10.977 37.469 -15.195 1 95.69 198 LEU B C 1
ATOM 5611 O O . LEU B 1 198 ? -11.914 38.125 -15.648 1 95.69 198 LEU B O 1
ATOM 5615 N N . THR B 1 199 ? -10.094 36.875 -16 1 96.62 199 THR B N 1
ATOM 5616 C CA . THR B 1 199 ? -10.227 36.906 -17.453 1 96.62 199 THR B CA 1
ATOM 5617 C C . THR B 1 199 ? -11.227 35.875 -17.938 1 96.62 199 THR B C 1
ATOM 5619 O O . THR B 1 199 ? -11.5 34.906 -17.234 1 96.62 199 THR B O 1
ATOM 5622 N N . PRO B 1 200 ? -11.68 36.031 -19.172 1 97.19 200 PRO B N 1
ATOM 5623 C CA . PRO B 1 200 ? -12.609 35.031 -19.719 1 97.19 200 PRO B CA 1
ATOM 5624 C C . PRO B 1 200 ? -11.984 33.656 -19.828 1 97.19 200 PRO B C 1
ATOM 5626 O O . PRO B 1 200 ? -12.648 32.656 -19.562 1 97.19 200 PRO B O 1
ATOM 5629 N N . ASP B 1 201 ? -10.727 33.594 -20.141 1 97.31 201 ASP B N 1
ATOM 5630 C CA . ASP B 1 201 ? -10.039 32.312 -20.281 1 97.31 201 ASP B CA 1
ATOM 5631 C C . ASP B 1 201 ? -9.875 31.625 -18.922 1 97.31 201 ASP B C 1
ATOM 5633 O O . ASP B 1 201 ? -10.039 30.422 -18.812 1 97.31 201 ASP B O 1
ATOM 5637 N N . GLU B 1 202 ? -9.547 32.406 -17.984 1 97.88 202 GLU B N 1
ATOM 5638 C CA . GLU B 1 202 ? -9.453 31.875 -16.625 1 97.88 202 GLU B CA 1
ATOM 5639 C C . GLU B 1 202 ? -10.797 31.344 -16.141 1 97.88 202 GLU B C 1
ATOM 5641 O O . GLU B 1 202 ? -10.883 30.25 -15.586 1 97.88 202 GLU B O 1
ATOM 5646 N N . GLN B 1 203 ? -11.812 32.156 -16.406 1 97.94 203 GLN B N 1
ATOM 5647 C CA . GLN B 1 203 ? -13.156 31.766 -15.984 1 97.94 203 GLN B CA 1
ATOM 5648 C C . GLN B 1 203 ? -13.594 30.469 -16.641 1 97.94 203 GLN B C 1
ATOM 5650 O O . GLN B 1 203 ? -14.133 29.578 -15.984 1 97.94 203 GLN B O 1
ATOM 5655 N N . LYS B 1 204 ? -13.359 30.391 -17.922 1 98.06 204 LYS B N 1
ATOM 5656 C CA . LYS B 1 204 ? -13.727 29.188 -18.656 1 98.06 204 LYS B CA 1
ATOM 5657 C C . LYS B 1 204 ? -13.031 27.953 -18.094 1 98.06 204 LYS B C 1
ATOM 5659 O O . LYS B 1 204 ? -13.664 26.906 -17.922 1 98.06 204 LYS B O 1
ATOM 5664 N N . THR B 1 205 ? -11.773 28.062 -17.797 1 98.38 205 THR B N 1
ATOM 5665 C CA . THR B 1 205 ? -10.992 26.953 -17.266 1 98.38 205 THR B CA 1
ATOM 5666 C C . THR B 1 205 ? -11.492 26.562 -15.883 1 98.38 205 THR B C 1
ATOM 5668 O O . THR B 1 205 ? -11.727 25.375 -15.625 1 98.38 205 THR B O 1
ATOM 5671 N N . ILE B 1 206 ? -11.656 27.5 -15.031 1 98.38 206 ILE B N 1
ATOM 5672 C CA . ILE B 1 206 ? -12.07 27.281 -13.648 1 98.38 206 ILE B CA 1
ATOM 5673 C C . ILE B 1 206 ? -13.461 26.656 -13.625 1 98.38 206 ILE B C 1
ATOM 5675 O O . ILE B 1 206 ? -13.695 25.656 -12.938 1 98.38 206 ILE B O 1
ATOM 5679 N N . ASP B 1 207 ? -14.383 27.172 -14.43 1 98 207 ASP B N 1
ATOM 5680 C CA . ASP B 1 207 ? -15.742 26.656 -14.484 1 98 207 ASP B CA 1
ATOM 5681 C C . ASP B 1 207 ? -15.75 25.203 -14.984 1 98 207 ASP B C 1
ATOM 5683 O O . ASP B 1 207 ? -16.5 24.375 -14.477 1 98 207 ASP B O 1
ATOM 5687 N N . PHE B 1 208 ? -14.953 25.031 -15.953 1 98 208 PHE B N 1
ATOM 5688 C CA . PHE B 1 208 ? -14.891 23.688 -16.516 1 98 208 PHE B CA 1
ATOM 5689 C C . PHE B 1 208 ? -14.453 22.672 -15.469 1 98 208 PHE B C 1
ATOM 5691 O O . PHE B 1 208 ? -15.031 21.594 -15.359 1 98 208 PHE B O 1
ATOM 5698 N N . ILE B 1 209 ? -13.453 22.984 -14.688 1 97.88 209 ILE B N 1
ATOM 5699 C CA . ILE B 1 209 ? -12.922 22.109 -13.656 1 97.88 209 ILE B CA 1
ATOM 5700 C C . ILE B 1 209 ? -13.953 21.922 -12.547 1 97.88 209 ILE B C 1
ATOM 5702 O O . ILE B 1 209 ? -14.258 20.797 -12.148 1 97.88 209 ILE B O 1
ATOM 5706 N N . LEU B 1 210 ? -14.547 23 -12.078 1 97.69 210 LEU B N 1
ATOM 5707 C CA . LEU B 1 210 ? -15.414 22.969 -10.906 1 97.69 210 LEU B CA 1
ATOM 5708 C C . LEU B 1 210 ? -16.75 22.312 -11.227 1 97.69 210 LEU B C 1
ATOM 5710 O O . LEU B 1 210 ? -17.422 21.797 -10.328 1 97.69 210 LEU B O 1
ATOM 5714 N N . ASP B 1 211 ? -17.141 22.188 -12.492 1 95.69 211 ASP B N 1
ATOM 5715 C CA . ASP B 1 211 ? -18.422 21.641 -12.875 1 95.69 211 ASP B CA 1
ATOM 5716 C C . ASP B 1 211 ? -18.328 20.141 -13.148 1 95.69 211 ASP B C 1
ATOM 5718 O O . ASP B 1 211 ? -19.328 19.469 -13.359 1 95.69 211 ASP B O 1
ATOM 5722 N N . ARG B 1 212 ? -17.141 19.625 -13.016 1 92.56 212 ARG B N 1
ATOM 5723 C CA . ARG B 1 212 ? -16.938 18.219 -13.352 1 92.56 212 ARG B CA 1
ATOM 5724 C C . ARG B 1 212 ? -17.062 17.344 -12.117 1 92.56 212 ARG B C 1
ATOM 5726 O O . ARG B 1 212 ? -16.547 17.672 -11.047 1 92.56 212 ARG B O 1
ATOM 5733 N N . ASP B 1 213 ? -17.812 16.25 -12.336 1 90.31 213 ASP B N 1
ATOM 5734 C CA . ASP B 1 213 ? -17.781 15.211 -11.305 1 90.31 213 ASP B CA 1
ATOM 5735 C C . ASP B 1 213 ? -16.766 14.133 -11.656 1 90.31 213 ASP B C 1
ATOM 5737 O O . ASP B 1 213 ? -16.578 13.805 -12.828 1 90.31 213 ASP B O 1
ATOM 5741 N N . GLY B 1 214 ? -16.172 13.57 -10.672 1 91.75 214 GLY B N 1
ATOM 5742 C CA . GLY B 1 214 ? -15.211 12.5 -10.891 1 91.75 214 GLY B CA 1
ATOM 5743 C C . GLY B 1 214 ? -14.031 12.922 -11.75 1 91.75 214 GLY B C 1
ATOM 5744 O O . GLY B 1 214 ? -13.688 12.25 -12.719 1 91.75 214 GLY B O 1
ATOM 5745 N N . ILE B 1 215 ? -13.477 14.039 -11.414 1 92.12 215 ILE B N 1
ATOM 5746 C CA . ILE B 1 215 ? -12.523 14.727 -12.273 1 92.12 215 ILE B CA 1
ATOM 5747 C C . ILE B 1 215 ? -11.289 13.844 -12.484 1 92.12 215 ILE B C 1
ATOM 5749 O O . ILE B 1 215 ? -10.734 13.797 -13.586 1 92.12 215 ILE B O 1
ATOM 5753 N N . ILE B 1 216 ? -10.891 13.086 -11.5 1 91.81 216 ILE B N 1
ATOM 5754 C CA . ILE B 1 216 ? -9.68 12.281 -11.594 1 91.81 216 ILE B CA 1
ATOM 5755 C C . ILE B 1 216 ? -9.898 11.125 -12.562 1 91.81 216 ILE B C 1
ATOM 5757 O O . ILE B 1 216 ? -9.07 10.859 -13.438 1 91.81 216 ILE B O 1
ATOM 5761 N N . LEU B 1 217 ? -10.984 10.516 -12.484 1 91.69 217 LEU B N 1
ATOM 5762 C CA . LEU B 1 217 ? -11.258 9.32 -13.273 1 91.69 217 LEU B CA 1
ATOM 5763 C C . LEU B 1 217 ? -11.883 9.695 -14.617 1 91.69 217 LEU B C 1
ATOM 5765 O O . LEU B 1 217 ? -11.836 8.906 -15.562 1 91.69 217 LEU B O 1
ATOM 5769 N N . GLY B 1 218 ? -12.398 10.867 -14.688 1 92.44 218 GLY B N 1
ATOM 5770 C CA . GLY B 1 218 ? -13.211 11.195 -15.852 1 92.44 218 GLY B CA 1
ATOM 5771 C C . GLY B 1 218 ? -12.523 12.148 -16.812 1 92.44 218 GLY B C 1
ATOM 5772 O O . GLY B 1 218 ? -12.984 12.352 -17.938 1 92.44 218 GLY B O 1
ATOM 5773 N N . LEU B 1 219 ? -11.383 12.734 -16.359 1 93.25 219 LEU B N 1
ATOM 5774 C CA . LEU B 1 219 ? -10.805 13.797 -17.188 1 93.25 219 LEU B CA 1
ATOM 5775 C C . LEU B 1 219 ? -9.289 13.672 -17.25 1 93.25 219 LEU B C 1
ATOM 5777 O O . LEU B 1 219 ? -8.602 13.852 -16.234 1 93.25 219 LEU B O 1
ATOM 5781 N N . SER B 1 220 ? -8.766 13.406 -18.391 1 93.81 220 SER B N 1
ATOM 5782 C CA . SER B 1 220 ? -7.336 13.539 -18.656 1 93.81 220 SER B CA 1
ATOM 5783 C C . SER B 1 220 ? -6.969 14.984 -18.984 1 93.81 220 SER B C 1
ATOM 5785 O O . SER B 1 220 ? -7.746 15.703 -19.609 1 93.81 220 SER B O 1
ATOM 5787 N N . LYS B 1 221 ? -5.797 15.43 -18.578 1 94.31 221 LYS B N 1
ATOM 5788 C CA . LYS B 1 221 ? -5.441 16.828 -18.797 1 94.31 221 LYS B CA 1
ATOM 5789 C C . LYS B 1 221 ? -5.379 17.156 -20.297 1 94.31 221 LYS B C 1
ATOM 5791 O O . LYS B 1 221 ? -5.582 18.297 -20.688 1 94.31 221 LYS B O 1
ATOM 5796 N N . GLU B 1 222 ? -5.145 16.094 -21.125 1 94.56 222 GLU B N 1
ATOM 5797 C CA . GLU B 1 222 ? -5.082 16.328 -22.562 1 94.56 222 GLU B CA 1
ATOM 5798 C C . GLU B 1 222 ? -6.426 16.797 -23.109 1 94.56 222 GLU B C 1
ATOM 5800 O O . GLU B 1 222 ? -6.484 17.484 -24.125 1 94.56 222 GLU B O 1
ATOM 5805 N N . GLU B 1 223 ? -7.457 16.438 -22.484 1 95.69 223 GLU B N 1
ATOM 5806 C CA . GLU B 1 223 ? -8.797 16.828 -22.891 1 95.69 223 GLU B CA 1
ATOM 5807 C C . GLU B 1 223 ? -9.023 18.328 -22.656 1 95.69 223 GLU B C 1
ATOM 5809 O O . GLU B 1 223 ? -9.992 18.891 -23.156 1 95.69 223 GLU B O 1
ATOM 5814 N N . MET B 1 224 ? -8.102 18.984 -21.969 1 97.56 224 MET B N 1
ATOM 5815 C CA . MET B 1 224 ? -8.172 20.422 -21.719 1 97.56 224 MET B CA 1
ATOM 5816 C C . MET B 1 224 ? -7.043 21.156 -22.453 1 97.56 224 MET B C 1
ATOM 5818 O O . MET B 1 224 ? -6.562 22.188 -21.984 1 97.56 224 MET B O 1
ATOM 5822 N N . SER B 1 225 ? -6.629 20.609 -23.547 1 97.31 225 SER B N 1
ATOM 5823 C CA . SER B 1 225 ? -5.574 21.234 -24.344 1 97.31 225 SER B CA 1
ATOM 5824 C C . SER B 1 225 ? -6.008 22.609 -24.859 1 97.31 225 SER B C 1
ATOM 5826 O O . SER B 1 225 ? -5.172 23.406 -25.266 1 97.31 225 SER B O 1
ATOM 5828 N N . TRP B 1 226 ? -7.266 22.922 -24.828 1 97.38 226 TRP B N 1
ATOM 5829 C CA . TRP B 1 226 ? -7.812 24.203 -25.266 1 97.38 226 TRP B CA 1
ATOM 5830 C C . TRP B 1 226 ? -7.488 25.312 -24.266 1 97.38 226 TRP B C 1
ATOM 5832 O O . TRP B 1 226 ? -7.555 26.5 -24.594 1 97.38 226 TRP B O 1
ATOM 5842 N N . SER B 1 227 ? -7.289 24.938 -23 1 98.06 227 SER B N 1
ATOM 5843 C CA . SER B 1 227 ? -7.039 25.922 -21.953 1 98.06 227 SER B CA 1
ATOM 5844 C C . SER B 1 227 ? -5.68 26.594 -22.141 1 98.06 227 SER B C 1
ATOM 5846 O O . SER B 1 227 ? -4.695 25.922 -22.484 1 98.06 227 SER B O 1
ATOM 5848 N N . HIS B 1 228 ? -5.617 27.859 -21.844 1 97.5 228 HIS B N 1
ATOM 5849 C CA . HIS B 1 228 ? -4.367 28.609 -21.922 1 97.5 228 HIS B CA 1
ATOM 5850 C C . HIS B 1 228 ? -3.383 28.156 -20.844 1 97.5 228 HIS B C 1
ATOM 5852 O O . HIS B 1 228 ? -2.189 28.453 -20.922 1 97.5 228 HIS B O 1
ATOM 5858 N N . LEU B 1 229 ? -3.842 27.328 -19.938 1 98.38 229 LEU B N 1
ATOM 5859 C CA . LEU B 1 229 ? -3.014 26.875 -18.812 1 98.38 229 LEU B CA 1
ATOM 5860 C C . LEU B 1 229 ? -2.391 25.516 -19.109 1 98.38 229 LEU B C 1
ATOM 5862 O O . LEU B 1 229 ? -1.479 25.078 -18.406 1 98.38 229 LEU B O 1
ATOM 5866 N N . TYR B 1 230 ? -2.918 24.859 -20.156 1 98.25 230 TYR B N 1
ATOM 5867 C CA . TYR B 1 230 ? -2.381 23.547 -20.484 1 98.25 230 TYR B CA 1
ATOM 5868 C C . TYR B 1 230 ? -0.88 23.609 -20.734 1 98.25 230 TYR B C 1
ATOM 5870 O O . TYR B 1 230 ? -0.438 24.188 -21.734 1 98.25 230 TYR B O 1
ATOM 5878 N N . ASN B 1 231 ? -0.064 23.031 -19.859 1 97.75 231 ASN B N 1
ATOM 5879 C CA . ASN B 1 231 ? 1.393 22.969 -19.938 1 97.75 231 ASN B CA 1
ATOM 5880 C C . ASN B 1 231 ? 2.008 24.375 -19.953 1 97.75 231 ASN B C 1
ATOM 5882 O O . ASN B 1 231 ? 3.023 24.594 -20.625 1 97.75 231 ASN B O 1
ATOM 5886 N N . ALA B 1 232 ? 1.376 25.297 -19.312 1 97.94 232 ALA B N 1
ATOM 5887 C CA . ALA B 1 232 ? 1.866 26.672 -19.25 1 97.94 232 ALA B CA 1
ATOM 5888 C C . ALA B 1 232 ? 3.082 26.781 -18.328 1 97.94 232 ALA B C 1
ATOM 5890 O O . ALA B 1 232 ? 3.814 27.766 -18.375 1 97.94 232 ALA B O 1
ATOM 5891 N N . GLY B 1 233 ? 3.35 25.75 -17.594 1 97.19 233 GLY B N 1
ATOM 5892 C CA . GLY B 1 233 ? 4.398 25.797 -16.578 1 97.19 233 GLY B CA 1
ATOM 5893 C C . GLY B 1 233 ? 3.91 26.297 -15.234 1 97.19 233 GLY B C 1
ATOM 5894 O O . GLY B 1 233 ? 3.24 27.328 -15.156 1 97.19 233 GLY B O 1
ATOM 5895 N N . VAL B 1 234 ? 4.32 25.656 -14.18 1 95.25 234 VAL B N 1
ATOM 5896 C CA . VAL B 1 234 ? 3.793 25.969 -12.859 1 95.25 234 VAL B CA 1
ATOM 5897 C C . VAL B 1 234 ? 4.426 27.25 -12.328 1 95.25 234 VAL B C 1
ATOM 5899 O O . VAL B 1 234 ? 3.934 27.844 -11.367 1 95.25 234 VAL B O 1
ATOM 5902 N N . TRP B 1 235 ? 5.496 27.734 -13.008 1 95 235 TRP B N 1
ATOM 5903 C CA . TRP B 1 235 ? 6.16 28.969 -12.578 1 95 235 TRP B CA 1
ATOM 5904 C C . TRP B 1 235 ? 5.676 30.156 -13.398 1 95 235 TRP B C 1
ATOM 5906 O O . TRP B 1 235 ? 5.949 31.312 -13.047 1 95 235 TRP B O 1
ATOM 5916 N N . SER B 1 236 ? 4.848 29.891 -14.391 1 97.19 236 SER B N 1
ATOM 5917 C CA . SER B 1 236 ? 4.355 31 -15.203 1 97.19 236 SER B CA 1
ATOM 5918 C C . SER B 1 236 ? 3.43 31.906 -14.398 1 97.19 236 SER B C 1
ATOM 5920 O O . SER B 1 236 ? 2.695 31.438 -13.531 1 97.19 236 SER B O 1
ATOM 5922 N N . GLN B 1 237 ? 3.535 33.188 -14.75 1 97.06 237 GLN B N 1
ATOM 5923 C CA . GLN B 1 237 ? 2.701 34.156 -14.039 1 97.06 237 GLN B CA 1
ATOM 5924 C C . GLN B 1 237 ? 1.22 33.906 -14.312 1 97.06 237 GLN B C 1
ATOM 5926 O O . GLN B 1 237 ? 0.381 34.094 -13.43 1 97.06 237 GLN B O 1
ATOM 5931 N N . GLU B 1 238 ? 0.905 33.531 -15.523 1 96.62 238 GLU B N 1
ATOM 5932 C CA . GLU B 1 238 ? -0.478 33.219 -15.875 1 96.62 238 GLU B CA 1
ATOM 5933 C C . GLU B 1 238 ? -1.044 32.125 -14.969 1 96.62 238 GLU B C 1
ATOM 5935 O O . GLU B 1 238 ? -2.178 32.219 -14.492 1 96.62 238 GLU B O 1
ATOM 5940 N N . TYR B 1 239 ? -0.237 31.125 -14.781 1 97.81 239 TYR B N 1
ATOM 5941 C CA . TYR B 1 239 ? -0.679 30.047 -13.914 1 97.81 239 TYR B CA 1
ATOM 5942 C C . TYR B 1 239 ? -0.834 30.531 -12.477 1 97.81 239 TYR B C 1
ATOM 5944 O O . TYR B 1 239 ? -1.845 30.25 -11.828 1 97.81 239 TYR B O 1
ATOM 5952 N N . ARG B 1 240 ? 0.128 31.188 -11.922 1 97.88 240 ARG B N 1
ATOM 5953 C CA . ARG B 1 240 ? 0.096 31.656 -10.547 1 97.88 240 ARG B CA 1
ATOM 5954 C C . ARG B 1 240 ? -1.116 32.562 -10.297 1 97.88 240 ARG B C 1
ATOM 5956 O O . ARG B 1 240 ? -1.775 32.438 -9.266 1 97.88 240 ARG B O 1
ATOM 5963 N N . ASN B 1 241 ? -1.482 33.438 -11.25 1 98.12 241 ASN B N 1
ATOM 5964 C CA . ASN B 1 241 ? -2.684 34.25 -11.164 1 98.12 241 ASN B CA 1
ATOM 5965 C C . ASN B 1 241 ? -3.949 33.406 -11.133 1 98.12 241 ASN B C 1
ATOM 5967 O O . ASN B 1 241 ? -4.828 33.625 -10.305 1 98.12 241 ASN B O 1
ATOM 5971 N N . ALA B 1 242 ? -3.973 32.438 -12.008 1 98.25 242 ALA B N 1
ATOM 5972 C CA . ALA B 1 242 ? -5.141 31.578 -12.117 1 98.25 242 ALA B CA 1
ATOM 5973 C C . ALA B 1 242 ? -5.293 30.703 -10.875 1 98.25 242 ALA B C 1
ATOM 5975 O O . ALA B 1 242 ? -6.414 30.406 -10.445 1 98.25 242 ALA B O 1
ATOM 5976 N N . ALA B 1 243 ? -4.16 30.266 -10.352 1 98.25 243 ALA B N 1
ATOM 5977 C CA . ALA B 1 243 ? -4.18 29.406 -9.164 1 98.25 243 ALA B CA 1
ATOM 5978 C C . ALA B 1 243 ? -4.855 30.125 -7.996 1 98.25 243 ALA B C 1
ATOM 5980 O O . ALA B 1 243 ? -5.656 29.531 -7.277 1 98.25 243 ALA B O 1
ATOM 5981 N N . ALA B 1 244 ? -4.523 31.375 -7.801 1 98.19 244 ALA B N 1
ATOM 5982 C CA . ALA B 1 244 ? -5.137 32.156 -6.727 1 98.19 244 ALA B CA 1
ATOM 5983 C C . ALA B 1 244 ? -6.637 32.312 -6.957 1 98.19 244 ALA B C 1
ATOM 5985 O O . ALA B 1 244 ? -7.434 32.188 -6.023 1 98.19 244 ALA B O 1
ATOM 5986 N N . LYS B 1 245 ? -7.023 32.625 -8.18 1 98.38 245 LYS B N 1
ATOM 5987 C CA . LYS B 1 245 ? -8.43 32.812 -8.523 1 98.38 245 LYS B CA 1
ATOM 5988 C C . LYS B 1 245 ? -9.203 31.516 -8.43 1 98.38 245 LYS B C 1
ATOM 5990 O O . LYS B 1 245 ? -10.367 31.5 -8.031 1 98.38 245 LYS B O 1
ATOM 5995 N N . HIS B 1 246 ? -8.562 30.406 -8.844 1 98.56 246 HIS B N 1
ATOM 5996 C CA . HIS B 1 246 ? -9.133 29.078 -8.719 1 98.56 246 HIS B CA 1
ATOM 5997 C C . HIS B 1 246 ? -9.391 28.719 -7.262 1 98.56 246 HIS B C 1
ATOM 5999 O O . HIS B 1 246 ? -10.469 28.219 -6.918 1 98.56 246 HIS B O 1
ATOM 6005 N N . SER B 1 247 ? -8.414 28.984 -6.402 1 98.44 247 SER B N 1
ATOM 6006 C CA . SER B 1 247 ? -8.547 28.75 -4.969 1 98.44 247 SER B CA 1
ATOM 6007 C C . SER B 1 247 ? -9.719 29.547 -4.395 1 98.44 247 SER B C 1
ATOM 6009 O O . SER B 1 247 ? -10.523 29.016 -3.627 1 98.44 247 SER B O 1
ATOM 6011 N N . GLN B 1 248 ? -9.852 30.781 -4.773 1 97.81 248 GLN B N 1
ATOM 6012 C CA . GLN B 1 248 ? -10.922 31.641 -4.297 1 97.81 248 GLN B CA 1
ATOM 6013 C C . GLN B 1 248 ? -12.281 31.156 -4.781 1 97.81 248 GLN B C 1
ATOM 6015 O O . GLN B 1 248 ? -13.273 31.25 -4.062 1 97.81 248 GLN B O 1
ATOM 6020 N N . ALA B 1 249 ? -12.297 30.688 -6 1 98.38 249 ALA B N 1
ATOM 6021 C CA . ALA B 1 249 ? -13.547 30.188 -6.562 1 98.38 249 ALA B CA 1
ATOM 6022 C C . ALA B 1 249 ? -14.07 28.984 -5.773 1 98.38 249 ALA B C 1
ATOM 6024 O O . ALA B 1 249 ? -15.273 28.891 -5.512 1 98.38 249 ALA B O 1
ATOM 6025 N N . ILE B 1 250 ? -13.188 28.109 -5.398 1 98.75 250 ILE B N 1
ATOM 6026 C CA . ILE B 1 250 ? -13.586 26.953 -4.613 1 98.75 250 ILE B CA 1
ATOM 6027 C C . ILE B 1 250 ? -14.07 27.406 -3.232 1 98.75 250 ILE B C 1
ATOM 6029 O O . ILE B 1 250 ? -15.172 27.062 -2.809 1 98.75 250 ILE B O 1
ATOM 6033 N N . PHE B 1 251 ? -13.273 28.188 -2.545 1 98.75 251 PHE B N 1
ATOM 6034 C CA . PHE B 1 251 ? -13.641 28.688 -1.224 1 98.75 251 PHE B CA 1
ATOM 6035 C C . PHE B 1 251 ? -14.977 29.422 -1.274 1 98.75 251 PHE B C 1
ATOM 6037 O O . PHE B 1 251 ? -15.82 29.25 -0.39 1 98.75 251 PHE B O 1
ATOM 6044 N N . GLY B 1 252 ? -15.133 30.219 -2.281 1 98.62 252 GLY B N 1
ATOM 6045 C CA . GLY B 1 252 ? -16.328 31.047 -2.426 1 98.62 252 GLY B CA 1
ATOM 6046 C C . GLY B 1 252 ? -17.609 30.234 -2.447 1 98.62 252 GLY B C 1
ATOM 6047 O O . GLY B 1 252 ? -18.625 30.641 -1.881 1 98.62 252 GLY B O 1
ATOM 6048 N N . ARG B 1 253 ? -17.578 29.062 -3.061 1 98.38 253 ARG B N 1
ATOM 6049 C CA . ARG B 1 253 ? -18.75 28.219 -3.104 1 98.38 253 ARG B CA 1
ATOM 6050 C C . ARG B 1 253 ? -19.172 27.781 -1.701 1 98.38 253 ARG B C 1
ATOM 6052 O O . ARG B 1 253 ? -20.359 27.766 -1.375 1 98.38 253 ARG B O 1
ATOM 6059 N N . PHE B 1 254 ? -18.25 27.406 -0.925 1 98.81 254 PHE B N 1
ATOM 6060 C CA . PHE B 1 254 ? -18.531 26.969 0.438 1 98.81 254 PHE B CA 1
ATOM 6061 C C . PHE B 1 254 ? -18.922 28.156 1.313 1 98.81 254 PHE B C 1
ATOM 6063 O O . PHE B 1 254 ? -19.859 28.062 2.102 1 98.81 254 PHE B O 1
ATOM 6070 N N . HIS B 1 255 ? -18.203 29.234 1.151 1 98.69 255 HIS B N 1
ATOM 6071 C CA . HIS B 1 255 ? -18.484 30.438 1.934 1 98.69 255 HIS B CA 1
ATOM 6072 C C . HIS B 1 255 ? -19.891 30.953 1.656 1 98.69 255 HIS B C 1
ATOM 6074 O O . HIS B 1 255 ? -20.625 31.312 2.584 1 98.69 255 HIS B O 1
ATOM 6080 N N . ASP B 1 256 ? -20.297 31 0.388 1 98.44 256 ASP B N 1
ATOM 6081 C CA . ASP B 1 256 ? -21.609 31.5 0.003 1 98.44 256 ASP B CA 1
ATOM 6082 C C . ASP B 1 256 ? -22.734 30.672 0.64 1 98.44 256 ASP B C 1
ATOM 6084 O O . ASP B 1 256 ? -23.703 31.219 1.152 1 98.44 256 ASP B O 1
ATOM 6088 N N . TYR B 1 257 ? -22.578 29.406 0.659 1 98.5 257 TYR B N 1
ATOM 6089 C CA . TYR B 1 257 ? -23.562 28.547 1.308 1 98.5 257 TYR B CA 1
ATOM 6090 C C . TYR B 1 257 ? -23.625 28.828 2.805 1 98.5 257 TYR B C 1
ATOM 6092 O O . TYR B 1 257 ? -24.719 28.953 3.373 1 98.5 257 TYR B O 1
ATOM 6100 N N . ALA B 1 258 ? -22.453 28.828 3.42 1 98.75 258 ALA B N 1
ATOM 6101 C CA . ALA B 1 258 ? -22.406 29.016 4.867 1 98.75 258 ALA B CA 1
ATOM 6102 C C . ALA B 1 258 ? -23.047 30.328 5.273 1 98.75 258 ALA B C 1
ATOM 6104 O O . ALA B 1 258 ? -23.844 30.375 6.227 1 98.75 258 ALA B O 1
ATOM 6105 N N . GLU B 1 259 ? -22.734 31.359 4.543 1 98.38 259 GLU B N 1
ATOM 6106 C CA . GLU B 1 259 ? -23.266 32.688 4.848 1 98.38 259 GLU B CA 1
ATOM 6107 C C . GLU B 1 259 ? -24.797 32.719 4.777 1 98.38 259 GLU B C 1
ATOM 6109 O O . GLU B 1 259 ? -25.453 33.312 5.609 1 98.38 259 GLU B O 1
ATOM 6114 N N . LYS B 1 260 ? -25.297 31.984 3.889 1 98.25 260 LYS B N 1
ATOM 6115 C CA . LYS B 1 260 ? -26.734 32 3.637 1 98.25 260 LYS B CA 1
ATOM 6116 C C . LYS B 1 260 ? -27.469 31.047 4.574 1 98.25 260 LYS B C 1
ATOM 6118 O O . LYS B 1 260 ? -28.594 31.328 4.992 1 98.25 260 LYS B O 1
ATOM 6123 N N . ASN B 1 261 ? -26.828 29.938 4.934 1 98.31 261 ASN B N 1
ATOM 6124 C CA . ASN B 1 261 ? -27.594 28.844 5.512 1 98.31 261 ASN B CA 1
ATOM 6125 C C . ASN B 1 261 ? -27.156 28.547 6.941 1 98.31 261 ASN B C 1
ATOM 6127 O O . ASN B 1 261 ? -27.922 27.938 7.707 1 98.31 261 ASN B O 1
ATOM 6131 N N . LEU B 1 262 ? -25.938 28.859 7.309 1 98.31 262 LEU B N 1
ATOM 6132 C CA . LEU B 1 262 ? -25.422 28.562 8.641 1 98.31 262 LEU B CA 1
ATOM 6133 C C . LEU B 1 262 ? -25.438 29.812 9.516 1 98.31 262 LEU B C 1
ATOM 6135 O O . LEU B 1 262 ? -24.375 30.375 9.828 1 98.31 262 LEU B O 1
ATOM 6139 N N . THR B 1 263 ? -26.562 30.156 10.102 1 96.56 263 THR B N 1
ATOM 6140 C CA . THR B 1 263 ? -26.766 31.5 10.633 1 96.56 263 THR B CA 1
ATOM 6141 C C . THR B 1 263 ? -26.906 31.469 12.148 1 96.56 263 THR B C 1
ATOM 6143 O O . THR B 1 263 ? -27.141 32.5 12.781 1 96.56 263 THR B O 1
ATOM 6146 N N . GLU B 1 264 ? -26.703 30.359 12.812 1 96.81 264 GLU B N 1
ATOM 6147 C CA . GLU B 1 264 ? -26.969 30.25 14.242 1 96.81 264 GLU B CA 1
ATOM 6148 C C . GLU B 1 264 ? -25.734 30.672 15.055 1 96.81 264 GLU B C 1
ATOM 6150 O O . GLU B 1 264 ? -25.781 30.688 16.281 1 96.81 264 GLU B O 1
ATOM 6155 N N . GLY B 1 265 ? -24.656 30.906 14.406 1 95.56 265 GLY B N 1
ATOM 6156 C CA . GLY B 1 265 ? -23.453 31.344 15.094 1 95.56 265 GLY B CA 1
ATOM 6157 C C . GLY B 1 265 ? -22.75 30.234 15.852 1 95.56 265 GLY B C 1
ATOM 6158 O O . GLY B 1 265 ? -22.047 30.484 16.828 1 95.56 265 GLY B O 1
ATOM 6159 N N . LEU B 1 266 ? -22.984 29 15.508 1 97.94 266 LEU B N 1
ATOM 6160 C CA . LEU B 1 266 ? -22.328 27.859 16.125 1 97.94 266 LEU B CA 1
ATOM 6161 C C . LEU B 1 266 ? -20.844 27.812 15.758 1 97.94 266 LEU B C 1
ATOM 6163 O O . LEU B 1 266 ? -20.453 28.375 14.734 1 97.94 266 LEU B O 1
ATOM 6167 N N . PRO B 1 267 ? -20.031 27.188 16.609 1 98.5 267 PRO B N 1
ATOM 6168 C CA . PRO B 1 267 ? -18.641 26.953 16.203 1 98.5 267 PRO B CA 1
ATOM 6169 C C . PRO B 1 267 ? -18.516 26.031 14.992 1 98.5 267 PRO B C 1
ATOM 6171 O O . PRO B 1 267 ? -19.406 25.203 14.758 1 98.5 267 PRO B O 1
ATOM 6174 N N . LEU B 1 268 ? -17.438 26.141 14.25 1 98.81 268 LEU B N 1
ATOM 6175 C CA . LEU B 1 268 ? -17.172 25.344 13.062 1 98.81 268 LEU B CA 1
ATOM 6176 C C . LEU B 1 268 ? -16 24.406 13.289 1 98.81 268 LEU B C 1
ATOM 6178 O O . LEU B 1 268 ? -14.922 24.828 13.711 1 98.81 268 LEU B O 1
ATOM 6182 N N . LEU B 1 269 ? -16.25 23.125 13.047 1 98.81 269 LEU B N 1
ATOM 6183 C CA . LEU B 1 269 ? -15.188 22.125 12.992 1 98.81 269 LEU B CA 1
ATOM 6184 C C . LEU B 1 269 ? -14.812 21.812 11.547 1 98.81 269 LEU B C 1
ATOM 6186 O O . LEU B 1 269 ? -15.688 21.672 10.688 1 98.81 269 LEU B O 1
ATOM 6190 N N . ILE B 1 270 ? -13.492 21.781 11.266 1 98.88 270 ILE B N 1
ATOM 6191 C CA . ILE B 1 270 ? -13.031 21.547 9.906 1 98.88 270 ILE B CA 1
ATOM 6192 C C . ILE B 1 270 ? -12.164 20.297 9.859 1 98.88 270 ILE B C 1
ATOM 6194 O O . ILE B 1 270 ? -11.273 20.125 10.688 1 98.88 270 ILE B O 1
ATOM 6198 N N . SER B 1 271 ? -12.414 19.406 8.93 1 98.56 271 SER B N 1
ATOM 6199 C CA . SER B 1 271 ? -11.594 18.219 8.672 1 98.56 271 SER B CA 1
ATOM 6200 C C . SER B 1 271 ? -11.523 17.906 7.188 1 98.56 271 SER B C 1
ATOM 6202 O O . SER B 1 271 ? -12.219 18.531 6.379 1 98.56 271 SER B O 1
ATOM 6204 N N . GLY B 1 272 ? -10.688 16.969 6.848 1 98.56 272 GLY B N 1
ATOM 6205 C CA . GLY B 1 272 ? -10.367 16.688 5.461 1 98.56 272 GLY B CA 1
ATOM 6206 C C . GLY B 1 272 ? -9.078 17.344 5 1 98.56 272 GLY B C 1
ATOM 6207 O O . GLY B 1 272 ? -8.641 18.328 5.594 1 98.56 272 GLY B O 1
ATOM 6208 N N . GLY B 1 273 ? -8.578 16.844 3.928 1 98.31 273 GLY B N 1
ATOM 6209 C CA . GLY B 1 273 ? -7.285 17.312 3.455 1 98.31 273 GLY B CA 1
ATOM 6210 C C . GLY B 1 273 ? -7.266 18.797 3.135 1 98.31 273 GLY B C 1
ATOM 6211 O O . GLY B 1 273 ? -6.23 19.453 3.26 1 98.31 273 GLY B O 1
ATOM 6212 N N . CYS B 1 274 ? -8.391 19.344 2.732 1 98.62 274 CYS B N 1
ATOM 6213 C CA . CYS B 1 274 ? -8.492 20.766 2.441 1 98.62 274 CYS B CA 1
ATOM 6214 C C . CYS B 1 274 ? -8.328 21.594 3.709 1 98.62 274 CYS B C 1
ATOM 6216 O O . CYS B 1 274 ? -8.062 22.797 3.641 1 98.62 274 CYS B O 1
ATOM 6218 N N . GLY B 1 275 ? -8.461 20.938 4.852 1 98.62 275 GLY B N 1
ATOM 6219 C CA . GLY B 1 275 ? -8.203 21.594 6.121 1 98.62 275 GLY B CA 1
ATOM 6220 C C . GLY B 1 275 ? -6.746 21.953 6.324 1 98.62 275 GLY B C 1
ATOM 6221 O O . GLY B 1 275 ? -6.402 22.656 7.285 1 98.62 275 GLY B O 1
ATOM 6222 N N . LEU B 1 276 ? -5.891 21.578 5.445 1 98.25 276 LEU B N 1
ATOM 6223 C CA . LEU B 1 276 ? -4.48 21.938 5.504 1 98.25 276 LEU B CA 1
ATOM 6224 C C . LEU B 1 276 ? -4.215 23.219 4.73 1 98.25 276 LEU B C 1
ATOM 6226 O O . LEU B 1 276 ? -3.098 23.734 4.738 1 98.25 276 LEU B O 1
ATOM 6230 N N . ASN B 1 277 ? -5.215 23.75 4.035 1 98.19 277 ASN B N 1
ATOM 6231 C CA . ASN B 1 277 ? -5.078 25.047 3.369 1 98.19 277 ASN B CA 1
ATOM 6232 C C . ASN B 1 277 ? -5.156 26.203 4.363 1 98.19 277 ASN B C 1
ATOM 6234 O O . ASN B 1 277 ? -6.246 26.562 4.805 1 98.19 277 ASN B O 1
ATOM 6238 N N . CYS B 1 278 ? -4.059 26.766 4.613 1 97.75 278 CYS B N 1
ATOM 6239 C CA . CYS B 1 278 ? -3.928 27.734 5.688 1 97.75 278 CYS B CA 1
ATOM 6240 C C . CYS B 1 278 ? -4.652 29.031 5.336 1 97.75 278 CYS B C 1
ATOM 6242 O O . CYS B 1 278 ? -5.129 29.75 6.223 1 97.75 278 CYS B O 1
ATOM 6244 N N . ASP B 1 279 ? -4.711 29.344 4.09 1 97.25 279 ASP B N 1
ATOM 6245 C CA . ASP B 1 279 ? -5.449 30.531 3.652 1 97.25 279 ASP B CA 1
ATOM 6246 C C . ASP B 1 279 ? -6.949 30.359 3.896 1 97.25 279 ASP B C 1
ATOM 6248 O O . ASP B 1 279 ? -7.605 31.266 4.41 1 97.25 279 ASP B O 1
ATOM 6252 N N . TRP B 1 280 ? -7.453 29.219 3.494 1 98.62 280 TRP B N 1
ATOM 6253 C CA . TRP B 1 280 ? -8.867 28.938 3.697 1 98.62 280 TRP B CA 1
ATOM 6254 C C . TRP B 1 280 ? -9.219 28.938 5.18 1 98.62 280 TRP B C 1
ATOM 6256 O O . TRP B 1 280 ? -10.266 29.469 5.574 1 98.62 280 TRP B O 1
ATOM 6266 N N . ASN B 1 281 ? -8.359 28.359 6 1 98.69 281 ASN B N 1
ATOM 6267 C CA . ASN B 1 281 ? -8.594 28.359 7.441 1 98.69 281 ASN B CA 1
ATOM 6268 C C . ASN B 1 281 ? -8.641 29.766 8.008 1 98.69 281 ASN B C 1
ATOM 6270 O O . ASN B 1 281 ? -9.484 30.078 8.844 1 98.69 281 ASN B O 1
ATOM 6274 N N . ARG B 1 282 ? -7.719 30.609 7.578 1 97.94 282 ARG B N 1
ATOM 6275 C CA . ARG B 1 282 ? -7.715 32 8 1 97.94 282 ARG B CA 1
ATOM 6276 C C . ARG B 1 282 ? -9.016 32.688 7.605 1 97.94 282 ARG B C 1
ATOM 6278 O O . ARG B 1 282 ? -9.617 33.406 8.414 1 97.94 282 ARG B O 1
ATOM 6285 N N . LEU B 1 283 ? -9.438 32.469 6.379 1 98.31 283 LEU B N 1
ATOM 6286 C CA . LEU B 1 283 ? -10.648 33.125 5.875 1 98.31 283 LEU B CA 1
ATOM 6287 C C . LEU B 1 283 ? -11.867 32.688 6.688 1 98.31 283 LEU B C 1
ATOM 6289 O O . LEU B 1 283 ? -12.734 33.5 7 1 98.31 283 LEU B O 1
ATOM 6293 N N . TRP B 1 284 ? -11.953 31.422 7.027 1 98.62 284 TRP B N 1
ATOM 6294 C CA . TRP B 1 284 ? -13.055 30.938 7.863 1 98.62 284 TRP B CA 1
ATOM 6295 C C . TRP B 1 284 ? -13.008 31.594 9.242 1 98.62 284 TRP B C 1
ATOM 6297 O O . TRP B 1 284 ? -14.023 32.094 9.734 1 98.62 284 TRP B O 1
ATOM 6307 N N . ARG B 1 285 ? -11.82 31.562 9.852 1 98 285 ARG B N 1
ATOM 6308 C CA . ARG B 1 285 ? -11.648 32.094 11.203 1 98 285 ARG B CA 1
ATOM 6309 C C . ARG B 1 285 ? -12.008 33.562 11.258 1 98 285 ARG B C 1
ATOM 6311 O O . ARG B 1 285 ? -12.602 34.031 12.234 1 98 285 ARG B O 1
ATOM 6318 N N . GLU B 1 286 ? -11.734 34.312 10.203 1 97.25 286 GLU B N 1
ATOM 6319 C CA . GLU B 1 286 ? -11.914 35.75 10.188 1 97.25 286 GLU B CA 1
ATOM 6320 C C . GLU B 1 286 ? -13.242 36.156 9.539 1 97.25 286 GLU B C 1
ATOM 6322 O O . GLU B 1 286 ? -13.562 37.312 9.422 1 97.25 286 GLU B O 1
ATOM 6327 N N . SER B 1 287 ? -14.055 35.219 9.18 1 96.81 287 SER B N 1
ATOM 6328 C CA . SER B 1 287 ? -15.273 35.469 8.414 1 96.81 287 SER B CA 1
ATOM 6329 C C . SER B 1 287 ? -16.344 36.125 9.273 1 96.81 287 SER B C 1
ATOM 6331 O O . SER B 1 287 ? -17.25 36.812 8.75 1 96.81 287 SER B O 1
ATOM 6333 N N . GLY B 1 288 ? -16.328 35.875 10.586 1 96.62 288 GLY B N 1
ATOM 6334 C CA . GLY B 1 288 ? -17.359 36.344 11.484 1 96.62 288 GLY B CA 1
ATOM 6335 C C . GLY B 1 288 ? -18.625 35.5 11.461 1 96.62 288 GLY B C 1
ATOM 6336 O O . GLY B 1 288 ? -19.578 35.781 12.18 1 96.62 288 GLY B O 1
ATOM 6337 N N . LEU B 1 289 ? -18.609 34.406 10.734 1 97.75 289 LEU B N 1
ATOM 6338 C CA . LEU B 1 289 ? -19.781 33.531 10.586 1 97.75 289 LEU B CA 1
ATOM 6339 C C . LEU B 1 289 ? -19.922 32.594 11.766 1 97.75 289 LEU B C 1
ATOM 6341 O O . LEU B 1 289 ? -21.016 32.125 12.078 1 97.75 289 LEU B O 1
ATOM 6345 N N . PHE B 1 290 ? -18.859 32.281 12.414 1 98.31 290 PHE B N 1
ATOM 6346 C CA . PHE B 1 290 ? -18.812 31.25 13.445 1 98.31 290 PHE B CA 1
ATOM 6347 C C . PHE B 1 290 ? -18.203 31.812 14.734 1 98.31 290 PHE B C 1
ATOM 6349 O O . PHE B 1 290 ? -17.344 32.688 14.695 1 98.31 290 PHE B O 1
ATOM 6356 N N . SER B 1 291 ? -18.641 31.297 15.875 1 97.75 291 SER B N 1
ATOM 6357 C CA . SER B 1 291 ? -18.141 31.781 17.156 1 97.75 291 SER B CA 1
ATOM 6358 C C . SER B 1 291 ? -16.672 31.391 17.344 1 97.75 291 SER B C 1
ATOM 6360 O O . SER B 1 291 ? -15.93 32.094 18.047 1 97.75 291 SER B O 1
ATOM 6362 N N . SER B 1 292 ? -16.281 30.281 16.734 1 97.38 292 SER B N 1
ATOM 6363 C CA . SER B 1 292 ? -14.906 29.812 16.688 1 97.38 292 SER B CA 1
ATOM 6364 C C . SER B 1 292 ? -14.703 28.797 15.57 1 97.38 292 SER B C 1
ATOM 6366 O O . SER B 1 292 ? -15.672 28.234 15.047 1 97.38 292 SER B O 1
ATOM 6368 N N . VAL B 1 293 ? -13.523 28.625 15.172 1 98.25 293 VAL B N 1
ATOM 6369 C CA . VAL B 1 293 ? -13.133 27.656 14.156 1 98.25 293 VAL B CA 1
ATOM 6370 C C . VAL B 1 293 ? -12.016 26.766 14.688 1 98.25 293 VAL B C 1
ATOM 6372 O O . VAL B 1 293 ? -10.992 27.266 15.164 1 98.25 293 VAL B O 1
ATOM 6375 N N . PHE B 1 294 ? -12.234 25.422 14.672 1 98.25 294 PHE B N 1
ATOM 6376 C CA . PHE B 1 294 ? -11.203 24.5 15.109 1 98.25 294 PHE B CA 1
ATOM 6377 C C . PHE B 1 294 ? -10.805 23.562 13.984 1 98.25 294 PHE B C 1
ATOM 6379 O O . PHE B 1 294 ? -11.664 22.969 13.328 1 98.25 294 PHE B O 1
ATOM 6386 N N . VAL B 1 295 ? -9.539 23.453 13.703 1 98.69 295 VAL B N 1
ATOM 6387 C CA . VAL B 1 295 ? -8.93 22.484 12.805 1 98.69 295 VAL B CA 1
ATOM 6388 C C . VAL B 1 295 ? -7.926 21.625 13.578 1 98.69 295 VAL B C 1
ATOM 6390 O O . VAL B 1 295 ? -6.984 22.141 14.18 1 98.69 295 VAL B O 1
ATOM 6393 N N . PRO B 1 296 ? -8.125 20.328 13.609 1 98.56 296 PRO B N 1
ATOM 6394 C CA . PRO B 1 296 ? -7.141 19.484 14.289 1 98.56 296 PRO B CA 1
ATOM 6395 C C . PRO B 1 296 ? -5.793 19.453 13.57 1 98.56 296 PRO B C 1
ATOM 6397 O O . PRO B 1 296 ? -5.711 19.812 12.398 1 98.56 296 PRO B O 1
ATOM 6400 N N . PRO B 1 297 ? -4.707 19.047 14.273 1 98.44 297 PRO B N 1
ATOM 6401 C CA . PRO B 1 297 ? -3.383 19 13.641 1 98.44 297 PRO B CA 1
ATOM 6402 C C . PRO B 1 297 ? -3.297 17.953 12.523 1 98.44 297 PRO B C 1
ATOM 6404 O O . PRO B 1 297 ? -2.354 17.984 11.734 1 98.44 297 PRO B O 1
ATOM 6407 N N . CYS B 1 298 ? -4.23 17.031 12.492 1 98.5 298 CYS B N 1
ATOM 6408 C CA . CYS B 1 298 ? -4.262 15.969 11.5 1 98.5 298 CYS B CA 1
ATOM 6409 C C . CYS B 1 298 ? -5.598 15.945 10.766 1 98.5 298 CYS B C 1
ATOM 6411 O O . CYS B 1 298 ? -6.254 14.906 10.695 1 98.5 298 CYS B O 1
ATOM 6413 N N . PRO B 1 299 ? -5.949 17.031 10.094 1 98.44 299 PRO B N 1
ATOM 6414 C CA . PRO B 1 299 ? -7.266 17.078 9.445 1 98.44 299 PRO B CA 1
ATOM 6415 C C . PRO B 1 299 ? -7.359 16.156 8.234 1 98.44 299 PRO B C 1
ATOM 6417 O O . PRO B 1 299 ? -8.461 15.758 7.836 1 98.44 299 PRO B O 1
ATOM 6420 N N . ASN B 1 300 ? -6.242 15.867 7.59 1 98.06 300 ASN B N 1
ATOM 6421 C CA . ASN B 1 300 ? -6.223 14.961 6.445 1 98.06 300 ASN B CA 1
ATOM 6422 C C . ASN B 1 300 ? -6.363 13.508 6.883 1 98.06 300 ASN B C 1
ATOM 6424 O O . ASN B 1 300 ? -6.734 13.234 8.023 1 98.06 300 ASN B O 1
ATOM 6428 N N . ASP B 1 301 ? -6.062 12.586 6.016 1 97.94 301 ASP B N 1
ATOM 6429 C CA . ASP B 1 301 ? -6.348 11.18 6.27 1 97.94 301 ASP B CA 1
ATOM 6430 C C . ASP B 1 301 ? -5.414 10.617 7.34 1 97.94 301 ASP B C 1
ATOM 6432 O O . ASP B 1 301 ? -5.648 9.523 7.863 1 97.94 301 ASP B O 1
ATOM 6436 N N . SER B 1 302 ? -4.391 11.359 7.73 1 97.62 302 SER B N 1
ATOM 6437 C CA . SER B 1 302 ? -3.562 10.922 8.852 1 97.62 302 SER B CA 1
ATOM 6438 C C . SER B 1 302 ? -4.355 10.922 10.148 1 97.62 302 SER B C 1
ATOM 6440 O O . SER B 1 302 ? -3.961 10.273 11.125 1 97.62 302 SER B O 1
ATOM 6442 N N . GLY B 1 303 ? -5.469 11.609 10.172 1 98.44 303 GLY B N 1
ATOM 6443 C CA . GLY B 1 303 ? -6.316 11.641 11.352 1 98.44 303 GLY B CA 1
ATOM 6444 C C . GLY B 1 303 ? -7.477 10.664 11.273 1 98.44 303 GLY B C 1
ATOM 6445 O O . GLY B 1 303 ? -8.258 10.547 12.219 1 98.44 303 GLY B O 1
ATOM 6446 N N . SER B 1 304 ? -7.578 9.945 10.211 1 98.56 304 SER B N 1
ATOM 6447 C CA . SER B 1 304 ? -8.766 9.141 9.953 1 98.56 304 SER B CA 1
ATOM 6448 C C . SER B 1 304 ? -8.852 7.957 10.914 1 98.56 304 SER B C 1
ATOM 6450 O O . SER B 1 304 ? -9.938 7.598 11.375 1 98.56 304 SER B O 1
ATOM 6452 N N . ALA B 1 305 ? -7.723 7.305 11.18 1 98.81 305 ALA B N 1
ATOM 6453 C CA . ALA B 1 305 ? -7.734 6.223 12.164 1 98.81 305 ALA B CA 1
ATOM 6454 C C . ALA B 1 305 ? -8.227 6.723 13.516 1 98.81 305 ALA B C 1
ATOM 6456 O O . ALA B 1 305 ? -9 6.039 14.195 1 98.81 305 ALA B O 1
ATOM 6457 N N . LEU B 1 306 ? -7.758 7.887 13.906 1 98.88 306 LEU B N 1
ATOM 6458 C CA . LEU B 1 306 ? -8.164 8.5 15.164 1 98.88 306 LEU B CA 1
ATOM 6459 C C . LEU B 1 306 ? -9.656 8.812 15.164 1 98.88 306 LEU B C 1
ATOM 6461 O O . LEU B 1 306 ? -10.344 8.578 16.156 1 98.88 306 LEU B O 1
ATOM 6465 N N . GLY B 1 307 ? -10.125 9.352 14.047 1 98.88 307 GLY B N 1
ATOM 6466 C CA . GLY B 1 307 ? -11.547 9.625 13.922 1 98.88 307 GLY B CA 1
ATOM 6467 C C . GLY B 1 307 ? -12.406 8.391 14.109 1 98.88 307 GLY B C 1
ATOM 6468 O O . GLY B 1 307 ? -13.445 8.445 14.773 1 98.88 307 GLY B O 1
ATOM 6469 N N . THR B 1 308 ? -12.016 7.309 13.492 1 98.88 308 THR B N 1
ATOM 6470 C CA . THR B 1 308 ? -12.742 6.055 13.641 1 98.88 308 THR B CA 1
ATOM 6471 C C . THR B 1 308 ? -12.719 5.582 15.094 1 98.88 308 THR B C 1
ATOM 6473 O O . THR B 1 308 ? -13.734 5.098 15.609 1 98.88 308 THR B O 1
ATOM 6476 N N . ALA B 1 309 ? -11.609 5.719 15.773 1 98.94 309 ALA B N 1
ATOM 6477 C CA . ALA B 1 309 ? -11.508 5.359 17.188 1 98.94 309 ALA B CA 1
ATOM 6478 C C . ALA B 1 309 ? -12.445 6.211 18.031 1 98.94 309 ALA B C 1
ATOM 6480 O O . ALA B 1 309 ? -13.117 5.703 18.938 1 98.94 309 ALA B O 1
ATOM 6481 N N . ILE B 1 310 ? -12.438 7.48 17.797 1 98.88 310 ILE B N 1
ATOM 6482 C CA . ILE B 1 310 ? -13.289 8.414 18.531 1 98.88 310 ILE B CA 1
ATOM 6483 C C . ILE B 1 310 ? -14.758 8.078 18.281 1 98.88 310 ILE B C 1
ATOM 6485 O O . ILE B 1 310 ? -15.57 8.109 19.219 1 98.88 310 ILE B O 1
ATOM 6489 N N . ASP B 1 311 ? -15.062 7.809 17 1 98.88 311 ASP B N 1
ATOM 6490 C CA . ASP B 1 311 ? -16.422 7.41 16.656 1 98.88 311 ASP B CA 1
ATOM 6491 C C . ASP B 1 311 ? -16.828 6.152 17.422 1 98.88 311 ASP B C 1
ATOM 6493 O O . ASP B 1 311 ? -17.953 6.07 17.938 1 98.88 311 ASP B O 1
ATOM 6497 N N . ALA B 1 312 ? -15.953 5.172 17.5 1 98.88 312 ALA B N 1
ATOM 6498 C CA . ALA B 1 312 ? -16.203 3.969 18.281 1 98.88 312 ALA B CA 1
ATOM 6499 C C . ALA B 1 312 ? -16.438 4.309 19.75 1 98.88 312 ALA B C 1
ATOM 6501 O O . ALA B 1 312 ? -17.375 3.801 20.359 1 98.88 312 ALA B O 1
ATOM 6502 N N . GLN B 1 313 ? -15.602 5.141 20.297 1 98.69 313 GLN B N 1
ATOM 6503 C CA . GLN B 1 313 ? -15.773 5.562 21.688 1 98.69 313 GLN B CA 1
ATOM 6504 C C . GLN B 1 313 ? -17.141 6.211 21.891 1 98.69 313 GLN B C 1
ATOM 6506 O O . GLN B 1 313 ? -17.828 5.91 22.859 1 98.69 313 GLN B O 1
ATOM 6511 N N . TRP B 1 314 ? -17.484 7.105 21 1 98.19 314 TRP B N 1
ATOM 6512 C CA . TRP B 1 314 ? -18.781 7.773 21.078 1 98.19 314 TRP B CA 1
ATOM 6513 C C . TRP B 1 314 ? -19.922 6.758 21.031 1 98.19 314 TRP B C 1
ATOM 6515 O O . TRP B 1 314 ? -20.859 6.844 21.812 1 98.19 314 TRP B O 1
ATOM 6525 N N . PHE B 1 315 ? -19.797 5.812 20.078 1 98.44 315 PHE B N 1
ATOM 6526 C CA . PHE B 1 315 ? -20.828 4.793 19.875 1 98.44 315 PHE B CA 1
ATOM 6527 C C . PHE B 1 315 ? -21.047 3.979 21.141 1 98.44 315 PHE B C 1
ATOM 6529 O O . PHE B 1 315 ? -22.188 3.715 21.547 1 98.44 315 PHE B O 1
ATOM 6536 N N . TYR B 1 316 ? -19.969 3.596 21.844 1 98.38 316 TYR B N 1
ATOM 6537 C CA . TYR B 1 316 ? -20.062 2.664 22.953 1 98.38 316 TYR B CA 1
ATOM 6538 C C . TYR B 1 316 ? -20.281 3.408 24.266 1 98.38 316 TYR B C 1
ATOM 6540 O O . TYR B 1 316 ? -20.859 2.863 25.219 1 98.38 316 TYR B O 1
ATOM 6548 N N . THR B 1 317 ? -19.859 4.707 24.375 1 97.44 317 THR B N 1
ATOM 6549 C CA . THR B 1 317 ? -19.844 5.352 25.688 1 97.44 317 THR B CA 1
ATOM 6550 C C . THR B 1 317 ? -20.672 6.641 25.656 1 97.44 317 THR B C 1
ATOM 6552 O O . THR B 1 317 ? -20.969 7.207 26.703 1 97.44 317 THR B O 1
ATOM 6555 N N . GLY B 1 318 ? -20.891 7.168 24.5 1 96.25 318 GLY B N 1
ATOM 6556 C CA . GLY B 1 318 ? -21.578 8.438 24.375 1 96.25 318 GLY B CA 1
ATOM 6557 C C . GLY B 1 318 ? -20.641 9.633 24.422 1 96.25 318 GLY B C 1
ATOM 6558 O O . GLY B 1 318 ? -21.078 10.781 24.312 1 96.25 318 GLY B O 1
ATOM 6559 N N . GLN B 1 319 ? -19.359 9.383 24.562 1 94.94 319 GLN B N 1
ATOM 6560 C CA . GLN B 1 319 ? -18.375 10.461 24.688 1 94.94 319 GLN B CA 1
ATOM 6561 C C . GLN B 1 319 ? -17.422 10.484 23.484 1 94.94 319 GLN B C 1
ATOM 6563 O O . GLN B 1 319 ? -16.641 9.555 23.297 1 94.94 319 GLN B O 1
ATOM 6568 N N . ALA B 1 320 ? -17.438 11.594 22.781 1 96.25 320 ALA B N 1
ATOM 6569 C CA . ALA B 1 320 ? -16.547 11.719 21.625 1 96.25 320 ALA B CA 1
ATOM 6570 C C . ALA B 1 320 ? -15.258 12.43 22 1 96.25 320 ALA B C 1
ATOM 6572 O O . ALA B 1 320 ? -14.211 12.18 21.406 1 96.25 320 ALA B O 1
ATOM 6573 N N 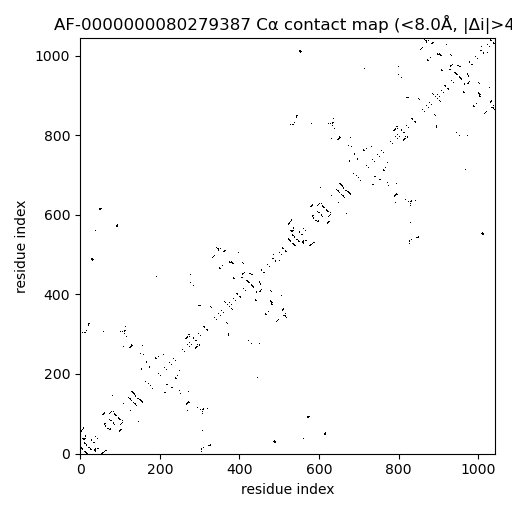. THR B 1 321 ? -15.312 13.281 22.969 1 97.19 321 THR B N 1
ATOM 6574 C CA . THR B 1 321 ? -14.164 14.086 23.344 1 97.19 321 THR B CA 1
ATOM 6575 C C . THR B 1 321 ? -13.062 13.203 23.938 1 97.19 321 THR B C 1
ATOM 6577 O O . THR B 1 321 ? -13.336 12.328 24.766 1 97.19 321 THR B O 1
ATOM 6580 N N . ILE B 1 322 ? -11.82 13.531 23.562 1 98.06 322 ILE B N 1
ATOM 6581 C CA . ILE B 1 322 ? -10.711 12.75 24.094 1 98.06 322 ILE B CA 1
ATOM 6582 C C . ILE B 1 322 ? -9.68 13.688 24.719 1 98.06 322 ILE B C 1
ATOM 6584 O O . ILE B 1 322 ? -9.609 14.867 24.375 1 98.06 322 ILE B O 1
ATOM 6588 N N . GLU B 1 323 ? -8.945 13.125 25.719 1 98.38 323 GLU B N 1
ATOM 6589 C CA . GLU B 1 323 ? -7.699 13.742 26.172 1 98.38 323 GLU B CA 1
ATOM 6590 C C . GLU B 1 323 ? -6.539 13.391 25.25 1 98.38 323 GLU B C 1
ATOM 6592 O O . GLU B 1 323 ? -6.316 12.219 24.938 1 98.38 323 GLU B O 1
ATOM 6597 N N . TRP B 1 324 ? -5.82 14.422 24.781 1 98.19 324 TRP B N 1
ATOM 6598 C CA . TRP B 1 324 ? -4.785 14.133 23.797 1 98.19 324 TRP B CA 1
ATOM 6599 C C . TRP B 1 324 ? -3.68 15.18 23.844 1 98.19 324 TRP B C 1
ATOM 6601 O O . TRP B 1 324 ? -3.844 16.234 24.469 1 98.19 324 TRP B O 1
ATOM 6611 N N . ASP B 1 325 ? -2.557 14.773 23.297 1 97.44 325 ASP B N 1
ATOM 6612 C CA . ASP B 1 325 ? -1.382 15.594 23 1 97.44 325 ASP B CA 1
ATOM 6613 C C . ASP B 1 325 ? -0.937 15.414 21.562 1 97.44 325 ASP B C 1
ATOM 6615 O O . ASP B 1 325 ? -1.002 14.312 21.016 1 97.44 325 ASP B O 1
ATOM 6619 N N . VAL B 1 326 ? -0.499 16.547 20.953 1 98.31 326 VAL B N 1
ATOM 6620 C CA . VAL B 1 326 ? -0.127 16.469 19.547 1 98.31 326 VAL B CA 1
ATOM 6621 C C . VAL B 1 326 ? 1.081 15.547 19.375 1 98.31 326 VAL B C 1
ATOM 6623 O O . VAL B 1 326 ? 1.284 14.961 18.312 1 98.31 326 VAL B O 1
ATOM 6626 N N . TYR B 1 327 ? 1.868 15.414 20.391 1 98.56 327 TYR B N 1
ATOM 6627 C CA . TYR B 1 327 ? 3.008 14.5 20.391 1 98.56 327 TYR B CA 1
ATOM 6628 C C . TYR B 1 327 ? 2.59 13.102 20.828 1 98.56 327 TYR B C 1
ATOM 6630 O O . TYR B 1 327 ? 2.924 12.664 21.938 1 98.56 327 TYR B O 1
ATOM 6638 N N . ALA B 1 328 ? 1.954 12.453 19.875 1 98.5 328 ALA B N 1
ATOM 6639 C CA . ALA B 1 328 ? 1.327 11.172 20.188 1 98.5 328 ALA B CA 1
ATOM 6640 C C . ALA B 1 328 ? 1.921 10.047 19.344 1 98.5 328 ALA B C 1
ATOM 6642 O O . ALA B 1 328 ? 1.337 8.969 19.234 1 98.5 328 ALA B O 1
ATOM 6643 N N . GLY B 1 329 ? 3.092 10.305 18.688 1 98.38 329 GLY B N 1
ATOM 6644 C CA . GLY B 1 329 ? 3.785 9.266 17.938 1 98.38 329 GLY B CA 1
ATOM 6645 C C . GLY B 1 329 ? 4.695 8.422 18.812 1 98.38 329 GLY B C 1
ATOM 6646 O O . GLY B 1 329 ? 4.355 8.109 19.953 1 98.38 329 GLY B O 1
ATOM 6647 N N . GLU B 1 330 ? 5.777 7.945 18.281 1 98.25 330 GLU B N 1
ATOM 6648 C CA . GLU B 1 330 ? 6.777 7.152 18.984 1 98.25 330 GLU B CA 1
ATOM 6649 C C . GLU B 1 330 ? 7.926 8.031 19.484 1 98.25 330 GLU B C 1
ATOM 6651 O O . GLU B 1 330 ? 8.164 9.109 18.953 1 98.25 330 GLU B O 1
ATOM 6656 N N . ASP B 1 331 ? 8.555 7.555 20.516 1 98.31 331 ASP B N 1
ATOM 6657 C CA . ASP B 1 331 ? 9.773 8.219 20.969 1 98.31 331 ASP B CA 1
ATOM 6658 C C . ASP B 1 331 ? 10.883 8.094 19.938 1 98.31 331 ASP B C 1
ATOM 6660 O O . ASP B 1 331 ? 10.914 7.141 19.156 1 98.31 331 ASP B O 1
ATOM 6664 N N . PHE B 1 332 ? 11.758 9.078 19.906 1 98.38 332 PHE B N 1
ATOM 6665 C CA . PHE B 1 332 ? 12.938 9.016 19.047 1 98.38 332 PHE B CA 1
ATOM 6666 C C . PHE B 1 332 ? 13.836 7.855 19.469 1 98.38 332 PHE B C 1
ATOM 6668 O O . PHE B 1 332 ? 14.117 7.672 20.656 1 98.38 332 PHE B O 1
ATOM 6675 N N . VAL B 1 333 ? 14.281 7.117 18.453 1 97.62 333 VAL B N 1
ATOM 6676 C CA . VAL B 1 333 ? 15.055 5.91 18.734 1 97.62 333 VAL B CA 1
ATOM 6677 C C . VAL B 1 333 ? 16.547 6.211 18.609 1 97.62 333 VAL B C 1
ATOM 6679 O O . VAL B 1 333 ? 17.016 6.613 17.547 1 97.62 333 VAL B O 1
ATOM 6682 N N . GLU B 1 334 ? 17.266 6.008 19.656 1 98.06 334 GLU B N 1
ATOM 6683 C CA . GLU B 1 334 ? 18.703 6.172 19.656 1 98.06 334 GLU B CA 1
ATOM 6684 C C . GLU B 1 334 ? 19.422 4.848 19.375 1 98.06 334 GLU B C 1
ATOM 6686 O O . GLU B 1 334 ? 20.078 4.289 20.25 1 98.06 334 GLU B O 1
ATOM 6691 N N . ASP B 1 335 ? 19.422 4.48 18.125 1 95.62 335 ASP B N 1
ATOM 6692 C CA . ASP B 1 335 ? 19.875 3.152 17.703 1 95.62 335 ASP B CA 1
ATOM 6693 C C . ASP B 1 335 ? 21.391 3.113 17.531 1 95.62 335 ASP B C 1
ATOM 6695 O O . ASP B 1 335 ? 21.984 2.037 17.531 1 95.62 335 ASP B O 1
ATOM 6699 N N . VAL B 1 336 ? 22.031 4.281 17.281 1 96.94 336 VAL B N 1
ATOM 6700 C CA . VAL B 1 336 ? 23.484 4.348 17.188 1 96.94 336 VAL B CA 1
ATOM 6701 C C . VAL B 1 336 ? 24 5.523 18.016 1 96.94 336 VAL B C 1
ATOM 6703 O O . VAL B 1 336 ? 23.25 6.449 18.328 1 96.94 336 VAL B O 1
ATOM 6706 N N . VAL B 1 337 ? 25.234 5.426 18.359 1 97.19 337 VAL B N 1
ATOM 6707 C CA . VAL B 1 337 ? 25.938 6.535 19 1 97.19 337 VAL B CA 1
ATOM 6708 C C . VAL B 1 337 ? 26.734 7.305 17.953 1 97.19 337 VAL B C 1
ATOM 6710 O O . VAL B 1 337 ? 27.469 6.711 17.156 1 97.19 337 VAL B O 1
ATOM 6713 N N . PRO B 1 338 ? 26.516 8.586 17.969 1 97.62 338 PRO B N 1
ATOM 6714 C CA . PRO B 1 338 ? 27.328 9.344 17.016 1 97.62 338 PRO B CA 1
ATOM 6715 C C . PRO B 1 338 ? 28.828 9.055 17.172 1 97.62 338 PRO B C 1
ATOM 6717 O O . PRO B 1 338 ? 29.328 8.945 18.281 1 97.62 338 PRO B O 1
ATOM 6720 N N . ASP B 1 339 ? 29.516 8.969 16.062 1 97.06 339 ASP B N 1
ATOM 6721 C CA . ASP B 1 339 ? 30.938 8.648 16.047 1 97.06 339 ASP B CA 1
ATOM 6722 C C . ASP B 1 339 ? 31.75 9.703 16.797 1 97.06 339 ASP B C 1
ATOM 6724 O O . ASP B 1 339 ? 31.859 10.844 16.359 1 97.06 339 ASP B O 1
ATOM 6728 N N . PRO B 1 340 ? 32.469 9.32 17.828 1 96.38 340 PRO B N 1
ATOM 6729 C CA . PRO B 1 340 ? 33.219 10.297 18.609 1 96.38 340 PRO B CA 1
ATOM 6730 C C . PRO B 1 340 ? 34.406 10.883 17.859 1 96.38 340 PRO B C 1
ATOM 6732 O O . PRO B 1 340 ? 34.938 11.922 18.25 1 96.38 340 PRO B O 1
ATOM 6735 N N . ALA B 1 341 ? 34.812 10.203 16.828 1 96.81 341 ALA B N 1
ATOM 6736 C CA . ALA B 1 341 ? 35.906 10.727 16 1 96.81 341 ALA B CA 1
ATOM 6737 C C . ALA B 1 341 ? 35.438 11.875 15.125 1 96.81 341 ALA B C 1
ATOM 6739 O O . ALA B 1 341 ? 36.219 12.75 14.742 1 96.81 341 ALA B O 1
ATOM 6740 N N . LYS B 1 342 ? 34.188 11.961 14.914 1 96.44 342 LYS B N 1
ATOM 6741 C CA . LYS B 1 342 ? 33.625 12.93 13.977 1 96.44 342 LYS B CA 1
ATOM 6742 C C . LYS B 1 342 ? 32.844 14.008 14.711 1 96.44 342 LYS B C 1
ATOM 6744 O O . LYS B 1 342 ? 32.719 15.141 14.234 1 96.44 342 LYS B O 1
ATOM 6749 N N . TYR B 1 343 ? 32.25 13.547 15.922 1 98.12 343 TYR B N 1
ATOM 6750 C CA . TYR B 1 343 ? 31.312 14.438 16.578 1 98.12 343 TYR B CA 1
ATOM 6751 C C . TYR B 1 343 ? 31.656 14.633 18.047 1 98.12 343 TYR B C 1
ATOM 6753 O O . TYR B 1 343 ? 32.219 13.734 18.688 1 98.12 343 TYR B O 1
ATOM 6761 N N . GLU B 1 344 ? 31.328 15.828 18.5 1 97.94 344 GLU B N 1
ATOM 6762 C CA . GLU B 1 344 ? 31.281 16.109 19.938 1 97.94 344 GLU B CA 1
ATOM 6763 C C . GLU B 1 344 ? 29.859 16.031 20.469 1 97.94 344 GLU B C 1
ATOM 6765 O O . GLU B 1 344 ? 28.953 16.703 19.953 1 97.94 344 GLU B O 1
ATOM 6770 N N . THR B 1 345 ? 29.672 15.188 21.469 1 97.94 345 THR B N 1
ATOM 6771 C CA . THR B 1 345 ? 28.375 15.031 22.094 1 97.94 345 THR B CA 1
ATOM 6772 C C . THR B 1 345 ? 28.391 15.578 23.516 1 97.94 345 THR B C 1
ATOM 6774 O O . THR B 1 345 ? 29.25 15.211 24.328 1 97.94 345 THR B O 1
ATOM 6777 N N . ARG B 1 346 ? 27.516 16.469 23.844 1 97.88 346 ARG B N 1
ATOM 6778 C CA . ARG B 1 346 ? 27.406 17.062 25.172 1 97.88 346 ARG B CA 1
ATOM 6779 C C . ARG B 1 346 ? 25.953 17.188 25.609 1 97.88 346 ARG B C 1
ATOM 6781 O O . ARG B 1 346 ? 25.047 17.078 24.781 1 97.88 346 ARG B O 1
ATOM 6788 N N . PRO B 1 347 ? 25.688 17.359 26.875 1 98.25 347 PRO B N 1
ATOM 6789 C CA . PRO B 1 347 ? 24.312 17.547 27.328 1 98.25 347 PRO B CA 1
ATOM 6790 C C . PRO B 1 347 ? 23.641 18.75 26.672 1 98.25 347 PRO B C 1
ATOM 6792 O O . PRO B 1 347 ? 24.281 19.766 26.406 1 98.25 347 PRO B O 1
ATOM 6795 N N . LEU B 1 348 ? 22.375 18.672 26.547 1 98.56 348 LEU B N 1
ATOM 6796 C CA . LEU B 1 348 ? 21.594 19.734 25.922 1 98.56 348 LEU B CA 1
ATOM 6797 C C . LEU B 1 348 ? 21.469 20.938 26.859 1 98.56 348 LEU B C 1
ATOM 6799 O O . LEU B 1 348 ? 20.875 20.828 27.922 1 98.56 348 LEU B O 1
ATOM 6803 N N . VAL B 1 349 ? 22.047 22.016 26.406 1 98.62 349 VAL B N 1
ATOM 6804 C CA . VAL B 1 349 ? 21.906 23.312 27.062 1 98.62 349 VAL B CA 1
ATOM 6805 C C . VAL B 1 349 ? 21.328 24.328 26.078 1 98.62 349 VAL B C 1
ATOM 6807 O O . VAL B 1 349 ? 21.938 24.641 25.047 1 98.62 349 VAL B O 1
ATOM 6810 N N . ALA B 1 350 ? 20.219 24.906 26.422 1 98.69 350 ALA B N 1
ATOM 6811 C CA . ALA B 1 350 ? 19.438 25.734 25.5 1 98.69 350 ALA B CA 1
ATOM 6812 C C . ALA B 1 350 ? 20.266 26.922 25.016 1 98.69 350 ALA B C 1
ATOM 6814 O O . ALA B 1 350 ? 20.219 27.281 23.844 1 98.69 350 ALA B O 1
ATOM 6815 N N . SER B 1 351 ? 20.969 27.578 25.906 1 98.69 351 SER B N 1
ATOM 6816 C CA . SER B 1 351 ? 21.719 28.781 25.547 1 98.69 351 SER B CA 1
ATOM 6817 C C . SER B 1 351 ? 22.828 28.453 24.562 1 98.69 351 SER B C 1
ATOM 6819 O O . SER B 1 351 ? 23.156 29.266 23.688 1 98.69 351 SER B O 1
ATOM 6821 N N . GLU B 1 352 ? 23.391 27.234 24.688 1 98.62 352 GLU B N 1
ATOM 6822 C CA . GLU B 1 352 ? 24.438 26.828 23.766 1 98.62 352 GLU B CA 1
ATOM 6823 C C . GLU B 1 352 ? 23.859 26.562 22.375 1 98.62 352 GLU B C 1
ATOM 6825 O O . GLU B 1 352 ? 24.469 26.953 21.359 1 98.62 352 GLU B O 1
ATOM 6830 N N . VAL B 1 353 ? 22.781 25.922 22.328 1 98.81 353 VAL B N 1
ATOM 6831 C CA . VAL B 1 353 ? 22.125 25.641 21.047 1 98.81 353 VAL B CA 1
ATOM 6832 C C . VAL B 1 353 ? 21.688 26.953 20.406 1 98.81 353 VAL B C 1
ATOM 6834 O O . VAL B 1 353 ? 21.859 27.156 19.203 1 98.81 353 VAL B O 1
ATOM 6837 N N . ALA B 1 354 ? 21.109 27.844 21.219 1 98.88 354 ALA B N 1
ATOM 6838 C CA . ALA B 1 354 ? 20.688 29.141 20.719 1 98.88 354 ALA B CA 1
ATOM 6839 C C . ALA B 1 354 ? 21.844 29.906 20.094 1 98.88 354 ALA B C 1
ATOM 6841 O O . ALA B 1 354 ? 21.703 30.516 19.031 1 98.88 354 ALA B O 1
ATOM 6842 N N . LYS B 1 355 ? 22.953 29.891 20.766 1 98.81 355 LYS B N 1
ATOM 6843 C CA . LYS B 1 355 ? 24.141 30.562 20.234 1 98.81 355 LYS B CA 1
ATOM 6844 C C . LYS B 1 355 ? 24.578 29.938 18.906 1 98.81 355 LYS B C 1
ATOM 6846 O O . LYS B 1 355 ? 24.906 30.656 17.953 1 98.81 355 LYS B O 1
ATOM 6851 N N . TYR B 1 356 ? 24.562 28.625 18.875 1 98.69 356 TYR B N 1
ATOM 6852 C CA . TYR B 1 356 ? 24.969 27.906 17.672 1 98.69 356 TYR B CA 1
ATOM 6853 C C . TYR B 1 356 ? 24.078 28.266 16.484 1 98.69 356 TYR B C 1
ATOM 6855 O O . TYR B 1 356 ? 24.562 28.469 15.375 1 98.69 356 TYR B O 1
ATOM 6863 N N . ILE B 1 357 ? 22.797 28.422 16.703 1 98.81 357 ILE B N 1
ATOM 6864 C CA . ILE B 1 357 ? 21.828 28.781 15.672 1 98.81 357 ILE B CA 1
ATOM 6865 C C . ILE B 1 357 ? 22.016 30.25 15.297 1 98.81 357 ILE B C 1
ATOM 6867 O O . ILE B 1 357 ? 22 30.609 14.117 1 98.81 357 ILE B O 1
ATOM 6871 N N . LYS B 1 358 ? 22.188 31.094 16.312 1 98.5 358 LYS B N 1
ATOM 6872 C CA . LYS B 1 358 ? 22.406 32.531 16.094 1 98.5 358 LYS B CA 1
ATOM 6873 C C . LYS B 1 358 ? 23.609 32.75 15.18 1 98.5 358 LYS B C 1
ATOM 6875 O O . LYS B 1 358 ? 23.609 33.688 14.359 1 98.5 358 LYS B O 1
ATOM 6880 N N . ASP B 1 359 ? 24.578 31.844 15.305 1 98.12 359 ASP B N 1
ATOM 6881 C CA . ASP B 1 359 ? 25.812 31.984 14.547 1 98.12 359 ASP B CA 1
ATOM 6882 C C . ASP B 1 359 ? 25.625 31.484 13.117 1 98.12 359 ASP B C 1
ATOM 6884 O O . ASP B 1 359 ? 26.594 31.406 12.352 1 98.12 359 ASP B O 1
ATOM 6888 N N . GLY B 1 360 ? 24.453 31.078 12.773 1 97.81 360 GLY B N 1
ATOM 6889 C CA . GLY B 1 360 ? 24.156 30.797 11.383 1 97.81 360 GLY B CA 1
ATOM 6890 C C . GLY B 1 360 ? 24.031 29.312 11.094 1 97.81 360 GLY B C 1
ATOM 6891 O O . GLY B 1 360 ? 23.797 28.906 9.945 1 97.81 360 GLY B O 1
ATOM 6892 N N . ASN B 1 361 ? 24.125 28.453 12.117 1 98.5 361 ASN B N 1
ATOM 6893 C CA . ASN B 1 361 ? 24.078 27.016 11.906 1 98.5 361 ASN B CA 1
ATOM 6894 C C . ASN B 1 361 ? 22.656 26.484 11.844 1 98.5 361 ASN B C 1
ATOM 6896 O O . ASN B 1 361 ? 21.766 27 12.523 1 98.5 361 ASN B O 1
ATOM 6900 N N . ILE B 1 362 ? 22.438 25.5 10.961 1 98.81 362 ILE B N 1
ATOM 6901 C CA . ILE B 1 362 ? 21.156 24.828 10.789 1 98.81 362 ILE B CA 1
ATOM 6902 C C . ILE B 1 362 ? 21.219 23.438 11.43 1 98.81 362 ILE B C 1
ATOM 6904 O O . ILE B 1 362 ? 22.109 22.641 11.109 1 98.81 362 ILE B O 1
ATOM 6908 N N . ILE B 1 363 ? 20.266 23.094 12.289 1 98.88 363 ILE B N 1
ATOM 6909 C CA . ILE B 1 363 ? 20.422 21.859 13.055 1 98.88 363 ILE B CA 1
ATOM 6910 C C . ILE B 1 363 ? 19.156 21 12.891 1 98.88 363 ILE B C 1
ATOM 6912 O O . ILE B 1 363 ? 18.078 21.516 12.625 1 98.88 363 ILE B O 1
ATOM 6916 N N . GLY B 1 364 ? 19.359 19.672 13.008 1 98.88 364 GLY B N 1
ATOM 6917 C CA . GLY B 1 364 ? 18.25 18.75 13.203 1 98.88 364 GLY B CA 1
ATOM 6918 C C . GLY B 1 364 ? 17.844 18.594 14.656 1 98.88 364 GLY B C 1
ATOM 6919 O O . GLY B 1 364 ? 18.703 18.391 15.523 1 98.88 364 GLY B O 1
ATOM 6920 N N . TRP B 1 365 ? 16.594 18.766 14.945 1 98.81 365 TRP B N 1
ATOM 6921 C CA . TRP B 1 365 ? 16.031 18.719 16.297 1 98.81 365 TRP B CA 1
ATOM 6922 C C . TRP B 1 365 ? 15.062 17.547 16.438 1 98.81 365 TRP B C 1
ATOM 6924 O O . TRP B 1 365 ? 13.961 17.578 15.883 1 98.81 365 TRP B O 1
ATOM 6934 N N . ALA B 1 366 ? 15.445 16.484 17.156 1 98.81 366 ALA B N 1
ATOM 6935 C CA . ALA B 1 366 ? 14.617 15.305 17.391 1 98.81 366 ALA B CA 1
ATOM 6936 C C . ALA B 1 366 ? 14.516 14.992 18.875 1 98.81 366 ALA B C 1
ATOM 6938 O O . ALA B 1 366 ? 15.484 14.547 19.5 1 98.81 366 ALA B O 1
ATOM 6939 N N . ARG B 1 367 ? 13.352 15.25 19.438 1 98.12 367 ARG B N 1
ATOM 6940 C CA . ARG B 1 367 ? 13.156 15.047 20.875 1 98.12 367 ARG B CA 1
ATOM 6941 C C . ARG B 1 367 ? 11.773 14.477 21.172 1 98.12 367 ARG B C 1
ATOM 6943 O O . ARG B 1 367 ? 10.781 14.914 20.594 1 98.12 367 ARG B O 1
ATOM 6950 N N . GLY B 1 368 ? 11.766 13.484 22.031 1 98.31 368 GLY B N 1
ATOM 6951 C CA . GLY B 1 368 ? 10.508 12.914 22.484 1 98.31 368 GLY B CA 1
ATOM 6952 C C . GLY B 1 368 ? 9.719 12.258 21.359 1 98.31 368 GLY B C 1
ATOM 6953 O O . GLY B 1 368 ? 10.297 11.75 20.406 1 98.31 368 GLY B O 1
ATOM 6954 N N . ARG B 1 369 ? 8.383 12.195 21.594 1 98.56 369 ARG B N 1
ATOM 6955 C CA . ARG B 1 369 ? 7.48 11.586 20.609 1 98.56 369 ARG B CA 1
ATOM 6956 C C . ARG B 1 369 ? 7.23 12.516 19.438 1 98.56 369 ARG B C 1
ATOM 6958 O O . ARG B 1 369 ? 7.117 13.734 19.609 1 98.56 369 ARG B O 1
ATOM 6965 N N . TYR B 1 370 ? 7.215 11.969 18.25 1 98.69 370 TYR B N 1
ATOM 6966 C CA . TYR B 1 370 ? 6.941 12.828 17.109 1 98.69 370 TYR B CA 1
ATOM 6967 C C . TYR B 1 370 ? 5.48 13.273 17.094 1 98.69 370 TYR B C 1
ATOM 6969 O O . TYR B 1 370 ? 4.621 12.617 17.688 1 98.69 370 TYR B O 1
ATOM 6977 N N . GLU B 1 371 ? 5.188 14.375 16.516 1 98.56 371 GLU B N 1
ATOM 6978 C CA . GLU B 1 371 ? 3.859 14.977 16.438 1 98.56 371 GLU B CA 1
ATOM 6979 C C . GLU B 1 371 ? 2.994 14.25 15.406 1 98.56 371 GLU B C 1
ATOM 6981 O O . GLU B 1 371 ? 3.51 13.68 14.445 1 98.56 371 GLU B O 1
ATOM 6986 N N . MET B 1 372 ? 1.721 14.273 15.609 1 97.81 372 MET B N 1
ATOM 6987 C CA . MET B 1 372 ? 0.73 13.797 14.648 1 97.81 372 MET B CA 1
ATOM 6988 C C . MET B 1 372 ? 0.533 14.797 13.523 1 97.81 372 MET B C 1
ATOM 6990 O O . MET B 1 372 ? 0.749 16 13.711 1 97.81 372 MET B O 1
ATOM 6994 N N . GLY B 1 373 ? 0.121 14.242 12.383 1 97.62 373 GLY B N 1
ATOM 6995 C CA . GLY B 1 373 ? -0.151 15.109 11.25 1 97.62 373 GLY B CA 1
ATOM 6996 C C . GLY B 1 373 ? 1.086 15.43 10.43 1 97.62 373 GLY B C 1
ATOM 6997 O O . GLY B 1 373 ? 2.188 14.984 10.766 1 97.62 373 GLY B O 1
ATOM 6998 N N . PRO B 1 374 ? 0.923 16.172 9.414 1 96.44 374 PRO B N 1
ATOM 6999 C CA . PRO B 1 374 ? 2 16.359 8.438 1 96.44 374 PRO B CA 1
ATOM 7000 C C . PRO B 1 374 ? 2.941 17.5 8.797 1 96.44 374 PRO B C 1
ATOM 7002 O O . PRO B 1 374 ? 3.977 17.688 8.156 1 96.44 374 PRO B O 1
ATOM 7005 N N . ARG B 1 375 ? 2.641 18.281 9.852 1 97.88 375 ARG B N 1
ATOM 7006 C CA . ARG B 1 375 ? 3.438 19.469 10.172 1 97.88 375 ARG B CA 1
ATOM 7007 C C . ARG B 1 375 ? 4.504 19.156 11.211 1 97.88 375 ARG B C 1
ATOM 7009 O O . ARG B 1 375 ? 4.258 18.391 12.148 1 97.88 375 ARG B O 1
ATOM 7016 N N . ALA B 1 376 ? 5.672 19.703 10.992 1 98.06 376 ALA B N 1
ATOM 7017 C CA . ALA B 1 376 ? 6.656 19.672 12.062 1 98.06 376 ALA B CA 1
ATOM 7018 C C . ALA B 1 376 ? 6.309 20.672 13.164 1 98.06 376 ALA B C 1
ATOM 7020 O O . ALA B 1 376 ? 6.215 21.875 12.906 1 98.06 376 ALA B O 1
ATOM 7021 N N . LEU B 1 377 ? 6.168 20.188 14.367 1 98.62 377 LEU B N 1
ATOM 7022 C CA . LEU B 1 377 ? 5.676 21.031 15.445 1 98.62 377 LEU B CA 1
ATOM 7023 C C . LEU B 1 377 ? 6.66 21.047 16.609 1 98.62 377 LEU B C 1
ATOM 7025 O O . LEU B 1 377 ? 6.25 21.094 17.766 1 98.62 377 LEU B O 1
ATOM 7029 N N . GLY B 1 378 ? 7.898 20.859 16.266 1 98.56 378 GLY B N 1
ATOM 7030 C CA . GLY B 1 378 ? 8.914 21.125 17.266 1 98.56 378 GLY B CA 1
ATOM 7031 C C . GLY B 1 378 ? 9.578 19.875 17.812 1 98.56 378 GLY B C 1
ATOM 7032 O O . GLY B 1 378 ? 10.562 19.969 18.547 1 98.56 378 GLY B O 1
ATOM 7033 N N . ASN B 1 379 ? 9.07 18.656 17.484 1 98.75 379 ASN B N 1
ATOM 7034 C CA . ASN B 1 379 ? 9.734 17.453 17.969 1 98.75 379 ASN B CA 1
ATOM 7035 C C . ASN B 1 379 ? 10.508 16.766 16.844 1 98.75 379 ASN B C 1
ATOM 7037 O O . ASN B 1 379 ? 11.375 15.922 17.109 1 98.75 379 ASN B O 1
ATOM 7041 N N . ARG B 1 380 ? 10.227 17 15.633 1 98.88 380 ARG B N 1
ATOM 7042 C CA . ARG B 1 380 ? 10.969 16.578 14.445 1 98.88 380 ARG B CA 1
ATOM 7043 C C . ARG B 1 380 ? 11.156 17.75 13.477 1 98.88 380 ARG B C 1
ATOM 7045 O O . ARG B 1 380 ? 10.492 17.812 12.445 1 98.88 380 ARG B O 1
ATOM 7052 N N . SER B 1 381 ? 12.148 18.547 13.781 1 98.81 381 SER B N 1
ATOM 7053 C CA . SER B 1 381 ? 12.25 19.828 13.086 1 98.81 381 SER B CA 1
ATOM 7054 C C . SER B 1 381 ? 13.688 20.109 12.656 1 98.81 381 SER B C 1
ATOM 7056 O O . SER B 1 381 ? 14.633 19.609 13.266 1 98.81 381 SER B O 1
ATOM 7058 N N . ILE B 1 382 ? 13.797 20.781 11.562 1 98.88 382 ILE B N 1
ATOM 7059 C CA . ILE B 1 382 ? 15.023 21.5 11.219 1 98.88 382 ILE B CA 1
ATOM 7060 C C . ILE B 1 382 ? 14.883 22.969 11.633 1 98.88 382 ILE B C 1
ATOM 7062 O O . ILE B 1 382 ? 13.922 23.641 11.25 1 98.88 382 ILE B O 1
ATOM 7066 N N . LEU B 1 383 ? 15.836 23.438 12.422 1 98.88 383 LEU B N 1
ATOM 7067 C CA . LEU B 1 383 ? 15.742 24.766 13 1 98.88 383 LEU B CA 1
ATOM 7068 C C . LEU B 1 383 ? 16.906 25.656 12.539 1 98.88 383 LEU B C 1
ATOM 7070 O O . LEU B 1 383 ? 18.031 25.156 12.375 1 98.88 383 LEU B O 1
ATOM 7074 N N . ALA B 1 384 ? 16.625 26.922 12.352 1 98.88 384 ALA B N 1
ATOM 7075 C CA . ALA B 1 384 ? 17.609 27.906 11.93 1 98.88 384 ALA B CA 1
ATOM 7076 C C . ALA B 1 384 ? 17.203 29.312 12.336 1 98.88 384 ALA B C 1
ATOM 7078 O O . ALA B 1 384 ? 16.047 29.531 12.719 1 98.88 384 ALA B O 1
ATOM 7079 N N . ALA B 1 385 ? 18.172 30.219 12.281 1 98.81 385 ALA B N 1
ATOM 7080 C CA . ALA B 1 385 ? 17.859 31.625 12.531 1 98.81 385 ALA B CA 1
ATOM 7081 C C . ALA B 1 385 ? 17.016 32.219 11.406 1 98.81 385 ALA B C 1
ATOM 7083 O O . ALA B 1 385 ? 17.219 31.891 10.234 1 98.81 385 ALA B O 1
ATOM 7084 N N . PRO B 1 386 ? 16.109 33.094 11.703 1 98.69 386 PRO B N 1
ATOM 7085 C CA . PRO B 1 386 ? 15.117 33.5 10.719 1 98.69 386 PRO B CA 1
ATOM 7086 C C . PRO B 1 386 ? 15.492 34.812 10.008 1 98.69 386 PRO B C 1
ATOM 7088 O O . PRO B 1 386 ? 14.672 35.375 9.289 1 98.69 386 PRO B O 1
ATOM 7091 N N . PHE B 1 387 ? 16.672 35.281 10 1 98.38 387 PHE B N 1
ATOM 7092 C CA . PHE B 1 387 ? 16.969 36.688 9.758 1 98.38 387 PHE B CA 1
ATOM 7093 C C . PHE B 1 387 ? 17.344 36.906 8.297 1 98.38 387 PHE B C 1
ATOM 7095 O O . PHE B 1 387 ? 17.25 38.031 7.793 1 98.38 387 PHE B O 1
ATOM 7102 N N . THR B 1 388 ? 17.812 35.906 7.578 1 97.19 388 THR B N 1
ATOM 7103 C CA . THR B 1 388 ? 18.375 36.219 6.27 1 97.19 388 THR B CA 1
ATOM 7104 C C . THR B 1 388 ? 17.734 35.344 5.188 1 97.19 388 THR B C 1
ATOM 7106 O O . THR B 1 388 ? 17.312 34.219 5.445 1 97.19 388 THR B O 1
ATOM 7109 N N . VAL B 1 389 ? 17.766 35.875 3.992 1 95.5 389 VAL B N 1
ATOM 7110 C CA . VAL B 1 389 ? 17.281 35.156 2.814 1 95.5 389 VAL B CA 1
ATOM 7111 C C . VAL B 1 389 ? 18.188 33.938 2.525 1 95.5 389 VAL B C 1
ATOM 7113 O O . VAL B 1 389 ? 17.719 32.906 2.072 1 95.5 389 VAL B O 1
ATOM 7116 N N . ASP B 1 390 ? 19.391 34.094 2.873 1 96.06 390 ASP B N 1
ATOM 7117 C CA . ASP B 1 390 ? 20.359 33 2.691 1 96.06 390 ASP B CA 1
ATOM 7118 C C . ASP B 1 390 ? 19.922 31.766 3.461 1 96.06 390 ASP B C 1
ATOM 7120 O O . ASP B 1 390 ? 20.125 30.641 2.99 1 96.06 390 ASP B O 1
ATOM 7124 N N . THR B 1 391 ? 19.406 31.984 4.602 1 97.19 391 THR B N 1
ATOM 7125 C CA . THR B 1 391 ? 18.922 30.875 5.395 1 97.19 391 THR B CA 1
ATOM 7126 C C . THR B 1 391 ? 17.812 30.125 4.652 1 97.19 391 THR B C 1
ATOM 7128 O O . THR B 1 391 ? 17.797 28.891 4.637 1 97.19 391 THR B O 1
ATOM 7131 N N . THR B 1 392 ? 16.938 30.859 4.012 1 96.25 392 THR B N 1
ATOM 7132 C CA . THR B 1 392 ? 15.867 30.25 3.225 1 96.25 392 THR B CA 1
ATOM 7133 C C . THR B 1 392 ? 16.453 29.375 2.111 1 96.25 392 THR B C 1
ATOM 7135 O O . THR B 1 392 ? 16.016 28.25 1.91 1 96.25 392 THR B O 1
ATOM 7138 N N . VAL B 1 393 ? 17.391 29.891 1.43 1 96 393 VAL B N 1
ATOM 7139 C CA . VAL B 1 393 ? 18.016 29.203 0.308 1 96 393 VAL B CA 1
ATOM 7140 C C . VAL B 1 393 ? 18.688 27.922 0.801 1 96 393 VAL B C 1
ATOM 7142 O O . VAL B 1 393 ? 18.516 26.859 0.198 1 96 393 VAL B O 1
ATOM 7145 N N . ARG B 1 394 ? 19.375 28.016 1.879 1 96.94 394 ARG B N 1
ATOM 7146 C CA . ARG B 1 394 ? 20.078 26.859 2.424 1 96.94 394 ARG B CA 1
ATOM 7147 C C . ARG B 1 394 ? 19.109 25.781 2.887 1 96.94 394 ARG B C 1
ATOM 7149 O O . ARG B 1 394 ? 19.328 24.594 2.658 1 96.94 394 ARG B O 1
ATOM 7156 N N . LEU B 1 395 ? 18.094 26.234 3.564 1 97.62 395 LEU B N 1
ATOM 7157 C CA . LEU B 1 395 ? 17.094 25.297 4.047 1 97.62 395 LEU B CA 1
ATOM 7158 C C . LEU B 1 395 ? 16.438 24.562 2.885 1 97.62 395 LEU B C 1
ATOM 7160 O O . LEU B 1 395 ? 16.219 23.344 2.951 1 97.62 395 LEU B O 1
ATOM 7164 N N . ASN B 1 396 ? 16.094 25.266 1.843 1 95.75 396 ASN B N 1
ATOM 7165 C CA . ASN B 1 396 ? 15.461 24.641 0.687 1 95.75 396 ASN B CA 1
ATOM 7166 C C . ASN B 1 396 ? 16.406 23.672 -0.011 1 95.75 396 ASN B C 1
ATOM 7168 O O . ASN B 1 396 ? 15.977 22.641 -0.549 1 95.75 396 ASN B O 1
ATOM 7172 N N . LYS B 1 397 ? 17.688 24.016 0.022 1 96.19 397 LYS B N 1
ATOM 7173 C CA . LYS B 1 397 ? 18.688 23.094 -0.517 1 96.19 397 LYS B CA 1
ATOM 7174 C C . LYS B 1 397 ? 18.766 21.812 0.318 1 96.19 397 LYS B C 1
ATOM 7176 O O . LYS B 1 397 ? 18.781 20.719 -0.228 1 96.19 397 LYS B O 1
ATOM 7181 N N . ILE B 1 398 ? 18.797 21.969 1.596 1 97 398 ILE B N 1
ATOM 7182 C CA . ILE B 1 398 ? 18.844 20.844 2.512 1 97 398 ILE B CA 1
ATOM 7183 C C . ILE B 1 398 ? 17.609 19.953 2.311 1 97 398 ILE B C 1
ATOM 7185 O O . ILE B 1 398 ? 17.719 18.734 2.277 1 97 398 ILE B O 1
ATOM 7189 N N . LYS B 1 399 ? 16.469 20.609 2.105 1 95.81 399 LYS B N 1
ATOM 7190 C CA . LYS B 1 399 ? 15.195 19.922 1.965 1 95.81 399 LYS B CA 1
ATOM 7191 C C . LYS B 1 399 ? 15.008 19.391 0.543 1 95.81 399 LYS B C 1
ATOM 7193 O O . LYS B 1 399 ? 14.094 18.609 0.278 1 95.81 399 LYS B O 1
ATOM 7198 N N . ARG B 1 400 ? 15.906 19.797 -0.424 1 92 400 ARG B N 1
ATOM 7199 C CA . ARG B 1 400 ? 15.852 19.391 -1.825 1 92 400 ARG B CA 1
ATOM 7200 C C . ARG B 1 400 ? 14.484 19.719 -2.434 1 92 400 ARG B C 1
ATOM 7202 O O . ARG B 1 400 ? 13.844 18.844 -3.027 1 92 400 ARG B O 1
ATOM 7209 N N . ARG B 1 401 ? 14.023 20.844 -2.143 1 87.44 401 ARG B N 1
ATOM 7210 C CA . ARG B 1 401 ? 12.734 21.25 -2.693 1 87.44 401 ARG B CA 1
ATOM 7211 C C . ARG B 1 401 ? 12.867 22.547 -3.496 1 87.44 401 ARG B C 1
ATOM 7213 O O . ARG B 1 401 ? 13.969 23.094 -3.627 1 87.44 401 ARG B O 1
ATOM 7220 N N . GLU B 1 402 ? 11.711 22.953 -4.184 1 86 402 GLU B N 1
ATOM 7221 C CA . GLU B 1 402 ? 11.695 24.125 -5.055 1 86 402 GLU B CA 1
ATOM 7222 C C . GLU B 1 402 ? 12.055 25.391 -4.281 1 86 402 GLU B C 1
ATOM 7224 O O . GLU B 1 402 ? 11.688 25.531 -3.113 1 86 402 GLU B O 1
ATOM 7229 N N . ASP B 1 403 ? 12.562 26.312 -4.945 1 85.38 403 ASP B N 1
ATOM 7230 C CA . ASP B 1 403 ? 13.102 27.516 -4.328 1 85.38 403 ASP B CA 1
ATOM 7231 C C . ASP B 1 403 ? 11.977 28.453 -3.859 1 85.38 403 ASP B C 1
ATOM 7233 O O . ASP B 1 403 ? 12.195 29.312 -3.006 1 85.38 403 ASP B O 1
ATOM 7237 N N . TYR B 1 404 ? 10.844 28.25 -4.379 1 86.44 404 TYR B N 1
ATOM 7238 C CA . TYR B 1 404 ? 9.766 29.188 -4.051 1 86.44 404 TYR B CA 1
ATOM 7239 C C . TYR B 1 404 ? 9.047 28.766 -2.777 1 86.44 404 TYR B C 1
ATOM 7241 O O . TYR B 1 404 ? 8.172 29.469 -2.281 1 86.44 404 TYR B O 1
ATOM 7249 N N . ARG B 1 405 ? 9.422 27.578 -2.193 1 87.44 405 ARG B N 1
ATOM 7250 C CA . ARG B 1 405 ? 8.734 27.078 -1.007 1 87.44 405 ARG B CA 1
ATOM 7251 C C . ARG B 1 405 ? 9.062 27.922 0.215 1 87.44 405 ARG B C 1
ATOM 7253 O O . ARG B 1 405 ? 10.234 28.141 0.538 1 87.44 405 ARG B O 1
ATOM 7260 N N . PRO B 1 406 ? 8.078 28.328 0.921 1 90.25 406 PRO B N 1
ATOM 7261 C CA . PRO B 1 406 ? 8.312 29.141 2.121 1 90.25 406 PRO B CA 1
ATOM 7262 C C . PRO B 1 406 ? 8.789 28.297 3.309 1 90.25 406 PRO B C 1
ATOM 7264 O O . PRO B 1 406 ? 8.625 27.078 3.316 1 90.25 406 PRO B O 1
ATOM 7267 N N . ILE B 1 407 ? 9.422 28.953 4.23 1 95.94 407 ILE B N 1
ATOM 7268 C CA . ILE B 1 407 ? 9.828 28.359 5.5 1 95.94 407 ILE B CA 1
ATOM 7269 C C . ILE B 1 407 ? 8.93 28.875 6.621 1 95.94 407 ILE B C 1
ATOM 7271 O O . ILE B 1 407 ? 8.68 30.078 6.73 1 95.94 407 ILE B O 1
ATOM 7275 N N . ALA B 1 408 ? 8.438 27.938 7.398 1 97.31 408 ALA B N 1
ATOM 7276 C CA . ALA B 1 408 ? 7.52 28.312 8.469 1 97.31 408 ALA B CA 1
ATOM 7277 C C . ALA B 1 408 ? 8.281 28.75 9.719 1 97.31 408 ALA B C 1
ATOM 7279 O O . ALA B 1 408 ? 9.383 28.266 9.977 1 97.31 408 ALA B O 1
ATOM 7280 N N . PRO B 1 409 ? 7.711 29.672 10.508 1 98.19 409 PRO B N 1
ATOM 7281 C CA . PRO B 1 409 ? 8.281 30.031 11.805 1 98.19 409 PRO B CA 1
ATOM 7282 C C . PRO B 1 409 ? 7.672 29.234 12.961 1 98.19 409 PRO B C 1
ATOM 7284 O O . PRO B 1 409 ? 6.531 28.781 12.859 1 98.19 409 PRO B O 1
ATOM 7287 N N . ILE B 1 410 ? 8.43 29.047 13.953 1 98.81 410 ILE B N 1
ATOM 7288 C CA . ILE B 1 410 ? 7.996 28.641 15.281 1 98.81 410 ILE B CA 1
ATOM 7289 C C . ILE B 1 410 ? 8.336 29.734 16.297 1 98.81 410 ILE B C 1
ATOM 7291 O O . ILE B 1 410 ? 9.453 30.25 16.297 1 98.81 410 ILE B O 1
ATOM 7295 N N . ALA B 1 411 ? 7.375 30.156 17.125 1 98.81 411 ALA B N 1
ATOM 7296 C CA . ALA B 1 411 ? 7.562 31.328 18 1 98.81 411 ALA B CA 1
ATOM 7297 C C . ALA B 1 411 ? 6.898 31.109 19.344 1 98.81 411 ALA B C 1
ATOM 7299 O O . ALA B 1 411 ? 5.965 30.312 19.469 1 98.81 411 ALA B O 1
ATOM 7300 N N . LEU B 1 412 ? 7.441 31.797 20.328 1 98.69 412 LEU B N 1
ATOM 7301 C CA . LEU B 1 412 ? 6.738 31.844 21.609 1 98.69 412 LEU B CA 1
ATOM 7302 C C . LEU B 1 412 ? 5.387 32.531 21.453 1 98.69 412 LEU B C 1
ATOM 7304 O O . LEU B 1 412 ? 5.309 33.656 20.906 1 98.69 412 LEU B O 1
ATOM 7308 N N . GLU B 1 413 ? 4.395 31.875 21.953 1 98.38 413 GLU B N 1
ATOM 7309 C CA . GLU B 1 413 ? 3.035 32.375 21.797 1 98.38 413 GLU B CA 1
ATOM 7310 C C . GLU B 1 413 ? 2.891 33.781 22.406 1 98.38 413 GLU B C 1
ATOM 7312 O O . GLU B 1 413 ? 2.24 34.656 21.828 1 98.38 413 GLU B O 1
ATOM 7317 N N . SER B 1 414 ? 3.539 34.062 23.516 1 97.81 414 SER B N 1
ATOM 7318 C CA . SER B 1 414 ? 3.43 35.312 24.25 1 97.81 414 SER B CA 1
ATOM 7319 C C . SER B 1 414 ? 4.051 36.469 23.469 1 97.81 414 SER B C 1
ATOM 7321 O O . SER B 1 414 ? 3.627 37.625 23.594 1 97.81 414 SER B O 1
ATOM 7323 N N . ASP B 1 415 ? 5.008 36.188 22.609 1 98.12 415 ASP B N 1
ATOM 7324 C CA . ASP B 1 415 ? 5.75 37.219 21.906 1 98.12 415 ASP B CA 1
ATOM 7325 C C . ASP B 1 415 ? 5.242 37.375 20.469 1 98.12 415 ASP B C 1
ATOM 7327 O O . ASP B 1 415 ? 5.531 38.375 19.812 1 98.12 415 ASP B O 1
ATOM 7331 N N . ALA B 1 416 ? 4.488 36.438 20 1 97.88 416 ALA B N 1
ATOM 7332 C CA . ALA B 1 416 ? 4.148 36.344 18.578 1 97.88 416 ALA B CA 1
ATOM 7333 C C . ALA B 1 416 ? 3.494 37.625 18.078 1 97.88 416 ALA B C 1
ATOM 7335 O O . ALA B 1 416 ? 3.793 38.094 16.969 1 97.88 416 ALA B O 1
ATOM 7336 N N . PRO B 1 417 ? 2.682 38.281 18.891 1 97.06 417 PRO B N 1
ATOM 7337 C CA . PRO B 1 417 ? 1.999 39.469 18.391 1 97.06 417 PRO B CA 1
ATOM 7338 C C . PRO B 1 417 ? 2.959 40.625 18.125 1 97.06 417 PRO B C 1
ATOM 7340 O O . PRO B 1 417 ? 2.582 41.625 17.484 1 97.06 417 PRO B O 1
ATOM 7343 N N . LYS B 1 418 ? 4.188 40.5 18.625 1 97.5 418 LYS B N 1
ATOM 7344 C CA . LYS B 1 418 ? 5.18 41.531 18.344 1 97.5 418 LYS B CA 1
ATOM 7345 C C . LYS B 1 418 ? 5.543 41.594 16.859 1 97.5 418 LYS B C 1
ATOM 7347 O O . LYS B 1 418 ? 5.914 42.625 16.344 1 97.5 418 LYS B O 1
ATOM 7352 N N . TRP B 1 419 ? 5.391 40.406 16.234 1 97.94 419 TRP B N 1
ATOM 7353 C CA . TRP B 1 419 ? 5.965 40.344 14.898 1 97.94 419 TRP B CA 1
ATOM 7354 C C . TRP B 1 419 ? 4.941 39.844 13.891 1 97.94 419 TRP B C 1
ATOM 7356 O O . TRP B 1 419 ? 5.172 39.875 12.68 1 97.94 419 TRP B O 1
ATOM 7366 N N . PHE B 1 420 ? 3.834 39.312 14.383 1 98 420 PHE B N 1
ATOM 7367 C CA . PHE B 1 420 ? 2.807 38.75 13.523 1 98 420 PHE B CA 1
ATOM 7368 C C . PHE B 1 420 ? 1.44 39.344 13.836 1 98 420 PHE B C 1
ATOM 7370 O O . PHE B 1 420 ? 1.146 39.656 14.992 1 98 420 PHE B O 1
ATOM 7377 N N . VAL B 1 421 ? 0.58 39.438 12.82 1 97.5 421 VAL B N 1
ATOM 7378 C CA . VAL B 1 421 ? -0.774 39.938 13 1 97.5 421 VAL B CA 1
ATOM 7379 C C . VAL B 1 421 ? -1.767 39.062 12.25 1 97.5 421 VAL B C 1
ATOM 7381 O O . VAL B 1 421 ? -1.399 38.406 11.281 1 97.5 421 VAL B O 1
ATOM 7384 N N . GLY B 1 422 ? -3.033 39 12.812 1 95.5 422 GLY B N 1
ATOM 7385 C CA . GLY B 1 422 ? -4.062 38.156 12.234 1 95.5 422 GLY B CA 1
ATOM 7386 C C . GLY B 1 422 ? -4.289 36.875 13.016 1 95.5 422 GLY B C 1
ATOM 7387 O O . GLY B 1 422 ? -4.438 36.906 14.234 1 95.5 422 GLY B O 1
ATOM 7388 N N . SER B 1 423 ? -4.453 35.812 12.367 1 92 423 SER B N 1
ATOM 7389 C CA . SER B 1 423 ? -4.66 34.5 12.992 1 92 423 SER B CA 1
ATOM 7390 C C . SER B 1 423 ? -3.361 33.969 13.586 1 92 423 SER B C 1
ATOM 7392 O O . SER B 1 423 ? -2.893 32.906 13.188 1 92 423 SER B O 1
ATOM 7394 N N . VAL B 1 424 ? -2.9 34.562 14.633 1 91.12 424 VAL B N 1
ATOM 7395 C CA . VAL B 1 424 ? -1.536 34.406 15.117 1 91.12 424 VAL B CA 1
ATOM 7396 C C . VAL B 1 424 ? -1.461 33.156 16 1 91.12 424 VAL B C 1
ATOM 7398 O O . VAL B 1 424 ? -0.568 32.312 15.844 1 91.12 424 VAL B O 1
ATOM 7401 N N . GLN B 1 425 ? -2.428 33 16.953 1 94.38 425 GLN B N 1
ATOM 7402 C CA . GLN B 1 425 ? -2.387 31.859 17.844 1 94.38 425 GLN B CA 1
ATOM 7403 C C . GLN B 1 425 ? -2.707 30.562 17.078 1 94.38 425 GLN B C 1
ATOM 7405 O O . GLN B 1 425 ? -3.855 30.344 16.688 1 94.38 425 GLN B O 1
ATOM 7410 N N . ASP B 1 426 ? -1.685 29.781 16.859 1 97.25 426 ASP B N 1
ATOM 7411 C CA . ASP B 1 426 ? -1.812 28.578 16.062 1 97.25 426 ASP B CA 1
ATOM 7412 C C . ASP B 1 426 ? -0.792 27.516 16.484 1 97.25 426 ASP B C 1
ATOM 7414 O O . ASP B 1 426 ? 0.279 27.406 15.891 1 97.25 426 ASP B O 1
ATOM 7418 N N . PRO B 1 427 ? -1.198 26.703 17.438 1 97.75 427 PRO B N 1
ATOM 7419 C CA . PRO B 1 427 ? -0.255 25.688 17.938 1 97.75 427 PRO B CA 1
ATOM 7420 C C . PRO B 1 427 ? 0.05 24.609 16.891 1 97.75 427 PRO B C 1
ATOM 7422 O O . PRO B 1 427 ? 1.023 23.875 17.031 1 97.75 427 PRO B O 1
ATOM 7425 N N . TYR B 1 428 ? -0.736 24.578 15.781 1 98.19 428 TYR B N 1
ATOM 7426 C CA . TYR B 1 428 ? -0.622 23.406 14.906 1 98.19 428 TYR B CA 1
ATOM 7427 C C . TYR B 1 428 ? -0.251 23.828 13.492 1 98.19 428 TYR B C 1
ATOM 7429 O O . TYR B 1 428 ? -0.291 23.016 12.57 1 98.19 428 TYR B O 1
ATOM 7437 N N . MET B 1 429 ? 0.067 25.094 13.289 1 97.88 429 MET B N 1
ATOM 7438 C CA . MET B 1 429 ? 0.56 25.609 12.016 1 97.88 429 MET B CA 1
ATOM 7439 C C . MET B 1 429 ? -0.474 25.406 10.906 1 97.88 429 MET B C 1
ATOM 7441 O O . MET B 1 429 ? -0.175 24.812 9.875 1 97.88 429 MET B O 1
ATOM 7445 N N . LEU B 1 430 ? -1.68 25.953 11.148 1 98.31 430 LEU B N 1
ATOM 7446 C CA . LEU B 1 430 ? -2.766 25.688 10.211 1 98.31 430 LEU B CA 1
ATOM 7447 C C . LEU B 1 430 ? -3.348 26.984 9.656 1 98.31 430 LEU B C 1
ATOM 7449 O O . LEU B 1 430 ? -4.344 26.953 8.938 1 98.31 430 LEU B O 1
ATOM 7453 N N . TYR B 1 431 ? -2.744 28.125 10.008 1 98 431 TYR B N 1
ATOM 7454 C CA . TYR B 1 431 ? -3.254 29.422 9.57 1 98 431 TYR B CA 1
ATOM 7455 C C . TYR B 1 431 ? -2.125 30.297 9.039 1 98 431 TYR B C 1
ATOM 7457 O O . TYR B 1 431 ? -1.024 30.312 9.594 1 98 431 TYR B O 1
ATOM 7465 N N . PHE B 1 432 ? -2.441 31.078 7.984 1 96.94 432 PHE B N 1
ATOM 7466 C CA . PHE B 1 432 ? -1.535 32.125 7.57 1 96.94 432 PHE B CA 1
ATOM 7467 C C . PHE B 1 432 ? -1.777 33.406 8.391 1 96.94 432 PHE B C 1
ATOM 7469 O O . PHE B 1 432 ? -2.91 33.688 8.781 1 96.94 432 PHE B O 1
ATOM 7476 N N . ASN B 1 433 ? -0.709 34.031 8.68 1 97.06 433 ASN B N 1
ATOM 7477 C CA . ASN B 1 433 ? -0.723 35.375 9.25 1 97.06 433 ASN B CA 1
ATOM 7478 C C . ASN B 1 433 ? 0.236 36.312 8.508 1 97.06 433 ASN B C 1
ATOM 7480 O O . ASN B 1 433 ? 0.87 35.906 7.531 1 97.06 433 ASN B O 1
ATOM 7484 N N . HIS B 1 434 ? 0.256 37.594 8.938 1 97.56 434 HIS B N 1
ATOM 7485 C CA . HIS B 1 434 ? 1.127 38.562 8.289 1 97.56 434 HIS B CA 1
ATOM 7486 C C . HIS B 1 434 ? 2.316 38.906 9.172 1 97.56 434 HIS B C 1
ATOM 7488 O O . HIS B 1 434 ? 2.162 39.094 10.375 1 97.56 434 HIS B O 1
ATOM 7494 N N . VAL B 1 435 ? 3.471 38.969 8.547 1 98.19 435 VAL B N 1
ATOM 7495 C CA . VAL B 1 435 ? 4.695 39.344 9.25 1 98.19 435 VAL B CA 1
ATOM 7496 C C . VAL B 1 435 ? 4.836 40.875 9.281 1 98.19 435 VAL B C 1
ATOM 7498 O O . VAL B 1 435 ? 4.703 41.531 8.25 1 98.19 435 VAL B O 1
ATOM 7501 N N . THR B 1 436 ? 5.16 41.406 10.43 1 97.56 436 THR B N 1
ATOM 7502 C CA . THR B 1 436 ? 5.223 42.875 10.547 1 97.56 436 THR B CA 1
ATOM 7503 C C . THR B 1 436 ? 6.66 43.312 10.742 1 97.56 436 THR B C 1
ATOM 7505 O O . THR B 1 436 ? 6.934 44.531 10.758 1 97.56 436 THR B O 1
ATOM 7508 N N . SER B 1 437 ? 7.539 42.438 10.852 1 96.75 437 SER B N 1
ATOM 7509 C CA . SER B 1 437 ? 8.945 42.781 11.023 1 96.75 437 SER B CA 1
ATOM 7510 C C . SER B 1 437 ? 9.727 42.562 9.734 1 96.75 437 SER B C 1
ATOM 7512 O O . SER B 1 437 ? 9.594 41.531 9.078 1 96.75 437 SER B O 1
ATOM 7514 N N . ASP B 1 438 ? 10.648 43.5 9.469 1 95.75 438 ASP B N 1
ATOM 7515 C CA . ASP B 1 438 ? 11.492 43.406 8.289 1 95.75 438 ASP B CA 1
ATOM 7516 C C . ASP B 1 438 ? 12.75 42.562 8.578 1 95.75 438 ASP B C 1
ATOM 7518 O O . ASP B 1 438 ? 13.5 42.219 7.656 1 95.75 438 ASP B O 1
ATOM 7522 N N . GLU B 1 439 ? 12.875 42.188 9.805 1 97.31 439 GLU B N 1
ATOM 7523 C CA . GLU B 1 439 ? 14.078 41.438 10.195 1 97.31 439 GLU B CA 1
ATOM 7524 C C . GLU B 1 439 ? 13.914 39.938 9.953 1 97.31 439 GLU B C 1
ATOM 7526 O O . GLU B 1 439 ? 14.906 39.219 9.891 1 97.31 439 GLU B O 1
ATOM 7531 N N . LEU B 1 440 ? 12.711 39.531 9.852 1 98.25 440 LEU B N 1
ATOM 7532 C CA . LEU B 1 440 ? 12.43 38.094 9.742 1 98.25 440 LEU B CA 1
ATOM 7533 C C . LEU B 1 440 ? 12.328 37.656 8.281 1 98.25 440 LEU B C 1
ATOM 7535 O O . LEU B 1 440 ? 11.297 37.156 7.852 1 98.25 440 LEU B O 1
ATOM 7539 N N . LYS B 1 441 ? 13.391 37.719 7.602 1 97.38 441 LYS B N 1
ATOM 7540 C CA . LYS B 1 441 ? 13.422 37.562 6.148 1 97.38 441 LYS B CA 1
ATOM 7541 C C . LYS B 1 441 ? 13.273 36.094 5.73 1 97.38 441 LYS B C 1
ATOM 7543 O O . LYS B 1 441 ? 12.602 35.812 4.742 1 97.38 441 LYS B O 1
ATOM 7548 N N . ALA B 1 442 ? 13.781 35.188 6.531 1 97.56 442 ALA B N 1
ATOM 7549 C CA . ALA B 1 442 ? 13.852 33.781 6.133 1 97.56 442 ALA B CA 1
ATOM 7550 C C . ALA B 1 442 ? 12.461 33.125 6.129 1 97.56 442 ALA B C 1
ATOM 7552 O O . ALA B 1 442 ? 12.219 32.156 5.41 1 97.56 442 ALA B O 1
ATOM 7553 N N . ILE B 1 443 ? 11.586 33.75 6.945 1 97.62 443 ILE B N 1
ATOM 7554 C CA . ILE B 1 443 ? 10.312 33.094 7.176 1 97.62 443 ILE B CA 1
ATOM 7555 C C . ILE B 1 443 ? 9.18 33.875 6.535 1 97.62 443 ILE B C 1
ATOM 7557 O O . ILE B 1 443 ? 8.008 33.531 6.676 1 97.62 443 ILE B O 1
ATOM 7561 N N . THR B 1 444 ? 9.453 35 5.863 1 97.31 444 THR B N 1
ATOM 7562 C CA . THR B 1 444 ? 8.438 35.812 5.23 1 97.31 444 THR B CA 1
ATOM 7563 C C . THR B 1 444 ? 8.258 35.438 3.764 1 97.31 444 THR B C 1
ATOM 7565 O O . THR B 1 444 ? 9.195 35.531 2.971 1 97.31 444 THR B O 1
ATOM 7568 N N . HIS B 1 445 ? 7.09 35 3.455 1 95.31 445 HIS B N 1
ATOM 7569 C CA . HIS B 1 445 ? 6.793 34.656 2.07 1 95.31 445 HIS B CA 1
ATOM 7570 C C . HIS B 1 445 ? 6.699 35.906 1.196 1 95.31 445 HIS B C 1
ATOM 7572 O O . HIS B 1 445 ? 6.648 37.031 1.709 1 95.31 445 HIS B O 1
ATOM 7578 N N . VAL B 1 446 ? 6.637 35.75 -0.056 1 94.19 446 VAL B N 1
ATOM 7579 C CA . VAL B 1 446 ? 6.684 36.812 -1.034 1 94.19 446 VAL B CA 1
ATOM 7580 C C . VAL B 1 446 ? 5.484 37.75 -0.842 1 94.19 446 VAL B C 1
ATOM 7582 O O . VAL B 1 446 ? 5.578 38.938 -1.076 1 94.19 446 VAL B O 1
ATOM 7585 N N . ASP B 1 447 ? 4.406 37.219 -0.306 1 95 447 ASP B N 1
ATOM 7586 C CA . ASP B 1 447 ? 3.205 38.031 -0.116 1 95 447 ASP B CA 1
ATOM 7587 C C . ASP B 1 447 ? 3.139 38.594 1.305 1 95 447 ASP B C 1
ATOM 7589 O O . ASP B 1 447 ? 2.098 39.094 1.73 1 95 447 ASP B O 1
ATOM 7593 N N . GLY B 1 448 ? 4.152 38.344 2.064 1 96.44 448 GLY B N 1
ATOM 7594 C CA . GLY B 1 448 ? 4.246 38.906 3.402 1 96.44 448 GLY B CA 1
ATOM 7595 C C . GLY B 1 448 ? 3.641 38 4.469 1 96.44 448 GLY B C 1
ATOM 7596 O O . GLY B 1 448 ? 3.592 38.375 5.645 1 96.44 448 GLY B O 1
ATOM 7597 N N . THR B 1 449 ? 3.217 36.875 4.113 1 96.94 449 THR B N 1
ATOM 7598 C CA . THR B 1 449 ? 2.543 36 5.062 1 96.94 449 THR B CA 1
ATOM 7599 C C . THR B 1 449 ? 3.512 34.938 5.613 1 96.94 449 THR B C 1
ATOM 7601 O O . THR B 1 449 ? 4.629 34.812 5.117 1 96.94 449 THR B O 1
ATOM 7604 N N . ALA B 1 450 ? 3.102 34.281 6.68 1 97.19 450 ALA B N 1
ATOM 7605 C CA . ALA B 1 450 ? 3.785 33.156 7.266 1 97.19 450 ALA B CA 1
ATOM 7606 C C . ALA B 1 450 ? 2.789 32.188 7.91 1 97.19 450 ALA B C 1
ATOM 7608 O O . ALA B 1 450 ? 1.674 32.562 8.258 1 97.19 450 ALA B O 1
ATOM 7609 N N . ARG B 1 451 ? 3.139 30.953 7.938 1 96.56 451 ARG B N 1
ATOM 7610 C CA . ARG B 1 451 ? 2.385 29.938 8.664 1 96.56 451 ARG B CA 1
ATOM 7611 C C . ARG B 1 451 ? 3.025 29.641 10.016 1 96.56 451 ARG B C 1
ATOM 7613 O O . ARG B 1 451 ? 3.742 28.656 10.172 1 96.56 451 ARG B O 1
ATOM 7620 N N . THR B 1 452 ? 2.711 30.422 11.016 1 96.75 452 THR B N 1
ATOM 7621 C CA . THR B 1 452 ? 3.439 30.469 12.281 1 96.75 452 THR B CA 1
ATOM 7622 C C . THR B 1 452 ? 2.875 29.453 13.266 1 96.75 452 THR B C 1
ATOM 7624 O O . THR B 1 452 ? 1.681 29.469 13.57 1 96.75 452 THR B O 1
ATOM 7627 N N . GLN B 1 453 ? 3.727 28.578 13.719 1 98.44 453 GLN B N 1
ATOM 7628 C CA . GLN B 1 453 ? 3.375 27.797 14.898 1 98.44 453 GLN B CA 1
ATOM 7629 C C . GLN B 1 453 ? 3.666 28.562 16.172 1 98.44 453 GLN B C 1
ATOM 7631 O O . GLN B 1 453 ? 4.777 29.062 16.375 1 98.44 453 GLN B O 1
ATOM 7636 N N . THR B 1 454 ? 2.727 28.688 17.062 1 98.56 454 THR B N 1
ATOM 7637 C CA . THR B 1 454 ? 2.965 29.281 18.375 1 98.56 454 THR B CA 1
ATOM 7638 C C . THR B 1 454 ? 3.072 28.203 19.438 1 98.56 454 THR B C 1
ATOM 7640 O O . THR B 1 454 ? 2.344 27.203 19.406 1 98.56 454 THR B O 1
ATOM 7643 N N . VAL B 1 455 ? 4.031 28.406 20.391 1 98.31 455 VAL B N 1
ATOM 7644 C CA . VAL B 1 455 ? 4.289 27.359 21.375 1 98.31 455 VAL B CA 1
ATOM 7645 C C . VAL B 1 455 ? 4.266 27.969 22.781 1 98.31 455 VAL B C 1
ATOM 7647 O O . VAL B 1 455 ? 4.645 29.125 22.969 1 98.31 455 VAL B O 1
ATOM 7650 N N . THR B 1 456 ? 3.744 27.219 23.75 1 98.19 456 THR B N 1
ATOM 7651 C CA . THR B 1 456 ? 3.809 27.531 25.172 1 98.19 456 THR B CA 1
ATOM 7652 C C . THR B 1 456 ? 4.629 26.484 25.922 1 98.19 456 THR B C 1
ATOM 7654 O O . THR B 1 456 ? 4.906 25.406 25.375 1 98.19 456 THR B O 1
ATOM 7657 N N . ARG B 1 457 ? 5.016 26.797 27.109 1 97.94 457 ARG B N 1
ATOM 7658 C CA . ARG B 1 457 ? 5.797 25.859 27.906 1 97.94 457 ARG B CA 1
ATOM 7659 C C . ARG B 1 457 ? 5.004 24.594 28.188 1 97.94 457 ARG B C 1
ATOM 7661 O O . ARG B 1 457 ? 5.559 23.5 28.172 1 97.94 457 ARG B O 1
ATOM 7668 N N . GLU B 1 458 ? 3.742 24.75 28.406 1 97 458 GLU B N 1
ATOM 7669 C CA . GLU B 1 458 ? 2.875 23.609 28.688 1 97 458 GLU B CA 1
ATOM 7670 C C . GLU B 1 458 ? 2.84 22.625 27.516 1 97 458 GLU B C 1
ATOM 7672 O O . GLU B 1 458 ? 2.799 21.422 27.703 1 97 458 GLU B O 1
ATOM 7677 N N . ARG B 1 459 ? 2.885 23.094 26.359 1 96.56 459 ARG B N 1
ATOM 7678 C CA . ARG B 1 459 ? 2.727 22.25 25.172 1 96.56 459 ARG B CA 1
ATOM 7679 C C . ARG B 1 459 ? 4.062 21.656 24.734 1 96.56 459 ARG B C 1
ATOM 7681 O O . ARG B 1 459 ? 4.113 20.516 24.266 1 96.56 459 ARG B O 1
ATOM 7688 N N . ASN B 1 460 ? 5.141 22.469 24.875 1 98.19 460 ASN B N 1
ATOM 7689 C CA . ASN B 1 460 ? 6.465 22 24.5 1 98.19 460 ASN B CA 1
ATOM 7690 C C . ASN B 1 460 ? 7.566 22.734 25.25 1 98.19 460 ASN B C 1
ATOM 7692 O O . ASN B 1 460 ? 8.125 23.719 24.734 1 98.19 460 ASN B O 1
ATOM 7696 N N . ALA B 1 461 ? 7.969 22.219 26.359 1 98.25 461 ALA B N 1
ATOM 7697 C CA . ALA B 1 461 ? 8.93 22.875 27.25 1 98.25 461 ALA B CA 1
ATOM 7698 C C . ALA B 1 461 ? 10.305 22.969 26.594 1 98.25 461 ALA B C 1
ATOM 7700 O O . ALA B 1 461 ? 11.008 23.969 26.766 1 98.25 461 ALA B O 1
ATOM 7701 N N . GLY B 1 462 ? 10.695 21.969 25.891 1 98.19 462 GLY B N 1
ATOM 7702 C CA . GLY B 1 462 ? 12 21.953 25.25 1 98.19 462 GLY B CA 1
ATOM 7703 C C . GLY B 1 462 ? 12.172 23.078 24.219 1 98.19 462 GLY B C 1
ATOM 7704 O O . GLY B 1 462 ? 13.164 23.797 24.25 1 98.19 462 GLY B O 1
ATOM 7705 N N . ILE B 1 463 ? 11.258 23.234 23.359 1 98.62 463 ILE B N 1
ATOM 7706 C CA . ILE B 1 463 ? 11.297 24.297 22.344 1 98.62 463 ILE B CA 1
ATOM 7707 C C . ILE B 1 463 ? 11.195 25.656 23.016 1 98.62 463 ILE B C 1
ATOM 7709 O O . ILE B 1 463 ? 11.844 26.625 22.594 1 98.62 463 ILE B O 1
ATOM 7713 N N . THR B 1 464 ? 10.359 25.75 24.062 1 98.69 464 THR B N 1
ATOM 7714 C CA . THR B 1 464 ? 10.219 27.016 24.797 1 98.69 464 THR B CA 1
ATOM 7715 C C . THR B 1 464 ? 11.562 27.453 25.375 1 98.69 464 THR B C 1
ATOM 7717 O O . THR B 1 464 ? 11.938 28.625 25.281 1 98.69 464 THR B O 1
ATOM 7720 N N . ASP B 1 465 ? 12.281 26.484 25.984 1 98.75 465 ASP B N 1
ATOM 7721 C CA . ASP B 1 465 ? 13.602 26.797 26.516 1 98.75 465 ASP B CA 1
ATOM 7722 C C . ASP B 1 465 ? 14.523 27.359 25.438 1 98.75 465 ASP B C 1
ATOM 7724 O O . ASP B 1 465 ? 15.242 28.328 25.672 1 98.75 465 ASP B O 1
ATOM 7728 N N . LEU B 1 466 ? 14.477 26.734 24.297 1 98.88 466 LEU B N 1
ATOM 7729 C CA . LEU B 1 466 ? 15.328 27.156 23.188 1 98.88 466 LEU B CA 1
ATOM 7730 C C . LEU B 1 466 ? 14.93 28.562 22.719 1 98.88 466 LEU B C 1
ATOM 7732 O O . LEU B 1 466 ? 15.797 29.406 22.5 1 98.88 466 LEU B O 1
ATOM 7736 N N . LEU B 1 467 ? 13.648 28.812 22.516 1 98.88 467 LEU B N 1
ATOM 7737 C CA . LEU B 1 467 ? 13.156 30.094 22.031 1 98.88 467 LEU B CA 1
ATOM 7738 C C . LEU B 1 467 ? 13.477 31.219 23.031 1 98.88 467 LEU B C 1
ATOM 7740 O O . LEU B 1 467 ? 13.82 32.312 22.625 1 98.88 467 LEU B O 1
ATOM 7744 N N . GLU B 1 468 ? 13.328 30.938 24.312 1 98.81 468 GLU B N 1
ATOM 7745 C CA . GLU B 1 468 ? 13.656 31.922 25.344 1 98.81 468 GLU B CA 1
ATOM 7746 C C . GLU B 1 468 ? 15.148 32.25 25.344 1 98.81 468 GLU B C 1
ATOM 7748 O O . GLU B 1 468 ? 15.531 33.406 25.438 1 98.81 468 GLU B O 1
ATOM 7753 N N . ALA B 1 469 ? 15.953 31.188 25.234 1 98.88 469 ALA B N 1
ATOM 7754 C CA . ALA B 1 469 ? 17.391 31.391 25.141 1 98.88 469 ALA B CA 1
ATOM 7755 C C . ALA B 1 469 ? 17.766 32.219 23.922 1 98.88 469 ALA B C 1
ATOM 7757 O O . ALA B 1 469 ? 18.641 33.094 23.984 1 98.88 469 ALA B O 1
ATOM 7758 N N . PHE B 1 470 ? 17.203 31.969 22.828 1 98.81 470 PHE B N 1
ATOM 7759 C CA . PHE B 1 470 ? 17.469 32.688 21.578 1 98.81 470 PHE B CA 1
ATOM 7760 C C . PHE B 1 470 ? 17.062 34.156 21.703 1 98.81 470 PHE B C 1
ATOM 7762 O O . PHE B 1 470 ? 17.766 35.031 21.234 1 98.81 470 PHE B O 1
ATOM 7769 N N . ARG B 1 471 ? 15.883 34.375 22.344 1 98.75 471 ARG B N 1
ATOM 7770 C CA . ARG B 1 471 ? 15.406 35.75 22.594 1 98.75 471 ARG B CA 1
ATOM 7771 C C . ARG B 1 471 ? 16.406 36.531 23.422 1 98.75 471 ARG B C 1
ATOM 7773 O O . ARG B 1 471 ? 16.656 37.719 23.156 1 98.75 471 ARG B O 1
ATOM 7780 N N . GLU B 1 472 ? 16.969 35.938 24.375 1 98.62 472 GLU B N 1
ATOM 7781 C CA . GLU B 1 472 ? 17.938 36.594 25.25 1 98.62 472 GLU B CA 1
ATOM 7782 C C . GLU B 1 472 ? 19.172 37.031 24.453 1 98.62 472 GLU B C 1
ATOM 7784 O O . GLU B 1 472 ? 19.766 38.062 24.766 1 98.62 472 GLU B O 1
ATOM 7789 N N . GLN B 1 473 ? 19.438 36.281 23.438 1 98.62 473 GLN B N 1
ATOM 7790 C CA . GLN B 1 473 ? 20.656 36.562 22.688 1 98.62 473 GLN B CA 1
ATOM 7791 C C . GLN B 1 473 ? 20.391 37.469 21.5 1 98.62 473 GLN B C 1
ATOM 7793 O O . GLN B 1 473 ? 21.297 38.156 21.016 1 98.62 473 GLN B O 1
ATOM 7798 N N . THR B 1 474 ? 19.141 37.5 21.016 1 98.44 474 THR B N 1
ATOM 7799 C CA . THR B 1 474 ? 18.906 38.188 19.75 1 98.44 474 THR B CA 1
ATOM 7800 C C . THR B 1 474 ? 17.781 39.188 19.859 1 98.44 474 THR B C 1
ATOM 7802 O O . THR B 1 474 ? 17.625 40.062 19 1 98.44 474 THR B O 1
ATOM 7805 N N . GLY B 1 475 ? 16.938 39.031 20.891 1 98.31 475 GLY B N 1
ATOM 7806 C CA . GLY B 1 475 ? 15.734 39.844 21.016 1 98.31 475 GLY B CA 1
ATOM 7807 C C . GLY B 1 475 ? 14.516 39.219 20.359 1 98.31 475 GLY B C 1
ATOM 7808 O O . GLY B 1 475 ? 13.398 39.719 20.5 1 98.31 475 GLY B O 1
ATOM 7809 N N . PHE B 1 476 ? 14.711 38.125 19.641 1 98.62 476 PHE B N 1
ATOM 7810 C CA . PHE B 1 476 ? 13.633 37.469 18.922 1 98.62 476 PHE B CA 1
ATOM 7811 C C . PHE B 1 476 ? 13.383 36.062 19.5 1 98.62 476 PHE B C 1
ATOM 7813 O O . PHE B 1 476 ? 14.32 35.312 19.719 1 98.62 476 PHE B O 1
ATOM 7820 N N . SER B 1 477 ? 12.148 35.719 19.781 1 98.69 477 SER B N 1
ATOM 7821 C CA . SER B 1 477 ? 11.773 34.375 20.141 1 98.69 477 SER B CA 1
ATOM 7822 C C . SER B 1 477 ? 11.109 33.656 18.953 1 98.69 477 SER B C 1
ATOM 7824 O O . SER B 1 477 ? 10.023 33.094 19.094 1 98.69 477 SER B O 1
ATOM 7826 N N . VAL B 1 478 ? 11.703 33.719 17.797 1 98.69 478 VAL B N 1
ATOM 7827 C CA . VAL B 1 478 ? 11.242 33.188 16.531 1 98.69 478 VAL B CA 1
ATOM 7828 C C . VAL B 1 478 ? 12.375 32.406 15.852 1 98.69 478 VAL B C 1
ATOM 7830 O O . VAL B 1 478 ? 13.508 32.906 15.805 1 98.69 478 VAL B O 1
ATOM 7833 N N . LEU B 1 479 ? 12.117 31.172 15.398 1 98.88 479 LEU B N 1
ATOM 7834 C CA . LEU B 1 479 ? 13.047 30.391 14.594 1 98.88 479 LEU B CA 1
ATOM 7835 C C . LEU B 1 479 ? 12.375 29.875 13.328 1 98.88 479 LEU B C 1
ATOM 7837 O O . LEU B 1 479 ? 11.148 29.828 13.242 1 98.88 479 LEU B O 1
ATOM 7841 N N . CYS B 1 480 ? 13.211 29.516 12.305 1 98.69 480 CYS B N 1
ATOM 7842 C CA . CYS B 1 480 ? 12.727 28.719 11.195 1 98.69 480 CYS B CA 1
ATOM 7843 C C . CYS B 1 480 ? 12.406 27.297 11.648 1 98.69 480 CYS B C 1
ATOM 7845 O O . CYS B 1 480 ? 13.125 26.719 12.469 1 98.69 480 CYS B O 1
ATOM 7847 N N . ASN B 1 481 ? 11.336 26.828 11.156 1 98.56 481 ASN B N 1
ATOM 7848 C CA . ASN B 1 481 ? 10.922 25.453 11.445 1 98.56 481 ASN B CA 1
ATOM 7849 C C . ASN B 1 481 ? 10.43 24.75 10.195 1 98.56 481 ASN B C 1
ATOM 7851 O O . ASN B 1 481 ? 9.453 25.172 9.578 1 98.56 481 ASN B O 1
ATOM 7855 N N . THR B 1 482 ? 11.125 23.719 9.797 1 97.69 482 THR B N 1
ATOM 7856 C CA . THR B 1 482 ? 10.648 22.828 8.734 1 97.69 482 THR B CA 1
ATOM 7857 C C . THR B 1 482 ? 10.828 21.359 9.125 1 97.69 482 THR B C 1
ATOM 7859 O O . THR B 1 482 ? 11.445 21.062 10.156 1 97.69 482 THR B O 1
ATOM 7862 N N . SER B 1 483 ? 10.164 20.531 8.445 1 97.62 483 SER B N 1
ATOM 7863 C CA . SER B 1 483 ? 10.078 19.125 8.836 1 97.62 483 SER B CA 1
ATOM 7864 C C . SER B 1 483 ? 11.43 18.422 8.719 1 97.62 483 SER B C 1
ATOM 7866 O O . SER B 1 483 ? 12.172 18.672 7.77 1 97.62 483 SER B O 1
ATOM 7868 N N . LEU B 1 484 ? 11.797 17.625 9.672 1 98.5 484 LEU B N 1
ATOM 7869 C CA . LEU B 1 484 ? 12.977 16.781 9.664 1 98.5 484 LEU B CA 1
ATOM 7870 C C . LEU B 1 484 ? 12.703 15.469 8.93 1 98.5 484 LEU B C 1
ATOM 7872 O O . LEU B 1 484 ? 12.406 14.453 9.562 1 98.5 484 LEU B O 1
ATOM 7876 N N . ASN B 1 485 ? 12.812 15.477 7.676 1 97.75 485 ASN B N 1
ATOM 7877 C CA . ASN B 1 485 ? 12.492 14.32 6.848 1 97.75 485 ASN B CA 1
ATOM 7878 C C . ASN B 1 485 ? 13.18 14.391 5.488 1 97.75 485 ASN B C 1
ATOM 7880 O O . ASN B 1 485 ? 13.578 15.477 5.047 1 97.75 485 ASN B O 1
ATOM 7884 N N . ASN B 1 486 ? 13.398 13.242 4.855 1 96.5 486 ASN B N 1
ATOM 7885 C CA . ASN B 1 486 ? 13.766 13.18 3.447 1 96.5 486 ASN B CA 1
ATOM 7886 C C . ASN B 1 486 ? 12.617 13.609 2.545 1 96.5 486 ASN B C 1
ATOM 7888 O O . ASN B 1 486 ? 11.445 13.391 2.877 1 96.5 486 ASN B O 1
ATOM 7892 N N . ASN B 1 487 ? 12.953 14.25 1.44 1 94.44 487 ASN B N 1
ATOM 7893 C CA . ASN B 1 487 ? 11.93 14.625 0.471 1 94.44 487 ASN B CA 1
ATOM 7894 C C . ASN B 1 487 ? 11.086 13.422 0.056 1 94.44 487 ASN B C 1
ATOM 7896 O O . ASN B 1 487 ? 11.625 12.383 -0.325 1 94.44 487 ASN B O 1
ATOM 7900 N N . GLY B 1 488 ? 9.805 13.586 0.192 1 94.38 488 GLY B N 1
ATOM 7901 C CA . GLY B 1 488 ? 8.883 12.531 -0.193 1 94.38 488 GLY B CA 1
ATOM 7902 C C . GLY B 1 488 ? 8.695 11.477 0.884 1 94.38 488 GLY B C 1
ATOM 7903 O O . GLY B 1 488 ? 8.031 10.469 0.664 1 94.38 488 GLY B O 1
ATOM 7904 N N . ARG B 1 489 ? 9.242 11.695 2.072 1 96.94 489 ARG B N 1
ATOM 7905 C CA . ARG B 1 489 ? 9.133 10.719 3.154 1 96.94 489 ARG B CA 1
ATOM 7906 C C . ARG B 1 489 ? 8.633 11.383 4.438 1 96.94 489 ARG B C 1
ATOM 7908 O O . ARG B 1 489 ? 8.562 12.609 4.523 1 96.94 489 ARG B O 1
ATOM 7915 N N . GLY B 1 490 ? 8.219 10.539 5.402 1 97.5 490 GLY B N 1
ATOM 7916 C CA . GLY B 1 490 ? 7.809 11.039 6.703 1 97.5 490 GLY B CA 1
ATOM 7917 C C . GLY B 1 490 ? 8.977 11.391 7.605 1 97.5 490 GLY B C 1
ATOM 7918 O O . GLY B 1 490 ? 10.133 11.25 7.215 1 97.5 490 GLY B O 1
ATOM 7919 N N . PHE B 1 491 ? 8.719 11.773 8.828 1 98.5 491 PHE B N 1
ATOM 7920 C CA . PHE B 1 491 ? 9.711 12.227 9.797 1 98.5 491 PHE B CA 1
ATOM 7921 C C . PHE B 1 491 ? 10.758 11.141 10.039 1 98.5 491 PHE B C 1
ATOM 7923 O O . PHE B 1 491 ? 10.422 9.961 10.117 1 98.5 491 PHE B O 1
ATOM 7930 N N . LEU B 1 492 ? 12 11.578 10.109 1 98.5 492 LEU B N 1
ATOM 7931 C CA . LEU B 1 492 ? 13.023 10.688 10.648 1 98.5 492 LEU B CA 1
ATOM 7932 C C . LEU B 1 492 ? 12.773 10.406 12.125 1 98.5 492 LEU B C 1
ATOM 7934 O O . LEU B 1 492 ? 12.352 11.297 12.867 1 98.5 492 LEU B O 1
ATOM 7938 N N . ASN B 1 493 ? 13.078 9.18 12.523 1 98.56 493 ASN B N 1
ATOM 7939 C CA . ASN B 1 493 ? 12.82 8.867 13.93 1 98.56 493 ASN B CA 1
ATOM 7940 C C . ASN B 1 493 ? 13.922 8 14.516 1 98.56 493 ASN B C 1
ATOM 7942 O O . ASN B 1 493 ? 13.719 7.34 15.539 1 98.56 493 ASN B O 1
ATOM 7946 N N . ARG B 1 494 ? 15.117 8.023 13.883 1 97.88 494 ARG B N 1
ATOM 7947 C CA . ARG B 1 494 ? 16.266 7.281 14.391 1 97.88 494 ARG B CA 1
ATOM 7948 C C . ARG B 1 494 ? 17.547 8.086 14.227 1 97.88 494 ARG B C 1
ATOM 7950 O O . ARG B 1 494 ? 17.734 8.789 13.227 1 97.88 494 ARG B O 1
ATOM 7957 N N . THR B 1 495 ? 18.516 7.82 15.133 1 98.56 495 THR B N 1
ATOM 7958 C CA . THR B 1 495 ? 19.781 8.539 15.094 1 98.56 495 THR B CA 1
ATOM 7959 C C . THR B 1 495 ? 20.547 8.227 13.812 1 98.56 495 THR B C 1
ATOM 7961 O O . THR B 1 495 ? 21.141 9.117 13.203 1 98.56 495 THR B O 1
ATOM 7964 N N . SER B 1 496 ? 20.516 6.98 13.391 1 97.69 496 SER B N 1
ATOM 7965 C CA . SER B 1 496 ? 21.234 6.574 12.195 1 97.69 496 SER B CA 1
ATOM 7966 C C . SER B 1 496 ? 20.75 7.336 10.969 1 97.69 496 SER B C 1
ATOM 7968 O O . SER B 1 496 ? 21.562 7.895 10.211 1 97.69 496 SER B O 1
ATOM 7970 N N . ASP B 1 497 ? 19.453 7.402 10.852 1 97.88 497 ASP B N 1
ATOM 7971 C CA . ASP B 1 497 ? 18.875 8.125 9.727 1 97.88 497 ASP B CA 1
ATOM 7972 C C . ASP B 1 497 ? 19.172 9.617 9.82 1 97.88 497 ASP B C 1
ATOM 7974 O O . ASP B 1 497 ? 19.406 10.273 8.805 1 97.88 497 ASP B O 1
ATOM 7978 N N . LEU B 1 498 ? 19.141 10.125 11 1 98.5 498 LEU B N 1
ATOM 7979 C CA . LEU B 1 498 ? 19.359 11.555 11.227 1 98.5 498 LEU B CA 1
ATOM 7980 C C . LEU B 1 498 ? 20.781 11.945 10.836 1 98.5 498 LEU B C 1
ATOM 7982 O O . LEU B 1 498 ? 20.984 12.938 10.141 1 98.5 498 LEU B O 1
ATOM 7986 N N . ILE B 1 499 ? 21.719 11.195 11.297 1 98.25 499 ILE B N 1
ATOM 7987 C CA . ILE B 1 499 ? 23.109 11.477 11.008 1 98.25 499 ILE B CA 1
ATOM 7988 C C . ILE B 1 499 ? 23.375 11.328 9.516 1 98.25 499 ILE B C 1
ATOM 7990 O O . ILE B 1 499 ? 24.031 12.18 8.906 1 98.25 499 ILE B O 1
ATOM 7994 N N . GLU B 1 500 ? 22.859 10.258 8.969 1 97.75 500 GLU B N 1
ATOM 7995 C CA . GLU B 1 500 ? 23.016 10.078 7.527 1 97.75 500 GLU B CA 1
ATOM 7996 C C . GLU B 1 500 ? 22.422 11.258 6.754 1 97.75 500 GLU B C 1
ATOM 7998 O O . GLU B 1 500 ? 23.031 11.742 5.797 1 97.75 500 GLU B O 1
ATOM 8003 N N . TYR B 1 501 ? 21.312 11.664 7.145 1 97.94 501 TYR B N 1
ATOM 8004 C CA . TYR B 1 501 ? 20.641 12.805 6.516 1 97.94 501 TYR B CA 1
ATOM 8005 C C . TYR B 1 501 ? 21.516 14.055 6.609 1 97.94 501 TYR B C 1
ATOM 8007 O O . TYR B 1 501 ? 21.734 14.742 5.605 1 97.94 501 TYR B O 1
ATOM 8015 N N . GLY B 1 502 ? 22 14.367 7.777 1 98.19 502 GLY B N 1
ATOM 8016 C CA . GLY B 1 502 ? 22.812 15.555 7.988 1 98.19 502 GLY B CA 1
ATOM 8017 C C . GLY B 1 502 ? 24.109 15.523 7.203 1 98.19 502 GLY B C 1
ATOM 8018 O O . GLY B 1 502 ? 24.516 16.531 6.629 1 98.19 502 GLY B O 1
ATOM 8019 N N . GLU B 1 503 ? 24.734 14.383 7.184 1 97.62 503 GLU B N 1
ATOM 8020 C CA . GLU B 1 503 ? 26 14.25 6.461 1 97.62 503 GLU B CA 1
ATOM 8021 C C . GLU B 1 503 ? 25.781 14.359 4.953 1 97.62 503 GLU B C 1
ATOM 8023 O O . GLU B 1 503 ? 26.641 14.891 4.242 1 97.62 503 GLU B O 1
ATOM 8028 N N . THR B 1 504 ? 24.656 13.938 4.527 1 97.38 504 THR B N 1
ATOM 8029 C CA . THR B 1 504 ? 24.375 13.914 3.096 1 97.38 504 THR B CA 1
ATOM 8030 C C . THR B 1 504 ? 23.922 15.289 2.609 1 97.38 504 THR B C 1
ATOM 8032 O O . THR B 1 504 ? 24.312 15.727 1.523 1 97.38 504 THR B O 1
ATOM 8035 N N . TYR B 1 505 ? 23.125 15.984 3.426 1 97.25 505 TYR B N 1
ATOM 8036 C CA . TYR B 1 505 ? 22.453 17.156 2.877 1 97.25 505 TYR B CA 1
ATOM 8037 C C . TYR B 1 505 ? 22.906 18.438 3.59 1 97.25 505 TYR B C 1
ATOM 8039 O O . TYR B 1 505 ? 22.531 19.531 3.191 1 97.25 505 TYR B O 1
ATOM 8047 N N . GLY B 1 506 ? 23.625 18.297 4.621 1 96 506 GLY B N 1
ATOM 8048 C CA . GLY B 1 506 ? 24.344 19.484 5.09 1 96 506 GLY B CA 1
ATOM 8049 C C . GLY B 1 506 ? 23.734 20.078 6.348 1 96 506 GLY B C 1
ATOM 8050 O O . GLY B 1 506 ? 23.578 21.297 6.449 1 96 506 GLY B O 1
ATOM 8051 N N . LEU B 1 507 ? 23.344 19.328 7.371 1 98.25 507 LEU B N 1
ATOM 8052 C CA . LEU B 1 507 ? 23.047 19.859 8.695 1 98.25 507 LEU B CA 1
ATOM 8053 C C . LEU B 1 507 ? 24.328 20.125 9.477 1 98.25 507 LEU B C 1
ATOM 8055 O O . LEU B 1 507 ? 25.312 19.375 9.344 1 98.25 507 LEU B O 1
ATOM 8059 N N . ASP B 1 508 ? 24.266 21.141 10.258 1 98.31 508 ASP B N 1
ATOM 8060 C CA . ASP B 1 508 ? 25.484 21.562 10.953 1 98.31 508 ASP B CA 1
ATOM 8061 C C . ASP B 1 508 ? 25.562 20.938 12.336 1 98.31 508 ASP B C 1
ATOM 8063 O O . ASP B 1 508 ? 26.609 21.016 12.992 1 98.31 508 ASP B O 1
ATOM 8067 N N . GLY B 1 509 ? 24.562 20.344 12.836 1 98.56 509 GLY B N 1
ATOM 8068 C CA . GLY B 1 509 ? 24.484 19.734 14.148 1 98.56 509 GLY B CA 1
ATOM 8069 C C . GLY B 1 509 ? 23.141 19.078 14.438 1 98.56 509 GLY B C 1
ATOM 8070 O O . GLY B 1 509 ? 22.219 19.172 13.625 1 98.56 509 GLY B O 1
ATOM 8071 N N . TYR B 1 510 ? 23.125 18.422 15.672 1 98.75 510 TYR B N 1
ATOM 8072 C CA . TYR B 1 510 ? 21.922 17.656 16.016 1 98.75 510 TYR B CA 1
ATOM 8073 C C . TYR B 1 510 ? 21.594 17.797 17.5 1 98.75 510 TYR B C 1
ATOM 8075 O O . TYR B 1 510 ? 22.5 17.812 18.328 1 98.75 510 TYR B O 1
ATOM 8083 N N . VAL B 1 511 ? 20.328 18 17.734 1 98.88 511 VAL B N 1
ATOM 8084 C CA . VAL B 1 511 ? 19.812 17.688 19.062 1 98.88 511 VAL B CA 1
ATOM 8085 C C . VAL B 1 511 ? 19.125 16.328 19.047 1 98.88 511 VAL B C 1
ATOM 8087 O O . VAL B 1 511 ? 18.172 16.125 18.281 1 98.88 511 VAL B O 1
ATOM 8090 N N . ILE B 1 512 ? 19.594 15.445 19.781 1 98.69 512 ILE B N 1
ATOM 8091 C CA . ILE B 1 512 ? 19.062 14.094 19.938 1 98.69 512 ILE B CA 1
ATOM 8092 C C . ILE B 1 512 ? 18.609 13.875 21.375 1 98.69 512 ILE B C 1
ATOM 8094 O O . ILE B 1 512 ? 19.422 13.586 22.25 1 98.69 512 ILE B O 1
ATOM 8098 N N . ASN B 1 513 ? 17.281 14.102 21.562 1 98.25 513 ASN B N 1
ATOM 8099 C CA . ASN B 1 513 ? 16.688 14.094 22.906 1 98.25 513 ASN B CA 1
ATOM 8100 C C . ASN B 1 513 ? 17.422 15.055 23.828 1 98.25 513 ASN B C 1
ATOM 8102 O O . ASN B 1 513 ? 17.359 16.281 23.656 1 98.25 513 ASN B O 1
ATOM 8106 N N . ASP B 1 514 ? 18.297 14.547 24.703 1 98.06 514 ASP B N 1
ATOM 8107 C CA . ASP B 1 514 ? 18.875 15.414 25.719 1 98.06 514 ASP B CA 1
ATOM 8108 C C . ASP B 1 514 ? 20.344 15.703 25.438 1 98.06 514 ASP B C 1
ATOM 8110 O O . ASP B 1 514 ? 21.078 16.156 26.312 1 98.06 514 ASP B O 1
ATOM 8114 N N . THR B 1 515 ? 20.719 15.445 24.203 1 98.44 515 THR B N 1
ATOM 8115 C CA . THR B 1 515 ? 22.125 15.68 23.859 1 98.44 515 THR B CA 1
ATOM 8116 C C . THR B 1 515 ? 22.234 16.641 22.672 1 98.44 515 THR B C 1
ATOM 8118 O O . THR B 1 515 ? 21.328 16.703 21.828 1 98.44 515 THR B O 1
ATOM 8121 N N . PHE B 1 516 ? 23.297 17.391 22.75 1 98.62 516 PHE B N 1
ATOM 8122 C CA . PHE B 1 516 ? 23.688 18.266 21.656 1 98.62 516 PHE B CA 1
ATOM 8123 C C . PHE B 1 516 ? 24.938 17.75 20.953 1 98.62 516 PHE B C 1
ATOM 8125 O O . PHE B 1 516 ? 25.969 17.547 21.578 1 98.62 516 PHE B O 1
ATOM 8132 N N . VAL B 1 517 ? 24.812 17.422 19.641 1 98.81 517 VAL B N 1
ATOM 8133 C CA . VAL B 1 517 ? 25.859 16.766 18.859 1 98.81 517 VAL B CA 1
ATOM 8134 C C . VAL B 1 517 ? 26.344 17.719 17.75 1 98.81 517 VAL B C 1
ATOM 8136 O O . VAL B 1 517 ? 25.562 18.125 16.891 1 98.81 517 VAL B O 1
ATOM 8139 N N . THR B 1 518 ? 27.625 18.125 17.734 1 98.44 518 THR B N 1
ATOM 8140 C CA . THR B 1 518 ? 28.203 18.984 16.703 1 98.44 518 THR B CA 1
ATOM 8141 C C . THR B 1 518 ? 29.5 18.391 16.156 1 98.44 518 THR B C 1
ATOM 8143 O O . THR B 1 518 ? 30.156 17.609 16.844 1 98.44 518 THR B O 1
ATOM 8146 N N . PRO B 1 519 ? 29.766 18.703 14.883 1 96.88 519 PRO B N 1
ATOM 8147 C CA . PRO B 1 519 ? 31.031 18.219 14.336 1 96.88 519 PRO B CA 1
ATOM 8148 C C . PRO B 1 519 ? 32.25 18.719 15.102 1 96.88 519 PRO B C 1
ATOM 8150 O O . PRO B 1 519 ? 32.281 19.859 15.555 1 96.88 519 PRO B O 1
ATOM 8153 N N . ARG B 1 520 ? 33.219 17.828 15.07 1 92.38 520 ARG B N 1
ATOM 8154 C CA . ARG B 1 520 ? 34.469 18.266 15.672 1 92.38 520 ARG B CA 1
ATOM 8155 C C . ARG B 1 520 ? 35.219 19.219 14.742 1 92.38 520 ARG B C 1
ATOM 8157 O O . ARG B 1 520 ? 35.156 19.078 13.516 1 92.38 520 ARG B O 1
ATOM 8164 N N . ALA B 1 521 ? 35.688 20.234 15.32 1 71.81 521 ALA B N 1
ATOM 8165 C CA . ALA B 1 521 ? 36.531 21.172 14.555 1 71.81 521 ALA B CA 1
ATOM 8166 C C . ALA B 1 521 ? 37.75 20.484 13.977 1 71.81 521 ALA B C 1
ATOM 8168 O O . ALA B 1 521 ? 38.344 19.625 14.633 1 71.81 521 ALA B O 1
ATOM 8169 N N . SER B 1 522 ? 37.906 20.406 12.555 1 49.47 522 SER B N 1
ATOM 8170 C CA . SER B 1 522 ? 39.188 19.969 12.062 1 49.47 522 SER B CA 1
ATOM 8171 C C . SER B 1 522 ? 40.312 20.781 12.695 1 49.47 522 SER B C 1
ATOM 8173 O O . SER B 1 522 ? 40.156 21.938 13.047 1 49.47 522 SER B O 1
#